Protein AF-0000000079962889 (afdb_homodimer)

Secondary structure (DSSP, 8-state):
-GGGG--GGGS---TTEEEEEEEPP--TTSPPEEEEEEEEGGGGTTT-EEEE-----TT---EEEEEEEEEEE--SS-GGG-EEEEPPPEEEEE-HHHHHHHHHH--SSS-EEEE-HHHHS---SSHHHHHHHHHHHHTHHHHHHHSSEEEEEEES--HHHHHHHHHHHHTTSHHHHHHHHH--HHHHHHHHHHHHHTTSS----TT-HHHHHHHHHHH-GGGGBSTHHHHHHH-SSEEEEETTEEEEHHHHHHHHHHHHHTHHHHHHHT-HHHHHTGGG-HHHHHHHHHTTTEEE-TT--EEEE---HHHHHHH-TT-B-SSTTHHHHTTGGG-GGGSSTTTHHHHHHHHHGGGS-HHHHHHHHHHHHHHHH---GGGGSEEEPP-B-TTSPBPPPPTTSEEGGGSTT-STTT-SS--SPPPTT--BTTB---S--TTTT-PPP----GGGS--S-SSS------------------------S---------------------------------------------------------------------------------------GGG---S-S-EEEEEEEEEEEEEEPPP-GGGEEPHHHHHHTT--TT-------HHHHHHTTTTB-TTSSBPPTTHHHHHHHHHH-TTTB-TT--EEGGGGGG---HHHHHHHHHHHHHHTT-EEEEEE-SSSSSSEEEEEE-TT--TTPEEEEETT-SSEEEEEE---TTS-TT--EEEEEEE-EETT-SSSHHHHHHHHTTPPPEEEEE-/-GGGG--GGGS---TTEEEEEEEPP--TTSPPEEEEEEEEGGGGTTTSEEEE-----TT---EEEEEEEEEEE--SS-GGG-EEEEPPPEEEEE-HHHHHHHHHH--SSS-EEEE-HHHHS---SSHHHHHHHHHHHHTHHHHHHHSSEEEEEEES--HHHHHHHHHHHHTTSHHHHHHHHH--HHHHHHHHHHHHHTTSS----TT-HHHHHHHHHHH-GGGGBSTHHHHHHH-SSEEEEETTEEEEHHHHHHHHHHHHHTHHHHHHHT-HHHHHTGGG-HHHHHHHHHTTTEEE-TT--EEEE---HHHHHHH-TT-B-SSTTHHHHTTGGG-GGGSSTTTHHHHHHHHHGGGS-HHHHHHHHHHHHHHHH---GGGGSEEEPP-B-TTSPBPPPPTTSEEGGGSTT-STTT-SS--SPPPTT--BTTB---S--TTTT-PPP----GGGS--S-SSS------------------------S---------------------------------------------------------------------------------------GGG---S-S-EEEEEEEEEEEEEE----GGGEEPHHHHHHTT--TT-------HHHHHHTTTTB-TTSSBPPTTHHHHHHHHHH-TTTB-TT--EEGGGGGG---HHHHHHHHHHHHHHTT-EEEEEE-SSSSSSEEEEEE-TT--TTPEEEEETT-SS-EEEEE---TTS-TT--EEEEEEE-EETT-SSSHHHHHHHHTTPPPEEEEE-

Solvent-accessible surface area (backbone atoms only — not comparable to full-atom values): 89380 Å² total; per-residue (Å²): 120,70,72,69,74,61,71,60,78,73,62,71,76,61,91,66,39,42,40,39,35,32,36,52,46,47,60,76,88,49,81,55,43,30,38,36,37,75,43,51,48,83,79,40,56,58,67,29,30,26,59,45,66,55,70,66,71,86,84,46,56,79,24,73,32,32,38,23,44,47,32,79,42,58,36,92,91,44,59,88,68,38,47,78,46,73,49,74,72,37,73,42,60,33,26,53,58,51,47,52,48,51,51,63,66,47,30,67,82,45,66,37,43,34,36,39,66,85,70,47,35,53,80,49,93,42,73,67,20,46,53,48,39,53,54,52,59,76,40,41,51,57,52,30,35,28,18,44,30,30,43,33,44,71,45,69,78,39,71,58,52,50,51,29,55,51,48,34,61,50,44,71,40,50,63,54,33,49,50,70,70,58,56,47,62,72,47,50,60,47,45,66,63,30,62,78,64,51,78,72,70,90,73,68,71,84,77,40,63,67,58,36,36,52,50,42,54,70,68,37,64,56,50,34,40,40,56,50,53,36,47,57,67,27,29,44,32,46,35,37,33,40,44,88,47,72,45,52,41,69,48,51,45,37,41,48,46,51,49,59,76,44,25,70,62,40,24,75,70,73,42,49,75,68,40,65,44,47,78,74,32,42,50,44,47,47,52,54,27,50,61,60,35,51,44,58,46,98,85,25,47,79,72,41,53,65,33,41,51,61,56,56,42,50,51,56,57,55,38,40,63,95,48,65,58,43,60,53,63,37,46,48,87,53,16,33,60,44,52,59,90,81,14,46,61,60,39,49,50,60,60,62,32,68,82,45,14,56,63,41,42,51,52,51,49,53,52,50,38,31,67,71,68,55,34,47,46,65,42,57,31,47,56,38,68,82,46,60,43,92,86,63,47,71,57,87,66,39,37,53,58,26,40,21,61,64,24,31,37,34,39,53,90,72,48,93,50,79,67,28,16,55,59,82,68,60,57,46,64,50,38,79,68,76,60,47,33,18,25,61,81,39,58,61,73,81,66,66,62,57,75,70,49,66,65,78,64,68,75,63,69,68,75,76,69,77,74,74,74,76,76,68,72,72,74,76,71,76,70,70,68,81,78,70,77,63,78,74,73,77,72,85,70,80,62,76,86,84,70,93,74,84,84,84,88,85,88,88,88,93,90,93,88,91,84,87,80,88,89,87,85,87,73,91,73,75,87,82,78,84,76,84,84,68,82,76,64,88,58,76,84,83,76,72,75,69,73,75,80,74,74,72,75,76,81,68,81,71,82,73,81,77,74,78,72,75,72,74,74,68,82,57,49,58,74,52,75,85,56,79,61,64,47,81,45,44,26,42,72,60,28,32,27,67,41,66,51,68,62,13,56,79,28,35,43,59,20,68,57,45,40,70,56,60,49,55,88,84,50,86,65,94,68,68,44,69,62,49,53,31,55,44,31,67,50,30,36,96,88,42,33,50,47,63,65,45,47,47,58,30,42,44,52,47,70,68,30,68,84,32,20,52,97,75,47,30,38,34,46,70,46,49,83,79,54,81,37,63,67,45,45,56,44,41,50,48,28,36,45,46,42,18,37,21,18,49,32,38,27,39,27,83,82,54,93,50,58,64,43,46,33,40,33,42,60,85,66,50,69,68,25,33,34,26,43,32,41,23,16,37,45,31,32,34,35,34,79,55,83,60,87,85,57,67,94,82,74,62,38,26,32,45,73,37,56,33,46,43,68,83,38,39,66,16,49,52,46,53,52,35,57,76,67,66,55,71,77,41,78,40,33,32,53,118,70,71,71,74,61,71,61,79,74,62,71,74,61,91,66,39,42,42,38,35,32,35,52,46,44,62,76,89,50,83,55,43,30,39,37,38,74,43,52,49,84,80,40,55,58,66,28,32,26,59,45,66,55,72,66,71,87,85,45,55,77,25,71,32,32,39,24,45,45,31,80,42,58,34,93,90,45,58,88,68,39,47,78,46,72,49,74,73,37,74,41,58,33,26,54,57,51,46,52,49,51,51,63,65,48,30,68,82,46,65,37,46,35,36,39,66,85,70,46,33,54,80,48,92,43,77,69,20,45,52,48,39,55,55,51,58,74,38,39,52,56,53,32,36,29,17,44,29,32,42,32,44,72,44,69,79,40,72,61,50,50,50,26,55,51,47,35,61,50,44,71,39,49,64,53,33,48,50,71,70,58,56,47,63,72,45,49,61,47,45,67,63,30,61,77,62,50,77,72,69,88,73,68,72,84,77,37,65,67,57,37,37,52,50,42,54,69,67,36,65,56,49,34,41,41,55,50,53,35,46,58,69,28,28,44,33,46,35,37,32,39,44,89,46,72,45,51,41,68,48,51,45,35,40,48,45,50,47,59,74,43,26,70,62,39,25,75,69,72,42,48,72,69,40,65,44,47,76,75,31,41,50,45,47,47,51,55,28,51,60,58,36,51,45,60,44,99,85,25,46,79,73,40,53,65,32,40,53,62,55,55,43,50,50,56,55,53,37,41,63,94,48,68,57,44,60,51,63,38,45,47,86,54,15,35,61,44,51,60,91,81,13,46,61,59,39,48,50,60,60,62,33,69,79,46,14,56,63,44,40,52,54,51,48,52,52,50,38,33,66,70,67,54,34,46,46,65,42,57,32,48,54,39,67,82,45,60,43,92,86,64,46,72,57,88,68,40,37,52,60,27,40,21,61,64,26,30,37,32,38,51,91,72,48,91,50,80,69,28,16,56,60,81,68,59,56,47,63,50,39,78,68,75,60,47,33,17,25,64,79,41,60,62,74,82,63,68,60,57,76,70,52,64,64,77,64,67,76,62,68,68,74,79,68,77,74,71,74,76,75,67,72,71,74,75,72,75,71,67,63,85,77,70,76,63,79,75,73,76,70,80,63,83,68,76,85,86,80,91,81,86,85,84,88,82,86,87,87,88,87,90,89,88,88,88,73,87,84,88,85,87,86,88,82,88,84,87,90,85,84,87,88,80,86,85,86,80,69,78,70,80,76,77,83,68,77,78,82,78,76,78,78,79,76,75,83,73,82,76,80,78,72,81,71,74,73,74,74,69,83,54,49,59,74,52,75,86,55,78,60,63,47,80,44,44,24,43,75,59,28,32,27,67,42,65,51,67,62,12,57,78,27,34,42,60,19,67,57,45,40,71,56,60,48,57,87,83,50,85,64,94,68,70,46,68,65,49,52,32,54,44,31,68,51,31,36,96,87,41,33,49,46,63,64,46,47,47,57,30,42,46,53,49,69,67,31,66,84,34,22,51,96,75,47,29,38,36,45,72,45,49,83,79,53,81,36,63,66,46,45,55,45,41,52,48,28,37,45,44,41,18,37,19,17,50,34,39,27,40,29,84,81,53,93,49,58,64,43,46,33,42,33,42,58,84,66,49,68,69,26,32,34,27,42,32,42,24,16,37,46,31,31,33,34,36,77,55,84,60,88,83,58,66,95,81,75,61,38,27,30,45,72,37,55,32,45,44,69,83,38,40,66,16,50,54,46,54,52,34,56,75,66,65,56,71,76,40,79,40,34,33,51

InterPro domains:
  IPR010730 Heterokaryon incompatibility [PF06985] (48-231)
  IPR052895 Heterokaryon Regulation/Transcriptional Modulator [PTHR24148] (5-771)

Sequence (1566 aa):
MRLNRFDYSRQPLSGNEIRLLSIRPDERNESIRCDLFVKDLATLKGKFEALSYCWGKEQDYEGIIKIRQTCWIPKKEEPEDGEYKTYPYTEFPVTPNLLTALIHLRSELTPVLIWVDAICINQKETTEGIKEKNQQLSMMSDIYNSAKNVCIWLGPNNEKTIEAMKFVNTIMNFQTLDEHLRDEDKLNIRKESNKSTAESNGYTDPDNEWINLVKTLKETEWFSRRWIIQEIASARNASVHCGDEVIHWDDLTDAILLLQENQESLKSTVDKNIFSEVVTLSATQLVTALTNVCHKSSNGDITERLLDLETLVCTFQQFQARYPQDIIHSVRALAKDLHGAGGNRNSALLAAMHDDSSRDLFIAFVNHCIEHSRSLDIICRHWAPSITDTAGEEIELPSWISKLANGPFGAPGESHQRQNGENFVAMSPNDKRKRYNASDGWDLPNRKSDYERKPRLSQLKIRDHKALGTSRWPSVESNDPRYASTVVESPLEVERRRSISRRPKETQSESSEQKESLPTIQSIIEAMNPESRKEHTESAPDGAFVPPFIKVSAQSAERGEESAADSYIQEDKEHDKLLPGQLEVNGCALGTVRECSDVMRDGIIPGNWLAELGWNRKSTNNHVPEIVWRLLVADRNPEGGNAPGWYRRACLHCLKDTRLVNSRGDLNTHRADKISESMTLKYLRRVESVIWRRRIVRIETGSLQSKYLYGLAPEGTREGDMVCILAACSVPTVLRKIEAEDQKPGAKVFQLIGEAYVHGRMDGEAVREFKSRETPLRSFMLQMRLNRFDYSRQPLSGNEIRLLSIRPDERNESIRCDLFVKDLATLKGKFEALSYCWGKEQDYEGIIKIRQTCWIPKKEEPEDGEYKTYPYTEFPVTPNLLTALIHLRSELTPVLIWVDAICINQKETTEGIKEKNQQLSMMSDIYNSAKNVCIWLGPNNEKTIEAMKFVNTIMNFQTLDEHLRDEDKLNIRKESNKSTAESNGYTDPDNEWINLVKTLKETEWFSRRWIIQEIASARNASVHCGDEVIHWDDLTDAILLLQENQESLKSTVDKNIFSEVVTLSATQLVTALTNVCHKSSNGDITERLLDLETLVCTFQQFQARYPQDIIHSVRALAKDLHGAGGNRNSALLAAMHDDSSRDLFIAFVNHCIEHSRSLDIICRHWAPSITDTAGEEIELPSWISKLANGPFGAPGESHQRQNGENFVAMSPNDKRKRYNASDGWDLPNRKSDYERKPRLSQLKIRDHKALGTSRWPSVESNDPRYASTVVESPLEVERRRSISRRPKETQSESSEQKESLPTIQSIIEAMNPESRKEHTESAPDGAFVPPFIKVSAQSAERGEESAADSYIQEDKEHDKLLPGQLEVNGCALGTVRECSDVMRDGIIPGNWLAELGWNRKSTNNHVPEIVWRLLVADRNPEGGNAPGWYRRACLHCLKDTRLVNSRGDLNTHRADKISESMTLKYLRRVESVIWRRRIVRIETGSLQSKYLYGLAPEGTREGDMVCILAACSVPTVLRKIEAEDQKPGAKVFQLIGEAYVHGRMDGEAVREFKSRETPLRSFMLQ

Organism: NCBI:txid1448308

Foldseek 3Di:
DQQPPDDCVLPDDDDQKWKKKKWDAAALPDATEIEIEIDHLVVCFLPAEEEQEDQPDVPAQPDKHWYKYWHWDADPVGRVPTDIDIDDIDIHTGHPQVRLVSSLPHHNPGIHIYDYCVPGAQCDPDPSRVVRNLVVLVCLLVNLLRYNEYEYEQGEDDPLVQLLLVVLVQCVPVVSVVCLLPPLVVLVVVCVVCVVVVVDDPDQPVPRSLLSNLVSLQPGQSLQALLVLSNVLSHLWYWYDYHNDIDTPVSNLVSLVVLLVCLVSCLVRGNVVSSVLSCVGSSSLSSLLSVQQFDADPRRHTPAGGAAQLQQLQSNQQHDDPAQLCSRSSCLVSHRLCDDDRNVVLSVVLSVCPVFAPQVSLVSVQVVCCVPVQFLQQLFGARGAWDAWPVRHTDDHFLSHHHSQQAQQGHHPDGSHGQHFHRQQGAYSNDRDHLFALQQPQTDPPPPCCVVVPPCPVPPCPPCPDPPDPPPPPPPPPPPPDPDPCPDPDDPPPPDDDDDDDDDDDDDYYDDDDDDDDDDDDDPDDDDDDDDDDDDDPDDDDDPPPPDPPPPDPDPPPPPPPPPPVPPVPPGSNPDDPDDSKDKFKWFFQFFFADKDAFCAQNKAQQVVLVVQPDDLPDPDLFRDPCNLCQLLLQAAPVSHGDDPCSRVLVSCQQNDCQQAPPRSIGRLNSLVVDDDPVNSSSSVSSCNHRHRWIWTWGAGDPDPDRIWIWIGHNPDDGGWTWIDIRSYQFIWTWAFDPDPPDPPPQTEIRTPHGMRIPPSRHHNVVVRCVVVVPDMDMYMGD/DQQPPDDCVLPDDDDQKWKKWKWDAAALPDATEIEIEIDHLVVCFLPAEEEQEDQPDVPAQPDKHWYKYWDWAADPVGRVPTDIDIDGIDIHTGHPQVRLVSSLPHHNPGIHIYDYCVPGAQCDPDPSRVVRNLVVLVCLLVNLLRYSEYEYEQGEDDPLVQLLLVVLVQCVPVVSVVCLLPPLVVLVVVCVVCVVVVVDDPDQPPPRSLLSNLVSLQPGQSLQALLVLSNVLSHLWYWYDYHNDIDTPVSNLVSLVVLLVCLVSCCVRGNVVSSVLSCVGSSSLSSLLSVQQFDADPRRHTPAGGAAQLQQLQSNQQHDDPAQLCSRSSCLVSHRLCDDDRNVVLSVVLSVCPVFAPQVSLVSVQVVCCVPVQFLQQLFGARGAWDAWPVRHTDDHFLSHHHSQQAQQGHHPDGSHGQHFHRQQGAYSNHRDHLFALQQPQTDPPPPCCVVVPPCPVPPCPPCPDPPDPPPPPPPPCPVDPPDDPPDPPPPPPPDDDDDDDDDDDDDDDDYDDDDDDDDDDDDDDDDDDDDDDDDDDDDPPDPCPPDPPPPDPPDDPDPPPPPPVPPVVPGSNPDDPDDSKDKFKWFFQFFFADKDAFCAQNKAQQVVLVVQPDDLPDPDLFRDPCNLCQLLLQAAPVSHGDDPCSRVLVSCQQNDCQQAPPRSIGRLNSLVVDDDPVNSSSSVSSCNHRHRWIWTWGAGDPDPDRIWIWIGHNPDDGGWTWIDIRSYQFIWTWAFDPDPPDPDPQTEIRTPHGMRIPPSRYHNVVVRCVVVVPDMDMYMGD

pLDDT: mean 75.73, std 27.45, range [14.05, 98.69]

Radius of gyration: 39.96 Å; Cα contacts (8 Å, |Δi|>4): 2552; chains: 2; bounding box: 109×144×118 Å

Structure (mmCIF, N/CA/C/O backbone):
data_AF-0000000079962889-model_v1
#
loop_
_entity.id
_entity.type
_entity.pdbx_description
1 polymer 'Heterokaryon incompatibility domain-containing protein'
#
loop_
_atom_site.group_PDB
_atom_site.id
_atom_site.type_symbol
_atom_site.label_atom_id
_atom_site.label_alt_id
_atom_site.label_comp_id
_atom_site.label_asym_id
_atom_site.label_entity_id
_atom_site.label_seq_id
_atom_site.pdbx_PDB_ins_code
_atom_site.Cartn_x
_atom_site.Cartn_y
_atom_site.Cartn_z
_atom_site.occupancy
_atom_site.B_iso_or_equiv
_atom_site.auth_seq_id
_atom_site.auth_comp_id
_atom_site.auth_asym_id
_atom_site.auth_atom_id
_atom_site.pdbx_PDB_model_num
ATOM 1 N N . MET A 1 1 ? 18.469 -44.469 -24.281 1 34.44 1 MET A N 1
ATOM 2 C CA . MET A 1 1 ? 18.297 -45.688 -25.109 1 34.44 1 MET A CA 1
ATOM 3 C C . MET A 1 1 ? 16.984 -46.375 -24.797 1 34.44 1 MET A C 1
ATOM 5 O O . MET A 1 1 ? 16.328 -46.906 -25.703 1 34.44 1 MET A O 1
ATOM 9 N N . ARG A 1 2 ? 16.75 -46.438 -23.422 1 43.16 2 ARG A N 1
ATOM 10 C CA . ARG A 1 2 ? 15.672 -47.375 -23.078 1 43.16 2 ARG A CA 1
ATOM 11 C C . ARG A 1 2 ? 14.305 -46.75 -23.344 1 43.16 2 ARG A C 1
ATOM 13 O O . ARG A 1 2 ? 13.281 -47.406 -23.25 1 43.16 2 ARG A O 1
ATOM 20 N N . LEU A 1 3 ? 14.141 -45.375 -23.359 1 48.12 3 LEU A N 1
ATOM 21 C CA . LEU A 1 3 ? 12.852 -44.781 -23.688 1 48.12 3 LEU A CA 1
ATOM 22 C C . LEU A 1 3 ? 12.414 -45.156 -25.094 1 48.12 3 LEU A C 1
ATOM 24 O O . LEU A 1 3 ? 11.258 -44.938 -25.469 1 48.12 3 LEU A O 1
ATOM 28 N N . ASN A 1 4 ? 13.359 -45.656 -25.938 1 53.94 4 ASN A N 1
ATOM 29 C CA . ASN A 1 4 ? 13.234 -45.812 -27.375 1 53.94 4 ASN A CA 1
ATOM 30 C C . ASN A 1 4 ? 12.242 -46.906 -27.75 1 53.94 4 ASN A C 1
ATOM 32 O O . ASN A 1 4 ? 11.75 -46.938 -28.875 1 53.94 4 ASN A O 1
ATOM 36 N N . ARG A 1 5 ? 11.875 -47.75 -26.719 1 65.5 5 ARG A N 1
ATOM 37 C CA . ARG A 1 5 ? 11.188 -48.906 -27.25 1 65.5 5 ARG A CA 1
ATOM 38 C C . ARG A 1 5 ? 9.672 -48.719 -27.188 1 65.5 5 ARG A C 1
ATOM 40 O O . ARG A 1 5 ? 8.922 -49.469 -27.828 1 65.5 5 ARG A O 1
ATOM 47 N N . PHE A 1 6 ? 9.164 -47.719 -26.5 1 85.75 6 PHE A N 1
ATOM 48 C CA . PHE A 1 6 ? 7.715 -47.562 -26.391 1 85.75 6 PHE A CA 1
ATOM 49 C C . PHE A 1 6 ? 7.148 -46.844 -27.609 1 85.75 6 PHE A C 1
ATOM 51 O O . PHE A 1 6 ? 7.66 -45.812 -28.016 1 85.75 6 PHE A O 1
ATOM 58 N N . ASP A 1 7 ? 6.109 -47.406 -28.25 1 88.06 7 ASP A N 1
ATOM 59 C CA . ASP A 1 7 ? 5.602 -46.906 -29.516 1 88.06 7 ASP A CA 1
ATOM 60 C C . ASP A 1 7 ? 4.348 -46.062 -29.312 1 88.06 7 ASP A C 1
ATOM 62 O O . ASP A 1 7 ? 3.234 -46.562 -29.266 1 88.06 7 ASP A O 1
ATOM 66 N N . TYR A 1 8 ? 4.496 -44.812 -29.375 1 92.19 8 TYR A N 1
ATOM 67 C CA . TYR A 1 8 ? 3.377 -43.875 -29.219 1 92.19 8 TYR A CA 1
ATOM 68 C C . TYR A 1 8 ? 2.555 -43.812 -30.5 1 92.19 8 TYR A C 1
ATOM 70 O O . TYR A 1 8 ? 1.442 -43.281 -30.5 1 92.19 8 TYR A O 1
ATOM 78 N N . SER A 1 9 ? 3.07 -44.312 -31.578 1 87.81 9 SER A N 1
ATOM 79 C CA . SER A 1 9 ? 2.387 -44.219 -32.875 1 87.81 9 SER A CA 1
ATOM 80 C C . SER A 1 9 ? 1.113 -45.062 -32.875 1 87.81 9 SER A C 1
ATOM 82 O O . SER A 1 9 ? 0.217 -44.812 -33.688 1 87.81 9 SER A O 1
ATOM 84 N N . ARG A 1 10 ? 1.064 -46.031 -31.953 1 86.38 10 ARG A N 1
ATOM 85 C CA . ARG A 1 10 ? -0.129 -46.844 -31.828 1 86.38 10 ARG A CA 1
ATOM 86 C C . ARG A 1 10 ? -1.321 -46.031 -31.344 1 86.38 10 ARG A C 1
ATOM 88 O O . ARG A 1 10 ? -2.473 -46.406 -31.594 1 86.38 10 ARG A O 1
ATOM 95 N N . GLN A 1 11 ? -1.006 -44.969 -30.656 1 91.31 11 GLN A N 1
ATOM 96 C CA . GLN A 1 11 ? -2.039 -44.125 -30.062 1 91.31 11 GLN A CA 1
ATOM 97 C C . GLN A 1 11 ? -1.805 -42.656 -30.375 1 91.31 11 GLN A C 1
ATOM 99 O O . GLN A 1 11 ? -1.571 -41.844 -29.469 1 91.31 11 GLN A O 1
ATOM 104 N N . PRO A 1 12 ? -1.995 -42.344 -31.609 1 89.81 12 PRO A N 1
ATOM 105 C CA . PRO A 1 12 ? -1.845 -40.938 -31.969 1 89.81 12 PRO A CA 1
ATOM 106 C C . PRO A 1 12 ? -2.938 -40.031 -31.359 1 89.81 12 PRO A C 1
ATOM 108 O O . PRO A 1 12 ? -4.07 -40.5 -31.172 1 89.81 12 PRO A O 1
ATOM 111 N N . LEU A 1 13 ? -2.588 -38.875 -30.969 1 92.88 13 LEU A N 1
ATOM 112 C CA . LEU A 1 13 ? -3.527 -37.906 -30.359 1 92.88 13 LEU A CA 1
ATOM 113 C C . LEU A 1 13 ? -4.027 -36.906 -31.406 1 92.88 13 LEU A C 1
ATOM 115 O O . LEU A 1 13 ? -3.27 -36.5 -32.281 1 92.88 13 LEU A O 1
ATOM 119 N N . SER A 1 14 ? -5.336 -36.656 -31.375 1 87.31 14 SER A N 1
ATOM 120 C CA . SER A 1 14 ? -5.934 -35.656 -32.219 1 87.31 14 SER A CA 1
ATOM 121 C C . SER A 1 14 ? -6.859 -34.719 -31.453 1 87.31 14 SER A C 1
ATOM 123 O O . SER A 1 14 ? -7.508 -35.156 -30.484 1 87.31 14 SER A O 1
ATOM 125 N N . GLY A 1 15 ? -6.812 -33.438 -31.781 1 88.44 15 GLY A N 1
ATOM 126 C CA . GLY A 1 15 ? -7.715 -32.5 -31.156 1 88.44 15 GLY A CA 1
ATOM 127 C C . GLY A 1 15 ? -7.453 -32.312 -29.672 1 88.44 15 GLY A C 1
ATOM 128 O O . GLY A 1 15 ? -6.328 -32.031 -29.266 1 88.44 15 GLY A O 1
ATOM 129 N N . ASN A 1 16 ? -8.57 -32.562 -28.906 1 92.38 16 ASN A N 1
ATOM 130 C CA . ASN A 1 16 ? -8.492 -32.375 -27.453 1 92.38 16 ASN A CA 1
ATOM 131 C C . ASN A 1 16 ? -8.328 -33.688 -26.719 1 92.38 16 ASN A C 1
ATOM 133 O O . ASN A 1 16 ? -8.734 -33.812 -25.562 1 92.38 16 ASN A O 1
ATOM 137 N N . GLU A 1 17 ? -7.691 -34.625 -27.453 1 94.88 17 GLU A N 1
ATOM 138 C CA . GLU A 1 17 ? -7.5 -35.938 -26.859 1 94.88 17 GLU A CA 1
ATOM 139 C C . GLU A 1 17 ? -6.254 -35.969 -25.984 1 94.88 17 GLU A C 1
ATOM 141 O O . GLU A 1 17 ? -5.289 -35.25 -26.234 1 94.88 17 GLU A O 1
ATOM 146 N N . ILE A 1 18 ? -6.355 -36.781 -24.922 1 96.56 18 ILE A N 1
ATOM 147 C CA . ILE A 1 18 ? -5.195 -37.031 -24.078 1 96.56 18 ILE A CA 1
ATOM 148 C C . ILE A 1 18 ? -5.066 -38.531 -23.812 1 96.56 18 ILE A C 1
ATOM 150 O O . ILE A 1 18 ? -6.027 -39.281 -24 1 96.56 18 ILE A O 1
ATOM 154 N N . ARG A 1 19 ? -3.869 -38.969 -23.547 1 96.81 19 ARG A N 1
ATOM 155 C CA . ARG A 1 19 ? -3.664 -40.312 -23.031 1 96.81 19 ARG A CA 1
ATOM 156 C C . ARG A 1 19 ? -3.842 -40.375 -21.516 1 96.81 19 ARG A C 1
ATOM 158 O O . ARG A 1 19 ? -3.504 -39.406 -20.828 1 96.81 19 ARG A O 1
ATOM 165 N N . LEU A 1 20 ? -4.414 -41.344 -21.047 1 96.69 20 LEU A N 1
ATOM 166 C CA . LEU A 1 20 ? -4.633 -41.531 -19.625 1 96.69 20 LEU A CA 1
ATOM 167 C C . LEU A 1 20 ? -4.109 -42.875 -19.156 1 96.69 20 LEU A C 1
ATOM 169 O O . LEU A 1 20 ? -4.281 -43.906 -19.844 1 96.69 20 LEU A O 1
ATOM 173 N N . LEU A 1 21 ? -3.521 -42.844 -18.016 1 96.94 21 LEU A N 1
ATOM 174 C CA . LEU A 1 21 ? -2.934 -44.031 -17.406 1 96.94 21 LEU A CA 1
ATOM 175 C C . LEU A 1 21 ? -3.857 -44.625 -16.359 1 96.94 21 LEU A C 1
ATOM 177 O O . LEU A 1 21 ? -4.359 -43.906 -15.492 1 96.94 21 LEU A O 1
ATOM 181 N N . SER A 1 22 ? -4.141 -45.844 -16.438 1 97 22 SER A N 1
ATOM 182 C CA . SER A 1 22 ? -4.859 -46.562 -15.391 1 97 22 SER A CA 1
ATOM 183 C C . SER A 1 22 ? -3.93 -47.5 -14.633 1 97 22 SER A C 1
ATOM 185 O O . SER A 1 22 ? -3.459 -48.5 -15.188 1 97 22 SER A O 1
ATOM 187 N N . ILE A 1 23 ? -3.66 -47.219 -13.414 1 97.19 23 ILE A N 1
ATOM 188 C CA . ILE A 1 23 ? -2.805 -48.062 -12.594 1 97.19 23 ILE A CA 1
ATOM 189 C C . ILE A 1 23 ? -3.615 -49.25 -12.047 1 97.19 23 ILE A C 1
ATOM 191 O O . ILE A 1 23 ? -4.566 -49.062 -11.289 1 97.19 23 ILE A O 1
ATOM 195 N N . ARG A 1 24 ? -3.199 -50.344 -12.352 1 96.06 24 ARG A N 1
ATOM 196 C CA . ARG A 1 24 ? -3.904 -51.531 -11.883 1 96.06 24 ARG A CA 1
ATOM 197 C C . ARG A 1 24 ? -3.674 -51.75 -10.391 1 96.06 24 ARG A C 1
ATOM 199 O O . ARG A 1 24 ? -2.572 -51.5 -9.883 1 96.06 24 ARG A O 1
ATOM 206 N N . PRO A 1 25 ? -4.723 -52.156 -9.727 1 95.88 25 PRO A N 1
ATOM 207 C CA . PRO A 1 25 ? -4.551 -52.406 -8.297 1 95.88 25 PRO A CA 1
ATOM 208 C C . PRO A 1 25 ? -3.625 -53.594 -8 1 95.88 25 PRO A C 1
ATOM 210 O O . PRO A 1 25 ? -3.639 -54.594 -8.734 1 95.88 25 PRO A O 1
ATOM 213 N N . ASP A 1 26 ? -2.82 -53.406 -7.066 1 93.81 26 ASP A N 1
ATOM 214 C CA . ASP A 1 26 ? -1.917 -54.469 -6.598 1 93.81 26 ASP A CA 1
ATOM 215 C C . ASP A 1 26 ? -1.296 -54.094 -5.254 1 93.81 26 ASP A C 1
ATOM 217 O O . ASP A 1 26 ? -1.497 -52.969 -4.758 1 93.81 26 ASP A O 1
ATOM 221 N N . GLU A 1 27 ? -0.578 -55 -4.672 1 91.69 27 GLU A N 1
ATOM 222 C CA . GLU A 1 27 ? 0.127 -54.75 -3.42 1 91.69 27 GLU A CA 1
ATOM 223 C C . GLU A 1 27 ? 1.323 -53.812 -3.643 1 91.69 27 GLU A C 1
ATOM 225 O O . GLU A 1 27 ? 1.811 -53.688 -4.77 1 91.69 27 GLU A O 1
ATOM 230 N N . ARG A 1 28 ? 1.839 -53.188 -2.662 1 88.19 28 ARG A N 1
ATOM 231 C CA . ARG A 1 28 ? 2.889 -52.188 -2.713 1 88.19 28 ARG A CA 1
ATOM 232 C C . ARG A 1 28 ? 4.188 -52.781 -3.258 1 88.19 28 ARG A C 1
ATOM 234 O O . ARG A 1 28 ? 4.953 -52.062 -3.932 1 88.19 28 ARG A O 1
ATOM 241 N N . ASN A 1 29 ? 4.395 -54 -2.967 1 89 29 ASN A N 1
ATOM 242 C CA . ASN A 1 29 ? 5.676 -54.594 -3.318 1 89 29 ASN A CA 1
ATOM 243 C C . ASN A 1 29 ? 5.641 -55.219 -4.711 1 89 29 ASN A C 1
ATOM 245 O O . ASN A 1 29 ? 6.668 -55.688 -5.215 1 89 29 ASN A O 1
ATOM 249 N N . GLU A 1 30 ? 4.559 -55.125 -5.367 1 91.62 30 GLU A N 1
ATOM 250 C CA . GLU A 1 30 ? 4.422 -55.688 -6.707 1 91.62 30 GLU A CA 1
ATOM 251 C C . GLU A 1 30 ? 4.793 -54.656 -7.777 1 91.62 30 GLU A C 1
ATOM 253 O O . GLU A 1 30 ? 4.738 -53.469 -7.531 1 91.62 30 GLU A O 1
ATOM 258 N N . SER A 1 31 ? 5.141 -55.188 -8.898 1 92.81 31 SER A N 1
ATOM 259 C CA . SER A 1 31 ? 5.477 -54.312 -10.016 1 92.81 31 SER A CA 1
ATOM 260 C C . SER A 1 31 ? 4.27 -53.5 -10.469 1 92.81 31 SER A C 1
ATOM 262 O O . SER A 1 31 ? 3.129 -53.938 -10.344 1 92.81 31 SER A O 1
ATOM 264 N N . ILE A 1 32 ? 4.57 -52.344 -10.969 1 95.69 32 ILE A N 1
ATOM 265 C CA . ILE A 1 32 ? 3.504 -51.469 -11.398 1 95.69 32 ILE A CA 1
ATOM 266 C C . ILE A 1 32 ? 3.059 -51.844 -12.812 1 95.69 32 ILE A C 1
ATOM 268 O O . ILE A 1 32 ? 3.863 -51.812 -13.75 1 95.69 32 ILE A O 1
ATOM 272 N N . ARG A 1 33 ? 1.833 -52.219 -12.961 1 95.81 33 ARG A N 1
ATOM 273 C CA . ARG A 1 33 ? 1.202 -52.5 -14.25 1 95.81 33 ARG A CA 1
ATOM 274 C C . ARG A 1 33 ? 0.117 -51.469 -14.555 1 95.81 33 ARG A C 1
ATOM 276 O O . ARG A 1 33 ? -0.699 -51.125 -13.695 1 95.81 33 ARG A O 1
ATOM 283 N N . CYS A 1 34 ? 0.175 -50.969 -15.789 1 96.81 34 CYS A N 1
ATOM 284 C CA . CYS A 1 34 ? -0.759 -49.906 -16.141 1 96.81 34 CYS A CA 1
ATOM 285 C C . CYS A 1 34 ? -1.374 -50.156 -17.516 1 96.81 34 CYS A C 1
ATOM 287 O O . CYS A 1 34 ? -0.796 -50.875 -18.344 1 96.81 34 CYS A O 1
ATOM 289 N N . ASP A 1 35 ? -2.525 -49.656 -17.688 1 95.69 35 ASP A N 1
ATOM 290 C CA . ASP A 1 35 ? -3.166 -49.562 -19 1 95.69 35 ASP A CA 1
ATOM 291 C C . ASP A 1 35 ? -3.172 -48.125 -19.5 1 95.69 35 ASP A C 1
ATOM 293 O O . ASP A 1 35 ? -3.383 -47.188 -18.734 1 95.69 35 ASP A O 1
ATOM 297 N N . LEU A 1 36 ? -2.816 -47.969 -20.734 1 96.19 36 LEU A N 1
ATOM 298 C CA . LEU A 1 36 ? -2.807 -46.656 -21.359 1 96.19 36 LEU A CA 1
ATOM 299 C C . LEU A 1 36 ? -3.881 -46.562 -22.438 1 96.19 36 LEU A C 1
ATOM 301 O O . LEU A 1 36 ? -3.973 -47.406 -23.312 1 96.19 36 LEU A O 1
ATOM 305 N N . PHE A 1 37 ? -4.75 -45.562 -22.438 1 93.88 37 PHE A N 1
ATOM 306 C CA . PHE A 1 37 ? -5.793 -45.406 -23.438 1 93.88 37 PHE A CA 1
ATOM 307 C C . PHE A 1 37 ? -5.984 -43.938 -23.797 1 93.88 37 PHE A C 1
ATOM 309 O O . PHE A 1 37 ? -5.512 -43.031 -23.078 1 93.88 37 PHE A O 1
ATOM 316 N N . VAL A 1 38 ? -6.609 -43.594 -24.906 1 94.94 38 VAL A N 1
ATOM 317 C CA . VAL A 1 38 ? -6.824 -42.25 -25.422 1 94.94 38 VAL A CA 1
ATOM 318 C C . VAL A 1 38 ? -8.297 -41.844 -25.266 1 94.94 38 VAL A C 1
ATOM 320 O O . VAL A 1 38 ? -9.188 -42.656 -25.531 1 94.94 38 VAL A O 1
ATOM 323 N N . LYS A 1 39 ? -8.531 -40.719 -24.703 1 93.62 39 LYS A N 1
ATOM 324 C CA . LYS A 1 39 ? -9.883 -40.188 -24.547 1 93.62 39 LYS A CA 1
ATOM 325 C C . LYS A 1 39 ? -9.914 -38.688 -24.797 1 93.62 39 LYS A C 1
ATOM 327 O O . LYS A 1 39 ? -8.883 -38 -24.672 1 93.62 39 LYS A O 1
ATOM 332 N N . ASP A 1 40 ? -11.102 -38.25 -25.094 1 94.62 40 ASP A N 1
ATOM 333 C CA . ASP A 1 40 ? -11.32 -36.812 -25.203 1 94.62 40 ASP A CA 1
ATOM 334 C C . ASP A 1 40 ? -11.391 -36.188 -23.812 1 94.62 40 ASP A C 1
ATOM 336 O O . ASP A 1 40 ? -12.07 -36.688 -22.922 1 94.62 40 ASP A O 1
ATOM 340 N N . LEU A 1 41 ? -10.703 -35.094 -23.625 1 95.69 41 LEU A N 1
ATOM 341 C CA . LEU A 1 41 ? -10.594 -34.406 -22.344 1 95.69 41 LEU A CA 1
ATOM 342 C C . LEU A 1 41 ? -11.969 -34.031 -21.812 1 95.69 41 LEU A C 1
ATOM 344 O O . LEU A 1 41 ? -12.219 -34.062 -20.609 1 95.69 41 LEU A O 1
ATOM 348 N N . ALA A 1 42 ? -12.883 -33.594 -22.625 1 92.69 42 ALA A N 1
ATOM 349 C CA . ALA A 1 42 ? -14.211 -33.156 -22.234 1 92.69 42 ALA A CA 1
ATOM 350 C C . ALA A 1 42 ? -14.984 -34.25 -21.531 1 92.69 42 ALA A C 1
ATOM 352 O O . ALA A 1 42 ? -15.789 -34 -20.625 1 92.69 42 ALA A O 1
ATOM 353 N N . THR A 1 43 ? -14.68 -35.469 -21.906 1 92.75 43 THR A N 1
ATOM 354 C CA . THR A 1 43 ? -15.406 -36.625 -21.344 1 92.75 43 THR A CA 1
ATOM 355 C C . THR A 1 43 ? -14.805 -37.031 -20.016 1 92.75 43 THR A C 1
ATOM 357 O O . THR A 1 43 ? -15.422 -37.781 -19.25 1 92.75 43 THR A O 1
ATOM 360 N N . LEU A 1 44 ? -13.719 -36.531 -19.75 1 93.81 44 LEU A N 1
ATOM 361 C CA . LEU A 1 44 ? -12.961 -37 -18.578 1 93.81 44 LEU A CA 1
ATOM 362 C C . LEU A 1 44 ? -13.07 -36 -17.438 1 93.81 44 LEU A C 1
ATOM 364 O O . LEU A 1 44 ? -12.461 -36.188 -16.375 1 93.81 44 LEU A O 1
ATOM 368 N N . LYS A 1 45 ? -13.82 -34.969 -17.531 1 93.19 45 LYS A N 1
ATOM 369 C CA . LYS A 1 45 ? -13.883 -33.938 -16.516 1 93.19 45 LYS A CA 1
ATOM 370 C C . LYS A 1 45 ? -14.289 -34.5 -15.156 1 93.19 45 LYS A C 1
ATOM 372 O O . LYS A 1 45 ? -15.328 -35.156 -15.047 1 93.19 45 LYS A O 1
ATOM 377 N N . GLY A 1 46 ? -13.406 -34.344 -14.219 1 93.44 46 GLY A N 1
ATOM 378 C CA . GLY A 1 46 ? -13.672 -34.781 -12.859 1 93.44 46 GLY A CA 1
ATOM 379 C C . GLY A 1 46 ? -13.539 -36.281 -12.664 1 93.44 46 GLY A C 1
ATOM 380 O O . GLY A 1 46 ? -14.008 -36.812 -11.664 1 93.44 46 GLY A O 1
ATOM 381 N N . LYS A 1 47 ? -12.781 -37 -13.578 1 95 47 LYS A N 1
ATOM 382 C CA . LYS A 1 47 ? -12.82 -38.469 -13.523 1 95 47 LYS A CA 1
ATOM 383 C C . LYS A 1 47 ? -11.422 -39.031 -13.32 1 95 47 LYS A C 1
ATOM 385 O O . LYS A 1 47 ? -11.258 -40.25 -13.133 1 95 47 LYS A O 1
ATOM 390 N N . PHE A 1 48 ? -10.508 -38.219 -13.359 1 97.31 48 PHE A N 1
ATOM 391 C CA . PHE A 1 48 ? -9.141 -38.719 -13.227 1 97.31 48 PHE A CA 1
ATOM 392 C C . PHE A 1 48 ? -8.328 -37.844 -12.297 1 97.31 48 PHE A C 1
ATOM 394 O O . PHE A 1 48 ? -8.797 -36.781 -11.883 1 97.31 48 PHE A O 1
ATOM 401 N N . GLU A 1 49 ? -7.141 -38.312 -11.906 1 97.69 49 GLU A N 1
ATOM 402 C CA . GLU A 1 49 ? -6.172 -37.5 -11.148 1 97.69 49 GLU A CA 1
ATOM 403 C C . GLU A 1 49 ? -5.008 -37.062 -12.031 1 97.69 49 GLU A C 1
ATOM 405 O O . GLU A 1 49 ? -4.789 -37.625 -13.109 1 97.69 49 GLU A O 1
ATOM 410 N N . ALA A 1 50 ? -4.434 -36 -11.742 1 98.31 50 ALA A N 1
ATOM 411 C CA . ALA A 1 50 ? -3.234 -35.531 -12.43 1 98.31 50 ALA A CA 1
ATOM 412 C C . ALA A 1 50 ? -2.053 -35.438 -11.469 1 98.31 50 ALA A C 1
ATOM 414 O O . ALA A 1 50 ? -2.213 -35 -10.32 1 98.31 50 ALA A O 1
ATOM 415 N N . LEU A 1 51 ? -0.927 -35.875 -11.914 1 98.12 51 LEU A N 1
ATOM 416 C CA . LEU A 1 51 ? 0.256 -35.906 -11.062 1 98.12 51 LEU A CA 1
ATOM 417 C C . LEU A 1 51 ? 1.11 -34.656 -11.281 1 98.12 51 LEU A C 1
ATOM 419 O O . LEU A 1 51 ? 1.381 -34.281 -12.422 1 98.12 51 LEU A O 1
ATOM 423 N N . SER A 1 52 ? 1.427 -33.938 -10.258 1 97.44 52 SER A N 1
ATOM 424 C CA . SER A 1 52 ? 2.42 -32.875 -10.234 1 97.44 52 SER A CA 1
ATOM 425 C C . SER A 1 52 ? 3.635 -33.281 -9.406 1 97.44 52 SER A C 1
ATOM 427 O O . SER A 1 52 ? 3.518 -33.5 -8.203 1 97.44 52 SER A O 1
ATOM 429 N N . TYR A 1 53 ? 4.785 -33.375 -10 1 95.06 53 TYR A N 1
ATOM 430 C CA . TYR A 1 53 ? 5.984 -33.906 -9.352 1 95.06 53 TYR A CA 1
ATOM 431 C C . TYR A 1 53 ? 7.242 -33.406 -10.039 1 95.06 53 TYR A C 1
ATOM 433 O O . TYR A 1 53 ? 7.16 -32.719 -11.07 1 95.06 53 TYR A O 1
ATOM 441 N N . CYS A 1 54 ? 8.359 -33.625 -9.422 1 91.44 54 CYS A N 1
ATOM 442 C CA . CYS A 1 54 ? 9.641 -33.312 -10.047 1 91.44 54 CYS A CA 1
ATOM 443 C C . CYS A 1 54 ? 10.211 -34.531 -10.758 1 91.44 54 CYS A C 1
ATOM 445 O O . CYS A 1 54 ? 10.312 -35.594 -10.18 1 91.44 54 CYS A O 1
ATOM 447 N N . TRP A 1 55 ? 10.547 -34.344 -11.969 1 83.75 55 TRP A N 1
ATOM 448 C CA . TRP A 1 55 ? 11.086 -35.438 -12.75 1 83.75 55 TRP A CA 1
ATOM 449 C C . TRP A 1 55 ? 12.406 -35.938 -12.172 1 83.75 55 TRP A C 1
ATOM 451 O O . TRP A 1 55 ? 12.719 -37.125 -12.25 1 83.75 55 TRP A O 1
ATOM 461 N N . GLY A 1 56 ? 13.07 -35.031 -11.375 1 73.94 56 GLY A N 1
ATOM 462 C CA . GLY A 1 56 ? 14.391 -35.375 -10.891 1 73.94 56 GLY A CA 1
ATOM 463 C C . GLY A 1 56 ? 15.469 -35.25 -11.953 1 73.94 56 GLY A C 1
ATOM 464 O O . GLY A 1 56 ? 15.266 -34.594 -12.977 1 73.94 56 GLY A O 1
ATOM 465 N N . LYS A 1 57 ? 16.672 -35.781 -11.688 1 64.06 57 LYS A N 1
ATOM 466 C CA . LYS A 1 57 ? 17.797 -35.688 -12.617 1 64.06 57 LYS A CA 1
ATOM 467 C C . LYS A 1 57 ? 17.578 -36.625 -13.812 1 64.06 57 LYS A C 1
ATOM 469 O O . LYS A 1 57 ? 17.172 -37.781 -13.648 1 64.06 57 LYS A O 1
ATOM 474 N N . GLU A 1 58 ? 17.438 -36.094 -15.117 1 58.16 58 GLU A N 1
ATOM 475 C CA . GLU A 1 58 ? 17.094 -36.656 -16.422 1 58.16 58 GLU A CA 1
ATOM 476 C C . GLU A 1 58 ? 17.766 -38 -16.625 1 58.16 58 GLU A C 1
ATOM 478 O O . GLU A 1 58 ? 17.219 -38.875 -17.281 1 58.16 58 GLU A O 1
ATOM 483 N N . GLN A 1 59 ? 18.906 -38.219 -16.062 1 56.78 59 GLN A N 1
ATOM 484 C CA . GLN A 1 59 ? 19.734 -39.344 -16.531 1 56.78 59 GLN A CA 1
ATOM 485 C C . GLN A 1 59 ? 19.406 -40.625 -15.773 1 56.78 59 GLN A C 1
ATOM 487 O O . GLN A 1 59 ? 19.812 -41.719 -16.188 1 56.78 59 GLN A O 1
ATOM 492 N N . ASP A 1 60 ? 18.391 -40.5 -14.961 1 66.25 60 ASP A N 1
ATOM 493 C CA . ASP A 1 60 ? 18.344 -41.688 -14.117 1 66.25 60 ASP A CA 1
ATOM 494 C C . ASP A 1 60 ? 17 -42.406 -14.281 1 66.25 60 ASP A C 1
ATOM 496 O O . ASP A 1 60 ? 16.094 -42.25 -13.469 1 66.25 60 ASP A O 1
ATOM 500 N N . TYR A 1 61 ? 16.812 -43.031 -15.516 1 77.06 61 TYR A N 1
ATOM 501 C CA . TYR A 1 61 ? 15.609 -43.812 -15.727 1 77.06 61 TYR A CA 1
ATOM 502 C C . TYR A 1 61 ? 15.82 -45.25 -15.281 1 77.06 61 TYR A C 1
ATOM 504 O O . TYR A 1 61 ? 15.82 -46.188 -16.109 1 77.06 61 TYR A O 1
ATOM 512 N N . GLU A 1 62 ? 15.906 -45.438 -13.992 1 77.5 62 GLU A N 1
ATOM 513 C CA . GLU A 1 62 ? 16.203 -46.75 -13.422 1 77.5 62 GLU A CA 1
ATOM 514 C C . GLU A 1 62 ? 14.914 -47.531 -13.109 1 77.5 62 GLU A C 1
ATOM 516 O O . GLU A 1 62 ? 14.914 -48.75 -13.039 1 77.5 62 GLU A O 1
ATOM 521 N N . GLY A 1 63 ? 13.875 -46.844 -13.016 1 85.12 63 GLY A N 1
ATOM 522 C CA . GLY A 1 63 ? 12.617 -47.531 -12.734 1 85.12 63 GLY A CA 1
ATOM 523 C C . GLY A 1 63 ? 11.945 -48.062 -13.977 1 85.12 63 GLY A C 1
ATOM 524 O O . GLY A 1 63 ? 12.07 -47.5 -15.062 1 85.12 63 GLY A O 1
ATOM 525 N N . ILE A 1 64 ? 11.266 -49.281 -13.805 1 89.5 64 ILE A N 1
ATOM 526 C CA . ILE A 1 64 ? 10.555 -49.875 -14.93 1 89.5 64 ILE A CA 1
ATOM 527 C C . ILE A 1 64 ? 9.102 -50.125 -14.547 1 89.5 64 ILE A C 1
ATOM 529 O O . ILE A 1 64 ? 8.836 -50.719 -13.484 1 89.5 64 ILE A O 1
ATOM 533 N N . ILE A 1 65 ? 8.242 -49.75 -15.406 1 93.94 65 ILE A N 1
ATOM 534 C CA . ILE A 1 65 ? 6.84 -50.094 -15.25 1 93.94 65 ILE A CA 1
ATOM 535 C C . ILE A 1 65 ? 6.348 -50.812 -16.516 1 93.94 65 ILE A C 1
ATOM 537 O O . ILE A 1 65 ? 7.008 -50.75 -17.547 1 93.94 65 ILE A O 1
ATOM 541 N N . LYS A 1 66 ? 5.238 -51.531 -16.328 1 95.44 66 LYS A N 1
ATOM 542 C CA . LYS A 1 66 ? 4.652 -52.219 -17.469 1 95.44 66 LYS A CA 1
ATOM 543 C C . LYS A 1 66 ? 3.373 -51.531 -17.938 1 95.44 66 LYS A C 1
ATOM 545 O O . LYS A 1 66 ? 2.48 -51.281 -17.125 1 95.44 66 LYS A O 1
ATOM 550 N N . ILE A 1 67 ? 3.324 -51.281 -19.234 1 96 67 ILE A N 1
ATOM 551 C CA . ILE A 1 67 ? 2.17 -50.562 -19.781 1 96 67 ILE A CA 1
ATOM 552 C C . ILE A 1 67 ? 1.534 -51.406 -20.906 1 96 67 ILE A C 1
ATOM 554 O O . ILE A 1 67 ? 2.232 -51.875 -21.781 1 96 67 ILE A O 1
ATOM 558 N N . ARG A 1 68 ? 0.263 -51.562 -20.812 1 94.56 68 ARG A N 1
ATOM 559 C CA . ARG A 1 68 ? -0.547 -52.156 -21.875 1 94.56 68 ARG A CA 1
ATOM 560 C C . ARG A 1 68 ? -1.367 -51.094 -22.594 1 94.56 68 ARG A C 1
ATOM 562 O O . ARG A 1 68 ? -2.07 -50.281 -21.953 1 94.56 68 ARG A O 1
ATOM 569 N N . GLN A 1 69 ? -1.256 -51.062 -23.922 1 93.5 69 GLN A N 1
ATOM 570 C CA . GLN A 1 69 ? -1.971 -50.062 -24.719 1 93.5 69 GLN A CA 1
ATOM 571 C C . GLN A 1 69 ? -3.262 -50.656 -25.297 1 93.5 69 GLN A C 1
ATOM 573 O O . GLN A 1 69 ? -3.273 -51.781 -25.797 1 93.5 69 GLN A O 1
ATOM 578 N N . THR A 1 70 ? -4.312 -49.938 -25.094 1 90.06 70 THR A N 1
ATOM 579 C CA . THR A 1 70 ? -5.586 -50.281 -25.719 1 90.06 70 THR A CA 1
ATOM 580 C C . THR A 1 70 ? -5.969 -49.219 -26.766 1 90.06 70 THR A C 1
ATOM 582 O O . THR A 1 70 ? -6.094 -48.031 -26.453 1 90.06 70 THR A O 1
ATOM 585 N N . CYS A 1 71 ? -6.176 -49.688 -27.969 1 86.81 71 CYS A N 1
ATOM 586 C CA . CYS A 1 71 ? -6.406 -48.75 -29.078 1 86.81 71 CYS A CA 1
ATOM 587 C C . CYS A 1 71 ? -7.707 -49.094 -29.812 1 86.81 71 CYS A C 1
ATOM 589 O O . CYS A 1 71 ? -8.086 -50.281 -29.891 1 86.81 71 CYS A O 1
ATOM 591 N N . TRP A 1 72 ? -8.32 -48.031 -30.219 1 80.62 72 TRP A N 1
ATOM 592 C CA . TRP A 1 72 ? -9.477 -48.188 -31.094 1 80.62 72 TRP A CA 1
ATOM 593 C C . TRP A 1 72 ? -9.039 -48.375 -32.531 1 80.62 72 TRP A C 1
ATOM 595 O O . TRP A 1 72 ? -8.312 -47.562 -33.094 1 80.62 72 TRP A O 1
ATOM 605 N N . ILE A 1 73 ? -9.445 -49.469 -33.156 1 79.75 73 ILE A N 1
ATOM 606 C CA . ILE A 1 73 ? -9.148 -49.75 -34.562 1 79.75 73 ILE A CA 1
ATOM 607 C C . ILE A 1 73 ? -10.422 -49.656 -35.406 1 79.75 73 ILE A C 1
ATOM 609 O O . ILE A 1 73 ? -11.281 -50.531 -35.344 1 79.75 73 ILE A O 1
ATOM 613 N N . PRO A 1 74 ? -10.484 -48.5 -36.094 1 78.31 74 PRO A N 1
ATOM 614 C CA . PRO A 1 74 ? -11.672 -48.375 -36.938 1 78.31 74 PRO A CA 1
ATOM 615 C C . PRO A 1 74 ? -11.773 -49.438 -38 1 78.31 74 PRO A C 1
ATOM 617 O O . PRO A 1 74 ? -10.75 -49.906 -38.531 1 78.31 74 PRO A O 1
ATOM 620 N N . LYS A 1 75 ? -12.961 -49.969 -38.219 1 75.5 75 LYS A N 1
ATOM 621 C CA . LYS A 1 75 ? -13.172 -50.875 -39.344 1 75.5 75 LYS A CA 1
ATOM 622 C C . LYS A 1 75 ? -13.156 -50.156 -40.688 1 75.5 75 LYS A C 1
ATOM 624 O O . LYS A 1 75 ? -13.594 -49 -40.75 1 75.5 75 LYS A O 1
ATOM 629 N N . LYS A 1 76 ? -12.469 -50.625 -41.719 1 70.31 76 LYS A N 1
ATOM 630 C CA . LYS A 1 76 ? -12.312 -50.031 -43.062 1 70.31 76 LYS A CA 1
ATOM 631 C C . LYS A 1 76 ? -13.656 -49.594 -43.625 1 70.31 76 LYS A C 1
ATOM 633 O O . LYS A 1 76 ? -13.766 -48.5 -44.188 1 70.31 76 LYS A O 1
ATOM 638 N N . GLU A 1 77 ? -14.695 -50.344 -43.5 1 67.88 77 GLU A N 1
ATOM 639 C CA . GLU A 1 77 ? -15.953 -50.062 -44.188 1 67.88 77 GLU A CA 1
ATOM 640 C C . GLU A 1 77 ? -16.859 -49.156 -43.312 1 67.88 77 GLU A C 1
ATOM 642 O O . GLU A 1 77 ? -17.578 -48.344 -43.844 1 67.88 77 GLU A O 1
ATOM 647 N N . GLU A 1 78 ? -16.875 -49.281 -41.969 1 70.69 78 GLU A N 1
ATOM 648 C CA . GLU A 1 78 ? -17.672 -48.469 -41.062 1 70.69 78 GLU A CA 1
ATOM 649 C C . GLU A 1 78 ? -16.859 -48.031 -39.844 1 70.69 78 GLU A C 1
ATOM 651 O O . GLU A 1 78 ? -16.859 -48.688 -38.812 1 70.69 78 GLU A O 1
ATOM 656 N N . PRO A 1 79 ? -16.234 -46.844 -39.938 1 66.25 79 PRO A N 1
ATOM 657 C CA . PRO A 1 79 ? -15.289 -46.375 -38.938 1 66.25 79 PRO A CA 1
ATOM 658 C C . PRO A 1 79 ? -15.906 -46.344 -37.531 1 66.25 79 PRO A C 1
ATOM 660 O O . PRO A 1 79 ? -15.195 -46.531 -36.531 1 66.25 79 PRO A O 1
ATOM 663 N N . GLU A 1 80 ? -17.234 -46.219 -37.438 1 68.81 80 GLU A N 1
ATOM 664 C CA . GLU A 1 80 ? -17.906 -46.156 -36.156 1 68.81 80 GLU A CA 1
ATOM 665 C C . GLU A 1 80 ? -17.969 -47.531 -35.5 1 68.81 80 GLU A C 1
ATOM 667 O O . GLU A 1 80 ? -18.125 -47.656 -34.281 1 68.81 80 GLU A O 1
ATOM 672 N N . ASP A 1 81 ? -17.859 -48.531 -36.344 1 69.38 81 ASP A N 1
ATOM 673 C CA . ASP A 1 81 ? -17.984 -49.906 -35.844 1 69.38 81 ASP A CA 1
ATOM 674 C C . ASP A 1 81 ? -16.625 -50.531 -35.562 1 69.38 81 ASP A C 1
ATOM 676 O O . ASP A 1 81 ? -16.438 -51.719 -35.75 1 69.38 81 ASP A O 1
ATOM 680 N N . GLY A 1 82 ? -15.734 -49.75 -35.062 1 74.69 82 GLY A N 1
ATOM 681 C CA . GLY A 1 82 ? -14.383 -50.219 -34.781 1 74.69 82 GLY A CA 1
ATOM 682 C C . GLY A 1 82 ? -14.289 -51.125 -33.562 1 74.69 82 GLY A C 1
ATOM 683 O O . GLY A 1 82 ? -15.297 -51.406 -32.938 1 74.69 82 GLY A O 1
ATOM 684 N N . GLU A 1 83 ? -13.141 -51.906 -33.469 1 81.25 83 GLU A N 1
ATOM 685 C CA . GLU A 1 83 ? -12.891 -52.781 -32.312 1 81.25 83 GLU A CA 1
ATOM 686 C C . GLU A 1 83 ? -11.656 -52.312 -31.547 1 81.25 83 GLU A C 1
ATOM 688 O O . GLU A 1 83 ? -10.742 -51.719 -32.125 1 81.25 83 GLU A O 1
ATOM 693 N N . TYR A 1 84 ? -11.789 -52.469 -30.172 1 85.62 84 TYR A N 1
ATOM 694 C CA . TYR A 1 84 ? -10.633 -52.188 -29.328 1 85.62 84 TYR A CA 1
ATOM 695 C C . TYR A 1 84 ? -9.617 -53.312 -29.375 1 85.62 84 TYR A C 1
ATOM 697 O O . TYR A 1 84 ? -9.984 -54.469 -29.25 1 85.62 84 TYR A O 1
ATOM 705 N N . LYS A 1 85 ? -8.445 -52.938 -29.75 1 87.94 85 LYS A N 1
ATOM 706 C CA . LYS A 1 85 ? -7.328 -53.875 -29.703 1 87.94 85 LYS A CA 1
ATOM 707 C C . LYS A 1 85 ? -6.398 -53.594 -28.531 1 87.94 85 LYS A C 1
ATOM 709 O O . LYS A 1 85 ? -5.992 -52.438 -28.328 1 87.94 85 LYS A O 1
ATOM 714 N N . THR A 1 86 ? -6.129 -54.625 -27.719 1 90.56 86 THR A N 1
ATOM 715 C CA . THR A 1 86 ? -5.211 -54.5 -26.594 1 90.56 86 THR A CA 1
ATOM 716 C C . THR A 1 86 ? -3.871 -55.156 -26.906 1 90.56 86 THR A C 1
ATOM 718 O O . THR A 1 86 ? -3.824 -56.312 -27.297 1 90.56 86 THR A O 1
ATOM 721 N N . TYR A 1 87 ? -2.795 -54.469 -26.703 1 91.12 87 TYR A N 1
ATOM 722 C CA . TYR A 1 87 ? -1.449 -54.969 -26.969 1 91.12 87 TYR A CA 1
ATOM 723 C C . TYR A 1 87 ? -0.824 -55.531 -25.703 1 91.12 87 TYR A C 1
ATOM 725 O O . TYR A 1 87 ? -1.285 -55.25 -24.594 1 91.12 87 TYR A O 1
ATOM 733 N N . PRO A 1 88 ? 0.173 -56.406 -25.891 1 91.75 88 PRO A N 1
ATOM 734 C CA . PRO A 1 88 ? 0.838 -56.969 -24.703 1 91.75 88 PRO A CA 1
ATOM 735 C C . PRO A 1 88 ? 1.568 -55.906 -23.875 1 91.75 88 PRO A C 1
ATOM 737 O O . PRO A 1 88 ? 1.84 -54.812 -24.391 1 91.75 88 PRO A O 1
ATOM 740 N N . TYR A 1 89 ? 1.826 -56.219 -22.641 1 93.38 89 TYR A N 1
ATOM 741 C CA . TYR A 1 89 ? 2.559 -55.344 -21.766 1 93.38 89 TYR A CA 1
ATOM 742 C C . TYR A 1 89 ? 3.943 -55.031 -22.312 1 93.38 89 TYR A C 1
ATOM 744 O O . TYR A 1 89 ? 4.629 -55.938 -22.812 1 93.38 89 TYR A O 1
ATOM 752 N N . THR A 1 90 ? 4.227 -53.812 -22.297 1 93.06 90 THR A N 1
ATOM 753 C CA . THR A 1 90 ? 5.559 -53.344 -22.672 1 93.06 90 THR A CA 1
ATOM 754 C C . THR A 1 90 ? 6.23 -52.625 -21.516 1 93.06 90 THR A C 1
ATOM 756 O O . THR A 1 90 ? 5.578 -51.875 -20.781 1 93.06 90 THR A O 1
ATOM 759 N N . GLU A 1 91 ? 7.492 -52.844 -21.375 1 92.69 91 GLU A N 1
ATOM 760 C CA . GLU A 1 91 ? 8.25 -52.156 -20.328 1 92.69 91 GLU A CA 1
ATOM 761 C C . GLU A 1 91 ? 8.461 -50.688 -20.672 1 92.69 91 GLU A C 1
ATOM 763 O O . GLU A 1 91 ? 8.75 -50.344 -21.812 1 92.69 91 GLU A O 1
ATOM 768 N N . PHE A 1 92 ? 8.25 -49.844 -19.719 1 94.06 92 PHE A N 1
ATOM 769 C CA . PHE A 1 92 ? 8.414 -48.406 -19.859 1 94.06 92 PHE A CA 1
ATOM 770 C C . PHE A 1 92 ? 9.336 -47.875 -18.766 1 94.06 92 PHE A C 1
ATOM 772 O O . PHE A 1 92 ? 8.992 -47.906 -17.578 1 94.06 92 PHE A O 1
ATOM 779 N N . PRO A 1 93 ? 10.477 -47.344 -19.141 1 92.12 93 PRO A N 1
ATOM 780 C CA . PRO A 1 93 ? 11.383 -46.75 -18.156 1 92.12 93 PRO A CA 1
ATOM 781 C C . PRO A 1 93 ? 10.867 -45.438 -17.578 1 92.12 93 PRO A C 1
ATOM 783 O O . PRO A 1 93 ? 10.375 -44.594 -18.312 1 92.12 93 PRO A O 1
ATOM 786 N N . VAL A 1 94 ? 10.945 -45.312 -16.234 1 92.81 94 VAL A N 1
ATOM 787 C CA . VAL A 1 94 ? 10.547 -44.094 -15.547 1 92.81 94 VAL A CA 1
ATOM 788 C C . VAL A 1 94 ? 11.633 -43.688 -14.555 1 92.81 94 VAL A C 1
ATOM 790 O O . VAL A 1 94 ? 12.531 -44.469 -14.242 1 92.81 94 VAL A O 1
ATOM 793 N N . THR A 1 95 ? 11.656 -42.469 -14.102 1 92.06 95 THR A N 1
ATOM 794 C CA . THR A 1 95 ? 12.578 -42 -13.07 1 92.06 95 THR A CA 1
ATOM 795 C C . THR A 1 95 ? 12.234 -42.625 -11.719 1 92.06 95 THR A C 1
ATOM 797 O O . THR A 1 95 ? 11.078 -42.969 -11.477 1 92.06 95 THR A O 1
ATOM 800 N N . PRO A 1 96 ? 13.227 -42.688 -10.836 1 90.69 96 PRO A N 1
ATOM 801 C CA . PRO A 1 96 ? 12.945 -43.25 -9.508 1 90.69 96 PRO A CA 1
ATOM 802 C C . PRO A 1 96 ? 11.875 -42.5 -8.75 1 90.69 96 PRO A C 1
ATOM 804 O O . PRO A 1 96 ? 11.055 -43.094 -8.047 1 90.69 96 PRO A O 1
ATOM 807 N N . ASN A 1 97 ? 11.93 -41.219 -8.883 1 92 97 ASN A N 1
ATOM 808 C CA . ASN A 1 97 ? 10.938 -40.406 -8.195 1 92 97 ASN A CA 1
ATOM 809 C C . ASN A 1 97 ? 9.523 -40.688 -8.688 1 92 97 ASN A C 1
ATOM 811 O O . ASN A 1 97 ? 8.586 -40.75 -7.895 1 92 97 ASN A O 1
ATOM 815 N N . LEU A 1 98 ? 9.352 -40.875 -10.008 1 94.56 98 LEU A N 1
ATOM 816 C CA . LEU A 1 98 ? 8.039 -41.188 -10.57 1 94.56 98 LEU A CA 1
ATOM 817 C C . LEU A 1 98 ? 7.586 -42.562 -10.133 1 94.56 98 LEU A C 1
ATOM 819 O O . LEU A 1 98 ? 6.414 -42.781 -9.812 1 94.56 98 LEU A O 1
ATOM 823 N N . LEU A 1 99 ? 8.531 -43.531 -10.188 1 94.06 99 LEU A N 1
ATOM 824 C CA . LEU A 1 99 ? 8.188 -44.875 -9.758 1 94.06 99 LEU A CA 1
ATOM 825 C C . LEU A 1 99 ? 7.672 -44.875 -8.328 1 94.06 99 LEU A C 1
ATOM 827 O O . LEU A 1 99 ? 6.645 -45.5 -8.031 1 94.06 99 LEU A O 1
ATOM 831 N N . THR A 1 100 ? 8.414 -44.125 -7.461 1 92.88 100 THR A N 1
ATOM 832 C CA . THR A 1 100 ? 8.016 -44.062 -6.062 1 92.88 100 THR A CA 1
ATOM 833 C C . THR A 1 100 ? 6.645 -43.406 -5.918 1 92.88 100 THR A C 1
ATOM 835 O O . THR A 1 100 ? 5.828 -43.844 -5.098 1 92.88 100 THR A O 1
ATOM 838 N N . ALA A 1 101 ? 6.375 -42.375 -6.66 1 94.94 101 ALA A N 1
ATOM 839 C CA . ALA A 1 101 ? 5.086 -41.688 -6.633 1 94.94 101 ALA A CA 1
ATOM 840 C C . ALA A 1 101 ? 3.955 -42.656 -7.023 1 94.94 101 ALA A C 1
ATOM 842 O O . ALA A 1 101 ? 2.926 -42.719 -6.348 1 94.94 101 ALA A O 1
ATOM 843 N N . LEU A 1 102 ? 4.16 -43.438 -8.117 1 95.94 102 LEU A N 1
ATOM 844 C CA . LEU A 1 102 ? 3.133 -44.344 -8.617 1 95.94 102 LEU A CA 1
ATOM 845 C C . LEU A 1 102 ? 2.854 -45.438 -7.613 1 95.94 102 LEU A C 1
ATOM 847 O O . LEU A 1 102 ? 1.707 -45.875 -7.453 1 95.94 102 LEU A O 1
ATOM 851 N N . ILE A 1 103 ? 3.896 -45.906 -6.934 1 94.44 103 ILE A N 1
ATOM 852 C CA . ILE A 1 103 ? 3.748 -46.969 -5.922 1 94.44 103 ILE A CA 1
ATOM 853 C C . ILE A 1 103 ? 2.877 -46.438 -4.777 1 94.44 103 ILE A C 1
ATOM 855 O O . ILE A 1 103 ? 1.99 -47.156 -4.297 1 94.44 103 ILE A O 1
ATOM 859 N N . HIS A 1 104 ? 3.1 -45.25 -4.402 1 92.88 104 HIS A N 1
ATOM 860 C CA . HIS A 1 104 ? 2.381 -44.688 -3.268 1 92.88 104 HIS A CA 1
ATOM 861 C C . HIS A 1 104 ? 0.958 -44.281 -3.654 1 92.88 104 HIS A C 1
ATOM 863 O O . HIS A 1 104 ? 0.057 -44.312 -2.812 1 92.88 104 HIS A O 1
ATOM 869 N N . LEU A 1 105 ? 0.705 -43.969 -4.91 1 94.62 105 LEU A N 1
ATOM 870 C CA . LEU A 1 105 ? -0.603 -43.5 -5.352 1 94.62 105 LEU A CA 1
ATOM 871 C C . LEU A 1 105 ? -1.495 -44.688 -5.75 1 94.62 105 LEU A C 1
ATOM 873 O O . LEU A 1 105 ? -2.715 -44.531 -5.844 1 94.62 105 LEU A O 1
ATOM 877 N N . ARG A 1 106 ? -0.923 -45.812 -5.969 1 95.25 106 ARG A N 1
ATOM 878 C CA . ARG A 1 106 ? -1.675 -47 -6.34 1 95.25 106 ARG A CA 1
ATOM 879 C C . ARG A 1 106 ? -2.607 -47.438 -5.215 1 95.25 106 ARG A C 1
ATOM 881 O O . ARG A 1 106 ? -2.307 -47.219 -4.039 1 95.25 106 ARG A O 1
ATOM 888 N N . SER A 1 107 ? -3.723 -47.844 -5.586 1 93.56 107 SER A N 1
ATOM 889 C CA . SER A 1 107 ? -4.648 -48.438 -4.641 1 93.56 107 SER A CA 1
ATOM 890 C C . SER A 1 107 ? -4.562 -49.969 -4.691 1 93.56 107 SER A C 1
ATOM 892 O O . SER A 1 107 ? -4.273 -50.531 -5.746 1 93.56 107 SER A O 1
ATOM 894 N N . GLU A 1 108 ? -4.848 -50.625 -3.639 1 92.38 108 GLU A N 1
ATOM 895 C CA . GLU A 1 108 ? -4.859 -52.094 -3.602 1 92.38 108 GLU A CA 1
ATOM 896 C C . GLU A 1 108 ? -6.191 -52.656 -4.094 1 92.38 108 GLU A C 1
ATOM 898 O O . GLU A 1 108 ? -6.277 -53.812 -4.48 1 92.38 108 GLU A O 1
ATOM 903 N N . LEU A 1 109 ? -7.129 -51.781 -4.129 1 92.75 109 LEU A N 1
ATOM 904 C CA . LEU A 1 109 ? -8.484 -52.281 -4.344 1 92.75 109 LEU A CA 1
ATOM 905 C C . LEU A 1 109 ? -9.016 -51.844 -5.707 1 92.75 109 LEU A C 1
ATOM 907 O O . LEU A 1 109 ? -9.695 -52.625 -6.387 1 92.75 109 LEU A O 1
ATOM 911 N N . THR A 1 110 ? -8.742 -50.594 -6.074 1 94.94 110 THR A N 1
ATOM 912 C CA . THR A 1 110 ? -9.352 -50.031 -7.285 1 94.94 110 THR A CA 1
ATOM 913 C C . THR A 1 110 ? -8.289 -49.438 -8.203 1 94.94 110 THR A C 1
ATOM 915 O O . THR A 1 110 ? -7.266 -48.938 -7.734 1 94.94 110 THR A O 1
ATOM 918 N N . PRO A 1 111 ? -8.539 -49.562 -9.516 1 95.88 111 PRO A N 1
ATOM 919 C CA . PRO A 1 111 ? -7.625 -48.906 -10.43 1 95.88 111 PRO A CA 1
ATOM 920 C C . PRO A 1 111 ? -7.629 -47.375 -10.25 1 95.88 111 PRO A C 1
ATOM 922 O O . PRO A 1 111 ? -8.672 -46.781 -9.969 1 95.88 111 PRO A O 1
ATOM 925 N N . VAL A 1 112 ? -6.496 -46.844 -10.352 1 96.69 112 VAL A N 1
ATOM 926 C CA . VAL A 1 112 ? -6.355 -45.406 -10.234 1 96.69 112 VAL A CA 1
ATOM 927 C C . VAL A 1 112 ? -6.105 -44.812 -11.609 1 96.69 112 VAL A C 1
ATOM 929 O O . VAL A 1 112 ? -5.137 -45.156 -12.289 1 96.69 112 VAL A O 1
ATOM 932 N N . LEU A 1 113 ? -7.023 -43.906 -12.109 1 97.5 113 LEU A N 1
ATOM 933 C CA . LEU A 1 113 ? -6.859 -43.188 -13.359 1 97.5 113 LEU A CA 1
ATOM 934 C C . LEU A 1 113 ? -6.055 -41.906 -13.133 1 97.5 113 LEU A C 1
ATOM 936 O O . LEU A 1 113 ? -6.496 -41 -12.414 1 97.5 113 LEU A O 1
ATOM 940 N N . ILE A 1 114 ? -4.867 -41.844 -13.758 1 97.88 114 ILE A N 1
ATOM 941 C CA . ILE A 1 114 ? -3.986 -40.719 -13.453 1 97.88 114 ILE A CA 1
ATOM 942 C C . ILE A 1 114 ? -3.309 -40.25 -14.734 1 97.88 114 ILE A C 1
ATOM 944 O O . ILE A 1 114 ? -2.973 -41.031 -15.609 1 97.88 114 ILE A O 1
ATOM 948 N N . TRP A 1 115 ? -3.277 -38.969 -14.93 1 98.12 115 TRP A N 1
ATOM 949 C CA . TRP A 1 115 ? -2.521 -38.344 -16.016 1 98.12 115 TRP A CA 1
ATOM 950 C C . TRP A 1 115 ? -1.117 -37.969 -15.547 1 98.12 115 TRP A C 1
ATOM 952 O O . TRP A 1 115 ? -0.952 -37.25 -14.555 1 98.12 115 TRP A O 1
ATOM 962 N N . VAL A 1 116 ? -0.086 -38.469 -16.172 1 97.06 116 VAL A N 1
ATOM 963 C CA . VAL A 1 116 ? 1.324 -38.219 -15.891 1 97.06 116 VAL A CA 1
ATOM 964 C C . VAL A 1 116 ? 2.016 -37.688 -17.156 1 97.06 116 VAL A C 1
ATOM 966 O O . VAL A 1 116 ? 2.137 -38.406 -18.141 1 97.06 116 VAL A O 1
ATOM 969 N N . ASP A 1 117 ? 2.5 -36.531 -17.094 1 94.06 117 ASP A N 1
ATOM 970 C CA . ASP A 1 117 ? 3.045 -35.875 -18.281 1 94.06 117 ASP A CA 1
ATOM 971 C C . ASP A 1 117 ? 4.172 -36.719 -18.891 1 94.06 117 ASP A C 1
ATOM 973 O O . ASP A 1 117 ? 4.277 -36.812 -20.109 1 94.06 117 ASP A O 1
ATOM 977 N N . ALA A 1 118 ? 5.023 -37.344 -18.078 1 92.38 118 ALA A N 1
ATOM 978 C CA . ALA A 1 118 ? 6.18 -38.094 -18.531 1 92.38 118 ALA A CA 1
ATOM 979 C C . ALA A 1 118 ? 5.75 -39.312 -19.344 1 92.38 118 ALA A C 1
ATOM 981 O O . ALA A 1 118 ? 6.508 -39.812 -20.172 1 92.38 118 ALA A O 1
ATOM 982 N N . ILE A 1 119 ? 4.543 -39.781 -19.156 1 94.69 119 ILE A N 1
ATOM 983 C CA . ILE A 1 119 ? 4.078 -41 -19.781 1 94.69 119 ILE A CA 1
ATOM 984 C C . ILE A 1 119 ? 2.998 -40.656 -20.812 1 94.69 119 ILE A C 1
ATOM 986 O O . ILE A 1 119 ? 3.033 -41.156 -21.938 1 94.69 119 ILE A O 1
ATOM 990 N N . CYS A 1 120 ? 2.076 -39.844 -20.422 1 96.75 120 CYS A N 1
ATOM 991 C CA . CYS A 1 120 ? 0.883 -39.562 -21.219 1 96.75 120 CYS A CA 1
ATOM 992 C C . CYS A 1 120 ? 1.208 -38.656 -22.406 1 96.75 120 CYS A C 1
ATOM 994 O O . CYS A 1 120 ? 0.411 -38.562 -23.328 1 96.75 120 CYS A O 1
ATOM 996 N N . ILE A 1 121 ? 2.312 -38.062 -22.344 1 94.88 121 ILE A N 1
ATOM 997 C CA . ILE A 1 121 ? 2.797 -37.25 -23.469 1 94.88 121 ILE A CA 1
ATOM 998 C C . ILE A 1 121 ? 4.031 -37.938 -24.078 1 94.88 121 ILE A C 1
ATOM 1000 O O . ILE A 1 121 ? 4.898 -38.406 -23.359 1 94.88 121 ILE A O 1
ATOM 1004 N N . ASN A 1 122 ? 4.121 -37.938 -25.422 1 93.56 122 ASN A N 1
ATOM 1005 C CA . ASN A 1 122 ? 5.328 -38.375 -26.094 1 93.56 122 ASN A CA 1
ATOM 1006 C C . ASN A 1 122 ? 6.492 -37.438 -25.875 1 93.56 122 ASN A C 1
ATOM 1008 O O . ASN A 1 122 ? 6.57 -36.375 -26.531 1 93.56 122 ASN A O 1
ATOM 1012 N N . GLN A 1 123 ? 7.43 -37.812 -24.984 1 88.69 123 GLN A N 1
ATOM 1013 C CA . GLN A 1 123 ? 8.523 -36.938 -24.594 1 88.69 123 GLN A CA 1
ATOM 1014 C C . GLN A 1 123 ? 9.727 -37.125 -25.516 1 88.69 123 GLN A C 1
ATOM 1016 O O . GLN A 1 123 ? 10.781 -36.531 -25.297 1 88.69 123 GLN A O 1
ATOM 1021 N N . LYS A 1 124 ? 9.57 -37.906 -26.609 1 87.25 124 LYS A N 1
ATOM 1022 C CA . LYS A 1 124 ? 10.672 -38.125 -27.531 1 87.25 124 LYS A CA 1
ATOM 1023 C C . LYS A 1 124 ? 11.008 -36.875 -28.328 1 87.25 124 LYS A C 1
ATOM 1025 O O . LYS A 1 124 ? 10.125 -36.062 -28.625 1 87.25 124 LYS A O 1
ATOM 1030 N N . GLU A 1 125 ? 12.242 -36.781 -28.672 1 83.38 125 GLU A N 1
ATOM 1031 C CA . GLU A 1 125 ? 12.711 -35.594 -29.422 1 83.38 125 GLU A CA 1
ATOM 1032 C C . GLU A 1 125 ? 12.57 -35.812 -30.922 1 83.38 125 GLU A C 1
ATOM 1034 O O . GLU A 1 125 ? 13.461 -35.438 -31.688 1 83.38 125 GLU A O 1
ATOM 1039 N N . THR A 1 126 ? 11.562 -36.562 -31.328 1 86.5 126 THR A N 1
ATOM 1040 C CA . THR A 1 126 ? 11.219 -36.688 -32.75 1 86.5 126 THR A CA 1
ATOM 1041 C C . THR A 1 126 ? 10.273 -35.594 -33.188 1 86.5 126 THR A C 1
ATOM 1043 O O . THR A 1 126 ? 9.719 -34.875 -32.344 1 86.5 126 THR A O 1
ATOM 1046 N N . THR A 1 127 ? 10.164 -35.375 -34.438 1 86.12 127 THR A N 1
ATOM 1047 C CA . THR A 1 127 ? 9.266 -34.375 -34.969 1 86.12 127 THR A CA 1
ATOM 1048 C C . THR A 1 127 ? 7.848 -34.562 -34.469 1 86.12 127 THR A C 1
ATOM 1050 O O . THR A 1 127 ? 7.176 -33.594 -34.094 1 86.12 127 THR A O 1
ATOM 1053 N N . GLU A 1 128 ? 7.469 -35.812 -34.469 1 87.88 128 GLU A N 1
ATOM 1054 C CA . GLU A 1 128 ? 6.137 -36.125 -33.969 1 87.88 128 GLU A CA 1
ATOM 1055 C C . GLU A 1 128 ? 6.043 -35.906 -32.469 1 87.88 128 GLU A C 1
ATOM 1057 O O . GLU A 1 128 ? 5.023 -35.406 -31.969 1 87.88 128 GLU A O 1
ATOM 1062 N N . GLY A 1 129 ? 7.039 -36.25 -31.75 1 88.62 129 GLY A N 1
ATOM 1063 C CA . GLY A 1 129 ? 7.07 -36.031 -30.312 1 88.62 129 GLY A CA 1
ATOM 1064 C C . GLY A 1 129 ? 7.035 -34.562 -29.938 1 88.62 129 GLY A C 1
ATOM 1065 O O . GLY A 1 129 ? 6.301 -34.156 -29.031 1 88.62 129 GLY A O 1
ATOM 1066 N N . ILE A 1 130 ? 7.734 -33.812 -30.641 1 85.44 130 ILE A N 1
ATOM 1067 C CA . ILE A 1 130 ? 7.809 -32.375 -30.391 1 85.44 130 ILE A CA 1
ATOM 1068 C C . ILE A 1 130 ? 6.457 -31.734 -30.672 1 85.44 130 ILE A C 1
ATOM 1070 O O . ILE A 1 130 ? 5.988 -30.906 -29.891 1 85.44 130 ILE A O 1
ATOM 1074 N N . LYS A 1 131 ? 5.918 -32.094 -31.734 1 85.5 131 LYS A N 1
ATOM 1075 C CA . LYS A 1 131 ? 4.605 -31.562 -32.094 1 85.5 131 LYS A CA 1
ATOM 1076 C C . LYS A 1 131 ? 3.562 -31.906 -31.031 1 85.5 131 LYS A C 1
ATOM 1078 O O . LYS A 1 131 ? 2.768 -31.062 -30.625 1 85.5 131 LYS A O 1
ATOM 1083 N N . GLU A 1 132 ? 3.555 -33.125 -30.625 1 91.19 132 GLU A N 1
ATOM 1084 C CA . GLU A 1 132 ? 2.625 -33.594 -29.594 1 91.19 132 GLU A CA 1
ATOM 1085 C C . GLU A 1 132 ? 2.865 -32.844 -28.281 1 91.19 132 GLU A C 1
ATOM 1087 O O . GLU A 1 132 ? 1.916 -32.438 -27.609 1 91.19 132 GLU A O 1
ATOM 1092 N N . LYS A 1 133 ? 4.074 -32.781 -27.938 1 87.81 133 LYS A N 1
ATOM 1093 C CA . LYS A 1 133 ? 4.438 -32.094 -26.703 1 87.81 133 LYS A CA 1
ATOM 1094 C C . LYS A 1 133 ? 3.928 -30.672 -26.703 1 87.81 133 LYS A C 1
ATOM 1096 O O . LYS A 1 133 ? 3.354 -30.203 -25.719 1 87.81 133 LYS A O 1
ATOM 1101 N N . ASN A 1 134 ? 4.133 -29.984 -27.734 1 81.88 134 ASN A N 1
ATOM 1102 C CA . ASN A 1 134 ? 3.684 -28.609 -27.844 1 81.88 134 ASN A CA 1
ATOM 1103 C C . ASN A 1 134 ? 2.164 -28.5 -27.734 1 81.88 134 ASN A C 1
ATOM 1105 O O . ASN A 1 134 ? 1.643 -27.594 -27.094 1 81.88 134 ASN A O 1
ATOM 1109 N N . GLN A 1 135 ? 1.554 -29.375 -28.391 1 86.62 135 GLN A N 1
ATOM 1110 C CA . GLN A 1 135 ? 0.096 -29.391 -28.359 1 86.62 135 GLN A CA 1
ATOM 1111 C C . GLN A 1 135 ? -0.417 -29.672 -26.938 1 86.62 135 GLN A C 1
ATOM 1113 O O . GLN A 1 135 ? -1.338 -29 -26.469 1 86.62 135 GLN A O 1
ATOM 1118 N N . GLN A 1 136 ? 0.114 -30.641 -26.297 1 90.69 136 GLN A N 1
ATOM 1119 C CA . GLN A 1 136 ? -0.317 -31.031 -24.953 1 90.69 136 GLN A CA 1
ATOM 1120 C C . GLN A 1 136 ? 0.019 -29.938 -23.938 1 90.69 136 GLN A C 1
ATOM 1122 O O . GLN A 1 136 ? -0.73 -29.734 -22.969 1 90.69 136 GLN A O 1
ATOM 1127 N N . LEU A 1 137 ? 1.092 -29.297 -24.172 1 85.38 137 LEU A N 1
ATOM 1128 C CA . LEU A 1 137 ? 1.472 -28.188 -23.297 1 85.38 137 LEU A CA 1
ATOM 1129 C C . LEU A 1 137 ? 0.472 -27.047 -23.391 1 85.38 137 LEU A C 1
ATOM 1131 O O . LEU A 1 137 ? 0.188 -26.375 -22.406 1 85.38 137 LEU A O 1
ATOM 1135 N N . SER A 1 138 ? -0.038 -26.844 -24.547 1 83.75 138 SER A N 1
ATOM 1136 C CA . SER A 1 138 ? -1.028 -25.781 -24.75 1 83.75 138 SER A CA 1
ATOM 1137 C C . SER A 1 138 ? -2.338 -26.109 -24.031 1 83.75 138 SER A C 1
ATOM 1139 O O . SER A 1 138 ? -3.141 -25.219 -23.75 1 83.75 138 SER A O 1
ATOM 1141 N N . MET A 1 139 ? -2.5 -27.406 -23.672 1 91.81 139 MET A N 1
ATOM 1142 C CA . MET A 1 139 ? -3.721 -27.875 -23.031 1 91.81 139 MET A CA 1
ATOM 1143 C C . MET A 1 139 ? -3.48 -28.125 -21.547 1 91.81 139 MET A C 1
ATOM 1145 O O . MET A 1 139 ? -4.375 -28.594 -20.828 1 91.81 139 MET A O 1
ATOM 1149 N N . MET A 1 140 ? -2.369 -27.844 -21.109 1 93.06 140 MET A N 1
ATOM 1150 C CA . MET A 1 140 ? -1.961 -28.25 -19.766 1 93.06 140 MET A CA 1
ATOM 1151 C C . MET A 1 140 ? -2.91 -27.688 -18.719 1 93.06 140 MET A C 1
ATOM 1153 O O . MET A 1 140 ? -3.328 -28.391 -17.797 1 93.06 140 MET A O 1
ATOM 1157 N N . SER A 1 141 ? -3.244 -26.406 -18.781 1 92.44 141 SER A N 1
ATOM 1158 C CA . SER A 1 141 ? -4.152 -25.781 -17.844 1 92.44 141 SER A CA 1
ATOM 1159 C C . SER A 1 141 ? -5.504 -26.484 -17.812 1 92.44 141 SER A C 1
ATOM 1161 O O . SER A 1 141 ? -6.066 -26.719 -16.75 1 92.44 141 SER A O 1
ATOM 1163 N N . ASP A 1 142 ? -5.973 -26.859 -18.969 1 94.06 142 ASP A N 1
ATOM 1164 C CA . ASP A 1 142 ? -7.258 -27.547 -19.078 1 94.06 142 ASP A CA 1
ATOM 1165 C C . ASP A 1 142 ? -7.184 -28.953 -18.484 1 94.06 142 ASP A C 1
ATOM 1167 O O . ASP A 1 142 ? -8.141 -29.422 -17.859 1 94.06 142 ASP A O 1
ATOM 1171 N N . ILE A 1 143 ? -6.094 -29.578 -18.797 1 96.62 143 ILE A N 1
ATOM 1172 C CA . ILE A 1 143 ? -5.902 -30.938 -18.297 1 96.62 143 ILE A CA 1
ATOM 1173 C C . ILE A 1 143 ? -5.922 -30.922 -16.766 1 96.62 143 ILE A C 1
ATOM 1175 O O . ILE A 1 143 ? -6.676 -31.688 -16.141 1 96.62 143 ILE A O 1
ATOM 1179 N N . TYR A 1 144 ? -5.195 -30.094 -16.156 1 97.12 144 TYR A N 1
ATOM 1180 C CA . TYR A 1 144 ? -5.133 -30.016 -14.703 1 97.12 144 TYR A CA 1
ATOM 1181 C C . TYR A 1 144 ? -6.453 -29.516 -14.133 1 97.12 144 TYR A C 1
ATOM 1183 O O . TYR A 1 144 ? -6.852 -29.922 -13.039 1 97.12 144 TYR A O 1
ATOM 1191 N N . ASN A 1 145 ? -7.117 -28.625 -14.82 1 96.19 145 ASN A N 1
ATOM 1192 C CA . ASN A 1 145 ? -8.406 -28.125 -14.336 1 96.19 145 ASN A CA 1
ATOM 1193 C C . ASN A 1 145 ? -9.492 -29.188 -14.461 1 96.19 145 ASN A C 1
ATOM 1195 O O . ASN A 1 145 ? -10.469 -29.172 -13.711 1 96.19 145 ASN A O 1
ATOM 1199 N N . SER A 1 146 ? -9.312 -30.109 -15.398 1 96.38 146 SER A N 1
ATOM 1200 C CA . SER A 1 146 ? -10.305 -31.156 -15.602 1 96.38 146 SER A CA 1
ATOM 1201 C C . SER A 1 146 ? -10.117 -32.312 -14.617 1 96.38 146 SER A C 1
ATOM 1203 O O . SER A 1 146 ? -11.031 -33.094 -14.398 1 96.38 146 SER A O 1
ATOM 1205 N N . ALA A 1 147 ? -8.961 -32.375 -14.055 1 97.62 147 ALA A N 1
ATOM 1206 C CA . ALA A 1 147 ? -8.672 -33.438 -13.102 1 97.62 147 ALA A CA 1
ATOM 1207 C C . ALA A 1 147 ? -9.523 -33.312 -11.844 1 97.62 147 ALA A C 1
ATOM 1209 O O . ALA A 1 147 ? -9.781 -32.188 -11.375 1 97.62 147 ALA A O 1
ATOM 1210 N N . LYS A 1 148 ? -9.938 -34.438 -11.352 1 96.38 148 LYS A N 1
ATOM 1211 C CA . LYS A 1 148 ? -10.656 -34.438 -10.086 1 96.38 148 LYS A CA 1
ATOM 1212 C C . LYS A 1 148 ? -9.781 -33.969 -8.938 1 96.38 148 LYS A C 1
ATOM 1214 O O . LYS A 1 148 ? -10.258 -33.281 -8.039 1 96.38 148 LYS A O 1
ATOM 1219 N N . ASN A 1 149 ? -8.625 -34.344 -8.992 1 96.75 149 ASN A N 1
ATOM 1220 C CA . ASN A 1 149 ? -7.637 -34 -7.977 1 96.75 149 ASN A CA 1
ATOM 1221 C C . ASN A 1 149 ? -6.227 -33.969 -8.555 1 96.75 149 ASN A C 1
ATOM 1223 O O . ASN A 1 149 ? -5.859 -34.812 -9.375 1 96.75 149 ASN A O 1
ATOM 1227 N N . VAL A 1 150 ? -5.52 -32.938 -8.266 1 98.06 150 VAL A N 1
ATOM 1228 C CA . VAL A 1 150 ? -4.102 -32.875 -8.602 1 98.06 150 VAL A CA 1
ATOM 1229 C C . VAL A 1 150 ? -3.277 -33.438 -7.434 1 98.06 150 VAL A C 1
ATOM 1231 O O . VAL A 1 150 ? -3.334 -32.906 -6.324 1 98.06 150 VAL A O 1
ATOM 1234 N N . CYS A 1 151 ? -2.543 -34.5 -7.668 1 98.12 151 CYS A N 1
ATOM 1235 C CA . CYS A 1 151 ? -1.691 -35.125 -6.664 1 98.12 151 CYS A CA 1
ATOM 1236 C C . CYS A 1 151 ? -0.285 -34.531 -6.699 1 98.12 151 CYS A C 1
ATOM 1238 O O . CYS A 1 151 ? 0.507 -34.875 -7.582 1 98.12 151 CYS A O 1
ATOM 1240 N N . ILE A 1 152 ? -0.006 -33.75 -5.73 1 97.56 152 ILE A N 1
ATOM 1241 C CA . ILE A 1 152 ? 1.329 -33.156 -5.605 1 97.56 152 ILE A CA 1
ATOM 1242 C C . ILE A 1 152 ? 2.246 -34.125 -4.871 1 97.56 152 ILE A C 1
ATOM 1244 O O . ILE A 1 152 ? 1.987 -34.5 -3.721 1 97.56 152 ILE A O 1
ATOM 1248 N N . TRP A 1 153 ? 3.279 -34.594 -5.551 1 96.19 153 TRP A N 1
ATOM 1249 C CA . TRP A 1 153 ? 4.227 -35.531 -4.957 1 96.19 153 TRP A CA 1
ATOM 1250 C C . TRP A 1 153 ? 5.512 -34.812 -4.547 1 96.19 153 TRP A C 1
ATOM 1252 O O . TRP A 1 153 ? 6.266 -34.344 -5.398 1 96.19 153 TRP A O 1
ATOM 1262 N N . LEU A 1 154 ? 5.828 -34.75 -3.221 1 92.69 154 LEU A N 1
ATOM 1263 C CA . LEU A 1 154 ? 6.988 -34.031 -2.715 1 92.69 154 LEU A CA 1
ATOM 1264 C C . LEU A 1 154 ? 8.18 -34.969 -2.551 1 92.69 154 LEU A C 1
ATOM 1266 O O . LEU A 1 154 ? 9.312 -34.5 -2.373 1 92.69 154 LEU A O 1
ATOM 1270 N N . GLY A 1 155 ? 7.953 -36.312 -2.561 1 88.62 155 GLY A N 1
ATOM 1271 C CA . GLY A 1 155 ? 9.039 -37.25 -2.408 1 88.62 155 GLY A CA 1
ATOM 1272 C C . GLY A 1 155 ? 8.758 -38.312 -1.346 1 88.62 155 GLY A C 1
ATOM 1273 O O . GLY A 1 155 ? 7.684 -38.312 -0.741 1 88.62 155 GLY A O 1
ATOM 1274 N N . PRO A 1 156 ? 9.734 -39.156 -1.238 1 84.88 156 PRO A N 1
ATOM 1275 C CA . PRO A 1 156 ? 9.547 -40.25 -0.288 1 84.88 156 PRO A CA 1
ATOM 1276 C C . PRO A 1 156 ? 9.648 -39.781 1.166 1 84.88 156 PRO A C 1
ATOM 1278 O O . PRO A 1 156 ? 9.891 -38.625 1.434 1 84.88 156 PRO A O 1
ATOM 1281 N N . ASN A 1 157 ? 9.578 -40.719 2.047 1 72.25 157 ASN A N 1
ATOM 1282 C CA . ASN A 1 157 ? 9.453 -40.5 3.486 1 72.25 157 ASN A CA 1
ATOM 1283 C C . ASN A 1 157 ? 10.742 -39.938 4.086 1 72.25 157 ASN A C 1
ATOM 1285 O O . ASN A 1 157 ? 11.773 -40.625 4.094 1 72.25 157 ASN A O 1
ATOM 1289 N N . ASN A 1 158 ? 10.664 -38.688 4.266 1 79.75 158 ASN A N 1
ATOM 1290 C CA . ASN A 1 158 ? 11.664 -38 5.074 1 79.75 158 ASN A CA 1
ATOM 1291 C C . ASN A 1 158 ? 11.094 -37.562 6.418 1 79.75 158 ASN A C 1
ATOM 1293 O O . ASN A 1 158 ? 10.055 -36.906 6.473 1 79.75 158 ASN A O 1
ATOM 1297 N N . GLU A 1 159 ? 11.672 -38.094 7.488 1 81.94 159 GLU A N 1
ATOM 1298 C CA . GLU A 1 159 ? 11.156 -37.875 8.836 1 81.94 159 GLU A CA 1
ATOM 1299 C C . GLU A 1 159 ? 10.852 -36.406 9.078 1 81.94 159 GLU A C 1
ATOM 1301 O O . GLU A 1 159 ? 9.812 -36.062 9.633 1 81.94 159 GLU A O 1
ATOM 1306 N N . LYS A 1 160 ? 11.727 -35.656 8.609 1 83.5 160 LYS A N 1
ATOM 1307 C CA . LYS A 1 160 ? 11.562 -34.219 8.836 1 83.5 160 LYS A CA 1
ATOM 1308 C C . LYS A 1 160 ? 10.344 -33.688 8.078 1 83.5 160 LYS A C 1
ATOM 1310 O O . LYS A 1 160 ? 9.586 -32.875 8.609 1 83.5 160 LYS A O 1
ATOM 1315 N N . THR A 1 161 ? 10.133 -34.125 6.934 1 86.56 161 THR A N 1
ATOM 1316 C CA . THR A 1 161 ? 9.016 -33.688 6.113 1 86.56 161 THR A CA 1
ATOM 1317 C C . THR A 1 161 ? 7.688 -34.188 6.672 1 86.56 161 THR A C 1
ATOM 1319 O O . THR A 1 161 ? 6.68 -33.5 6.645 1 86.56 161 THR A O 1
ATOM 1322 N N . ILE A 1 162 ? 7.789 -35.375 7.215 1 85.62 162 ILE A N 1
ATOM 1323 C CA . ILE A 1 162 ? 6.59 -35.969 7.793 1 85.62 162 ILE A CA 1
ATOM 1324 C C . ILE A 1 162 ? 6.164 -35.188 9.023 1 85.62 162 ILE A C 1
ATOM 1326 O O . ILE A 1 162 ? 4.98 -34.875 9.203 1 85.62 162 ILE A O 1
ATOM 1330 N N . GLU A 1 163 ? 7.098 -34.875 9.781 1 87.81 163 GLU A N 1
ATOM 1331 C CA . GLU A 1 163 ? 6.809 -34.062 10.977 1 87.81 163 GLU A CA 1
ATOM 1332 C C . GLU A 1 163 ? 6.262 -32.688 10.602 1 87.81 163 GLU A C 1
ATOM 1334 O O . GLU A 1 163 ? 5.371 -32.156 11.281 1 87.81 163 GLU A O 1
ATOM 1339 N N . ALA A 1 164 ? 6.836 -32.156 9.586 1 91.19 164 ALA A N 1
ATOM 1340 C CA . ALA A 1 164 ? 6.355 -30.859 9.109 1 91.19 164 ALA A CA 1
ATOM 1341 C C . ALA A 1 164 ? 4.902 -30.938 8.648 1 91.19 164 ALA A C 1
ATOM 1343 O O . ALA A 1 164 ? 4.098 -30.047 8.938 1 91.19 164 ALA A O 1
ATOM 1344 N N . MET A 1 165 ? 4.539 -32.031 8.008 1 90.12 165 MET A N 1
ATOM 1345 C CA . MET A 1 165 ? 3.178 -32.219 7.516 1 90.12 165 MET A CA 1
ATOM 1346 C C . MET A 1 165 ? 2.203 -32.406 8.68 1 90.12 165 MET A C 1
ATOM 1348 O O . MET A 1 165 ? 1.088 -31.891 8.641 1 90.12 165 MET A O 1
ATOM 1352 N N . LYS A 1 166 ? 2.672 -33.094 9.664 1 89.88 166 LYS A N 1
ATOM 1353 C CA . LYS A 1 166 ? 1.84 -33.281 10.852 1 89.88 166 LYS A CA 1
ATOM 1354 C C . LYS A 1 166 ? 1.629 -31.938 11.57 1 89.88 166 LYS A C 1
ATOM 1356 O O . LYS A 1 166 ? 0.54 -31.656 12.078 1 89.88 166 LYS A O 1
ATOM 1361 N N . PHE A 1 167 ? 2.654 -31.234 11.594 1 93.19 167 PHE A N 1
ATOM 1362 C CA . PHE A 1 167 ? 2.59 -29.906 12.211 1 93.19 167 PHE A CA 1
ATOM 1363 C C . PHE A 1 167 ? 1.591 -29.016 11.484 1 93.19 167 PHE A C 1
ATOM 1365 O O . PHE A 1 167 ? 0.867 -28.25 12.117 1 93.19 167 PHE A O 1
ATOM 1372 N N . VAL A 1 168 ? 1.508 -29.109 10.18 1 94.19 168 VAL A N 1
ATOM 1373 C CA . VAL A 1 168 ? 0.559 -28.359 9.367 1 94.19 168 VAL A CA 1
ATOM 1374 C C . VAL A 1 168 ? -0.865 -28.641 9.836 1 94.19 168 VAL A C 1
ATOM 1376 O O . VAL A 1 168 ? -1.659 -27.719 10.031 1 94.19 168 VAL A O 1
ATOM 1379 N N . ASN A 1 169 ? -1.094 -29.844 10.078 1 91.19 169 ASN A N 1
ATOM 1380 C CA . ASN A 1 169 ? -2.424 -30.219 10.539 1 91.19 169 ASN A CA 1
ATOM 1381 C C . ASN A 1 169 ? -2.715 -29.672 11.938 1 91.19 169 ASN A C 1
ATOM 1383 O O . ASN A 1 169 ? -3.838 -29.25 12.219 1 91.19 169 ASN A O 1
ATOM 1387 N N . THR A 1 170 ? -1.744 -29.641 12.672 1 92.19 170 THR A N 1
ATOM 1388 C CA . THR A 1 170 ? -1.883 -29.234 14.062 1 92.19 170 THR A CA 1
ATOM 1389 C C . THR A 1 170 ? -2.232 -27.75 14.156 1 92.19 170 THR A C 1
ATOM 1391 O O . THR A 1 170 ? -3.068 -27.344 14.969 1 92.19 170 THR A O 1
ATOM 1394 N N . ILE A 1 171 ? -1.68 -26.953 13.305 1 92.81 171 ILE A N 1
ATOM 1395 C CA . ILE A 1 171 ? -1.798 -25.516 13.477 1 92.81 171 ILE A CA 1
ATOM 1396 C C . ILE A 1 171 ? -3.045 -25.016 12.758 1 92.81 171 ILE A C 1
ATOM 1398 O O . ILE A 1 171 ? -3.332 -23.812 12.766 1 92.81 171 ILE A O 1
ATOM 1402 N N . MET A 1 172 ? -3.807 -25.938 12.117 1 91.44 172 MET A N 1
ATOM 1403 C CA . MET A 1 172 ? -5.09 -25.531 11.539 1 91.44 172 MET A CA 1
ATOM 1404 C C . MET A 1 172 ? -6.078 -25.156 12.641 1 91.44 172 MET A C 1
ATOM 1406 O O . MET A 1 172 ? -7.051 -24.438 12.383 1 91.44 172 MET A O 1
ATOM 1410 N N . ASN A 1 173 ? -5.773 -25.703 13.766 1 90.88 173 ASN A N 1
ATOM 1411 C CA . ASN A 1 173 ? -6.453 -25.219 14.961 1 90.88 173 ASN A CA 1
ATOM 1412 C C . ASN A 1 173 ? -5.762 -23.984 15.531 1 90.88 173 ASN A C 1
ATOM 1414 O O . ASN A 1 173 ? -4.641 -24.078 16.031 1 90.88 173 ASN A O 1
ATOM 1418 N N . PHE A 1 174 ? -6.43 -22.906 15.516 1 91.62 174 PHE A N 1
ATOM 1419 C CA . PHE A 1 174 ? -5.785 -21.641 15.812 1 91.62 174 PHE A CA 1
ATOM 1420 C C . PHE A 1 174 ? -5.461 -21.531 17.297 1 91.62 174 PHE A C 1
ATOM 1422 O O . PHE A 1 174 ? -4.605 -20.734 17.688 1 91.62 174 PHE A O 1
ATOM 1429 N N . GLN A 1 175 ? -6.195 -22.219 18.172 1 88.25 175 GLN A N 1
ATOM 1430 C CA . GLN A 1 175 ? -5.785 -22.266 19.578 1 88.25 175 GLN A CA 1
ATOM 1431 C C . GLN A 1 175 ? -4.418 -22.922 19.719 1 88.25 175 GLN A C 1
ATOM 1433 O O . GLN A 1 175 ? -3.562 -22.438 20.453 1 88.25 175 GLN A O 1
ATOM 1438 N N . THR A 1 176 ? -4.312 -24.062 19 1 90.88 176 THR A N 1
ATOM 1439 C CA . THR A 1 176 ? -3.035 -24.766 19.016 1 90.88 176 THR A CA 1
ATOM 1440 C C . THR A 1 176 ? -1.945 -23.922 18.359 1 90.88 176 THR A C 1
ATOM 1442 O O . THR A 1 176 ? -0.791 -23.938 18.797 1 90.88 176 THR A O 1
ATOM 1445 N N . LEU A 1 177 ? -2.295 -23.234 17.328 1 92.19 177 LEU A N 1
ATOM 1446 C CA . LEU A 1 177 ? -1.36 -22.312 16.672 1 92.19 177 LEU A CA 1
ATOM 1447 C C . LEU A 1 177 ? -0.799 -21.312 17.688 1 92.19 177 LEU A C 1
ATOM 1449 O O . LEU A 1 177 ? 0.417 -21.125 17.766 1 92.19 177 LEU A O 1
ATOM 1453 N N . ASP A 1 178 ? -1.676 -20.688 18.453 1 88.12 178 ASP A N 1
ATOM 1454 C CA . ASP A 1 178 ? -1.258 -19.672 19.406 1 88.12 178 ASP A CA 1
ATOM 1455 C C . ASP A 1 178 ? -0.33 -20.281 20.469 1 88.12 178 ASP A C 1
ATOM 1457 O O . ASP A 1 178 ? 0.606 -19.609 20.922 1 88.12 178 ASP A O 1
ATOM 1461 N N . GLU A 1 179 ? -0.634 -21.422 20.859 1 86.69 179 GLU A N 1
ATOM 1462 C CA . GLU A 1 179 ? 0.212 -22.125 21.828 1 86.69 179 GLU A CA 1
ATOM 1463 C C . GLU A 1 179 ? 1.626 -22.312 21.297 1 86.69 179 GLU A C 1
ATOM 1465 O O . GLU A 1 179 ? 2.604 -22.141 22.016 1 86.69 179 GLU A O 1
ATOM 1470 N N . HIS A 1 180 ? 1.695 -22.641 20.016 1 87.56 180 HIS A N 1
ATOM 1471 C CA . HIS A 1 180 ? 2.994 -22.875 19.406 1 87.56 180 HIS A CA 1
ATOM 1472 C C . HIS A 1 180 ? 3.725 -21.578 19.109 1 87.56 180 HIS A C 1
ATOM 1474 O O . HIS A 1 180 ? 4.945 -21.562 18.938 1 87.56 180 HIS A O 1
ATOM 1480 N N . LEU A 1 181 ? 2.986 -20.5 19.062 1 85.19 181 LEU A N 1
ATOM 1481 C CA . LEU A 1 181 ? 3.609 -19.203 18.875 1 85.19 181 LEU A CA 1
ATOM 1482 C C . LEU A 1 181 ? 4.137 -18.641 20.188 1 85.19 181 LEU A C 1
ATOM 1484 O O . LEU A 1 181 ? 5.137 -17.922 20.219 1 85.19 181 LEU A O 1
ATOM 1488 N N . ARG A 1 182 ? 3.309 -18.703 21.422 1 73.69 182 ARG A N 1
ATOM 1489 C CA . ARG A 1 182 ? 3.662 -18.172 22.734 1 73.69 182 ARG A CA 1
ATOM 1490 C C . ARG A 1 182 ? 4.789 -18.984 23.359 1 73.69 182 ARG A C 1
ATOM 1492 O O . ARG A 1 182 ? 5.523 -18.469 24.203 1 73.69 182 ARG A O 1
ATOM 1499 N N . ASP A 1 183 ? 4.707 -20.141 23.328 1 56.94 183 ASP A N 1
ATOM 1500 C CA . ASP A 1 183 ? 5.551 -21.047 24.109 1 56.94 183 ASP A CA 1
ATOM 1501 C C . ASP A 1 183 ? 6.996 -20.547 24.141 1 56.94 183 ASP A C 1
ATOM 1503 O O . ASP A 1 183 ? 7.832 -21 23.359 1 56.94 183 ASP A O 1
ATOM 1507 N N . GLU A 1 184 ? 7.148 -19.391 24.625 1 48.38 184 GLU A N 1
ATOM 1508 C CA . GLU A 1 184 ? 8.367 -18.844 25.219 1 48.38 184 GLU A CA 1
ATOM 1509 C C . GLU A 1 184 ? 9.008 -19.844 26.172 1 48.38 184 GLU A C 1
ATOM 1511 O O . GLU A 1 184 ? 10.234 -19.922 26.281 1 48.38 184 GLU A O 1
ATOM 1516 N N . ASP A 1 185 ? 8.297 -20.359 27.156 1 40.84 185 ASP A N 1
ATOM 1517 C CA . ASP A 1 185 ? 8.805 -21.188 28.234 1 40.84 185 ASP A CA 1
ATOM 1518 C C . ASP A 1 185 ? 9.547 -22.406 27.672 1 40.84 185 ASP A C 1
ATOM 1520 O O . ASP A 1 185 ? 10.555 -22.828 28.25 1 40.84 185 ASP A O 1
ATOM 1524 N N . LYS A 1 186 ? 9.07 -23.141 26.781 1 42.84 186 LYS A N 1
ATOM 1525 C CA . LYS A 1 186 ? 9.898 -24.219 26.25 1 42.84 186 LYS A CA 1
ATOM 1526 C C . LYS A 1 186 ? 11.141 -23.672 25.547 1 42.84 186 LYS A C 1
ATOM 1528 O O . LYS A 1 186 ? 12.156 -24.359 25.438 1 42.84 186 LYS A O 1
ATOM 1533 N N . LEU A 1 187 ? 11.008 -22.453 25.078 1 41.91 187 LEU A N 1
ATOM 1534 C CA . LEU A 1 187 ? 12.148 -21.781 24.469 1 41.91 187 LEU A CA 1
ATOM 1535 C C . LEU A 1 187 ? 13.109 -21.266 25.531 1 41.91 187 LEU A C 1
ATOM 1537 O O . LEU A 1 187 ? 14.328 -21.312 25.359 1 41.91 187 LEU A O 1
ATOM 1541 N N . ASN A 1 188 ? 12.617 -20.594 26.625 1 40.25 188 ASN A N 1
ATOM 1542 C CA . ASN A 1 188 ? 13.453 -20.172 27.734 1 40.25 188 ASN A CA 1
ATOM 1543 C C . ASN A 1 188 ? 14.102 -21.359 28.453 1 40.25 188 ASN A C 1
ATOM 1545 O O . ASN A 1 188 ? 15.195 -21.234 28.984 1 40.25 188 ASN A O 1
ATOM 1549 N N . ILE A 1 189 ? 13.445 -22.391 28.875 1 36.38 189 ILE A N 1
ATOM 1550 C CA . ILE A 1 189 ? 14.117 -23.531 29.484 1 36.38 189 ILE A CA 1
ATOM 1551 C C . ILE A 1 189 ? 15.273 -24 28.594 1 36.38 189 ILE A C 1
ATOM 1553 O O . ILE A 1 189 ? 16.312 -24.438 29.094 1 36.38 189 ILE A O 1
ATOM 1557 N N . ARG A 1 190 ? 15.18 -23.953 27.281 1 36.16 190 ARG A N 1
ATOM 1558 C CA . ARG A 1 190 ? 16.266 -24.391 26.406 1 36.16 190 ARG A CA 1
ATOM 1559 C C . ARG A 1 190 ? 17.328 -23.312 26.25 1 36.16 190 ARG A C 1
ATOM 1561 O O . ARG A 1 190 ? 18.469 -23.594 25.906 1 36.16 190 ARG A O 1
ATOM 1568 N N . LYS A 1 191 ? 17.047 -22.062 26.328 1 40.84 191 LYS A N 1
ATOM 1569 C CA . LYS A 1 191 ? 18.109 -21.047 26.406 1 40.84 191 LYS A CA 1
ATOM 1570 C C . LYS A 1 191 ? 18.969 -21.25 27.656 1 40.84 191 LYS A C 1
ATOM 1572 O O . LYS A 1 191 ? 20.172 -21.031 27.625 1 40.84 191 LYS A O 1
ATOM 1577 N N . GLU A 1 192 ? 18.391 -21.438 28.859 1 37.78 192 GLU A N 1
ATOM 1578 C CA . GLU A 1 192 ? 19.219 -21.703 30.031 1 37.78 192 GLU A CA 1
ATOM 1579 C C . GLU A 1 192 ? 20.078 -22.953 29.844 1 37.78 192 GLU A C 1
ATOM 1581 O O . GLU A 1 192 ? 21.219 -23.016 30.297 1 37.78 192 GLU A O 1
ATOM 1586 N N . SER A 1 193 ? 19.531 -24.016 29.312 1 35.75 193 SER A N 1
ATOM 1587 C CA . SER A 1 193 ? 20.406 -25.156 29.094 1 35.75 193 SER A CA 1
ATOM 1588 C C . SER A 1 193 ? 21.422 -24.891 28 1 35.75 193 SER A C 1
ATOM 1590 O O . SER A 1 193 ? 22.5 -25.5 27.969 1 35.75 193 SER A O 1
ATOM 1592 N N . ASN A 1 194 ? 21.125 -24.125 26.922 1 32.03 194 ASN A N 1
ATOM 1593 C CA . ASN A 1 194 ? 22.078 -23.906 25.828 1 32.03 194 ASN A CA 1
ATOM 1594 C C . ASN A 1 194 ? 22.969 -22.703 26.094 1 32.03 194 ASN A C 1
ATOM 1596 O O . ASN A 1 194 ? 23.781 -22.328 25.266 1 32.03 194 ASN A O 1
ATOM 1600 N N . LYS A 1 195 ? 22.734 -21.672 26.969 1 38.22 195 LYS A N 1
ATOM 1601 C CA . LYS A 1 195 ? 23.828 -20.766 27.266 1 38.22 195 LYS A CA 1
ATOM 1602 C C . LYS A 1 195 ? 25.125 -21.531 27.562 1 38.22 195 LYS A C 1
ATOM 1604 O O . LYS A 1 195 ? 26.219 -20.984 27.453 1 38.22 195 LYS A O 1
ATOM 1609 N N . SER A 1 196 ? 25.047 -22.547 28.312 1 33.16 196 SER A N 1
ATOM 1610 C CA . SER A 1 196 ? 26.344 -23.203 28.547 1 33.16 196 SER A CA 1
ATOM 1611 C C . SER A 1 196 ? 26.969 -23.688 27.234 1 33.16 196 SER A C 1
ATOM 1613 O O . SER A 1 196 ? 28.188 -23.656 27.094 1 33.16 196 SER A O 1
ATOM 1615 N N . THR A 1 197 ? 26.188 -24.484 26.328 1 32.03 197 THR A N 1
ATOM 1616 C CA . THR A 1 197 ? 26.781 -25.016 25.109 1 32.03 197 THR A CA 1
ATOM 1617 C C . THR A 1 197 ? 26.578 -24.062 23.938 1 32.03 197 THR A C 1
ATOM 1619 O O . THR A 1 197 ? 27.016 -24.344 22.812 1 32.03 197 THR A O 1
ATOM 1622 N N . ALA A 1 198 ? 25.797 -23.125 24 1 35.03 198 ALA A N 1
ATOM 1623 C CA . ALA A 1 198 ? 25.375 -22.312 22.859 1 35.03 198 ALA A CA 1
ATOM 1624 C C . ALA A 1 198 ? 26.5 -21.375 22.406 1 35.03 198 ALA A C 1
ATOM 1626 O O . ALA A 1 198 ? 26.312 -20.562 21.5 1 35.03 198 ALA A O 1
ATOM 1627 N N . GLU A 1 199 ? 27.422 -20.828 23.188 1 34.34 199 GLU A N 1
ATOM 1628 C CA . GLU A 1 199 ? 28.516 -20 22.672 1 34.34 199 GLU A CA 1
ATOM 1629 C C . GLU A 1 199 ? 28.984 -20.5 21.312 1 34.34 199 GLU A C 1
ATOM 1631 O O . GLU A 1 199 ? 29.484 -19.734 20.484 1 34.34 199 GLU A O 1
ATOM 1636 N N . SER A 1 200 ? 29.344 -21.891 21.234 1 32.41 200 SER A N 1
ATOM 1637 C CA . SER A 1 200 ? 30.109 -22.297 20.062 1 32.41 200 SER A CA 1
ATOM 1638 C C . SER A 1 200 ? 29.234 -22.266 18.812 1 32.41 200 SER A C 1
ATOM 1640 O O . SER A 1 200 ? 29.547 -21.594 17.828 1 32.41 200 SER A O 1
ATOM 1642 N N . ASN A 1 201 ? 28.812 -23.609 18.234 1 31.53 201 ASN A N 1
ATOM 1643 C CA . ASN A 1 201 ? 28.406 -24.031 16.906 1 31.53 201 ASN A CA 1
ATOM 1644 C C . ASN A 1 201 ? 26.922 -23.734 16.656 1 31.53 201 ASN A C 1
ATOM 1646 O O . ASN A 1 201 ? 26.078 -24 17.5 1 31.53 201 ASN A O 1
ATOM 1650 N N . GLY A 1 202 ? 26.375 -22.562 15.977 1 35.47 202 GLY A N 1
ATOM 1651 C CA . GLY A 1 202 ? 25.125 -22.234 15.32 1 35.47 202 GLY A CA 1
ATOM 1652 C C . GLY A 1 202 ? 24.031 -23.25 15.594 1 35.47 202 GLY A C 1
ATOM 1653 O O . GLY A 1 202 ? 23.422 -23.781 14.656 1 35.47 202 GLY A O 1
ATOM 1654 N N . TYR A 1 203 ? 23.906 -23.891 16.641 1 33.5 203 TYR A N 1
ATOM 1655 C CA . TYR A 1 203 ? 23 -25.016 16.891 1 33.5 203 TYR A CA 1
ATOM 1656 C C . TYR A 1 203 ? 21.547 -24.562 16.906 1 33.5 203 TYR A C 1
ATOM 1658 O O . TYR A 1 203 ? 21.125 -23.844 17.812 1 33.5 203 TYR A O 1
ATOM 1666 N N . THR A 1 204 ? 20.781 -24.266 15.828 1 44.75 204 THR A N 1
ATOM 1667 C CA . THR A 1 204 ? 19.344 -24.25 15.617 1 44.75 204 THR A CA 1
ATOM 1668 C C . THR A 1 204 ? 18.688 -25.469 16.266 1 44.75 204 THR A C 1
ATOM 1670 O O . THR A 1 204 ? 19.172 -26.578 16.125 1 44.75 204 THR A O 1
ATOM 1673 N N . ASP A 1 205 ? 18.094 -25.438 17.406 1 48.44 205 ASP A N 1
ATOM 1674 C CA . ASP A 1 205 ? 17.312 -26.516 18 1 48.44 205 ASP A CA 1
ATOM 1675 C C . ASP A 1 205 ? 16.625 -27.344 16.922 1 48.44 205 ASP A C 1
ATOM 1677 O O . ASP A 1 205 ? 15.734 -26.859 16.219 1 48.44 205 ASP A O 1
ATOM 1681 N N . PRO A 1 206 ? 17.203 -28.5 16.531 1 50.91 206 PRO A N 1
ATOM 1682 C CA . PRO A 1 206 ? 16.719 -29.359 15.453 1 50.91 206 PRO A CA 1
ATOM 1683 C C . PRO A 1 206 ? 15.258 -29.75 15.625 1 50.91 206 PRO A C 1
ATOM 1685 O O . PRO A 1 206 ? 14.609 -30.172 14.656 1 50.91 206 PRO A O 1
ATOM 1688 N N . ASP A 1 207 ? 14.625 -29.438 16.812 1 61.56 207 ASP A N 1
ATOM 1689 C CA . ASP A 1 207 ? 13.32 -30.062 17.016 1 61.56 207 ASP A CA 1
ATOM 1690 C C . ASP A 1 207 ? 12.203 -29.016 16.953 1 61.56 207 ASP A C 1
ATOM 1692 O O . ASP A 1 207 ? 11.062 -29.297 17.328 1 61.56 207 ASP A O 1
ATOM 1696 N N . ASN A 1 208 ? 12.523 -27.875 16.578 1 81.88 208 ASN A N 1
ATOM 1697 C CA . ASN A 1 208 ? 11.445 -26.891 16.484 1 81.88 208 ASN A CA 1
ATOM 1698 C C . ASN A 1 208 ? 10.609 -27.109 15.219 1 81.88 208 ASN A C 1
ATOM 1700 O O . ASN A 1 208 ? 11.148 -27.141 14.117 1 81.88 208 ASN A O 1
ATOM 1704 N N . GLU A 1 209 ? 9.336 -27.25 15.438 1 88.31 209 GLU A N 1
ATOM 1705 C CA . GLU A 1 209 ? 8.406 -27.594 14.367 1 88.31 209 GLU A CA 1
ATOM 1706 C C . GLU A 1 209 ? 8.367 -26.516 13.297 1 88.31 209 GLU A C 1
ATOM 1708 O O . GLU A 1 209 ? 8.258 -26.812 12.109 1 88.31 209 GLU A O 1
ATOM 1713 N N . TRP A 1 210 ? 8.547 -25.266 13.75 1 89.69 210 TRP A N 1
ATOM 1714 C CA . TRP A 1 210 ? 8.539 -24.172 12.789 1 89.69 210 TRP A CA 1
ATOM 1715 C C . TRP A 1 210 ? 9.789 -24.219 11.914 1 89.69 210 TRP A C 1
ATOM 1717 O O . TRP A 1 210 ? 9.711 -24 10.695 1 89.69 210 TRP A O 1
ATOM 1727 N N . ILE A 1 211 ? 10.867 -24.484 12.531 1 89.19 211 ILE A N 1
ATOM 1728 C CA . ILE A 1 211 ? 12.125 -24.578 11.812 1 89.19 211 ILE A CA 1
ATOM 1729 C C . ILE A 1 211 ? 12.078 -25.734 10.812 1 89.19 211 ILE A C 1
ATOM 1731 O O . ILE A 1 211 ? 12.508 -25.594 9.672 1 89.19 211 ILE A O 1
ATOM 1735 N N . ASN A 1 212 ? 11.516 -26.812 11.258 1 89.38 212 ASN A N 1
ATOM 1736 C CA . ASN A 1 212 ? 11.383 -27.984 10.383 1 89.38 212 ASN A CA 1
ATOM 1737 C C . ASN A 1 212 ? 10.508 -27.672 9.172 1 89.38 212 ASN A C 1
ATOM 1739 O O . ASN A 1 212 ? 10.797 -28.109 8.055 1 89.38 212 ASN A O 1
ATOM 1743 N N . LEU A 1 213 ? 9.469 -26.969 9.383 1 92.12 213 LEU A N 1
ATOM 1744 C CA . LEU A 1 213 ? 8.586 -26.578 8.289 1 92.12 213 LEU A CA 1
ATOM 1745 C C . LEU A 1 213 ? 9.312 -25.703 7.281 1 92.12 213 LEU A C 1
ATOM 1747 O O . LEU A 1 213 ? 9.258 -25.953 6.074 1 92.12 213 LEU A O 1
ATOM 1751 N N . VAL A 1 214 ? 10.055 -24.719 7.762 1 92 214 VAL A N 1
ATOM 1752 C CA . VAL A 1 214 ? 10.773 -23.812 6.891 1 92 214 VAL A CA 1
ATOM 1753 C C . VAL A 1 214 ? 11.836 -24.562 6.098 1 92 214 VAL A C 1
ATOM 1755 O O . VAL A 1 214 ? 11.992 -24.359 4.891 1 92 214 VAL A O 1
ATOM 1758 N N . LYS A 1 215 ? 12.523 -25.438 6.742 1 89.31 215 LYS A N 1
ATOM 1759 C CA . LYS A 1 215 ? 13.555 -26.234 6.078 1 89.31 215 LYS A CA 1
ATOM 1760 C C . LYS A 1 215 ? 12.945 -27.125 5 1 89.31 215 LYS A C 1
ATOM 1762 O O . LYS A 1 215 ? 13.516 -27.266 3.916 1 89.31 215 LYS A O 1
ATOM 1767 N N . THR A 1 216 ? 11.859 -27.688 5.297 1 89.88 216 THR A N 1
ATOM 1768 C CA . THR A 1 216 ? 11.164 -28.531 4.332 1 89.88 216 THR A CA 1
ATOM 1769 C C . THR A 1 216 ? 10.773 -27.734 3.09 1 89.88 216 THR A C 1
ATOM 1771 O O . THR A 1 216 ? 10.984 -28.203 1.964 1 89.88 216 THR A O 1
ATOM 1774 N N . LEU A 1 217 ? 10.234 -26.578 3.309 1 90.88 217 LEU A N 1
ATOM 1775 C CA . LEU A 1 217 ? 9.805 -25.734 2.201 1 90.88 217 LEU A CA 1
ATOM 1776 C C . LEU A 1 217 ? 10.992 -25.281 1.361 1 90.88 217 LEU A C 1
ATOM 1778 O O . LEU A 1 217 ? 10.883 -25.125 0.143 1 90.88 217 LEU A O 1
ATOM 1782 N N . LYS A 1 218 ? 12.094 -25.078 2.008 1 87.62 218 LYS A N 1
ATOM 1783 C CA . LYS A 1 218 ? 13.297 -24.594 1.343 1 87.62 218 LYS A CA 1
ATOM 1784 C C . LYS A 1 218 ? 13.977 -25.703 0.552 1 87.62 218 LYS A C 1
ATOM 1786 O O . LYS A 1 218 ? 14.477 -25.469 -0.55 1 87.62 218 LYS A O 1
ATOM 1791 N N . GLU A 1 219 ? 13.93 -26.891 1.042 1 87.44 219 GLU A N 1
ATOM 1792 C CA . GLU A 1 219 ? 14.75 -27.969 0.506 1 87.44 219 GLU A CA 1
ATOM 1793 C C . GLU A 1 219 ? 13.961 -28.812 -0.489 1 87.44 219 GLU A C 1
ATOM 1795 O O . GLU A 1 219 ? 14.547 -29.562 -1.278 1 87.44 219 GLU A O 1
ATOM 1800 N N . THR A 1 220 ? 12.672 -28.734 -0.46 1 88.94 220 THR A N 1
ATOM 1801 C CA . THR A 1 220 ? 11.867 -29.531 -1.385 1 88.94 220 THR A CA 1
ATOM 1802 C C . THR A 1 220 ? 11.914 -28.938 -2.789 1 88.94 220 THR A C 1
ATOM 1804 O O . THR A 1 220 ? 11.492 -27.797 -2.996 1 88.94 220 THR A O 1
ATOM 1807 N N . GLU A 1 221 ? 12.258 -29.703 -3.758 1 89 221 GLU A N 1
ATOM 1808 C CA . GLU A 1 221 ? 12.516 -29.234 -5.121 1 89 221 GLU A CA 1
ATOM 1809 C C . GLU A 1 221 ? 11.227 -28.828 -5.816 1 89 221 GLU A C 1
ATOM 1811 O O . GLU A 1 221 ? 11.234 -27.953 -6.68 1 89 221 GLU A O 1
ATOM 1816 N N . TRP A 1 222 ? 10.18 -29.453 -5.453 1 93 222 TRP A N 1
ATOM 1817 C CA . TRP A 1 222 ? 8.906 -29.172 -6.102 1 93 222 TRP A CA 1
ATOM 1818 C C . TRP A 1 222 ? 8.578 -27.672 -6.043 1 93 222 TRP A C 1
ATOM 1820 O O . TRP A 1 222 ? 8.125 -27.094 -7.031 1 93 222 TRP A O 1
ATOM 1830 N N . PHE A 1 223 ? 8.883 -27.016 -4.992 1 91.81 223 PHE A N 1
ATOM 1831 C CA . PHE A 1 223 ? 8.516 -25.609 -4.781 1 91.81 223 PHE A CA 1
ATOM 1832 C C . PHE A 1 223 ? 9.352 -24.688 -5.664 1 91.81 223 PHE A C 1
ATOM 1834 O O . PHE A 1 223 ? 9.031 -23.516 -5.824 1 91.81 223 PHE A O 1
ATOM 1841 N N . SER A 1 224 ? 10.344 -25.188 -6.309 1 88.75 224 SER A N 1
ATOM 1842 C CA . SER A 1 224 ? 11.234 -24.328 -7.094 1 88.75 224 SER A CA 1
ATOM 1843 C C . SER A 1 224 ? 10.898 -24.406 -8.578 1 88.75 224 SER A C 1
ATOM 1845 O O . SER A 1 224 ? 11.398 -23.609 -9.375 1 88.75 224 SER A O 1
ATOM 1847 N N . ARG A 1 225 ? 10.016 -25.328 -8.93 1 90.81 225 ARG A N 1
ATOM 1848 C CA . ARG A 1 225 ? 9.688 -25.531 -10.336 1 90.81 225 ARG A CA 1
ATOM 1849 C C . ARG A 1 225 ? 8.672 -24.5 -10.82 1 90.81 225 ARG A C 1
ATOM 1851 O O . ARG A 1 225 ? 7.66 -24.266 -10.156 1 90.81 225 ARG A O 1
ATOM 1858 N N . ARG A 1 226 ? 8.875 -24 -11.922 1 91.44 226 ARG A N 1
ATOM 1859 C CA . ARG A 1 226 ? 8.031 -22.906 -12.414 1 91.44 226 ARG A CA 1
ATOM 1860 C C . ARG A 1 226 ? 6.688 -23.438 -12.906 1 91.44 226 ARG A C 1
ATOM 1862 O O . ARG A 1 226 ? 5.66 -22.781 -12.719 1 91.44 226 ARG A O 1
ATOM 1869 N N . TRP A 1 227 ? 6.625 -24.609 -13.562 1 92.44 227 TRP A N 1
ATOM 1870 C CA . TRP A 1 227 ? 5.406 -25.125 -14.18 1 92.44 227 TRP A CA 1
ATOM 1871 C C . TRP A 1 227 ? 4.355 -25.438 -13.117 1 92.44 227 TRP A C 1
ATOM 1873 O O . TRP A 1 227 ? 3.164 -25.547 -13.43 1 92.44 227 TRP A O 1
ATOM 1883 N N . ILE A 1 228 ? 4.781 -25.609 -11.898 1 94.75 228 ILE A N 1
ATOM 1884 C CA . ILE A 1 228 ? 3.824 -25.953 -10.859 1 94.75 228 ILE A CA 1
ATOM 1885 C C . ILE A 1 228 ? 2.836 -24.797 -10.664 1 94.75 228 ILE A C 1
ATOM 1887 O O . ILE A 1 228 ? 1.747 -25 -10.117 1 94.75 228 ILE A O 1
ATOM 1891 N N . ILE A 1 229 ? 3.211 -23.625 -11.094 1 93.5 229 ILE A N 1
ATOM 1892 C CA . ILE A 1 229 ? 2.344 -22.469 -10.945 1 93.5 229 ILE A CA 1
ATOM 1893 C C . ILE A 1 229 ? 1.037 -22.688 -11.703 1 93.5 229 ILE A C 1
ATOM 1895 O O . ILE A 1 229 ? -0.049 -22.547 -11.133 1 93.5 229 ILE A O 1
ATOM 1899 N N . GLN A 1 230 ? 1.188 -23.094 -12.867 1 93.69 230 GLN A N 1
ATOM 1900 C CA . GLN A 1 230 ? 0.01 -23.344 -13.695 1 93.69 230 GLN A CA 1
ATOM 1901 C C . GLN A 1 230 ? -0.738 -24.594 -13.219 1 93.69 230 GLN A C 1
ATOM 1903 O O . GLN A 1 230 ? -1.971 -24.625 -13.234 1 93.69 230 GLN A O 1
ATOM 1908 N N . GLU A 1 231 ? 0.021 -25.609 -12.797 1 95.62 231 GLU A N 1
ATOM 1909 C CA . GLU A 1 231 ? -0.569 -26.875 -12.367 1 95.62 231 GLU A CA 1
ATOM 1910 C C . GLU A 1 231 ? -1.485 -26.672 -11.164 1 95.62 231 GLU A C 1
ATOM 1912 O O . GLU A 1 231 ? -2.635 -27.125 -11.172 1 95.62 231 GLU A O 1
ATOM 1917 N N . ILE A 1 232 ? -0.992 -25.906 -10.266 1 95.38 232 ILE A N 1
ATOM 1918 C CA . ILE A 1 232 ? -1.742 -25.766 -9.023 1 95.38 232 ILE A CA 1
ATOM 1919 C C . ILE A 1 232 ? -2.799 -24.672 -9.18 1 95.38 232 ILE A C 1
ATOM 1921 O O . ILE A 1 232 ? -3.887 -24.766 -8.609 1 95.38 232 ILE A O 1
ATOM 1925 N N . ALA A 1 233 ? -2.482 -23.625 -9.875 1 93.88 233 ALA A N 1
ATOM 1926 C CA . ALA A 1 233 ? -3.463 -22.578 -10.102 1 93.88 233 ALA A CA 1
ATOM 1927 C C . ALA A 1 233 ? -4.695 -23.109 -10.828 1 93.88 233 ALA A C 1
ATOM 1929 O O . ALA A 1 233 ? -5.812 -22.641 -10.594 1 93.88 233 ALA A O 1
ATOM 1930 N N . SER A 1 234 ? -4.508 -24.109 -11.68 1 94.88 234 SER A N 1
ATOM 1931 C CA . SER A 1 234 ? -5.594 -24.656 -12.492 1 94.88 234 SER A CA 1
ATOM 1932 C C . SER A 1 234 ? -6.344 -25.75 -11.742 1 94.88 234 SER A C 1
ATOM 1934 O O . SER A 1 234 ? -7.473 -26.094 -12.094 1 94.88 234 SER A O 1
ATOM 1936 N N . ALA A 1 235 ? -5.801 -26.25 -10.719 1 95.69 235 ALA A N 1
ATOM 1937 C CA . ALA A 1 235 ? -6.352 -27.422 -10.039 1 95.69 235 ALA A CA 1
ATOM 1938 C C . ALA A 1 235 ? -7.68 -27.094 -9.359 1 95.69 235 ALA A C 1
ATOM 1940 O O . ALA A 1 235 ? -7.824 -26.016 -8.758 1 95.69 235 ALA A O 1
ATOM 1941 N N . ARG A 1 236 ? -8.578 -28 -9.461 1 92.5 236 ARG A N 1
ATOM 1942 C CA . ARG A 1 236 ? -9.82 -27.922 -8.695 1 92.5 236 ARG A CA 1
ATOM 1943 C C . ARG A 1 236 ? -9.586 -28.266 -7.23 1 92.5 236 ARG A C 1
ATOM 1945 O O . ARG A 1 236 ? -10.086 -27.562 -6.34 1 92.5 236 ARG A O 1
ATOM 1952 N N . ASN A 1 237 ? -9.031 -29.297 -7.082 1 92.69 237 ASN A N 1
ATOM 1953 C CA . ASN A 1 237 ? -8.578 -29.828 -5.797 1 92.69 237 ASN A CA 1
ATOM 1954 C C . ASN A 1 237 ? -7.152 -30.344 -5.879 1 92.69 237 ASN A C 1
ATOM 1956 O O . ASN A 1 237 ? -6.691 -30.75 -6.953 1 92.69 237 ASN A O 1
ATOM 1960 N N . ALA A 1 238 ? -6.535 -30.297 -4.777 1 96.56 238 ALA A N 1
ATOM 1961 C CA . ALA A 1 238 ? -5.168 -30.797 -4.785 1 96.56 238 ALA A CA 1
ATOM 1962 C C . ALA A 1 238 ? -4.801 -31.406 -3.438 1 96.56 238 ALA A C 1
ATOM 1964 O O . ALA A 1 238 ? -5.281 -30.969 -2.395 1 96.56 238 ALA A O 1
ATOM 1965 N N . SER A 1 239 ? -4.066 -32.438 -3.484 1 97.19 239 SER A N 1
ATOM 1966 C CA . SER A 1 239 ? -3.529 -33.094 -2.299 1 97.19 239 SER A CA 1
ATOM 1967 C C . SER A 1 239 ? -2.008 -33.188 -2.35 1 97.19 239 SER A C 1
ATOM 1969 O O . SER A 1 239 ? -1.424 -33.312 -3.426 1 97.19 239 SER A O 1
ATOM 1971 N N . VAL A 1 240 ? -1.466 -33.062 -1.208 1 96.31 240 VAL A N 1
ATOM 1972 C CA . VAL A 1 240 ? -0.012 -33.094 -1.089 1 96.31 240 VAL A CA 1
ATOM 1973 C C . VAL A 1 240 ? 0.411 -34.438 -0.497 1 96.31 240 VAL A C 1
ATOM 1975 O O . VAL A 1 240 ? -0.028 -34.812 0.595 1 96.31 240 VAL A O 1
ATOM 1978 N N . HIS A 1 241 ? 1.257 -35.094 -1.249 1 94.69 241 HIS A N 1
ATOM 1979 C CA . HIS A 1 241 ? 1.707 -36.438 -0.855 1 94.69 241 HIS A CA 1
ATOM 1980 C C . HIS A 1 241 ? 3.191 -36.438 -0.509 1 94.69 241 HIS A C 1
ATOM 1982 O O . HIS A 1 241 ? 4.016 -35.938 -1.289 1 94.69 241 HIS A O 1
ATOM 1988 N N . CYS A 1 242 ? 3.529 -36.906 0.629 1 91.5 242 CYS A N 1
ATOM 1989 C CA . CYS A 1 242 ? 4.891 -37.188 1.07 1 91.5 242 CYS A CA 1
ATOM 1990 C C . CYS A 1 242 ? 4.992 -38.562 1.709 1 91.5 242 CYS A C 1
ATOM 1992 O O . CYS A 1 242 ? 4.645 -38.75 2.877 1 91.5 242 CYS A O 1
ATOM 1994 N N . GLY A 1 243 ? 5.566 -39.438 0.997 1 88.5 243 GLY A N 1
ATOM 1995 C CA . GLY A 1 243 ? 5.465 -40.812 1.465 1 88.5 243 GLY A CA 1
ATOM 1996 C C . GLY A 1 243 ? 4.035 -41.281 1.638 1 88.5 243 GLY A C 1
ATOM 1997 O O . GLY A 1 243 ? 3.225 -41.156 0.714 1 88.5 243 GLY A O 1
ATOM 1998 N N . ASP A 1 244 ? 3.742 -41.594 2.842 1 87.06 244 ASP A N 1
ATOM 1999 C CA . ASP A 1 244 ? 2.396 -42.094 3.107 1 87.06 244 ASP A CA 1
ATOM 2000 C C . ASP A 1 244 ? 1.52 -41 3.725 1 87.06 244 ASP A C 1
ATOM 2002 O O . ASP A 1 244 ? 0.313 -41.219 3.893 1 87.06 244 ASP A O 1
ATOM 2006 N N . GLU A 1 245 ? 2.141 -39.938 3.936 1 89.5 245 GLU A N 1
ATOM 2007 C CA . GLU A 1 245 ? 1.383 -38.844 4.516 1 89.5 245 GLU A CA 1
ATOM 2008 C C . GLU A 1 245 ? 0.704 -38 3.432 1 89.5 245 GLU A C 1
ATOM 2010 O O . GLU A 1 245 ? 1.294 -37.75 2.383 1 89.5 245 GLU A O 1
ATOM 2015 N N . VAL A 1 246 ? -0.535 -37.719 3.652 1 93.19 246 VAL A N 1
ATOM 2016 C CA . VAL A 1 246 ? -1.305 -36.938 2.699 1 93.19 246 VAL A CA 1
ATOM 2017 C C . VAL A 1 246 ? -2.002 -35.781 3.424 1 93.19 246 VAL A C 1
ATOM 2019 O O . VAL A 1 246 ? -2.6 -35.969 4.484 1 93.19 246 VAL A O 1
ATOM 2022 N N . ILE A 1 247 ? -1.829 -34.594 2.949 1 93.94 247 ILE A N 1
ATOM 2023 C CA . ILE A 1 247 ? -2.578 -33.469 3.467 1 93.94 247 ILE A CA 1
ATOM 2024 C C . ILE A 1 247 ? -3.242 -32.719 2.312 1 93.94 247 ILE A C 1
ATOM 2026 O O . ILE A 1 247 ? -2.828 -32.844 1.158 1 93.94 247 ILE A O 1
ATOM 2030 N N . HIS A 1 248 ? -4.285 -32.031 2.621 1 94.06 248 HIS A N 1
ATOM 2031 C CA . HIS A 1 248 ? -4.926 -31.203 1.608 1 94.06 248 HIS A CA 1
ATOM 2032 C C . HIS A 1 248 ? -4.082 -29.984 1.284 1 94.06 248 HIS A C 1
ATOM 2034 O O . HIS A 1 248 ? -3.457 -29.391 2.174 1 94.06 248 HIS A O 1
ATOM 2040 N N . TRP A 1 249 ? -4.066 -29.594 0.076 1 94.94 249 TRP A N 1
ATOM 2041 C CA . TRP A 1 249 ? -3.285 -28.453 -0.373 1 94.94 249 TRP A CA 1
ATOM 2042 C C . TRP A 1 249 ? -3.676 -27.188 0.397 1 94.94 249 TRP A C 1
ATOM 2044 O O . TRP A 1 249 ? -2.812 -26.406 0.78 1 94.94 249 TRP A O 1
ATOM 2054 N N . ASP A 1 250 ? -4.922 -26.953 0.677 1 91.62 250 ASP A N 1
ATOM 2055 C CA . ASP A 1 250 ? -5.402 -25.766 1.373 1 91.62 250 ASP A CA 1
ATOM 2056 C C . ASP A 1 250 ? -4.789 -25.656 2.768 1 91.62 250 ASP A C 1
ATOM 2058 O O . ASP A 1 250 ? -4.52 -24.562 3.252 1 91.62 250 ASP A O 1
ATOM 2062 N N . ASP A 1 251 ? -4.602 -26.828 3.361 1 94.12 251 ASP A N 1
ATOM 2063 C CA . ASP A 1 251 ? -4.008 -26.828 4.695 1 94.12 251 ASP A CA 1
ATOM 2064 C C . ASP A 1 251 ? -2.551 -26.375 4.648 1 94.12 251 ASP A C 1
ATOM 2066 O O . ASP A 1 251 ? -2.109 -25.594 5.504 1 94.12 251 ASP A O 1
ATOM 2070 N N . LEU A 1 252 ? -1.871 -26.906 3.703 1 94.81 252 LEU A N 1
ATOM 2071 C CA . LEU A 1 252 ? -0.48 -26.5 3.557 1 94.81 252 LEU A CA 1
ATOM 2072 C C . LEU A 1 252 ? -0.39 -25.016 3.225 1 94.81 252 LEU A C 1
ATOM 2074 O O . LEU A 1 252 ? 0.454 -24.297 3.773 1 94.81 252 LEU A O 1
ATOM 2078 N N . THR A 1 253 ? -1.233 -24.562 2.334 1 94.56 253 THR A N 1
ATOM 2079 C CA . THR A 1 253 ? -1.271 -23.156 1.94 1 94.56 253 THR A CA 1
ATOM 2080 C C . THR A 1 253 ? -1.523 -22.266 3.15 1 94.56 253 THR A C 1
ATOM 2082 O O . THR A 1 253 ? -0.817 -21.281 3.357 1 94.56 253 THR A O 1
ATOM 2085 N N . ASP A 1 254 ? -2.471 -22.625 3.936 1 94.19 254 ASP A N 1
ATOM 2086 C CA . ASP A 1 254 ? -2.799 -21.844 5.121 1 94.19 254 ASP A CA 1
ATOM 2087 C C . ASP A 1 254 ? -1.636 -21.828 6.109 1 94.19 254 ASP A C 1
ATOM 2089 O O . ASP A 1 254 ? -1.342 -20.781 6.711 1 94.19 254 ASP A O 1
ATOM 2093 N N . ALA A 1 255 ? -1.051 -22.938 6.242 1 95.31 255 ALA A N 1
ATOM 2094 C CA . ALA A 1 255 ? 0.08 -23.016 7.164 1 95.31 255 ALA A CA 1
ATOM 2095 C C . ALA A 1 255 ? 1.203 -22.078 6.746 1 95.31 255 ALA A C 1
ATOM 2097 O O . ALA A 1 255 ? 1.804 -21.406 7.59 1 95.31 255 ALA A O 1
ATOM 2098 N N . ILE A 1 256 ? 1.472 -22.094 5.5 1 94.56 256 ILE A N 1
ATOM 2099 C CA . ILE A 1 256 ? 2.537 -21.25 4.973 1 94.56 256 ILE A CA 1
ATOM 2100 C C . ILE A 1 256 ? 2.172 -19.781 5.16 1 94.56 256 ILE A C 1
ATOM 2102 O O . ILE A 1 256 ? 3.016 -18.969 5.555 1 94.56 256 ILE A O 1
ATOM 2106 N N . LEU A 1 257 ? 0.952 -19.453 4.91 1 93.56 257 LEU A N 1
ATOM 2107 C CA . LEU A 1 257 ? 0.494 -18.078 5.07 1 93.56 257 LEU A CA 1
ATOM 2108 C C . LEU A 1 257 ? 0.525 -17.656 6.535 1 93.56 257 LEU A C 1
ATOM 2110 O O . LEU A 1 257 ? 0.859 -16.516 6.852 1 93.56 257 LEU A O 1
ATOM 2114 N N . LEU A 1 258 ? 0.15 -18.547 7.398 1 93.88 258 LEU A N 1
ATOM 2115 C CA . LEU A 1 258 ? 0.209 -18.281 8.828 1 93.88 258 LEU A CA 1
ATOM 2116 C C . LEU A 1 258 ? 1.65 -18.094 9.289 1 93.88 258 LEU A C 1
ATOM 2118 O O . LEU A 1 258 ? 1.929 -17.234 10.133 1 93.88 258 LEU A O 1
ATOM 2122 N N . LEU A 1 259 ? 2.523 -18.953 8.75 1 93.12 259 LEU A N 1
ATOM 2123 C CA . LEU A 1 259 ? 3.949 -18.781 9.016 1 93.12 259 LEU A CA 1
ATOM 2124 C C . LEU A 1 259 ? 4.422 -17.406 8.594 1 93.12 259 LEU A C 1
ATOM 2126 O O . LEU A 1 259 ? 5.121 -16.719 9.352 1 93.12 259 LEU A O 1
ATOM 2130 N N . GLN A 1 260 ? 4 -16.953 7.441 1 90.19 260 GLN A N 1
ATOM 2131 C CA . GLN A 1 260 ? 4.387 -15.656 6.914 1 90.19 260 GLN A CA 1
ATOM 2132 C C . GLN A 1 260 ? 3.84 -14.531 7.785 1 90.19 260 GLN A C 1
ATOM 2134 O O . GLN A 1 260 ? 4.551 -13.562 8.078 1 90.19 260 GLN A O 1
ATOM 2139 N N . GLU A 1 261 ? 2.588 -14.641 8.141 1 88.25 261 GLU A N 1
ATOM 2140 C CA . GLU A 1 261 ? 1.924 -13.617 8.945 1 88.25 261 GLU A CA 1
ATOM 2141 C C . GLU A 1 261 ? 2.607 -13.453 10.297 1 88.25 261 GLU A C 1
ATOM 2143 O O . GLU A 1 261 ? 2.629 -12.359 10.859 1 88.25 261 GLU A O 1
ATOM 2148 N N . ASN A 1 262 ? 3.141 -14.5 10.867 1 87.75 262 ASN A N 1
ATOM 2149 C CA . ASN A 1 262 ? 3.717 -14.484 12.203 1 87.75 262 ASN A CA 1
ATOM 2150 C C . ASN A 1 262 ? 5.242 -14.523 12.156 1 87.75 262 ASN A C 1
ATOM 2152 O O . ASN A 1 262 ? 5.887 -14.844 13.156 1 87.75 262 ASN A O 1
ATOM 2156 N N . GLN A 1 263 ? 5.797 -14.297 11.078 1 86.62 263 GLN A N 1
ATOM 2157 C CA . GLN A 1 263 ? 7.238 -14.422 10.883 1 86.62 263 GLN A CA 1
ATOM 2158 C C . GLN A 1 263 ? 8 -13.484 11.82 1 86.62 263 GLN A C 1
ATOM 2160 O O . GLN A 1 263 ? 9.047 -13.852 12.352 1 86.62 263 GLN A O 1
ATOM 2165 N N . GLU A 1 264 ? 7.512 -12.227 12 1 75.06 264 GLU A N 1
ATOM 2166 C CA . GLU A 1 264 ? 8.211 -11.25 12.836 1 75.06 264 GLU A CA 1
ATOM 2167 C C . GLU A 1 264 ? 8.281 -11.727 14.281 1 75.06 264 GLU A C 1
ATOM 2169 O O . GLU A 1 264 ? 9.312 -11.562 14.938 1 75.06 264 GLU A O 1
ATOM 2174 N N . SER A 1 265 ? 7.195 -12.234 14.781 1 75.75 265 SER A N 1
ATOM 2175 C CA . SER A 1 265 ? 7.168 -12.773 16.141 1 75.75 265 SER A CA 1
ATOM 2176 C C . SER A 1 265 ? 8.125 -13.953 16.281 1 75.75 265 SER A C 1
ATOM 2178 O O . SER A 1 265 ? 8.828 -14.07 17.281 1 75.75 265 SER A O 1
ATOM 2180 N N . LEU A 1 266 ? 8.203 -14.805 15.258 1 82 266 LEU A N 1
ATOM 2181 C CA . LEU A 1 266 ? 9.047 -15.992 15.289 1 82 266 LEU A CA 1
ATOM 2182 C C . LEU A 1 266 ? 10.523 -15.617 15.172 1 82 266 LEU A C 1
ATOM 2184 O O . LEU A 1 266 ? 11.383 -16.312 15.727 1 82 266 LEU A O 1
ATOM 2188 N N . LYS A 1 267 ? 10.805 -14.523 14.445 1 76.12 267 LYS A N 1
ATOM 2189 C CA . LYS A 1 267 ? 12.172 -14.023 14.367 1 76.12 267 LYS A CA 1
ATOM 2190 C C . LYS A 1 267 ? 12.711 -13.672 15.758 1 76.12 267 LYS A C 1
ATOM 2192 O O . LYS A 1 267 ? 13.859 -14 16.078 1 76.12 267 LYS A O 1
ATOM 2197 N N . SER A 1 268 ? 11.844 -13.055 16.5 1 66.25 268 SER A N 1
ATOM 2198 C CA . SER A 1 268 ? 12.242 -12.562 17.812 1 66.25 268 SER A CA 1
ATOM 2199 C C . SER A 1 268 ? 12.273 -13.688 18.844 1 66.25 268 SER A C 1
ATOM 2201 O O . SER A 1 268 ? 13.133 -13.703 19.734 1 66.25 268 SER A O 1
ATOM 2203 N N . THR A 1 269 ? 11.461 -14.688 18.688 1 68.06 269 THR A N 1
ATOM 2204 C CA . THR A 1 269 ? 11.266 -15.672 19.75 1 68.06 269 THR A CA 1
ATOM 2205 C C . THR A 1 269 ? 12.039 -16.953 19.453 1 68.06 269 THR A C 1
ATOM 2207 O O . THR A 1 269 ? 12.43 -17.672 20.375 1 68.06 269 THR A O 1
ATOM 2210 N N . VAL A 1 270 ? 12.266 -17.266 18.156 1 74.25 270 VAL A N 1
ATOM 2211 C CA . VAL A 1 270 ? 12.812 -18.562 17.812 1 74.25 270 VAL A CA 1
ATOM 2212 C C . VAL A 1 270 ? 14.195 -18.406 17.188 1 74.25 270 VAL A C 1
ATOM 2214 O O . VAL A 1 270 ? 15.211 -18.672 17.844 1 74.25 270 VAL A O 1
ATOM 2217 N N . ASP A 1 271 ? 14.203 -17.906 15.922 1 74.06 271 ASP A N 1
ATOM 2218 C CA . ASP A 1 271 ? 15.469 -17.766 15.203 1 74.06 271 ASP A CA 1
ATOM 2219 C C . ASP A 1 271 ? 15.375 -16.656 14.156 1 74.06 271 ASP A C 1
ATOM 2221 O O . ASP A 1 271 ? 14.641 -16.781 13.172 1 74.06 271 ASP A O 1
ATOM 2225 N N . LYS A 1 272 ? 16.172 -15.75 14.289 1 71.06 272 LYS A N 1
ATOM 2226 C CA . LYS A 1 272 ? 16.125 -14.578 13.422 1 71.06 272 LYS A CA 1
ATOM 2227 C C . LYS A 1 272 ? 16.562 -14.93 11.992 1 71.06 272 LYS A C 1
ATOM 2229 O O . LYS A 1 272 ? 15.914 -14.516 11.031 1 71.06 272 LYS A O 1
ATOM 2234 N N . ASN A 1 273 ? 17.547 -15.695 11.766 1 72.81 273 ASN A N 1
ATOM 2235 C CA . ASN A 1 273 ? 18.109 -15.969 10.445 1 72.81 273 ASN A CA 1
ATOM 2236 C C . ASN A 1 273 ? 17.188 -16.844 9.602 1 72.81 273 ASN A C 1
ATOM 2238 O O . ASN A 1 273 ? 16.938 -16.531 8.438 1 72.81 273 ASN A O 1
ATOM 2242 N N . ILE A 1 274 ? 16.641 -17.812 10.195 1 79.19 274 ILE A N 1
ATOM 2243 C CA . ILE A 1 274 ? 15.797 -18.75 9.469 1 79.19 274 ILE A CA 1
ATOM 2244 C C . ILE A 1 274 ? 14.5 -18.078 9.047 1 79.19 274 ILE A C 1
ATOM 2246 O O . ILE A 1 274 ? 14.062 -18.203 7.895 1 79.19 274 ILE A O 1
ATOM 2250 N N . PHE A 1 275 ? 14.008 -17.281 9.914 1 83 275 PHE A N 1
ATOM 2251 C CA . PHE A 1 275 ? 12.672 -16.766 9.648 1 83 275 PHE A CA 1
ATOM 2252 C C . PHE A 1 275 ? 12.742 -15.477 8.836 1 83 275 PHE A C 1
ATOM 2254 O O . PHE A 1 275 ? 11.734 -15.023 8.281 1 83 275 PHE A O 1
ATOM 2261 N N . SER A 1 276 ? 13.82 -14.898 8.68 1 76.06 276 SER A N 1
ATOM 2262 C CA . SER A 1 276 ? 14 -13.781 7.762 1 76.06 276 SER A CA 1
ATOM 2263 C C . SER A 1 276 ? 13.883 -14.234 6.312 1 76.06 276 SER A C 1
ATOM 2265 O O . SER A 1 276 ? 13.594 -13.43 5.422 1 76.06 276 SER A O 1
ATOM 2267 N N . GLU A 1 277 ? 14.047 -15.508 6.086 1 79.75 277 GLU A N 1
ATOM 2268 C CA . GLU A 1 277 ? 14.031 -16.047 4.73 1 79.75 277 GLU A CA 1
ATOM 2269 C C . GLU A 1 277 ? 12.617 -16.438 4.305 1 79.75 277 GLU A C 1
ATOM 2271 O O . GLU A 1 277 ? 12.367 -16.688 3.123 1 79.75 277 GLU A O 1
ATOM 2276 N N . VAL A 1 278 ? 11.75 -16.391 5.195 1 86.38 278 VAL A N 1
ATOM 2277 C CA . VAL A 1 278 ? 10.414 -16.922 4.945 1 86.38 278 VAL A CA 1
ATOM 2278 C C . VAL A 1 278 ? 9.758 -16.141 3.801 1 86.38 278 VAL A C 1
ATOM 2280 O O . VAL A 1 278 ? 9.148 -16.734 2.908 1 86.38 278 VAL A O 1
ATOM 2283 N N . VAL A 1 279 ? 10 -14.852 3.754 1 77.88 279 VAL A N 1
ATOM 2284 C CA . VAL A 1 279 ? 9.32 -14.008 2.779 1 77.88 279 VAL A CA 1
ATOM 2285 C C . VAL A 1 279 ? 9.898 -14.258 1.387 1 77.88 279 VAL A C 1
ATOM 2287 O O . VAL A 1 279 ? 9.188 -14.125 0.385 1 77.88 279 VAL A O 1
ATOM 2290 N N . THR A 1 280 ? 11.086 -14.758 1.268 1 78.19 280 THR A N 1
ATOM 2291 C CA . THR A 1 280 ? 11.75 -14.906 -0.023 1 78.19 280 THR A CA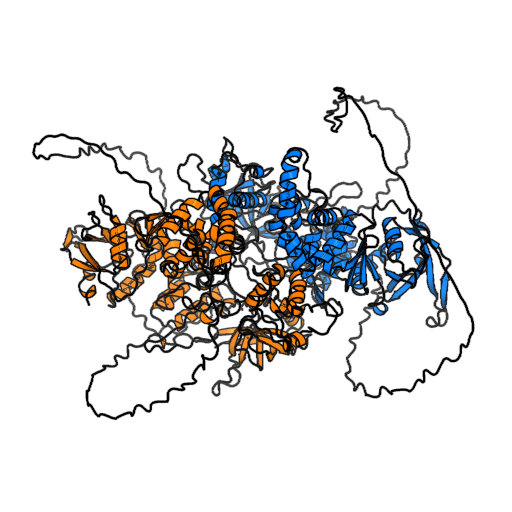 1
ATOM 2292 C C . THR A 1 280 ? 11.648 -16.344 -0.516 1 78.19 280 THR A C 1
ATOM 2294 O O . THR A 1 280 ? 12.102 -16.672 -1.618 1 78.19 280 THR A O 1
ATOM 2297 N N . LEU A 1 281 ? 10.992 -17.188 0.291 1 86.25 281 LEU A N 1
ATOM 2298 C CA . LEU A 1 281 ? 10.82 -18.562 -0.142 1 86.25 281 LEU A CA 1
ATOM 2299 C C . LEU A 1 281 ? 9.875 -18.641 -1.331 1 86.25 281 LEU A C 1
ATOM 2301 O O . LEU A 1 281 ? 8.867 -17.938 -1.375 1 86.25 281 LEU A O 1
ATOM 2305 N N . SER A 1 282 ? 10.234 -19.516 -2.312 1 87.44 282 SER A N 1
ATOM 2306 C CA . SER A 1 282 ? 9.359 -19.734 -3.457 1 87.44 282 SER A CA 1
ATOM 2307 C C . SER A 1 282 ? 7.988 -20.234 -3.016 1 87.44 282 SER A C 1
ATOM 2309 O O . SER A 1 282 ? 6.969 -19.844 -3.592 1 87.44 282 SER A O 1
ATOM 2311 N N . ALA A 1 283 ? 8.016 -21.031 -1.974 1 91.5 283 ALA A N 1
ATOM 2312 C CA . ALA A 1 283 ? 6.754 -21.562 -1.466 1 91.5 283 ALA A CA 1
ATOM 2313 C C . ALA A 1 283 ? 5.836 -20.453 -0.986 1 91.5 283 ALA A C 1
ATOM 2315 O O . ALA A 1 283 ? 4.637 -20.453 -1.279 1 91.5 283 ALA A O 1
ATOM 2316 N N . THR A 1 284 ? 6.398 -19.531 -0.257 1 90.44 284 THR A N 1
ATOM 2317 C CA . THR A 1 284 ? 5.629 -18.406 0.261 1 90.44 284 THR A CA 1
ATOM 2318 C C . THR A 1 284 ? 5.129 -17.516 -0.878 1 90.44 284 THR A C 1
ATOM 2320 O O . THR A 1 284 ? 3.971 -17.094 -0.878 1 90.44 284 THR A O 1
ATOM 2323 N N . GLN A 1 285 ? 5.918 -17.297 -1.843 1 87.19 285 GLN A N 1
ATOM 2324 C CA . GLN A 1 285 ? 5.543 -16.484 -2.996 1 87.19 285 GLN A CA 1
ATOM 2325 C C . GLN A 1 285 ? 4.422 -17.141 -3.795 1 87.19 285 GLN A C 1
ATOM 2327 O O . GLN A 1 285 ? 3.492 -16.469 -4.246 1 87.19 285 GLN A O 1
ATOM 2332 N N . LEU A 1 286 ? 4.582 -18.406 -3.891 1 90.69 286 LEU A N 1
ATOM 2333 C CA . LEU A 1 286 ? 3.596 -19.172 -4.645 1 90.69 286 LEU A CA 1
ATOM 2334 C C . LEU A 1 286 ? 2.213 -19.047 -4.016 1 90.69 286 LEU A C 1
ATOM 2336 O O . LEU A 1 286 ? 1.259 -18.641 -4.684 1 90.69 286 LEU A O 1
ATOM 2340 N N . VAL A 1 287 ? 2.16 -19.344 -2.758 1 92.25 287 VAL A N 1
ATOM 2341 C CA . VAL A 1 287 ? 0.861 -19.422 -2.098 1 92.25 287 VAL A CA 1
ATOM 2342 C C . VAL A 1 287 ? 0.25 -18.031 -1.969 1 92.25 287 VAL A C 1
ATOM 2344 O O . VAL A 1 287 ? -0.968 -17.875 -2.08 1 92.25 287 VAL A O 1
ATOM 2347 N N . THR A 1 288 ? 1.052 -17.047 -1.731 1 89.06 288 THR A N 1
ATOM 2348 C CA . THR A 1 288 ? 0.575 -15.672 -1.62 1 89.06 288 THR A CA 1
ATOM 2349 C C . THR A 1 288 ? -0.002 -15.188 -2.947 1 89.06 288 THR A C 1
ATOM 2351 O O . THR A 1 288 ? -1.034 -14.516 -2.975 1 89.06 288 THR A O 1
ATOM 2354 N N . ALA A 1 289 ? 0.612 -15.562 -3.979 1 87.31 289 ALA A N 1
ATOM 2355 C CA . ALA A 1 289 ? 0.18 -15.125 -5.305 1 87.31 289 ALA A CA 1
ATOM 2356 C C . ALA A 1 289 ? -1.045 -15.906 -5.77 1 87.31 289 ALA A C 1
ATOM 2358 O O . ALA A 1 289 ? -1.938 -15.352 -6.41 1 87.31 289 ALA A O 1
ATOM 2359 N N . LEU A 1 290 ? -1.087 -17.188 -5.469 1 88.25 290 LEU A N 1
ATOM 2360 C CA . LEU A 1 290 ? -2.131 -18.078 -5.969 1 88.25 290 LEU A CA 1
ATOM 2361 C C . LEU A 1 290 ? -3.508 -17.609 -5.523 1 88.25 290 LEU A C 1
ATOM 2363 O O . LEU A 1 290 ? -4.504 -17.828 -6.215 1 88.25 290 LEU A O 1
ATOM 2367 N N . THR A 1 291 ? -3.547 -16.922 -4.43 1 83.12 291 THR A N 1
ATOM 2368 C CA . THR A 1 291 ? -4.816 -16.438 -3.891 1 83.12 291 THR A CA 1
ATOM 2369 C C . THR A 1 291 ? -5.477 -15.461 -4.852 1 83.12 291 THR A C 1
ATOM 2371 O O . THR A 1 291 ? -6.703 -15.359 -4.898 1 83.12 291 THR A O 1
ATOM 2374 N N . ASN A 1 292 ? -4.676 -14.898 -5.676 1 83.62 292 ASN A N 1
ATOM 2375 C CA . ASN A 1 292 ? -5.215 -13.82 -6.5 1 83.62 292 ASN A CA 1
ATOM 2376 C C . ASN A 1 292 ? -4.941 -14.062 -7.984 1 83.62 292 ASN A C 1
ATOM 2378 O O . ASN A 1 292 ? -4.844 -13.109 -8.758 1 83.62 292 ASN A O 1
ATOM 2382 N N . VAL A 1 293 ? -4.742 -15.289 -8.367 1 87.06 293 VAL A N 1
ATOM 2383 C CA . VAL A 1 293 ? -4.461 -15.586 -9.766 1 87.06 293 VAL A CA 1
ATOM 2384 C C . VAL A 1 293 ? -5.77 -15.805 -10.523 1 87.06 293 VAL A C 1
ATOM 2386 O O . VAL A 1 293 ? -5.949 -15.289 -11.625 1 87.06 293 VAL A O 1
ATOM 2389 N N . CYS A 1 294 ? -6.645 -16.578 -9.852 1 87 294 CYS A N 1
ATOM 2390 C CA . CYS A 1 294 ? -7.906 -16.875 -10.523 1 87 294 CYS A CA 1
ATOM 2391 C C . CYS A 1 294 ? -9.047 -16.969 -9.516 1 87 294 CYS A C 1
ATOM 2393 O O . CYS A 1 294 ? -8.828 -17.25 -8.336 1 87 294 CYS A O 1
ATOM 2395 N N . HIS A 1 295 ? -10.203 -16.609 -10.008 1 81.62 295 HIS A N 1
ATOM 2396 C CA . HIS A 1 295 ? -11.43 -16.969 -9.305 1 81.62 295 HIS A CA 1
ATOM 2397 C C . HIS A 1 295 ? -11.992 -18.297 -9.82 1 81.62 295 HIS A C 1
ATOM 2399 O O . HIS A 1 295 ? -11.969 -18.562 -11.023 1 81.62 295 HIS A O 1
ATOM 2405 N N . LYS A 1 296 ? -12.406 -19.078 -8.883 1 82.12 296 LYS A N 1
ATOM 2406 C CA . LYS A 1 296 ? -12.977 -20.375 -9.25 1 82.12 296 LYS A CA 1
ATOM 2407 C C . LYS A 1 296 ? -14.406 -20.516 -8.742 1 82.12 296 LYS A C 1
ATOM 2409 O O . LYS A 1 296 ? -14.766 -19.938 -7.719 1 82.12 296 LYS A O 1
ATOM 2414 N N . SER A 1 297 ? -15.148 -21.234 -9.508 1 80.12 297 SER A N 1
ATOM 2415 C CA . SER A 1 297 ? -16.516 -21.562 -9.094 1 80.12 297 SER A CA 1
ATOM 2416 C C . SER A 1 297 ? -16.516 -22.594 -7.977 1 80.12 297 SER A C 1
ATOM 2418 O O . SER A 1 297 ? -15.461 -23.109 -7.594 1 80.12 297 SER A O 1
ATOM 2420 N N . SER A 1 298 ? -17.688 -22.844 -7.453 1 74.88 298 SER A N 1
ATOM 2421 C CA . SER A 1 298 ? -17.844 -23.828 -6.387 1 74.88 298 SER A CA 1
ATOM 2422 C C . SER A 1 298 ? -17.422 -25.219 -6.855 1 74.88 298 SER A C 1
ATOM 2424 O O . SER A 1 298 ? -16.969 -26.031 -6.059 1 74.88 298 SER A O 1
ATOM 2426 N N . ASN A 1 299 ? -17.5 -25.359 -8.234 1 79.69 299 ASN A N 1
ATOM 2427 C CA . ASN A 1 299 ? -17.125 -26.656 -8.789 1 79.69 299 ASN A CA 1
ATOM 2428 C C . ASN A 1 299 ? -15.656 -26.688 -9.18 1 79.69 299 ASN A C 1
ATOM 2430 O O . ASN A 1 299 ? -15.164 -27.703 -9.688 1 79.69 299 ASN A O 1
ATOM 2434 N N . GLY A 1 300 ? -15.008 -25.609 -9.023 1 83.44 300 GLY A N 1
ATOM 2435 C CA . GLY A 1 300 ? -13.57 -25.578 -9.258 1 83.44 300 GLY A CA 1
ATOM 2436 C C . GLY A 1 300 ? -13.203 -25.094 -10.641 1 83.44 300 GLY A C 1
ATOM 2437 O O . GLY A 1 300 ? -12.023 -25.078 -11.008 1 83.44 300 GLY A O 1
ATOM 2438 N N . ASP A 1 301 ? -14.18 -24.688 -11.43 1 87.06 301 ASP A N 1
ATOM 2439 C CA . ASP A 1 301 ? -13.898 -24.156 -12.758 1 87.06 301 ASP A CA 1
ATOM 2440 C C . ASP A 1 301 ? -13.32 -22.75 -12.664 1 87.06 301 ASP A C 1
ATOM 2442 O O . ASP A 1 301 ? -13.742 -21.953 -11.828 1 87.06 301 ASP A O 1
ATOM 2446 N N . ILE A 1 302 ? -12.391 -22.516 -13.516 1 86.62 302 ILE A N 1
ATOM 2447 C CA . ILE A 1 302 ? -11.836 -21.156 -13.562 1 86.62 302 ILE A CA 1
ATOM 2448 C C . ILE A 1 302 ? -12.859 -20.203 -14.18 1 86.62 302 ILE A C 1
ATOM 2450 O O . ILE A 1 302 ? -13.242 -20.359 -15.336 1 86.62 302 ILE A O 1
ATOM 2454 N N . THR A 1 303 ? -13.305 -19.297 -13.406 1 80.19 303 THR A N 1
ATOM 2455 C CA . THR A 1 303 ? -14.328 -18.359 -13.867 1 80.19 303 THR A CA 1
ATOM 2456 C C . THR A 1 303 ? -13.695 -17.078 -14.406 1 80.19 303 THR A C 1
ATOM 2458 O O . THR A 1 303 ? -14.203 -16.484 -15.352 1 80.19 303 THR A O 1
ATOM 2461 N N . GLU A 1 304 ? -12.602 -16.734 -13.766 1 83 304 GLU A N 1
ATOM 2462 C CA . GLU A 1 304 ? -11.953 -15.5 -14.172 1 83 304 GLU A CA 1
ATOM 2463 C C . GLU A 1 304 ? -10.461 -15.523 -13.859 1 83 304 GLU A C 1
ATOM 2465 O O . GLU A 1 304 ? -10.055 -15.984 -12.789 1 83 304 GLU A O 1
ATOM 2470 N N . ARG A 1 305 ? -9.727 -15.109 -14.828 1 88.06 305 ARG A N 1
ATOM 2471 C CA . ARG A 1 305 ? -8.305 -14.867 -14.625 1 88.06 305 ARG A CA 1
ATOM 2472 C C . ARG A 1 305 ? -8.047 -13.43 -14.195 1 88.06 305 ARG A C 1
ATOM 2474 O O . ARG A 1 305 ? -8.57 -12.492 -14.805 1 88.06 305 ARG A O 1
ATOM 2481 N N . LEU A 1 306 ? -7.195 -13.266 -13.18 1 84 306 LEU A N 1
ATOM 2482 C CA . LEU A 1 306 ? -7.156 -11.961 -12.539 1 84 306 LEU A CA 1
ATOM 2483 C C . LEU A 1 306 ? -5.867 -11.219 -12.875 1 84 306 LEU A C 1
ATOM 2485 O O . LEU A 1 306 ? -5.805 -9.992 -12.797 1 84 306 LEU A O 1
ATOM 2489 N N . LEU A 1 307 ? -4.832 -11.891 -13.289 1 89.62 307 LEU A N 1
ATOM 2490 C CA . LEU A 1 307 ? -3.531 -11.266 -13.492 1 89.62 307 LEU A CA 1
ATOM 2491 C C . LEU A 1 307 ? -3.158 -11.25 -14.969 1 89.62 307 LEU A C 1
ATOM 2493 O O . LEU A 1 307 ? -3.49 -12.188 -15.703 1 89.62 307 LEU A O 1
ATOM 2497 N N . ASP A 1 308 ? -2.506 -10.211 -15.367 1 90.88 308 ASP A N 1
ATOM 2498 C CA . ASP A 1 308 ? -1.996 -10.164 -16.734 1 90.88 308 ASP A CA 1
ATOM 2499 C C . ASP A 1 308 ? -0.648 -10.867 -16.844 1 90.88 308 ASP A C 1
ATOM 2501 O O . ASP A 1 308 ? -0.073 -11.281 -15.836 1 90.88 308 ASP A O 1
ATOM 2505 N N . LEU A 1 309 ? -0.208 -11.078 -18.031 1 93.31 309 LEU A N 1
ATOM 2506 C CA . LEU A 1 309 ? 1.012 -11.836 -18.297 1 93.31 309 LEU A CA 1
ATOM 2507 C C . LEU A 1 309 ? 2.221 -11.148 -17.656 1 93.31 309 LEU A C 1
ATOM 2509 O O . LEU A 1 309 ? 3.088 -11.812 -17.094 1 93.31 309 LEU A O 1
ATOM 2513 N N . GLU A 1 310 ? 2.289 -9.82 -17.766 1 94.44 310 GLU A N 1
ATOM 2514 C CA . GLU A 1 310 ? 3.391 -9.062 -17.172 1 94.44 310 GLU A CA 1
ATOM 2515 C C . GLU A 1 310 ? 3.516 -9.336 -15.68 1 94.44 310 GLU A C 1
ATOM 2517 O O . GLU A 1 310 ? 4.609 -9.625 -15.18 1 94.44 310 GLU A O 1
ATOM 2522 N N . THR A 1 311 ? 2.42 -9.273 -15.008 1 92.44 311 THR A N 1
ATOM 2523 C CA . THR A 1 311 ? 2.4 -9.492 -13.57 1 92.44 311 THR A CA 1
ATOM 2524 C C . THR A 1 311 ? 2.801 -10.93 -13.227 1 92.44 311 THR A C 1
ATOM 2526 O O . THR A 1 311 ? 3.564 -11.156 -12.289 1 92.44 311 THR A O 1
ATOM 2529 N N . LEU A 1 312 ? 2.32 -11.859 -13.953 1 92.5 312 LEU A N 1
ATOM 2530 C CA . LEU A 1 312 ? 2.609 -13.266 -13.695 1 92.5 312 LEU A CA 1
ATOM 2531 C C . LEU A 1 312 ? 4.098 -13.555 -13.867 1 92.5 312 LEU A C 1
ATOM 2533 O O . LEU A 1 312 ? 4.715 -14.188 -13.008 1 92.5 312 LEU A O 1
ATOM 2537 N N . VAL A 1 313 ? 4.652 -13.055 -14.898 1 93.56 313 VAL A N 1
ATOM 2538 C CA . VAL A 1 313 ? 6.059 -13.305 -15.203 1 93.56 313 VAL A CA 1
ATOM 2539 C C . VAL A 1 313 ? 6.941 -12.625 -14.164 1 93.56 313 VAL A C 1
ATOM 2541 O O . VAL A 1 313 ? 7.914 -13.211 -13.68 1 93.56 313 VAL A O 1
ATOM 2544 N N . CYS A 1 314 ? 6.57 -11.461 -13.727 1 92.44 314 CYS A N 1
ATOM 2545 C CA . CYS A 1 314 ? 7.434 -10.641 -12.883 1 92.44 314 CYS A CA 1
ATOM 2546 C C . CYS A 1 314 ? 7.227 -10.977 -11.414 1 92.44 314 CYS A C 1
ATOM 2548 O O . CYS A 1 314 ? 8.047 -10.617 -10.57 1 92.44 314 CYS A O 1
ATOM 2550 N N . THR A 1 315 ? 6.238 -11.641 -11.062 1 87.75 315 THR A N 1
ATOM 2551 C CA . THR A 1 315 ? 5.957 -11.992 -9.672 1 87.75 315 THR A CA 1
ATOM 2552 C C . THR A 1 315 ? 6.715 -13.25 -9.266 1 87.75 315 THR A C 1
ATOM 2554 O O . THR A 1 315 ? 7.23 -13.336 -8.148 1 87.75 315 THR A O 1
ATOM 2557 N N . PHE A 1 316 ? 6.852 -14.227 -10.148 1 87.06 316 PHE A N 1
ATOM 2558 C CA . PHE A 1 316 ? 7.422 -15.531 -9.82 1 87.06 316 PHE A CA 1
ATOM 2559 C C . PHE A 1 316 ? 8.883 -15.602 -10.242 1 87.06 316 PHE A C 1
ATOM 2561 O O . PHE A 1 316 ? 9.289 -16.531 -10.938 1 87.06 316 PHE A O 1
ATOM 2568 N N . GLN A 1 317 ? 9.672 -14.758 -9.695 1 83.25 317 GLN A N 1
ATOM 2569 C CA . GLN A 1 317 ? 11.055 -14.609 -10.141 1 83.25 317 GLN A CA 1
ATOM 2570 C C . GLN A 1 317 ? 11.938 -15.727 -9.586 1 83.25 317 GLN A C 1
ATOM 2572 O O . GLN A 1 317 ? 12.945 -16.078 -10.195 1 83.25 317 GLN A O 1
ATOM 2577 N N . GLN A 1 318 ? 11.539 -16.375 -8.5 1 82.31 318 GLN A N 1
ATOM 2578 C CA . GLN A 1 318 ? 12.422 -17.328 -7.82 1 82.31 318 GLN A CA 1
ATOM 2579 C C . GLN A 1 318 ? 12.18 -18.75 -8.312 1 82.31 318 GLN A C 1
ATOM 2581 O O . GLN A 1 318 ? 12.812 -19.688 -7.824 1 82.31 318 GLN A O 1
ATOM 2586 N N . PHE A 1 319 ? 11.43 -18.922 -9.289 1 88.94 319 PHE A N 1
ATOM 2587 C CA . PHE A 1 319 ? 11.133 -20.25 -9.805 1 88.94 319 PHE A CA 1
ATOM 2588 C C . PHE A 1 319 ? 12.07 -20.609 -10.953 1 88.94 319 PHE A C 1
ATOM 2590 O O . PHE A 1 319 ? 12.438 -19.75 -11.75 1 88.94 319 PHE A O 1
ATOM 2597 N N . GLN A 1 320 ? 12.359 -21.812 -11.016 1 86.62 320 GLN A N 1
ATOM 2598 C CA . GLN A 1 320 ? 13.328 -22.297 -11.984 1 86.62 320 GLN A CA 1
ATOM 2599 C C . GLN A 1 320 ? 12.633 -23.031 -13.141 1 86.62 320 GLN A C 1
ATOM 2601 O O . GLN A 1 320 ? 11.562 -23.609 -12.953 1 86.62 320 GLN A O 1
ATOM 2606 N N . ALA A 1 321 ? 13.219 -22.812 -14.289 1 85 321 ALA A N 1
ATOM 2607 C CA . ALA A 1 321 ? 12.766 -23.516 -15.484 1 85 321 ALA A CA 1
ATOM 2608 C C . ALA A 1 321 ? 13.953 -24.094 -16.266 1 85 321 ALA A C 1
ATOM 2610 O O . ALA A 1 321 ? 15.039 -23.516 -16.25 1 85 321 ALA A O 1
ATOM 2611 N N . ARG A 1 322 ? 13.727 -25.188 -16.891 1 81.25 322 ARG A N 1
ATOM 2612 C CA . ARG A 1 322 ? 14.773 -25.828 -17.688 1 81.25 322 ARG A CA 1
ATOM 2613 C C . ARG A 1 322 ? 15.117 -24.969 -18.906 1 81.25 322 ARG A C 1
ATOM 2615 O O . ARG A 1 322 ? 16.297 -24.797 -19.234 1 81.25 322 ARG A O 1
ATOM 2622 N N . TYR A 1 323 ? 14.109 -24.531 -19.594 1 85 323 TYR A N 1
ATOM 2623 C CA . TYR A 1 323 ? 14.297 -23.672 -20.75 1 85 323 TYR A CA 1
ATOM 2624 C C . TYR A 1 323 ? 13.914 -22.234 -20.438 1 85 323 TYR A C 1
ATOM 2626 O O . TYR A 1 323 ? 12.922 -21.984 -19.766 1 85 323 TYR A O 1
ATOM 2634 N N . PRO A 1 324 ? 14.672 -21.312 -20.922 1 89.19 324 PRO A N 1
ATOM 2635 C CA . PRO A 1 324 ? 14.398 -19.906 -20.625 1 89.19 324 PRO A CA 1
ATOM 2636 C C . PRO A 1 324 ? 13.008 -19.453 -21.094 1 89.19 324 PRO A C 1
ATOM 2638 O O . PRO A 1 324 ? 12.383 -18.609 -20.453 1 89.19 324 PRO A O 1
ATOM 2641 N N . GLN A 1 325 ? 12.539 -20.047 -22.172 1 89.31 325 GLN A N 1
ATOM 2642 C CA . GLN A 1 325 ? 11.258 -19.656 -22.734 1 89.31 325 GLN A CA 1
ATOM 2643 C C . GLN A 1 325 ? 10.109 -19.984 -21.781 1 89.31 325 GLN A C 1
ATOM 2645 O O . GLN A 1 325 ? 9.039 -19.391 -21.844 1 89.31 325 GLN A O 1
ATOM 2650 N N . ASP A 1 326 ? 10.352 -20.891 -20.875 1 89.94 326 ASP A N 1
ATOM 2651 C CA . ASP A 1 326 ? 9.312 -21.359 -19.969 1 89.94 326 ASP A CA 1
ATOM 2652 C C . ASP A 1 326 ? 8.938 -20.281 -18.953 1 89.94 326 ASP A C 1
ATOM 2654 O O . ASP A 1 326 ? 7.91 -20.375 -18.281 1 89.94 326 ASP A O 1
ATOM 2658 N N . ILE A 1 327 ? 9.75 -19.266 -18.891 1 92.31 327 ILE A N 1
ATOM 2659 C CA . ILE A 1 327 ? 9.406 -18.172 -18 1 92.31 327 ILE A CA 1
ATOM 2660 C C . ILE A 1 327 ? 8.094 -17.531 -18.438 1 92.31 327 ILE A C 1
ATOM 2662 O O . ILE A 1 327 ? 7.324 -17.031 -17.625 1 92.31 327 ILE A O 1
ATOM 2666 N N . ILE A 1 328 ? 7.82 -17.594 -19.719 1 92.06 328 ILE A N 1
ATOM 2667 C CA . ILE A 1 328 ? 6.621 -17 -20.297 1 92.06 328 ILE A CA 1
ATOM 2668 C C . ILE A 1 328 ? 5.57 -18.094 -20.531 1 92.06 328 ILE A C 1
ATOM 2670 O O . ILE A 1 328 ? 4.426 -17.953 -20.094 1 92.06 328 ILE A O 1
ATOM 2674 N N . HIS A 1 329 ? 5.973 -19.234 -21.047 1 88.81 329 HIS A N 1
ATOM 2675 C CA . HIS A 1 329 ? 5.035 -20.266 -21.484 1 88.81 329 HIS A CA 1
ATOM 2676 C C . HIS A 1 329 ? 4.383 -20.953 -20.281 1 88.81 329 HIS A C 1
ATOM 2678 O O . HIS A 1 329 ? 3.238 -21.406 -20.375 1 88.81 329 HIS A O 1
ATOM 2684 N N . SER A 1 330 ? 5.047 -20.984 -19.203 1 91.06 330 SER A N 1
ATOM 2685 C CA . SER A 1 330 ? 4.527 -21.688 -18.031 1 91.06 330 SER A CA 1
ATOM 2686 C C . SER A 1 330 ? 3.33 -20.938 -17.438 1 91.06 330 SER A C 1
ATOM 2688 O O . SER A 1 330 ? 2.555 -21.516 -16.672 1 91.06 330 SER A O 1
ATOM 2690 N N . VAL A 1 331 ? 3.191 -19.641 -17.75 1 92.31 331 VAL A N 1
ATOM 2691 C CA . VAL A 1 331 ? 2.127 -18.891 -17.094 1 92.31 331 VAL A CA 1
ATOM 2692 C C . VAL A 1 331 ? 1.212 -18.266 -18.141 1 92.31 331 VAL A C 1
ATOM 2694 O O . VAL A 1 331 ? 0.257 -17.562 -17.812 1 92.31 331 VAL A O 1
ATOM 2697 N N . ARG A 1 332 ? 1.419 -18.547 -19.344 1 90.44 332 ARG A N 1
ATOM 2698 C CA . ARG A 1 332 ? 0.669 -17.953 -20.438 1 90.44 332 ARG A CA 1
ATOM 2699 C C . ARG A 1 332 ? -0.814 -18.281 -20.344 1 90.44 332 ARG A C 1
ATOM 2701 O O . ARG A 1 332 ? -1.67 -17.422 -20.578 1 90.44 332 ARG A O 1
ATOM 2708 N N . ALA A 1 333 ? -1.123 -19.484 -19.969 1 89.25 333 ALA A N 1
ATOM 2709 C CA . ALA A 1 333 ? -2.506 -19.969 -19.922 1 89.25 333 ALA A CA 1
ATOM 2710 C C . ALA A 1 333 ? -3.287 -19.266 -18.812 1 89.25 333 ALA A C 1
ATOM 2712 O O . ALA A 1 333 ? -4.52 -19.25 -18.828 1 89.25 333 ALA A O 1
ATOM 2713 N N . LEU A 1 334 ? -2.584 -18.672 -17.875 1 90.69 334 LEU A N 1
ATOM 2714 C CA . LEU A 1 334 ? -3.211 -18.062 -16.719 1 90.69 334 LEU A CA 1
ATOM 2715 C C . LEU A 1 334 ? -3.439 -16.562 -16.953 1 90.69 334 LEU A C 1
ATOM 2717 O O . LEU A 1 334 ? -4.125 -15.906 -16.172 1 90.69 334 LEU A O 1
ATOM 2721 N N . ALA A 1 335 ? -2.943 -16.047 -17.984 1 91.5 335 ALA A N 1
ATOM 2722 C CA . ALA A 1 335 ? -2.949 -14.609 -18.219 1 91.5 335 ALA A CA 1
ATOM 2723 C C . ALA A 1 335 ? -4.305 -14.148 -18.75 1 91.5 335 ALA A C 1
ATOM 2725 O O . ALA A 1 335 ? -4.832 -14.711 -19.703 1 91.5 335 ALA A O 1
ATOM 2726 N N . LYS A 1 336 ? -4.836 -13.117 -18.188 1 87.25 336 LYS A N 1
ATOM 2727 C CA . LYS A 1 336 ? -6.148 -12.609 -18.578 1 87.25 336 LYS A CA 1
ATOM 2728 C C . LYS A 1 336 ? -6.078 -11.883 -19.922 1 87.25 336 LYS A C 1
ATOM 2730 O O . LYS A 1 336 ? -7.051 -11.875 -20.672 1 87.25 336 LYS A O 1
ATOM 2735 N N . ASP A 1 337 ? -4.988 -11.266 -20.219 1 86.62 337 ASP A N 1
ATOM 2736 C CA . ASP A 1 337 ? -4.863 -10.422 -21.406 1 86.62 337 ASP A CA 1
ATOM 2737 C C . ASP A 1 337 ? -4.668 -11.258 -22.656 1 86.62 337 ASP A C 1
ATOM 2739 O O . ASP A 1 337 ? -4.641 -10.727 -23.766 1 86.62 337 ASP A O 1
ATOM 2743 N N . LEU A 1 338 ? -4.527 -12.5 -22.422 1 83.5 338 LEU A N 1
ATOM 2744 C CA . LEU A 1 338 ? -4.332 -13.352 -23.578 1 83.5 338 LEU A CA 1
ATOM 2745 C C . LEU A 1 338 ? -5.609 -14.125 -23.906 1 83.5 338 LEU A C 1
ATOM 2747 O O . LEU A 1 338 ? -5.664 -14.844 -24.906 1 83.5 338 LEU A O 1
ATOM 2751 N N . HIS A 1 339 ? -6.5 -13.898 -22.891 1 75 339 HIS A N 1
ATOM 2752 C CA . HIS A 1 339 ? -7.777 -14.57 -23.109 1 75 339 HIS A CA 1
ATOM 2753 C C . HIS A 1 339 ? -8.867 -13.57 -23.469 1 75 339 HIS A C 1
ATOM 2755 O O . HIS A 1 339 ? -8.875 -12.438 -22.984 1 75 339 HIS A O 1
ATOM 2761 N N . GLY A 1 340 ? -9.586 -13.633 -24.562 1 59.88 340 GLY A N 1
ATOM 2762 C CA . GLY A 1 340 ? -10.68 -12.75 -24.953 1 59.88 340 GLY A CA 1
ATOM 2763 C C . GLY A 1 340 ? -10.523 -12.195 -26.359 1 59.88 340 GLY A C 1
ATOM 2764 O O . GLY A 1 340 ? -9.656 -12.633 -27.109 1 59.88 340 GLY A O 1
ATOM 2765 N N . ALA A 1 341 ? -11.391 -11.234 -26.719 1 50.81 341 ALA A N 1
ATOM 2766 C CA . ALA A 1 341 ? -11.523 -10.766 -28.094 1 50.81 341 ALA A CA 1
ATOM 2767 C C . ALA A 1 341 ? -10.234 -10.125 -28.578 1 50.81 341 ALA A C 1
ATOM 2769 O O . ALA A 1 341 ? -9.828 -10.336 -29.734 1 50.81 341 ALA A O 1
ATOM 2770 N N . GLY A 1 342 ? -9.562 -9.289 -27.812 1 49.03 342 GLY A N 1
ATOM 2771 C CA . GLY A 1 342 ? -8.391 -8.547 -28.266 1 49.03 342 GLY A CA 1
ATOM 2772 C C . GLY A 1 342 ? -7.09 -9.281 -28.016 1 49.03 342 GLY A C 1
ATOM 2773 O O . GLY A 1 342 ? -6.055 -8.922 -28.578 1 49.03 342 GLY A O 1
ATOM 2774 N N . GLY A 1 343 ? -7.066 -10.203 -27.219 1 54.16 343 GLY A N 1
ATOM 2775 C CA . GLY A 1 343 ? -5.867 -10.883 -26.75 1 54.16 343 GLY A CA 1
ATOM 2776 C C . GLY A 1 343 ? -5.406 -11.984 -27.688 1 54.16 343 GLY A C 1
ATOM 2777 O O . GLY A 1 343 ? -4.293 -12.5 -27.547 1 54.16 343 GLY A O 1
ATOM 2778 N N . ASN A 1 344 ? -6.184 -12.242 -28.641 1 58.91 344 ASN A N 1
ATOM 2779 C CA . ASN A 1 344 ? -6.004 -13.445 -29.453 1 58.91 344 ASN A CA 1
ATOM 2780 C C . ASN A 1 344 ? -4.793 -13.32 -30.375 1 58.91 344 ASN A C 1
ATOM 2782 O O . ASN A 1 344 ? -4.035 -14.273 -30.547 1 58.91 344 ASN A O 1
ATOM 2786 N N . ARG A 1 345 ? -4.555 -12.062 -30.781 1 58.5 345 ARG A N 1
ATOM 2787 C CA . ARG A 1 345 ? -3.457 -11.938 -31.734 1 58.5 345 ARG A CA 1
ATOM 2788 C C . ARG A 1 345 ? -2.107 -12.078 -31.031 1 58.5 345 ARG A C 1
ATOM 2790 O O . ARG A 1 345 ? -1.234 -12.812 -31.5 1 58.5 345 ARG A O 1
ATOM 2797 N N . ASN A 1 346 ? -1.991 -11.438 -29.953 1 67.94 346 ASN A N 1
ATOM 2798 C CA . ASN A 1 346 ? -0.724 -11.484 -29.219 1 67.94 346 ASN A CA 1
ATOM 2799 C C . ASN A 1 346 ? -0.478 -12.852 -28.609 1 67.94 346 ASN A C 1
ATOM 2801 O O . ASN A 1 346 ? 0.661 -13.32 -28.547 1 67.94 346 ASN A O 1
ATOM 2805 N N . SER A 1 347 ? -1.593 -13.375 -28.266 1 69.19 347 SER A N 1
ATOM 2806 C CA . SER A 1 347 ? -1.469 -14.719 -27.703 1 69.19 347 SER A CA 1
ATOM 2807 C C . SER A 1 347 ? -0.947 -15.711 -28.734 1 69.19 347 SER A C 1
ATOM 2809 O O . SER A 1 347 ? -0.052 -16.5 -28.438 1 69.19 347 SER A O 1
ATOM 2811 N N . ALA A 1 348 ? -1.444 -15.508 -29.875 1 64 348 ALA A N 1
ATOM 2812 C CA . ALA A 1 348 ? -1.021 -16.375 -30.969 1 64 348 ALA A CA 1
ATOM 2813 C C . ALA A 1 348 ? 0.439 -16.141 -31.328 1 64 348 ALA A C 1
ATOM 2815 O O . ALA A 1 348 ? 1.185 -17.078 -31.609 1 64 348 ALA A O 1
ATOM 2816 N N . LEU A 1 349 ? 0.787 -14.945 -31.234 1 67.19 349 LEU A N 1
ATOM 2817 C CA . LEU A 1 349 ? 2.166 -14.594 -31.547 1 67.19 349 LEU A CA 1
ATOM 2818 C C . LEU A 1 349 ? 3.127 -15.18 -30.531 1 67.19 349 LEU A C 1
ATOM 2820 O O . LEU A 1 349 ? 4.145 -15.773 -30.891 1 67.19 349 LEU A O 1
ATOM 2824 N N . LEU A 1 350 ? 2.809 -15.07 -29.359 1 76.62 350 LEU A N 1
ATOM 2825 C CA . LEU A 1 350 ? 3.672 -15.586 -28.297 1 76.62 350 LEU A CA 1
ATOM 2826 C C . LEU A 1 350 ? 3.738 -17.109 -28.344 1 76.62 350 LEU A C 1
ATOM 2828 O O . LEU A 1 350 ? 4.793 -17.688 -28.094 1 76.62 350 LEU A O 1
ATOM 2832 N N . ALA A 1 351 ? 2.617 -17.641 -28.703 1 67.69 351 ALA A N 1
ATOM 2833 C CA . ALA A 1 351 ? 2.566 -19.094 -28.797 1 67.69 351 ALA A CA 1
ATOM 2834 C C . ALA A 1 351 ? 3.395 -19.594 -29.984 1 67.69 351 ALA A C 1
ATOM 2836 O O . ALA A 1 351 ? 4.059 -20.641 -29.891 1 67.69 351 ALA A O 1
ATOM 2837 N N . ALA A 1 352 ? 3.381 -18.844 -31.031 1 61.56 352 ALA A N 1
ATOM 2838 C CA . ALA A 1 352 ? 4.07 -19.219 -32.25 1 61.56 352 ALA A CA 1
ATOM 2839 C C . ALA A 1 352 ? 5.582 -19.078 -32.094 1 61.56 352 ALA A C 1
ATOM 2841 O O . ALA A 1 352 ? 6.352 -19.719 -32.812 1 61.56 352 ALA A O 1
ATOM 2842 N N . MET A 1 353 ? 5.883 -18.359 -31.156 1 67 353 MET A N 1
ATOM 2843 C CA . MET A 1 353 ? 7.309 -18.078 -31.016 1 67 353 MET A CA 1
ATOM 2844 C C . MET A 1 353 ? 7.988 -19.156 -30.172 1 67 353 MET A C 1
ATOM 2846 O O . MET A 1 353 ? 9.148 -19 -29.781 1 67 353 MET A O 1
ATOM 2850 N N . HIS A 1 354 ? 7.328 -20.188 -30 1 60.12 354 HIS A N 1
ATOM 2851 C CA . HIS A 1 354 ? 7.918 -21.297 -29.266 1 60.12 354 HIS A CA 1
ATOM 2852 C C . HIS A 1 354 ? 9.125 -21.859 -30.016 1 60.12 354 HIS A C 1
ATOM 2854 O O . HIS A 1 354 ? 10.094 -22.297 -29.391 1 60.12 354 HIS A O 1
ATOM 2860 N N . ASP A 1 355 ? 8.984 -21.75 -31.281 1 63.28 355 ASP A N 1
ATOM 2861 C CA . ASP A 1 355 ? 10.031 -22.344 -32.094 1 63.28 355 ASP A CA 1
ATOM 2862 C C . ASP A 1 355 ? 11.078 -21.297 -32.5 1 63.28 355 ASP A C 1
ATOM 2864 O O . ASP A 1 355 ? 12.07 -21.625 -33.156 1 63.28 355 ASP A O 1
ATOM 2868 N N . ASP A 1 356 ? 10.852 -20.156 -31.953 1 74.44 356 ASP A N 1
ATOM 2869 C CA . ASP A 1 356 ? 11.789 -19.078 -32.25 1 74.44 356 ASP A CA 1
ATOM 2870 C C . ASP A 1 356 ? 12.828 -18.938 -31.141 1 74.44 356 ASP A C 1
ATOM 2872 O O . ASP A 1 356 ? 12.805 -19.688 -30.156 1 74.44 356 ASP A O 1
ATOM 2876 N N . SER A 1 357 ? 13.758 -17.984 -31.406 1 84.56 357 SER A N 1
ATOM 2877 C CA . SER A 1 357 ? 14.805 -17.734 -30.422 1 84.56 357 SER A CA 1
ATOM 2878 C C . SER A 1 357 ? 14.227 -17.156 -29.125 1 84.56 357 SER A C 1
ATOM 2880 O O . SER A 1 357 ? 13.219 -16.453 -29.172 1 84.56 357 SER A O 1
ATOM 2882 N N . SER A 1 358 ? 14.797 -17.547 -28.031 1 90.06 358 SER A N 1
ATOM 2883 C CA . SER A 1 358 ? 14.398 -17 -26.75 1 90.06 358 SER A CA 1
ATOM 2884 C C . SER A 1 358 ? 14.477 -15.477 -26.75 1 90.06 358 SER A C 1
ATOM 2886 O O . SER A 1 358 ? 13.617 -14.805 -26.172 1 90.06 358 SER A O 1
ATOM 2888 N N . ARG A 1 359 ? 15.477 -14.961 -27.406 1 90.94 359 ARG A N 1
ATOM 2889 C CA . ARG A 1 359 ? 15.648 -13.523 -27.516 1 90.94 359 ARG A CA 1
ATOM 2890 C C . ARG A 1 359 ? 14.43 -12.867 -28.141 1 90.94 359 ARG A C 1
ATOM 2892 O O . ARG A 1 359 ? 13.906 -11.875 -27.625 1 90.94 359 ARG A O 1
ATOM 2899 N N . ASP A 1 360 ? 14 -13.414 -29.234 1 90.69 360 ASP A N 1
ATOM 2900 C CA . ASP A 1 360 ? 12.859 -12.852 -29.953 1 90.69 360 ASP A CA 1
ATOM 2901 C C . ASP A 1 360 ? 11.57 -13 -29.141 1 90.69 360 ASP A C 1
ATOM 2903 O O . ASP A 1 360 ? 10.703 -12.125 -29.188 1 90.69 360 ASP A O 1
ATOM 2907 N N . LEU A 1 361 ? 11.453 -14.094 -28.453 1 91.69 361 LEU A N 1
ATOM 2908 C CA . LEU A 1 361 ? 10.297 -14.273 -27.578 1 91.69 361 LEU A CA 1
ATOM 2909 C C . LEU A 1 361 ? 10.273 -13.203 -26.5 1 91.69 361 LEU A C 1
ATOM 2911 O O . LEU A 1 361 ? 9.219 -12.648 -26.188 1 91.69 361 LEU A O 1
ATOM 2915 N N . PHE A 1 362 ? 11.422 -12.891 -25.953 1 94.62 362 PHE A N 1
ATOM 2916 C CA . PHE A 1 362 ? 11.523 -11.898 -24.891 1 94.62 362 PHE A CA 1
ATOM 2917 C C . PHE A 1 362 ? 11.172 -10.508 -25.422 1 94.62 362 PHE A C 1
ATOM 2919 O O . PHE A 1 362 ? 10.5 -9.734 -24.75 1 94.62 362 PHE A O 1
ATOM 2926 N N . ILE A 1 363 ? 11.586 -10.219 -26.609 1 93.69 363 ILE A N 1
ATOM 2927 C CA . ILE A 1 363 ? 11.273 -8.938 -27.234 1 93.69 363 ILE A CA 1
ATOM 2928 C C . ILE A 1 363 ? 9.766 -8.836 -27.469 1 93.69 363 ILE A C 1
ATOM 2930 O O . ILE A 1 363 ? 9.156 -7.809 -27.156 1 93.69 363 ILE A O 1
ATOM 2934 N N . ALA A 1 364 ? 9.195 -9.898 -27.922 1 91.44 364 ALA A N 1
ATOM 2935 C CA . ALA A 1 364 ? 7.754 -9.93 -28.156 1 91.44 364 ALA A CA 1
ATOM 2936 C C . ALA A 1 364 ? 6.977 -9.758 -26.859 1 91.44 364 ALA A C 1
ATOM 2938 O O . ALA A 1 364 ? 5.945 -9.086 -26.828 1 91.44 364 ALA A O 1
ATOM 2939 N N . PHE A 1 365 ? 7.492 -10.383 -25.875 1 93.44 365 PHE A N 1
ATOM 2940 C CA . PHE A 1 365 ? 6.863 -10.289 -24.578 1 93.44 365 PHE A CA 1
ATOM 2941 C C . PHE A 1 365 ? 6.852 -8.844 -24.078 1 93.44 365 PHE A C 1
ATOM 2943 O O . PHE A 1 365 ? 5.816 -8.336 -23.641 1 93.44 365 PHE A O 1
ATOM 2950 N N . VAL A 1 366 ? 7.953 -8.188 -24.125 1 95.94 366 VAL A N 1
ATOM 2951 C CA . VAL A 1 366 ? 8.062 -6.809 -23.656 1 95.94 366 VAL A CA 1
ATOM 2952 C C . VAL A 1 366 ? 7.133 -5.906 -24.469 1 95.94 366 VAL A C 1
ATOM 2954 O O . VAL A 1 366 ? 6.438 -5.059 -23.906 1 95.94 366 VAL A O 1
ATOM 2957 N N . ASN A 1 367 ? 7.105 -6.113 -25.734 1 92.75 367 ASN A N 1
ATOM 2958 C CA . ASN A 1 367 ? 6.223 -5.32 -26.578 1 92.75 367 ASN A CA 1
ATOM 2959 C C . ASN A 1 367 ? 4.758 -5.539 -26.219 1 92.75 367 ASN A C 1
ATOM 2961 O O . ASN A 1 367 ? 3.975 -4.586 -26.188 1 92.75 367 ASN A O 1
ATOM 2965 N N . HIS A 1 368 ? 4.449 -6.773 -25.953 1 92.06 368 HIS A N 1
ATOM 2966 C CA . HIS A 1 368 ? 3.092 -7.086 -25.531 1 92.06 368 HIS A CA 1
ATOM 2967 C C . HIS A 1 368 ? 2.748 -6.367 -24.234 1 92.06 368 HIS A C 1
ATOM 2969 O O . HIS A 1 368 ? 1.658 -5.809 -24.094 1 92.06 368 HIS A O 1
ATOM 2975 N N . CYS A 1 369 ? 3.668 -6.387 -23.328 1 94.12 369 CYS A N 1
ATOM 2976 C CA . CYS A 1 369 ? 3.453 -5.758 -22.016 1 94.12 369 CYS A CA 1
ATOM 2977 C C . CYS A 1 369 ? 3.225 -4.258 -22.172 1 94.12 369 CYS A C 1
ATOM 2979 O O . CYS A 1 369 ? 2.309 -3.703 -21.562 1 94.12 369 CYS A O 1
ATOM 2981 N N . ILE A 1 370 ? 4.027 -3.645 -22.969 1 94 370 ILE A N 1
ATOM 2982 C CA . ILE A 1 370 ? 3.936 -2.201 -23.172 1 94 370 ILE A CA 1
ATOM 2983 C C . ILE A 1 370 ? 2.59 -1.854 -23.812 1 94 370 ILE A C 1
ATOM 2985 O O . ILE A 1 370 ? 1.936 -0.891 -23.406 1 94 370 ILE A O 1
ATOM 2989 N N . GLU A 1 371 ? 2.213 -2.623 -24.688 1 88.56 371 GLU A N 1
ATOM 2990 C CA . GLU A 1 371 ? 0.964 -2.371 -25.406 1 88.56 371 GLU A CA 1
ATOM 2991 C C . GLU A 1 371 ? -0.242 -2.559 -24.484 1 88.56 371 GLU A C 1
ATOM 2993 O O . GLU A 1 371 ? -1.189 -1.771 -24.531 1 88.56 371 GLU A O 1
ATOM 2998 N N . HIS A 1 372 ? -0.157 -3.525 -23.703 1 86.88 372 HIS A N 1
ATOM 2999 C CA . HIS A 1 372 ? -1.304 -3.877 -22.875 1 86.88 372 HIS A CA 1
ATOM 3000 C C . HIS A 1 372 ? -1.396 -2.971 -21.656 1 86.88 372 HIS A C 1
ATOM 3002 O O . HIS A 1 372 ? -2.471 -2.459 -21.328 1 86.88 372 HIS A O 1
ATOM 3008 N N . SER A 1 373 ? -0.312 -2.795 -20.969 1 87.56 373 SER A N 1
ATOM 3009 C CA . SER A 1 373 ? -0.33 -2.059 -19.703 1 87.56 373 SER A CA 1
ATOM 3010 C C . SER A 1 373 ? -0.194 -0.558 -19.938 1 87.56 373 SER A C 1
ATOM 3012 O O . SER A 1 373 ? -0.439 0.242 -19.031 1 87.56 373 SER A O 1
ATOM 3014 N N . ARG A 1 374 ? 0.31 -0.186 -21.109 1 89.12 374 ARG A N 1
ATOM 3015 C CA . ARG A 1 374 ? 0.597 1.212 -21.406 1 89.12 374 ARG A CA 1
ATOM 3016 C C . ARG A 1 374 ? 1.594 1.797 -20.422 1 89.12 374 ARG A C 1
ATOM 3018 O O . ARG A 1 374 ? 1.461 2.951 -20 1 89.12 374 ARG A O 1
ATOM 3025 N N . SER A 1 375 ? 2.404 0.956 -19.922 1 93.12 375 SER A N 1
ATOM 3026 C CA . SER A 1 375 ? 3.471 1.323 -19 1 93.12 375 SER A CA 1
ATOM 3027 C C . SER A 1 375 ? 4.828 0.831 -19.484 1 93.12 375 SER A C 1
ATOM 3029 O O . SER A 1 375 ? 4.922 -0.239 -20.094 1 93.12 375 SER A O 1
ATOM 3031 N N . LEU A 1 376 ? 5.836 1.584 -19.266 1 96.5 376 LEU A N 1
ATOM 3032 C CA . LEU A 1 376 ? 7.188 1.217 -19.672 1 96.5 376 LEU A CA 1
ATOM 3033 C C . LEU A 1 376 ? 7.949 0.584 -18.516 1 96.5 376 LEU A C 1
ATOM 3035 O O . LEU A 1 376 ? 9.133 0.258 -18.641 1 96.5 376 LEU A O 1
ATOM 3039 N N . ASP A 1 377 ? 7.32 0.314 -17.406 1 96.75 377 ASP A N 1
ATOM 3040 C CA . ASP A 1 377 ? 8 -0.197 -16.219 1 96.75 377 ASP A CA 1
ATOM 3041 C C . ASP A 1 377 ? 8.672 -1.54 -16.516 1 96.75 377 ASP A C 1
ATOM 3043 O O . ASP A 1 377 ? 9.68 -1.881 -15.898 1 96.75 377 ASP A O 1
ATOM 3047 N N . ILE A 1 378 ? 8.18 -2.275 -17.516 1 97.06 378 ILE A N 1
ATOM 3048 C CA . ILE A 1 378 ? 8.664 -3.615 -17.812 1 97.06 378 ILE A CA 1
ATOM 3049 C C . ILE A 1 378 ? 10.141 -3.543 -18.219 1 97.06 378 ILE A C 1
ATOM 3051 O O . ILE A 1 378 ? 10.891 -4.496 -18.016 1 97.06 378 ILE A O 1
ATOM 3055 N N . ILE A 1 379 ? 10.586 -2.438 -18.75 1 97.62 379 ILE A N 1
ATOM 3056 C CA . ILE A 1 379 ? 11.961 -2.352 -19.234 1 97.62 379 ILE A CA 1
ATOM 3057 C C . ILE A 1 379 ? 12.922 -2.238 -18.047 1 97.62 379 ILE A C 1
ATOM 3059 O O . ILE A 1 379 ? 14.133 -2.414 -18.203 1 97.62 379 ILE A O 1
ATOM 3063 N N . CYS A 1 380 ? 12.359 -1.901 -16.859 1 97.62 380 CYS A N 1
ATOM 3064 C CA . CYS A 1 380 ? 13.172 -1.753 -15.664 1 97.62 380 CYS A CA 1
ATOM 3065 C C . CYS A 1 380 ? 12.969 -2.93 -14.719 1 97.62 380 CYS A C 1
ATOM 3067 O O . CYS A 1 380 ? 13.586 -2.988 -13.648 1 97.62 380 CYS A O 1
ATOM 3069 N N . ARG A 1 381 ? 12.109 -3.881 -15.039 1 96.38 381 ARG A N 1
ATOM 3070 C CA . ARG A 1 381 ? 11.859 -5.043 -14.188 1 96.38 381 ARG A CA 1
ATOM 3071 C C . ARG A 1 381 ? 12.836 -6.172 -14.516 1 96.38 381 ARG A C 1
ATOM 3073 O O . ARG A 1 381 ? 13.109 -6.441 -15.688 1 96.38 381 ARG A O 1
ATOM 3080 N N . HIS A 1 382 ? 13.32 -6.805 -13.477 1 95.5 382 HIS A N 1
ATOM 3081 C CA . HIS A 1 382 ? 14.289 -7.883 -13.656 1 95.5 382 HIS A CA 1
ATOM 3082 C C . HIS A 1 382 ? 13.586 -9.234 -13.781 1 95.5 382 HIS A C 1
ATOM 3084 O O . HIS A 1 382 ? 13.32 -9.891 -12.773 1 95.5 382 HIS A O 1
ATOM 3090 N N . TRP A 1 383 ? 13.359 -9.695 -14.992 1 94.19 383 TRP A N 1
ATOM 3091 C CA . TRP A 1 383 ? 12.539 -10.891 -15.117 1 94.19 383 TRP A CA 1
ATOM 3092 C C . TRP A 1 383 ? 13.203 -11.914 -16.047 1 94.19 383 TRP A C 1
ATOM 3094 O O . TRP A 1 383 ? 12.852 -13.094 -16.031 1 94.19 383 TRP A O 1
ATOM 3104 N N . ALA A 1 384 ? 14.18 -11.531 -16.844 1 95.25 384 ALA A N 1
ATOM 3105 C CA . ALA A 1 384 ? 14.648 -12.367 -17.938 1 95.25 384 ALA A CA 1
ATOM 3106 C C . ALA A 1 384 ? 15.797 -13.266 -17.5 1 95.25 384 ALA A C 1
ATOM 3108 O O . ALA A 1 384 ? 16.812 -12.789 -16.969 1 95.25 384 ALA A O 1
ATOM 3109 N N . PRO A 1 385 ? 15.648 -14.539 -17.703 1 92.88 385 PRO A N 1
ATOM 3110 C CA . PRO A 1 385 ? 16.797 -15.422 -17.453 1 92.88 385 PRO A CA 1
ATOM 3111 C C . PRO A 1 385 ? 17.891 -15.273 -18.516 1 92.88 385 PRO A C 1
ATOM 3113 O O . PRO A 1 385 ? 17.625 -14.75 -19.609 1 92.88 385 PRO A O 1
ATOM 3116 N N . SER A 1 386 ? 19.078 -15.719 -18.156 1 90 386 SER A N 1
ATOM 3117 C CA . SER A 1 386 ? 20.156 -15.734 -19.141 1 90 386 SER A CA 1
ATOM 3118 C C . SER A 1 386 ? 19.906 -16.797 -20.203 1 90 386 SER A C 1
ATOM 3120 O O . SER A 1 386 ? 19.344 -17.859 -19.922 1 90 386 SER A O 1
ATOM 3122 N N . ILE A 1 387 ? 20.234 -16.406 -21.422 1 91.25 387 ILE A N 1
ATOM 3123 C CA . ILE A 1 387 ? 20.109 -17.328 -22.547 1 91.25 387 ILE A CA 1
ATOM 3124 C C . ILE A 1 387 ? 21.484 -17.797 -23 1 91.25 387 ILE A C 1
ATOM 3126 O O . ILE A 1 387 ? 22.406 -16.984 -23.156 1 91.25 387 ILE A O 1
ATOM 3130 N N . THR A 1 388 ? 21.609 -19.047 -23.062 1 87.31 388 THR A N 1
ATOM 3131 C CA . THR A 1 388 ? 22.875 -19.625 -23.547 1 87.31 388 THR A CA 1
ATOM 3132 C C . THR A 1 388 ? 22.625 -20.422 -24.828 1 87.31 388 THR A C 1
ATOM 3134 O O . THR A 1 388 ? 21.562 -21.031 -25 1 87.31 388 THR A O 1
ATOM 3137 N N . ASP A 1 389 ? 23.594 -20.328 -25.75 1 83.31 389 ASP A N 1
ATOM 3138 C CA . ASP A 1 389 ? 23.5 -21.156 -26.938 1 83.31 389 ASP A CA 1
ATOM 3139 C C . ASP A 1 389 ? 23.984 -22.578 -26.656 1 83.31 389 ASP A C 1
ATOM 3141 O O . ASP A 1 389 ? 24.219 -22.938 -25.516 1 83.31 389 ASP A O 1
ATOM 3145 N N . THR A 1 390 ? 23.953 -23.406 -27.672 1 78.06 390 THR A N 1
ATOM 3146 C CA . THR A 1 390 ? 24.297 -24.828 -27.531 1 78.06 390 THR A CA 1
ATOM 3147 C C . THR A 1 390 ? 25.75 -24.984 -27.094 1 78.06 390 THR A C 1
ATOM 3149 O O . THR A 1 390 ? 26.125 -26 -26.516 1 78.06 390 THR A O 1
ATOM 3152 N N . ALA A 1 391 ? 26.594 -23.844 -27.344 1 77.62 391 ALA A N 1
ATOM 3153 C CA . ALA A 1 391 ? 28.016 -23.875 -26.969 1 77.62 391 ALA A CA 1
ATOM 3154 C C . ALA A 1 391 ? 28.219 -23.328 -25.562 1 77.62 391 ALA A C 1
ATOM 3156 O O . ALA A 1 391 ? 29.328 -23.344 -25.031 1 77.62 391 ALA A O 1
ATOM 3157 N N . GLY A 1 392 ? 27.141 -22.969 -25 1 81.5 392 GLY A N 1
ATOM 3158 C CA . GLY A 1 392 ? 27.234 -22.453 -23.641 1 81.5 392 GLY A CA 1
ATOM 3159 C C . GLY A 1 392 ? 27.531 -20.953 -23.609 1 81.5 392 GLY A C 1
ATOM 3160 O O . GLY A 1 392 ? 27.797 -20.406 -22.531 1 81.5 392 GLY A O 1
ATOM 3161 N N . GLU A 1 393 ? 27.562 -20.375 -24.703 1 85.38 393 GLU A N 1
ATOM 3162 C CA . GLU A 1 393 ? 27.812 -18.938 -24.766 1 85.38 393 GLU A CA 1
ATOM 3163 C C . GLU A 1 393 ? 26.531 -18.141 -24.547 1 85.38 393 GLU A C 1
ATOM 3165 O O . GLU A 1 393 ? 25.484 -18.484 -25.078 1 85.38 393 GLU A O 1
ATOM 3170 N N . GLU A 1 394 ? 26.688 -17.109 -23.766 1 89.12 394 GLU A N 1
ATOM 3171 C CA . GLU A 1 394 ? 25.516 -16.297 -23.422 1 89.12 394 GLU A CA 1
ATOM 3172 C C . GLU A 1 394 ? 25.109 -15.406 -24.594 1 89.12 394 GLU A C 1
ATOM 3174 O O . GLU A 1 394 ? 25.969 -14.844 -25.281 1 89.12 394 GLU A O 1
ATOM 3179 N N . ILE A 1 395 ? 23.891 -15.367 -24.891 1 89.12 395 ILE A N 1
ATOM 3180 C CA . ILE A 1 395 ? 23.328 -14.516 -25.938 1 89.12 395 ILE A CA 1
ATOM 3181 C C . ILE A 1 395 ? 23.031 -13.133 -25.359 1 89.12 395 ILE A C 1
ATOM 3183 O O . ILE A 1 395 ? 22.438 -13.008 -24.297 1 89.12 395 ILE A O 1
ATOM 3187 N N . GLU A 1 396 ? 23.484 -12.164 -26.094 1 89.12 396 GLU A N 1
ATOM 3188 C CA . GLU A 1 396 ? 23.266 -10.789 -25.641 1 89.12 396 GLU A CA 1
ATOM 3189 C C . GLU A 1 396 ? 21.828 -10.344 -25.891 1 89.12 396 GLU A C 1
ATOM 3191 O O . GLU A 1 396 ? 21.312 -10.5 -27 1 89.12 396 GLU A O 1
ATOM 3196 N N . LEU A 1 397 ? 21.234 -9.867 -24.891 1 93.62 397 LEU A N 1
ATOM 3197 C CA . LEU A 1 397 ? 19.875 -9.344 -24.969 1 93.62 397 LEU A CA 1
ATOM 3198 C C . LEU A 1 397 ? 19.891 -7.82 -25.109 1 93.62 397 LEU A C 1
ATOM 3200 O O . LEU A 1 397 ? 20.875 -7.172 -24.734 1 93.62 397 LEU A O 1
ATOM 3204 N N . PRO A 1 398 ? 18.828 -7.273 -25.734 1 94.69 398 PRO A N 1
ATOM 3205 C CA . PRO A 1 398 ? 18.719 -5.812 -25.688 1 94.69 398 PRO A CA 1
ATOM 3206 C C . PRO A 1 398 ? 18.797 -5.262 -24.266 1 94.69 398 PRO A C 1
ATOM 3208 O O . PRO A 1 398 ? 18.359 -5.914 -23.312 1 94.69 398 PRO A O 1
ATOM 3211 N N . SER A 1 399 ? 19.297 -4.031 -24.078 1 96.56 399 SER A N 1
ATOM 3212 C CA . SER A 1 399 ? 19.547 -3.453 -22.766 1 96.56 399 SER A CA 1
ATOM 3213 C C . SER A 1 399 ? 18.25 -3.227 -22.016 1 96.56 399 SER A C 1
ATOM 3215 O O . SER A 1 399 ? 18.25 -3.109 -20.781 1 96.56 399 SER A O 1
ATOM 3217 N N . TRP A 1 400 ? 17.141 -3.135 -22.766 1 97.31 400 TRP A N 1
ATOM 3218 C CA . TRP A 1 400 ? 15.844 -2.855 -22.156 1 97.31 400 TRP A CA 1
ATOM 3219 C C . TRP A 1 400 ? 15.148 -4.148 -21.734 1 97.31 400 TRP A C 1
ATOM 3221 O O . TRP A 1 400 ? 13.984 -4.137 -21.328 1 97.31 400 TRP A O 1
ATOM 3231 N N . ILE A 1 401 ? 15.797 -5.289 -21.812 1 96.81 401 ILE A N 1
ATOM 3232 C CA . ILE A 1 401 ? 15.414 -6.555 -21.203 1 96.81 401 ILE A CA 1
ATOM 3233 C C . ILE A 1 401 ? 16.328 -6.863 -20.031 1 96.81 401 ILE A C 1
ATOM 3235 O O . ILE A 1 401 ? 17.484 -7.25 -20.219 1 96.81 401 ILE A O 1
ATOM 3239 N N . SER A 1 402 ? 15.805 -6.68 -18.875 1 94.19 402 SER A N 1
ATOM 3240 C CA . SER A 1 402 ? 16.641 -6.762 -17.688 1 94.19 402 SER A CA 1
ATOM 3241 C C . SER A 1 402 ? 16.688 -8.188 -17.141 1 94.19 402 SER A C 1
ATOM 3243 O O . SER A 1 402 ? 15.664 -8.859 -17.062 1 94.19 402 SER A O 1
ATOM 3245 N N . LYS A 1 403 ? 17.812 -8.578 -16.734 1 93.25 403 LYS A N 1
ATOM 3246 C CA . LYS A 1 403 ? 18.078 -9.953 -16.328 1 93.25 403 LYS A CA 1
ATOM 3247 C C . LYS A 1 403 ? 17.641 -10.195 -14.883 1 93.25 403 LYS A C 1
ATOM 3249 O O . LYS A 1 403 ? 17.703 -9.281 -14.055 1 93.25 403 LYS A O 1
ATOM 3254 N N . LEU A 1 404 ? 17.391 -11.422 -14.586 1 91.88 404 LEU A N 1
ATOM 3255 C CA . LEU A 1 404 ? 17 -11.875 -13.25 1 91.88 404 LEU A CA 1
ATOM 3256 C C . LEU A 1 404 ? 18.141 -11.688 -12.266 1 91.88 404 LEU A C 1
ATOM 3258 O O . LEU A 1 404 ? 17.922 -11.469 -11.07 1 91.88 404 LEU A O 1
ATOM 3262 N N . ALA A 1 405 ? 19.328 -11.766 -12.773 1 89.75 405 ALA A N 1
ATOM 3263 C CA . ALA A 1 405 ? 20.516 -11.656 -11.93 1 89.75 405 ALA A CA 1
ATOM 3264 C C . ALA A 1 405 ? 20.578 -10.289 -11.258 1 89.75 405 ALA A C 1
ATOM 3266 O O . ALA A 1 405 ? 21.234 -10.133 -10.219 1 89.75 405 ALA A O 1
ATOM 3267 N N . ASN A 1 406 ? 19.875 -9.328 -11.82 1 92.19 406 ASN A N 1
ATOM 3268 C CA . ASN A 1 406 ? 19.875 -7.977 -11.281 1 92.19 406 ASN A CA 1
ATOM 3269 C C . ASN A 1 406 ? 18.875 -7.828 -10.148 1 92.19 406 ASN A C 1
ATOM 3271 O O . ASN A 1 406 ? 18.812 -6.789 -9.492 1 92.19 406 ASN A O 1
ATOM 3275 N N . GLY A 1 407 ? 18.109 -8.891 -9.906 1 90.25 407 GLY A N 1
ATOM 3276 C CA . GLY A 1 407 ? 17.141 -8.852 -8.82 1 90.25 407 GLY A CA 1
ATOM 3277 C C . GLY A 1 407 ? 17.781 -8.812 -7.449 1 90.25 407 GLY A C 1
ATOM 3278 O O . GLY A 1 407 ? 18.969 -9.094 -7.305 1 90.25 407 GLY A O 1
ATOM 3279 N N . PRO A 1 408 ? 17.062 -8.453 -6.449 1 89.44 408 PRO A N 1
ATOM 3280 C CA . PRO A 1 408 ? 17.609 -8.289 -5.102 1 89.44 408 PRO A CA 1
ATOM 3281 C C . PRO A 1 408 ? 18.344 -9.531 -4.605 1 89.44 408 PRO A C 1
ATOM 3283 O O . PRO A 1 408 ? 19.359 -9.422 -3.924 1 89.44 408 PRO A O 1
ATOM 3286 N N . PHE A 1 409 ? 17.875 -10.711 -4.973 1 85.19 409 PHE A N 1
ATOM 3287 C CA . PHE A 1 409 ? 18.469 -11.938 -4.434 1 85.19 409 PHE A CA 1
ATOM 3288 C C . PHE A 1 409 ? 19.109 -12.758 -5.543 1 85.19 409 PHE A C 1
ATOM 3290 O O . PHE A 1 409 ? 19.453 -13.93 -5.336 1 85.19 409 PHE A O 1
ATOM 3297 N N . GLY A 1 410 ? 19.219 -12.18 -6.699 1 85.31 410 GLY A N 1
ATOM 3298 C CA . GLY A 1 410 ? 19.922 -12.828 -7.797 1 85.31 410 GLY A CA 1
ATOM 3299 C C . GLY A 1 410 ? 19.062 -13.844 -8.531 1 85.31 410 GLY A C 1
ATOM 3300 O O . GLY A 1 410 ? 17.828 -13.82 -8.422 1 85.31 410 GLY A O 1
ATOM 3301 N N . ALA A 1 411 ? 19.703 -14.648 -9.336 1 83.25 411 ALA A N 1
ATOM 3302 C CA . ALA A 1 411 ? 19 -15.648 -10.141 1 83.25 411 ALA A CA 1
ATOM 3303 C C . ALA A 1 411 ? 18.5 -16.797 -9.273 1 83.25 411 ALA A C 1
ATOM 3305 O O . ALA A 1 411 ? 19.094 -17.109 -8.242 1 83.25 411 ALA A O 1
ATOM 3306 N N . PRO A 1 412 ? 17.438 -17.344 -9.719 1 80.44 412 PRO A N 1
ATOM 3307 C CA . PRO A 1 412 ? 16.875 -18.453 -8.938 1 80.44 412 PRO A CA 1
ATOM 3308 C C . PRO A 1 412 ? 17.875 -19.594 -8.734 1 80.44 412 PRO A C 1
ATOM 3310 O O . PRO A 1 412 ? 18.594 -19.969 -9.664 1 80.44 412 PRO A O 1
ATOM 3313 N N . GLY A 1 413 ? 17.938 -20.156 -7.539 1 71.94 413 GLY A N 1
ATOM 3314 C CA . GLY A 1 413 ? 18.766 -21.297 -7.234 1 71.94 413 GLY A CA 1
ATOM 3315 C C . GLY A 1 413 ? 20.156 -20.922 -6.742 1 71.94 413 GLY A C 1
ATOM 3316 O O . GLY A 1 413 ? 20.906 -21.781 -6.266 1 71.94 413 GLY A O 1
ATOM 3317 N N . GLU A 1 414 ? 20.609 -19.719 -6.941 1 70.38 414 GLU A N 1
ATOM 3318 C CA . GLU A 1 414 ? 21.969 -19.344 -6.559 1 70.38 414 GLU A CA 1
ATOM 3319 C C . GLU A 1 414 ? 22.047 -19 -5.07 1 70.38 414 GLU A C 1
ATOM 3321 O O . GLU A 1 414 ? 22.797 -19.625 -4.332 1 70.38 414 GLU A O 1
ATOM 3326 N N . SER A 1 415 ? 21.578 -17.797 -4.68 1 66.06 415 SER A N 1
ATOM 3327 C CA . SER A 1 415 ? 21.719 -17.359 -3.293 1 66.06 415 SER A CA 1
ATOM 3328 C C . SER A 1 415 ? 20.391 -16.859 -2.738 1 66.06 415 SER A C 1
ATOM 3330 O O . SER A 1 415 ? 19.531 -16.406 -3.496 1 66.06 415 SER A O 1
ATOM 3332 N N . HIS A 1 416 ? 20.266 -17.234 -1.453 1 66.88 416 HIS A N 1
ATOM 3333 C CA . HIS A 1 416 ? 19.125 -16.656 -0.753 1 66.88 416 HIS A CA 1
ATOM 3334 C C . HIS A 1 416 ? 19.5 -15.375 -0.035 1 66.88 416 HIS A C 1
ATOM 3336 O O . HIS A 1 416 ? 18.625 -14.711 0.547 1 66.88 416 HIS A O 1
ATOM 3342 N N . GLN A 1 417 ? 20.734 -15.031 -0.233 1 76.62 417 GLN A N 1
ATOM 3343 C CA . GLN A 1 417 ? 21.156 -13.781 0.382 1 76.62 417 GLN A CA 1
ATOM 3344 C C . GLN A 1 417 ? 21.031 -12.617 -0.598 1 76.62 417 GLN A C 1
ATOM 3346 O O . GLN A 1 417 ? 21.078 -12.812 -1.813 1 76.62 417 GLN A O 1
ATOM 3351 N N . ARG A 1 418 ? 20.984 -11.508 -0.059 1 85.06 418 ARG A N 1
ATOM 3352 C CA . ARG A 1 418 ? 20.828 -10.328 -0.9 1 85.06 418 ARG A CA 1
ATOM 3353 C C . ARG A 1 418 ? 22.062 -10.094 -1.769 1 85.06 418 ARG A C 1
ATOM 3355 O O . ARG A 1 418 ? 23.188 -10.164 -1.282 1 85.06 418 ARG A O 1
ATOM 3362 N N . GLN A 1 419 ? 21.781 -9.789 -3.027 1 88.75 419 GLN A N 1
ATOM 3363 C CA . GLN A 1 419 ? 22.875 -9.547 -3.965 1 88.75 419 GLN A CA 1
ATOM 3364 C C . GLN A 1 419 ? 22.797 -8.141 -4.551 1 88.75 419 GLN A C 1
ATOM 3366 O O . GLN A 1 419 ? 23.812 -7.578 -4.969 1 88.75 419 GLN A O 1
ATOM 3371 N N . ASN A 1 420 ? 21.609 -7.598 -4.625 1 93.38 420 ASN A N 1
ATOM 3372 C CA . ASN A 1 420 ? 21.375 -6.273 -5.188 1 93.38 420 ASN A CA 1
ATOM 3373 C C . ASN A 1 420 ? 20.312 -5.516 -4.414 1 93.38 420 ASN A C 1
ATOM 3375 O O . ASN A 1 420 ? 19.656 -6.082 -3.531 1 93.38 420 ASN A O 1
ATOM 3379 N N . GLY A 1 421 ? 20.203 -4.23 -4.703 1 94 421 GLY A N 1
ATOM 3380 C CA . GLY A 1 421 ? 19.125 -3.445 -4.129 1 94 421 GLY A CA 1
ATOM 3381 C C . GLY A 1 421 ? 17.75 -3.809 -4.688 1 94 421 GLY A C 1
ATOM 3382 O O . GLY A 1 421 ? 17.656 -4.48 -5.719 1 94 421 GLY A O 1
ATOM 3383 N N . GLU A 1 422 ? 16.781 -3.359 -4 1 94.12 422 GLU A N 1
ATOM 3384 C CA . GLU A 1 422 ? 15.414 -3.65 -4.438 1 94.12 422 GLU A CA 1
ATOM 3385 C C . GLU A 1 422 ? 15.102 -2.975 -5.77 1 94.12 422 GLU A C 1
ATOM 3387 O O . GLU A 1 422 ? 15.711 -1.958 -6.113 1 94.12 422 GLU A O 1
ATOM 3392 N N . ASN A 1 423 ? 14.266 -3.615 -6.539 1 95.12 423 ASN A N 1
ATOM 3393 C CA . ASN A 1 423 ? 13.773 -3.039 -7.785 1 95.12 423 ASN A CA 1
ATOM 3394 C C . ASN A 1 423 ? 12.711 -1.973 -7.535 1 95.12 423 ASN A C 1
ATOM 3396 O O . ASN A 1 423 ? 11.688 -2.246 -6.898 1 95.12 423 ASN A O 1
ATOM 3400 N N . PHE A 1 424 ? 12.891 -0.76 -8 1 96.5 424 PHE A N 1
ATOM 3401 C CA . PHE A 1 424 ? 12 0.358 -7.707 1 96.5 424 PHE A CA 1
ATOM 3402 C C . PHE A 1 424 ? 10.656 0.182 -8.398 1 96.5 424 PHE A C 1
ATOM 3404 O O . PHE A 1 424 ? 9.688 0.873 -8.078 1 96.5 424 PHE A O 1
ATOM 3411 N N . VAL A 1 425 ? 10.578 -0.741 -9.383 1 95.81 425 VAL A N 1
ATOM 3412 C CA . VAL A 1 425 ? 9.32 -0.99 -10.086 1 95.81 425 VAL A CA 1
ATOM 3413 C C . VAL A 1 425 ? 8.844 -2.414 -9.805 1 95.81 425 VAL A C 1
ATOM 3415 O O . VAL A 1 425 ? 8.125 -3.006 -10.609 1 95.81 425 VAL A O 1
ATOM 3418 N N . ALA A 1 426 ? 9.258 -2.955 -8.727 1 88.38 426 ALA A N 1
ATOM 3419 C CA . ALA A 1 426 ? 8.914 -4.336 -8.383 1 88.38 426 ALA A CA 1
ATOM 3420 C C . ALA A 1 426 ? 7.418 -4.492 -8.148 1 88.38 426 ALA A C 1
ATOM 3422 O O . ALA A 1 426 ? 6.742 -3.541 -7.742 1 88.38 426 ALA A O 1
ATOM 3423 N N . MET A 1 427 ? 6.98 -5.672 -8.516 1 83.69 427 MET A N 1
ATOM 3424 C CA . MET A 1 427 ? 5.609 -6.066 -8.211 1 83.69 427 MET A CA 1
ATOM 3425 C C . MET A 1 427 ? 5.574 -7.09 -7.078 1 83.69 427 MET A C 1
ATOM 3427 O O . MET A 1 427 ? 6.465 -7.934 -6.973 1 83.69 427 MET A O 1
ATOM 3431 N N . SER A 1 428 ? 4.688 -6.844 -6.113 1 78.5 428 SER A N 1
ATOM 3432 C CA . SER A 1 428 ? 4.496 -7.82 -5.047 1 78.5 428 SER A CA 1
ATOM 3433 C C . SER A 1 428 ? 3.277 -8.695 -5.312 1 78.5 428 SER A C 1
ATOM 3435 O O . SER A 1 428 ? 2.342 -8.281 -5.996 1 78.5 428 SER A O 1
ATOM 3437 N N . PRO A 1 429 ? 3.365 -9.953 -4.844 1 76 429 PRO A N 1
ATOM 3438 C CA . PRO A 1 429 ? 2.229 -10.852 -5.047 1 76 429 PRO A CA 1
ATOM 3439 C C . PRO A 1 429 ? 0.928 -10.305 -4.461 1 76 429 PRO A C 1
ATOM 3441 O O . PRO A 1 429 ? -0.154 -10.594 -4.98 1 76 429 PRO A O 1
ATOM 3444 N N . ASN A 1 430 ? 1.086 -9.5 -3.441 1 77.56 430 ASN A N 1
ATOM 3445 C CA . ASN A 1 430 ? -0.125 -9.094 -2.736 1 77.56 430 ASN A CA 1
ATOM 3446 C C . ASN A 1 430 ? -0.45 -7.625 -2.977 1 77.56 430 ASN A C 1
ATOM 3448 O O . ASN A 1 430 ? -1.46 -7.117 -2.484 1 77.56 430 ASN A O 1
ATOM 3452 N N . ASP A 1 431 ? 0.385 -6.945 -3.727 1 83.38 431 ASP A N 1
ATOM 3453 C CA . ASP A 1 431 ? 0.173 -5.516 -3.934 1 83.38 431 ASP A CA 1
ATOM 3454 C C . ASP A 1 431 ? 0.741 -5.062 -5.277 1 83.38 431 ASP A C 1
ATOM 3456 O O . ASP A 1 431 ? 1.953 -4.887 -5.418 1 83.38 431 ASP A O 1
ATOM 3460 N N . LYS A 1 432 ? -0.057 -4.801 -6.211 1 81.31 432 LYS A N 1
ATOM 3461 C CA . LYS A 1 432 ? 0.367 -4.43 -7.559 1 81.31 432 LYS A CA 1
ATOM 3462 C C . LYS A 1 432 ? 0.422 -2.914 -7.719 1 81.31 432 LYS A C 1
ATOM 3464 O O . LYS A 1 432 ? 0.729 -2.412 -8.805 1 81.31 432 LYS A O 1
ATOM 3469 N N . ARG A 1 433 ? 0.279 -2.164 -6.719 1 87.62 433 ARG A N 1
ATOM 3470 C CA . ARG A 1 433 ? 0.262 -0.708 -6.801 1 87.62 433 ARG A CA 1
ATOM 3471 C C . ARG A 1 433 ? 1.67 -0.154 -7 1 87.62 433 ARG A C 1
ATOM 3473 O O . ARG A 1 433 ? 2.625 -0.639 -6.387 1 87.62 433 ARG A O 1
ATOM 3480 N N . LYS A 1 434 ? 1.771 0.851 -7.832 1 91.12 434 LYS A N 1
ATOM 3481 C CA . LYS A 1 434 ? 3.064 1.461 -8.125 1 91.12 434 LYS A CA 1
ATOM 3482 C C . LYS A 1 434 ? 3.564 2.285 -6.941 1 91.12 434 LYS A C 1
ATOM 3484 O O . LYS A 1 434 ? 2.779 2.971 -6.281 1 91.12 434 LYS A O 1
ATOM 3489 N N . ARG A 1 435 ? 4.887 2.246 -6.75 1 92.62 435 ARG A N 1
ATOM 3490 C CA . ARG A 1 435 ? 5.492 2.979 -5.641 1 92.62 435 ARG A CA 1
ATOM 3491 C C . ARG A 1 435 ? 5.75 4.434 -6.02 1 92.62 435 ARG A C 1
ATOM 3493 O O . ARG A 1 435 ? 5.734 5.316 -5.16 1 92.62 435 ARG A O 1
ATOM 3500 N N . TYR A 1 436 ? 6.031 4.652 -7.277 1 95.38 436 TYR A N 1
ATOM 3501 C CA . TYR A 1 436 ? 6.398 5.973 -7.777 1 95.38 436 TYR A CA 1
ATOM 3502 C C . TYR A 1 436 ? 5.574 6.344 -9 1 95.38 436 TYR A C 1
ATOM 3504 O O . TYR A 1 436 ? 4.836 5.512 -9.539 1 95.38 436 TYR A O 1
ATOM 3512 N N . ASN A 1 437 ? 5.562 7.586 -9.359 1 93.25 437 ASN A N 1
ATOM 3513 C CA . ASN A 1 437 ? 4.871 8.109 -10.531 1 93.25 437 ASN A CA 1
ATOM 3514 C C . ASN A 1 437 ? 5.625 9.289 -11.148 1 93.25 437 ASN A C 1
ATOM 3516 O O . ASN A 1 437 ? 5.062 10.367 -11.312 1 93.25 437 ASN A O 1
ATOM 3520 N N . ALA A 1 438 ? 6.867 8.977 -11.531 1 95.88 438 ALA A N 1
ATOM 3521 C CA . ALA A 1 438 ? 7.75 10.031 -12.023 1 95.88 438 ALA A CA 1
ATOM 3522 C C . ALA A 1 438 ? 7.195 10.664 -13.297 1 95.88 438 ALA A C 1
ATOM 3524 O O . ALA A 1 438 ? 7.344 11.867 -13.508 1 95.88 438 ALA A O 1
ATOM 3525 N N . SER A 1 439 ? 6.516 9.945 -14.164 1 93.38 439 SER A N 1
ATOM 3526 C CA . SER A 1 439 ? 6.078 10.445 -15.461 1 93.38 439 SER A CA 1
ATOM 3527 C C . SER A 1 439 ? 4.738 11.164 -15.352 1 93.38 439 SER A C 1
ATOM 3529 O O . SER A 1 439 ? 4.328 11.875 -16.266 1 93.38 439 SER A O 1
ATOM 3531 N N . ASP A 1 440 ? 4.059 11.133 -14.203 1 83.88 440 ASP A N 1
ATOM 3532 C CA . ASP A 1 440 ? 2.846 11.859 -13.828 1 83.88 440 ASP A CA 1
ATOM 3533 C C . ASP A 1 440 ? 1.96 12.109 -15.047 1 83.88 440 ASP A C 1
ATOM 3535 O O . ASP A 1 440 ? 1.668 13.266 -15.375 1 83.88 440 ASP A O 1
ATOM 3539 N N . GLY A 1 441 ? 1.374 11.195 -15.82 1 72.62 441 GLY A N 1
ATOM 3540 C CA . GLY A 1 441 ? 0.385 11.438 -16.859 1 72.62 441 GLY A CA 1
ATOM 3541 C C . GLY A 1 441 ? 0.961 11.359 -18.266 1 72.62 441 GLY A C 1
ATOM 3542 O O . GLY A 1 441 ? 0.22 11.391 -19.25 1 72.62 441 GLY A O 1
ATOM 3543 N N . TRP A 1 442 ? 2.273 11.492 -18.438 1 82.5 442 TRP A N 1
ATOM 3544 C CA . TRP A 1 442 ? 2.852 11.281 -19.75 1 82.5 442 TRP A CA 1
ATOM 3545 C C . TRP A 1 442 ? 2.547 9.875 -20.266 1 82.5 442 TRP A C 1
ATOM 3547 O O . TRP A 1 442 ? 2.957 8.883 -19.656 1 82.5 442 TRP A O 1
ATOM 3557 N N . ASP A 1 443 ? 1.62 9.883 -21.188 1 78.81 443 ASP A N 1
ATOM 3558 C CA . ASP A 1 443 ? 1.19 8.586 -21.703 1 78.81 443 ASP A CA 1
ATOM 3559 C C . ASP A 1 443 ? 1.929 8.234 -23 1 78.81 443 ASP A C 1
ATOM 3561 O O . ASP A 1 443 ? 2.562 9.102 -23.609 1 78.81 443 ASP A O 1
ATOM 3565 N N . LEU A 1 444 ? 1.914 7 -23.281 1 75.69 444 LEU A N 1
ATOM 3566 C CA . LEU A 1 444 ? 2.459 6.531 -24.562 1 75.69 444 LEU A CA 1
ATOM 3567 C C . LEU A 1 444 ? 1.638 7.055 -25.734 1 75.69 444 LEU A C 1
ATOM 3569 O O . LEU A 1 444 ? 0.422 7.227 -25.609 1 75.69 444 LEU A O 1
ATOM 3573 N N . PRO A 1 445 ? 2.373 7.672 -26.672 1 66.62 445 PRO A N 1
ATOM 3574 C CA . PRO A 1 445 ? 1.594 8.047 -27.859 1 66.62 445 PRO A CA 1
ATOM 3575 C C . PRO A 1 445 ? 0.729 6.902 -28.375 1 66.62 445 PRO A C 1
ATOM 3577 O O . PRO A 1 445 ? 1.08 5.734 -28.219 1 66.62 445 PRO A O 1
ATOM 3580 N N . ASN A 1 446 ? -0.543 7.219 -28.5 1 55.31 446 ASN A N 1
ATOM 3581 C CA . ASN A 1 446 ? -1.392 6.203 -29.109 1 55.31 446 ASN A CA 1
ATOM 3582 C C . ASN A 1 446 ? -0.75 5.621 -30.375 1 55.31 446 ASN A C 1
ATOM 3584 O O . ASN A 1 446 ? -0.483 6.348 -31.328 1 55.31 446 ASN A O 1
ATOM 3588 N N . ARG A 1 447 ? 0.238 4.957 -30.297 1 46.22 447 ARG A N 1
ATOM 3589 C CA . ARG A 1 447 ? 0.787 4.324 -31.484 1 46.22 447 ARG A CA 1
ATOM 3590 C C . ARG A 1 447 ? -0.312 3.652 -32.312 1 46.22 447 ARG A C 1
ATOM 3592 O O . ARG A 1 447 ? -1.086 2.854 -31.781 1 46.22 447 ARG A O 1
ATOM 3599 N N . LYS A 1 448 ? -0.846 4.273 -33.312 1 37.5 448 LYS A N 1
ATOM 3600 C CA . LYS A 1 448 ? -1.475 3.416 -34.312 1 37.5 448 LYS A CA 1
ATOM 3601 C C . LYS A 1 448 ? -0.652 2.152 -34.531 1 37.5 448 LYS A C 1
ATOM 3603 O O . LYS A 1 448 ? 0.579 2.203 -34.562 1 37.5 448 LYS A O 1
ATOM 3608 N N . SER A 1 449 ? -1.129 1.046 -34.094 1 33.5 449 SER A N 1
ATOM 3609 C CA . SER A 1 449 ? -0.46 -0.222 -34.375 1 33.5 449 SER A CA 1
ATOM 3610 C C . SER A 1 449 ? 0.37 -0.142 -35.656 1 33.5 449 SER A C 1
ATOM 3612 O O . SER A 1 449 ? -0.177 0.022 -36.75 1 33.5 449 SER A O 1
ATOM 3614 N N . ASP A 1 450 ? 1.354 0.558 -35.656 1 31.34 450 ASP A N 1
ATOM 3615 C CA . ASP A 1 450 ? 2.127 0.353 -36.875 1 31.34 450 ASP A CA 1
ATOM 3616 C C . ASP A 1 450 ? 2.174 -1.125 -37.25 1 31.34 450 ASP A C 1
ATOM 3618 O O . ASP A 1 450 ? 2.844 -1.504 -38.219 1 31.34 450 ASP A O 1
ATOM 3622 N N . TYR A 1 451 ? 1.931 -1.969 -36.344 1 29.41 451 TYR A N 1
ATOM 3623 C CA . TYR A 1 451 ? 1.71 -3.32 -36.844 1 29.41 451 TYR A CA 1
ATOM 3624 C C . TYR A 1 451 ? 0.55 -3.355 -37.844 1 29.41 451 TYR A C 1
ATOM 3626 O O . TYR A 1 451 ? 0.19 -4.418 -38.344 1 29.41 451 TYR A O 1
ATOM 3634 N N . GLU A 1 452 ? -0.185 -2.348 -37.938 1 31.09 452 GLU A N 1
ATOM 3635 C CA . GLU A 1 452 ? -0.941 -2.26 -39.188 1 31.09 452 GLU A CA 1
ATOM 3636 C C . GLU A 1 452 ? -0.021 -1.98 -40.375 1 31.09 452 GLU A C 1
ATOM 3638 O O . GLU A 1 452 ? -0.479 -1.896 -41.531 1 31.09 452 GLU A O 1
ATOM 3643 N N . ARG A 1 453 ? 1.07 -1.396 -40.281 1 28.12 453 ARG A N 1
ATOM 3644 C CA . ARG A 1 453 ? 1.981 -1.627 -41.375 1 28.12 453 ARG A CA 1
ATOM 3645 C C . ARG A 1 453 ? 2.51 -3.057 -41.375 1 28.12 453 ARG A C 1
ATOM 3647 O O . ARG A 1 453 ? 3.055 -3.514 -40.375 1 28.12 453 ARG A O 1
ATOM 3654 N N . LYS A 1 454 ? 2.023 -3.873 -42.25 1 27.91 454 LYS A N 1
ATOM 3655 C CA . LYS A 1 454 ? 2.348 -5.258 -42.562 1 27.91 454 LYS A CA 1
ATOM 3656 C C . LYS A 1 454 ? 3.836 -5.535 -42.375 1 27.91 454 LYS A C 1
ATOM 3658 O O . LYS A 1 454 ? 4.672 -5.012 -43.125 1 27.91 454 LYS A O 1
ATOM 3663 N N . PRO A 1 455 ? 4.547 -5.398 -41.438 1 27.5 455 PRO A N 1
ATOM 3664 C CA . PRO A 1 455 ? 5.77 -6.035 -41.938 1 27.5 455 PRO A CA 1
ATOM 3665 C C . PRO A 1 455 ? 5.488 -7.109 -42.969 1 27.5 455 PRO A C 1
ATOM 3667 O O . PRO A 1 455 ? 4.418 -7.719 -42.969 1 27.5 455 PRO A O 1
ATOM 3670 N N . ARG A 1 456 ? 6.098 -7.09 -44.094 1 25.34 456 ARG A N 1
ATOM 3671 C CA . ARG A 1 456 ? 6.203 -8.203 -45.031 1 25.34 456 ARG A CA 1
ATOM 3672 C C . ARG A 1 456 ? 6.387 -9.523 -44.312 1 25.34 456 ARG A C 1
ATOM 3674 O O . ARG A 1 456 ? 7.516 -9.961 -44.062 1 25.34 456 ARG A O 1
ATOM 3681 N N . LEU A 1 457 ? 6.023 -9.68 -43.219 1 27.97 457 LEU A N 1
ATOM 3682 C CA . LEU A 1 457 ? 5.77 -11.062 -42.812 1 27.97 457 LEU A CA 1
ATOM 3683 C C . LEU A 1 457 ? 5.035 -11.812 -43.938 1 27.97 457 LEU A C 1
ATOM 3685 O O . LEU A 1 457 ? 4.504 -12.898 -43.688 1 27.97 457 LEU A O 1
ATOM 3689 N N . SER A 1 458 ? 4.656 -11.273 -45.031 1 27.48 458 SER A N 1
ATOM 3690 C CA . SER A 1 458 ? 4.277 -12.086 -46.188 1 27.48 458 SER A CA 1
ATOM 3691 C C . SER A 1 458 ? 5.242 -13.25 -46.406 1 27.48 458 SER A C 1
ATOM 3693 O O . SER A 1 458 ? 4.824 -14.359 -46.719 1 27.48 458 SER A O 1
ATOM 3695 N N . GLN A 1 459 ? 6.586 -13.008 -46.688 1 27.2 459 GLN A N 1
ATOM 3696 C CA . GLN A 1 459 ? 7.422 -14.023 -47.312 1 27.2 459 GLN A CA 1
ATOM 3697 C C . GLN A 1 459 ? 7.895 -15.055 -46.312 1 27.2 459 GLN A C 1
ATOM 3699 O O . GLN A 1 459 ? 8.75 -15.891 -46.594 1 27.2 459 GLN A O 1
ATOM 3704 N N . LEU A 1 460 ? 7.828 -14.844 -44.969 1 26.44 460 LEU A N 1
ATOM 3705 C CA . LEU A 1 460 ? 8.031 -16.141 -44.344 1 26.44 460 LEU A CA 1
ATOM 3706 C C . LEU A 1 460 ? 6.934 -17.125 -44.75 1 26.44 460 LEU A C 1
ATOM 3708 O O . LEU A 1 460 ? 5.746 -16.844 -44.562 1 26.44 460 LEU A O 1
ATOM 3712 N N . LYS A 1 461 ? 6.977 -17.828 -45.812 1 25.94 461 LYS A N 1
ATOM 3713 C CA . LYS A 1 461 ? 6.234 -19.016 -46.25 1 25.94 461 LYS A CA 1
ATOM 3714 C C . LYS A 1 461 ? 5.773 -19.844 -45.062 1 25.94 461 LYS A C 1
ATOM 3716 O O . LYS A 1 461 ? 6.57 -20.547 -44.438 1 25.94 461 LYS A O 1
ATOM 3721 N N . ILE A 1 462 ? 5.07 -19.359 -44.219 1 26.69 462 ILE A N 1
ATOM 3722 C CA . ILE A 1 462 ? 4.352 -20.375 -43.438 1 26.69 462 ILE A CA 1
ATOM 3723 C C . ILE A 1 462 ? 3.846 -21.469 -44.375 1 26.69 462 ILE A C 1
ATOM 3725 O O . ILE A 1 462 ? 3.08 -21.203 -45.312 1 26.69 462 ILE A O 1
ATOM 3729 N N . ARG A 1 463 ? 4.535 -22.453 -44.75 1 24.81 463 ARG A N 1
ATOM 3730 C CA . ARG A 1 463 ? 3.902 -23.609 -45.406 1 24.81 463 ARG A CA 1
ATOM 3731 C C . ARG A 1 463 ? 2.453 -23.75 -44.938 1 24.81 463 ARG A C 1
ATOM 3733 O O . ARG A 1 463 ? 2.131 -23.531 -43.781 1 24.81 463 ARG A O 1
ATOM 3740 N N . ASP A 1 464 ? 1.457 -23.688 -45.812 1 25.44 464 ASP A N 1
ATOM 3741 C CA . ASP A 1 464 ? 0.021 -23.938 -45.875 1 25.44 464 ASP A CA 1
ATOM 3742 C C . ASP A 1 464 ? -0.361 -25.125 -45 1 25.44 464 ASP A C 1
ATOM 3744 O O . ASP A 1 464 ? -0.357 -26.266 -45.438 1 25.44 464 ASP A O 1
ATOM 3748 N N . HIS A 1 465 ? 0.249 -25.469 -43.969 1 23.91 465 HIS A N 1
ATOM 3749 C CA . HIS A 1 465 ? -0.5 -26.594 -43.406 1 23.91 465 HIS A CA 1
ATOM 3750 C C . HIS A 1 465 ? -1.984 -26.266 -43.281 1 23.91 465 HIS A C 1
ATOM 3752 O O . HIS A 1 465 ? -2.354 -25.125 -43.031 1 23.91 465 HIS A O 1
ATOM 3758 N N . LYS A 1 466 ? -2.908 -26.938 -44 1 23.3 466 LYS A N 1
ATOM 3759 C CA . LYS A 1 466 ? -4.367 -26.969 -44 1 23.3 466 LYS A CA 1
ATOM 3760 C C . LYS A 1 466 ? -4.922 -26.562 -42.625 1 23.3 466 LYS A C 1
ATOM 3762 O O . LYS A 1 466 ? -4.434 -27.016 -41.594 1 23.3 466 LYS A O 1
ATOM 3767 N N . ALA A 1 467 ? -5.469 -25.391 -42.625 1 24.12 467 ALA A N 1
ATOM 3768 C CA . ALA A 1 467 ? -6.332 -24.781 -41.625 1 24.12 467 ALA A CA 1
ATOM 3769 C C . ALA A 1 467 ? -7.211 -25.828 -40.938 1 24.12 467 ALA A C 1
ATOM 3771 O O . ALA A 1 467 ? -8.07 -26.438 -41.594 1 24.12 467 ALA A O 1
ATOM 3772 N N . LEU A 1 468 ? -6.734 -26.688 -40.188 1 22.23 468 LEU A N 1
ATOM 3773 C CA . LEU A 1 468 ? -7.762 -27.531 -39.594 1 22.23 468 LEU A CA 1
ATOM 3774 C C . LEU A 1 468 ? -8.984 -26.703 -39.188 1 22.23 468 LEU A C 1
ATOM 3776 O O . LEU A 1 468 ? -8.859 -25.531 -38.812 1 22.23 468 LEU A O 1
ATOM 3780 N N . GLY A 1 469 ? -10.203 -26.969 -39.688 1 20.8 469 GLY A N 1
ATOM 3781 C CA . GLY A 1 469 ? -11.562 -26.469 -39.562 1 20.8 469 GLY A CA 1
ATOM 3782 C C . GLY A 1 469 ? -11.844 -25.875 -38.188 1 20.8 469 GLY A C 1
ATOM 3783 O O . GLY A 1 469 ? -11.305 -26.328 -37.188 1 20.8 469 GLY A O 1
ATOM 3784 N N . THR A 1 470 ? -12.016 -24.672 -38.219 1 23.02 470 THR A N 1
ATOM 3785 C CA . THR A 1 470 ? -12.562 -23.891 -37.094 1 23.02 470 THR A CA 1
ATOM 3786 C C . THR A 1 470 ? -13.781 -24.578 -36.5 1 23.02 470 THR A C 1
ATOM 3788 O O . THR A 1 470 ? -14.852 -24.609 -37.125 1 23.02 470 THR A O 1
ATOM 3791 N N . SER A 1 471 ? -13.742 -25.828 -36.094 1 21.31 471 SER A N 1
ATOM 3792 C CA . SER A 1 471 ? -14.992 -26.344 -35.531 1 21.31 471 SER A CA 1
ATOM 3793 C C . SER A 1 471 ? -15.672 -25.297 -34.625 1 21.31 471 SER A C 1
ATOM 3795 O O . SER A 1 471 ? -15.031 -24.734 -33.75 1 21.31 471 SER A O 1
ATOM 3797 N N . ARG A 1 472 ? -16.484 -24.516 -35.281 1 22.42 472 ARG A N 1
ATOM 3798 C CA . ARG A 1 472 ? -17.516 -23.672 -34.688 1 22.42 472 ARG A CA 1
ATOM 3799 C C . ARG A 1 472 ? -18.109 -24.328 -33.438 1 22.42 472 ARG A C 1
ATOM 3801 O O . ARG A 1 472 ? -18.656 -25.438 -33.5 1 22.42 472 ARG A O 1
ATOM 3808 N N . TRP A 1 473 ? -17.578 -24.156 -32.438 1 20.03 473 TRP A N 1
ATOM 3809 C CA . TRP A 1 473 ? -18.312 -24.734 -31.312 1 20.03 473 TRP A CA 1
ATOM 3810 C C . TRP A 1 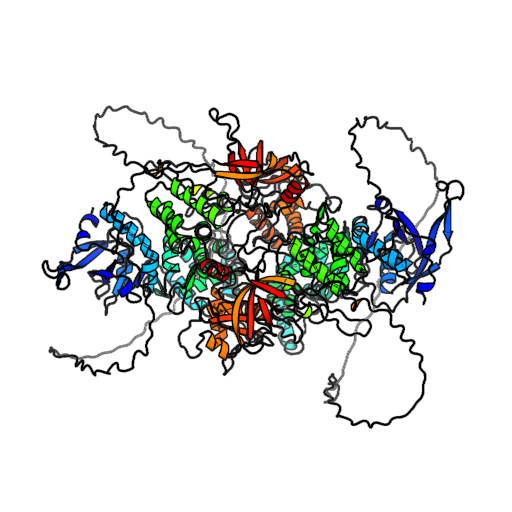473 ? -19.75 -24.25 -31.297 1 20.03 473 TRP A C 1
ATOM 3812 O O . TRP A 1 473 ? -20.016 -23.047 -31.438 1 20.03 473 TRP A O 1
ATOM 3822 N N . PRO A 1 474 ? -20.641 -24.891 -31.969 1 21.25 474 PRO A N 1
ATOM 3823 C CA . PRO A 1 474 ? -22.062 -24.516 -31.969 1 21.25 474 PRO A CA 1
ATOM 3824 C C . PRO A 1 474 ? -22.5 -23.844 -30.672 1 21.25 474 PRO A C 1
ATOM 3826 O O . PRO A 1 474 ? -21.984 -24.188 -29.594 1 21.25 474 PRO A O 1
ATOM 3829 N N . SER A 1 475 ? -22.797 -22.641 -30.828 1 21.39 475 SER A N 1
ATOM 3830 C CA . SER A 1 475 ? -23.531 -21.906 -29.812 1 21.39 475 SER A CA 1
ATOM 3831 C C . SER A 1 475 ? -24.734 -22.688 -29.328 1 21.39 475 SER A C 1
ATOM 3833 O O . SER A 1 475 ? -25.609 -23.047 -30.109 1 21.39 475 SER A O 1
ATOM 3835 N N . VAL A 1 476 ? -24.641 -23.672 -28.547 1 20.47 476 VAL A N 1
ATOM 3836 C CA . VAL A 1 476 ? -25.828 -24.359 -28.062 1 20.47 476 VAL A CA 1
ATOM 3837 C C . VAL A 1 476 ? -26.906 -23.328 -27.688 1 20.47 476 VAL A C 1
ATOM 3839 O O . VAL A 1 476 ? -26.656 -22.453 -26.844 1 20.47 476 VAL A O 1
ATOM 3842 N N . GLU A 1 477 ? -27.594 -22.812 -28.719 1 20.61 477 GLU A N 1
ATOM 3843 C CA . GLU A 1 477 ? -28.906 -22.219 -28.516 1 20.61 477 GLU A CA 1
ATOM 3844 C C . GLU A 1 477 ? -29.672 -22.906 -27.391 1 20.61 477 GLU A C 1
ATOM 3846 O O . GLU A 1 477 ? -29.906 -24.109 -27.438 1 20.61 477 GLU A O 1
ATOM 3851 N N . SER A 1 478 ? -29.5 -22.406 -26.297 1 20.56 478 SER A N 1
ATOM 3852 C CA . SER A 1 478 ? -30.281 -22.891 -25.156 1 20.56 478 SER A CA 1
ATOM 3853 C C . SER A 1 478 ? -31.781 -22.781 -25.422 1 20.56 478 SER A C 1
ATOM 3855 O O . SER A 1 478 ? -32.312 -21.672 -25.469 1 20.56 478 SER A O 1
ATOM 3857 N N . ASN A 1 479 ? -32.219 -23.266 -26.656 1 18.64 479 ASN A N 1
ATOM 3858 C CA . ASN A 1 479 ? -33.656 -23.453 -26.672 1 18.64 479 ASN A CA 1
ATOM 3859 C C . ASN A 1 479 ? -34.188 -23.984 -25.344 1 18.64 479 ASN A C 1
ATOM 3861 O O . ASN A 1 479 ? -33.719 -25 -24.859 1 18.64 479 ASN A O 1
ATOM 3865 N N . ASP A 1 480 ? -34.75 -23.109 -24.703 1 19.53 480 ASP A N 1
ATOM 3866 C CA . ASP A 1 480 ? -35.5 -23.219 -23.438 1 19.53 480 ASP A CA 1
ATOM 3867 C C . ASP A 1 480 ? -36.594 -24.25 -23.547 1 19.53 480 ASP A C 1
ATOM 3869 O O . ASP A 1 480 ? -37.562 -24.234 -22.766 1 19.53 480 ASP A O 1
ATOM 3873 N N . PRO A 1 481 ? -36.656 -24.984 -24.672 1 20.52 481 PRO A N 1
ATOM 3874 C CA . PRO A 1 481 ? -38.031 -25.5 -24.516 1 20.52 481 PRO A CA 1
ATOM 3875 C C . PRO A 1 481 ? -38.281 -26.031 -23.109 1 20.52 481 PRO A C 1
ATOM 3877 O O . PRO A 1 481 ? -37.344 -26.266 -22.344 1 20.52 481 PRO A O 1
ATOM 3880 N N . ARG A 1 482 ? -39.719 -26.375 -22.906 1 18.64 482 ARG A N 1
ATOM 3881 C CA . ARG A 1 482 ? -40.469 -27 -21.844 1 18.64 482 ARG A CA 1
ATOM 3882 C C . ARG A 1 482 ? -39.844 -28.312 -21.406 1 18.64 482 ARG A C 1
ATOM 3884 O O . ARG A 1 482 ? -39.719 -29.25 -22.188 1 18.64 482 ARG A O 1
ATOM 3891 N N . TYR A 1 483 ? -38.719 -28.375 -20.891 1 19.36 483 TYR A N 1
ATOM 3892 C CA . TYR A 1 483 ? -38.375 -29.578 -20.141 1 19.36 483 TYR A CA 1
ATOM 3893 C C . TYR A 1 483 ? -39.594 -30.156 -19.453 1 19.36 483 TYR A C 1
ATOM 3895 O O . TYR A 1 483 ? -40.125 -29.578 -18.516 1 19.36 483 TYR A O 1
ATOM 3903 N N . ALA A 1 484 ? -40.375 -30.641 -20.234 1 17.64 484 ALA A N 1
ATOM 3904 C CA . ALA A 1 484 ? -41.5 -31.516 -19.859 1 17.64 484 ALA A CA 1
ATOM 3905 C C . ALA A 1 484 ? -41.094 -32.469 -18.719 1 17.64 484 ALA A C 1
ATOM 3907 O O . ALA A 1 484 ? -39.938 -32.875 -18.641 1 17.64 484 ALA A O 1
ATOM 3908 N N . SER A 1 485 ? -42 -32.688 -17.766 1 17.55 485 SER A N 1
ATOM 3909 C CA . SER A 1 485 ? -42.062 -33.25 -16.438 1 17.55 485 SER A CA 1
ATOM 3910 C C . SER A 1 485 ? -41.75 -34.75 -16.469 1 17.55 485 SER A C 1
ATOM 3912 O O . SER A 1 485 ? -41.469 -35.344 -15.43 1 17.55 485 SER A O 1
ATOM 3914 N N . THR A 1 486 ? -41.875 -35.375 -17.625 1 16.39 486 THR A N 1
ATOM 3915 C CA . THR A 1 486 ? -42.406 -36.688 -17.312 1 16.39 486 THR A CA 1
ATOM 3916 C C . THR A 1 486 ? -41.344 -37.594 -16.688 1 16.39 486 THR A C 1
ATOM 3918 O O . THR A 1 486 ? -41.531 -38.812 -16.547 1 16.39 486 THR A O 1
ATOM 3921 N N . VAL A 1 487 ? -40.406 -37.156 -16.219 1 16.7 487 VAL A N 1
ATOM 3922 C CA . VAL A 1 487 ? -39.562 -38.281 -15.859 1 16.7 487 VAL A CA 1
ATOM 3923 C C . VAL A 1 487 ? -40.406 -39.375 -15.188 1 16.7 487 VAL A C 1
ATOM 3925 O O . VAL A 1 487 ? -41 -39.156 -14.133 1 16.7 487 VAL A O 1
ATOM 3928 N N . VAL A 1 488 ? -40.938 -40.219 -15.898 1 16.53 488 VAL A N 1
ATOM 3929 C CA . VAL A 1 488 ? -41.562 -41.469 -15.469 1 16.53 488 VAL A CA 1
ATOM 3930 C C . VAL A 1 488 ? -40.688 -42.188 -14.484 1 16.53 488 VAL A C 1
ATOM 3932 O O . VAL A 1 488 ? -39.469 -42.25 -14.672 1 16.53 488 VAL A O 1
ATOM 3935 N N . GLU A 1 489 ? -41.156 -42.469 -13.344 1 17.69 489 GLU A N 1
ATOM 3936 C CA . GLU A 1 489 ? -40.844 -43.219 -12.125 1 17.69 489 GLU A CA 1
ATOM 3937 C C . GLU A 1 489 ? -40.5 -44.656 -12.445 1 17.69 489 GLU A C 1
ATOM 3939 O O . GLU A 1 489 ? -40.281 -45.469 -11.539 1 17.69 489 GLU A O 1
ATOM 3944 N N . SER A 1 490 ? -40.156 -45.031 -13.57 1 16.17 490 SER A N 1
ATOM 3945 C CA . SER A 1 490 ? -40.344 -46.469 -13.719 1 16.17 490 SER A CA 1
ATOM 3946 C C . SER A 1 490 ? -39.812 -47.219 -12.508 1 16.17 490 SER A C 1
ATOM 3948 O O . SER A 1 490 ? -38.906 -46.719 -11.805 1 16.17 490 SER A O 1
ATOM 3950 N N . PRO A 1 491 ? -40.281 -48.531 -12.219 1 16.83 491 PRO A N 1
ATOM 3951 C CA . PRO A 1 491 ? -40.531 -49.594 -11.258 1 16.83 491 PRO A CA 1
ATOM 3952 C C . PRO A 1 491 ? -39.281 -50.406 -10.914 1 16.83 491 PRO A C 1
ATOM 3954 O O . PRO A 1 491 ? -39.344 -51.344 -10.141 1 16.83 491 PRO A O 1
ATOM 3957 N N . LEU A 1 492 ? -38.25 -50.094 -11.555 1 15.55 492 LEU A N 1
ATOM 3958 C CA . LEU A 1 492 ? -37.469 -51.344 -11.617 1 15.55 492 LEU A CA 1
ATOM 3959 C C . LEU A 1 492 ? -37.344 -52 -10.242 1 15.55 492 LEU A C 1
ATOM 3961 O O . LEU A 1 492 ? -36.969 -51.312 -9.281 1 15.55 492 LEU A O 1
ATOM 3965 N N . GLU A 1 493 ? -37.938 -53.031 -9.984 1 15.79 493 GLU A N 1
ATOM 3966 C CA . GLU A 1 493 ? -38.031 -54.125 -9.008 1 15.79 493 GLU A CA 1
ATOM 3967 C C . GLU A 1 493 ? -36.656 -54.75 -8.758 1 15.79 493 GLU A C 1
ATOM 3969 O O . GLU A 1 493 ? -36.062 -55.344 -9.664 1 15.79 493 GLU A O 1
ATOM 3974 N N . VAL A 1 494 ? -35.812 -54 -8.398 1 15.33 494 VAL A N 1
ATOM 3975 C CA . VAL A 1 494 ? -34.625 -54.781 -7.969 1 15.33 494 VAL A CA 1
ATOM 3976 C C . VAL A 1 494 ? -35.094 -55.969 -7.121 1 15.33 494 VAL A C 1
ATOM 3978 O O . VAL A 1 494 ? -35.531 -55.781 -5.984 1 15.33 494 VAL A O 1
ATOM 3981 N N . GLU A 1 495 ? -35.719 -56.938 -7.59 1 15.29 495 GLU A N 1
ATOM 3982 C CA . GLU A 1 495 ? -35.969 -58.156 -6.844 1 15.29 495 GLU A CA 1
ATOM 3983 C C . GLU A 1 495 ? -34.656 -58.844 -6.457 1 15.29 495 GLU A C 1
ATOM 3985 O O . GLU A 1 495 ? -34.656 -59.812 -5.703 1 15.29 495 GLU A O 1
ATOM 3990 N N . ARG A 1 496 ? -33.625 -58.594 -6.996 1 14.92 496 ARG A N 1
ATOM 3991 C CA . ARG A 1 496 ? -33.094 -59.969 -7.113 1 14.92 496 ARG A CA 1
ATOM 3992 C C . ARG A 1 496 ? -33.125 -60.688 -5.77 1 14.92 496 ARG A C 1
ATOM 3994 O O . ARG A 1 496 ? -33.625 -61.781 -5.672 1 14.92 496 ARG A O 1
ATOM 4001 N N . ARG A 1 497 ? -31.938 -60.844 -5.242 1 15.48 497 ARG A N 1
ATOM 4002 C CA . ARG A 1 497 ? -31.203 -62.094 -4.992 1 15.48 497 ARG A CA 1
ATOM 4003 C C . ARG A 1 497 ? -31.531 -62.656 -3.617 1 15.48 497 ARG A C 1
ATOM 4005 O O . ARG A 1 497 ? -31.672 -61.906 -2.646 1 15.48 497 ARG A O 1
ATOM 4012 N N . ARG A 1 498 ? -31.672 -63.938 -3.535 1 15.01 498 ARG A N 1
ATOM 4013 C CA . ARG A 1 498 ? -32.094 -65.125 -2.863 1 15.01 498 ARG A CA 1
ATOM 4014 C C . ARG A 1 498 ? -31.328 -65.375 -1.567 1 15.01 498 ARG A C 1
ATOM 4016 O O . ARG A 1 498 ? -30.5 -64.562 -1.193 1 15.01 498 ARG A O 1
ATOM 4023 N N . SER A 1 499 ? -30.578 -66.625 -1.476 1 14.77 499 SER A N 1
ATOM 4024 C CA . SER A 1 499 ? -30.672 -67.812 -0.7 1 14.77 499 SER A CA 1
ATOM 4025 C C . SER A 1 499 ? -29.594 -67.875 0.375 1 14.77 499 SER A C 1
ATOM 4027 O O . SER A 1 499 ? -29.719 -68.625 1.356 1 14.77 499 SER A O 1
ATOM 4029 N N . ILE A 1 500 ? -28.344 -67.5 0.338 1 15.26 500 ILE A N 1
ATOM 4030 C CA . ILE A 1 500 ? -27.578 -68.688 0.817 1 15.26 500 ILE A CA 1
ATOM 4031 C C . ILE A 1 500 ? -27.859 -68.875 2.297 1 15.26 500 ILE A C 1
ATOM 4033 O O . ILE A 1 500 ? -27.875 -67.938 3.09 1 15.26 500 ILE A O 1
ATOM 4037 N N . SER A 1 501 ? -27.969 -70.188 2.697 1 14.9 501 SER A N 1
ATOM 4038 C CA . SER A 1 501 ? -28.266 -71.125 3.789 1 14.9 501 SER A CA 1
ATOM 4039 C C . SER A 1 501 ? -27.172 -71.062 4.855 1 14.9 501 SER A C 1
ATOM 4041 O O . SER A 1 501 ? -27.469 -71.188 6.051 1 14.9 501 SER A O 1
ATOM 4043 N N . ARG A 1 502 ? -25.812 -71.312 4.652 1 15.2 502 ARG A N 1
ATOM 4044 C CA . ARG A 1 502 ? -25.391 -72.562 5.371 1 15.2 502 ARG A CA 1
ATOM 4045 C C . ARG A 1 502 ? -25.312 -72.25 6.871 1 15.2 502 ARG A C 1
ATOM 4047 O O . ARG A 1 502 ? -25.266 -71.125 7.301 1 15.2 502 ARG A O 1
ATOM 4054 N N . ARG A 1 503 ? -24.359 -73.125 7.539 1 14.91 503 ARG A N 1
ATOM 4055 C CA . ARG A 1 503 ? -24.422 -74.188 8.586 1 14.91 503 ARG A CA 1
ATOM 4056 C C . ARG A 1 503 ? -23.969 -73.562 9.93 1 14.91 503 ARG A C 1
ATOM 4058 O O . ARG A 1 503 ? -23.531 -72.438 10 1 14.91 503 ARG A O 1
ATOM 4065 N N . PRO A 1 504 ? -22.719 -74.188 10.406 1 15.03 504 PRO A N 1
ATOM 4066 C CA . PRO A 1 504 ? -22.766 -75.125 11.57 1 15.03 504 PRO A CA 1
ATOM 4067 C C . PRO A 1 504 ? -22.469 -74.375 12.883 1 15.03 504 PRO A C 1
ATOM 4069 O O . PRO A 1 504 ? -22.047 -73.25 12.875 1 15.03 504 PRO A O 1
ATOM 4072 N N . LYS A 1 505 ? -21.172 -74.812 13.508 1 14.99 505 LYS A N 1
ATOM 4073 C CA . LYS A 1 505 ? -21.031 -75.625 14.734 1 14.99 505 LYS A CA 1
ATOM 4074 C C . LYS A 1 505 ? -20.719 -74.688 15.922 1 14.99 505 LYS A C 1
ATOM 4076 O O . LYS A 1 505 ? -20.297 -73.562 15.75 1 14.99 505 LYS A O 1
ATOM 4081 N N . GLU A 1 506 ? -19.812 -75.312 16.844 1 14.83 506 GLU A N 1
ATOM 4082 C CA . GLU A 1 506 ? -19.906 -75.688 18.266 1 14.83 506 GLU A CA 1
ATOM 4083 C C . GLU A 1 506 ? -19.172 -74.688 19.141 1 14.83 506 GLU A C 1
ATOM 4085 O O . GLU A 1 506 ? -19.75 -74.125 20.094 1 14.83 506 GLU A O 1
ATOM 4090 N N . THR A 1 507 ? -17.859 -75.062 19.656 1 14.79 507 THR A N 1
ATOM 4091 C CA . THR A 1 507 ? -17.672 -75.5 21.016 1 14.79 507 THR A CA 1
ATOM 4092 C C . THR A 1 507 ? -17.109 -74.438 21.906 1 14.79 507 THR A C 1
ATOM 4094 O O . THR A 1 507 ? -16.609 -73.438 21.406 1 14.79 507 THR A O 1
ATOM 4097 N N . GLN A 1 508 ? -15.922 -74.812 22.797 1 14.52 508 GLN A N 1
ATOM 4098 C CA . GLN A 1 508 ? -15.82 -75 24.25 1 14.52 508 GLN A CA 1
ATOM 4099 C C . GLN A 1 508 ? -15.039 -73.812 24.891 1 14.52 508 GLN A C 1
ATOM 4101 O O . GLN A 1 508 ? -15.531 -73.188 25.828 1 14.52 508 GLN A O 1
ATOM 4106 N N . SER A 1 509 ? -13.633 -74.125 25.484 1 14.65 509 SER A N 1
ATOM 4107 C CA . SER A 1 509 ? -13.305 -74.312 26.891 1 14.65 509 SER A CA 1
ATOM 4108 C C . SER A 1 509 ? -12.57 -73.125 27.453 1 14.65 509 SER A C 1
ATOM 4110 O O . SER A 1 509 ? -12.32 -72.125 26.734 1 14.65 509 SER A O 1
ATOM 4112 N N . GLU A 1 510 ? -11.172 -73.312 28.078 1 14.66 510 GLU A N 1
ATOM 4113 C CA . GLU A 1 510 ? -10.719 -73.375 29.469 1 14.66 510 GLU A CA 1
ATOM 4114 C C . GLU A 1 510 ? -9.938 -72.125 29.875 1 14.66 510 GLU A C 1
ATOM 4116 O O . GLU A 1 510 ? -9.562 -71.312 29.031 1 14.66 510 GLU A O 1
ATOM 4121 N N . SER A 1 511 ? -8.625 -72.312 30.672 1 15.11 511 SER A N 1
ATOM 4122 C CA . SER A 1 511 ? -8.266 -72.188 32.094 1 15.11 511 SER A CA 1
ATOM 4123 C C . SER A 1 511 ? -7.309 -71 32.281 1 15.11 511 SER A C 1
ATOM 4125 O O . SER A 1 511 ? -7.57 -70.062 33.062 1 15.11 511 SER A O 1
ATOM 4127 N N . SER A 1 512 ? -5.82 -71.188 32.375 1 14.58 512 SER A N 1
ATOM 4128 C CA . SER A 1 512 ? -5 -71.188 33.594 1 14.58 512 SER A CA 1
ATOM 4129 C C . SER A 1 512 ? -4.219 -69.938 33.781 1 14.58 512 SER A C 1
ATOM 4131 O O . SER A 1 512 ? -4.082 -69.125 32.844 1 14.58 512 SER A O 1
ATOM 4133 N N . GLU A 1 513 ? -2.883 -70 34.594 1 15.07 513 GLU A N 1
ATOM 4134 C CA . GLU A 1 513 ? -2.311 -69.562 35.875 1 15.07 513 GLU A CA 1
ATOM 4135 C C . GLU A 1 513 ? -1.296 -68.438 35.688 1 15.07 513 GLU A C 1
ATOM 4137 O O . GLU A 1 513 ? -1.379 -67.438 36.375 1 15.07 513 GLU A O 1
ATOM 4142 N N . GLN A 1 514 ? 0.126 -68.688 35.406 1 14.05 514 GLN A N 1
ATOM 4143 C CA . GLN A 1 514 ? 1.238 -68.688 36.344 1 14.05 514 GLN A CA 1
ATOM 4144 C C . GLN A 1 514 ? 2.02 -67.375 36.281 1 14.05 514 GLN A C 1
ATOM 4146 O O . GLN A 1 514 ? 2.162 -66.75 35.219 1 14.05 514 GLN A O 1
ATOM 4151 N N . LYS A 1 515 ? 2.711 -66.812 37.5 1 15.63 515 LYS A N 1
ATOM 4152 C CA . LYS A 1 515 ? 3.111 -65.625 38.281 1 15.63 515 LYS A CA 1
ATOM 4153 C C . LYS A 1 515 ? 4.5 -65.188 37.875 1 15.63 515 LYS A C 1
ATOM 4155 O O . LYS A 1 515 ? 4.906 -64.062 38.25 1 15.63 515 LYS A O 1
ATOM 4160 N N . GLU A 1 516 ? 5.504 -65.812 37.188 1 14.34 516 GLU A N 1
ATOM 4161 C CA . GLU A 1 516 ? 6.797 -66 37.844 1 14.34 516 GLU A CA 1
ATOM 4162 C C . GLU A 1 516 ? 7.562 -64.688 37.906 1 14.34 516 GLU A C 1
ATOM 4164 O O . GLU A 1 516 ? 7.285 -63.75 37.156 1 14.34 516 GLU A O 1
ATOM 4169 N N . SER A 1 517 ? 9.062 -64.688 38.312 1 15.04 517 SER A N 1
ATOM 4170 C CA . SER A 1 517 ? 10.047 -64.375 39.344 1 15.04 517 SER A CA 1
ATOM 4171 C C . SER A 1 517 ? 11.047 -63.344 38.875 1 15.04 517 SER A C 1
ATOM 4173 O O . SER A 1 517 ? 11.766 -62.75 39.656 1 15.04 517 SER A O 1
ATOM 4175 N N . LEU A 1 518 ? 11.312 -62.844 37.656 1 14.49 518 LEU A N 1
ATOM 4176 C CA . LEU A 1 518 ? 12.758 -62.938 37.438 1 14.49 518 LEU A CA 1
ATOM 4177 C C . LEU A 1 518 ? 13.477 -61.812 38.188 1 14.49 518 LEU A C 1
ATOM 4179 O O . LEU A 1 518 ? 12.945 -60.719 38.344 1 14.49 518 LEU A O 1
ATOM 4183 N N . PRO A 1 519 ? 14.82 -61.938 38.438 1 15.59 519 PRO A N 1
ATOM 4184 C CA . PRO A 1 519 ? 15.859 -61.688 39.438 1 15.59 519 PRO A CA 1
ATOM 4185 C C . PRO A 1 519 ? 16.469 -60.281 39.312 1 15.59 519 PRO A C 1
ATOM 4187 O O . PRO A 1 519 ? 16.328 -59.625 38.281 1 15.59 519 PRO A O 1
ATOM 4190 N N . THR A 1 520 ? 17.359 -59.844 40.281 1 15.73 520 THR A N 1
ATOM 4191 C CA . THR A 1 520 ? 17.797 -58.812 41.25 1 15.73 520 THR A CA 1
ATOM 4192 C C . THR A 1 520 ? 18.828 -57.875 40.594 1 15.73 520 THR A C 1
ATOM 4194 O O . THR A 1 520 ? 18.656 -56.656 40.625 1 15.73 520 THR A O 1
ATOM 4197 N N . ILE A 1 521 ? 20.188 -58.062 40.812 1 14.84 521 ILE A N 1
ATOM 4198 C CA . ILE A 1 521 ? 21.047 -57.406 41.781 1 14.84 521 ILE A CA 1
ATOM 4199 C C . ILE A 1 521 ? 21.812 -56.281 41.094 1 14.84 521 ILE A C 1
ATOM 4201 O O . ILE A 1 521 ? 21.797 -55.125 41.531 1 14.84 521 ILE A O 1
ATOM 4205 N N . GLN A 1 522 ? 23.016 -56.5 40.344 1 14.87 522 GLN A N 1
ATOM 4206 C CA . GLN A 1 522 ? 24.375 -56.375 40.844 1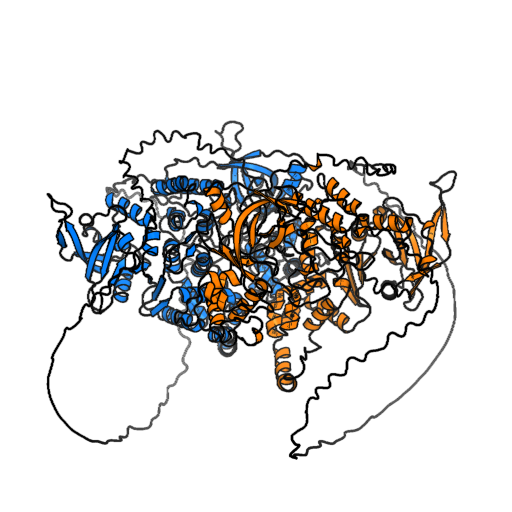 14.87 522 GLN A CA 1
ATOM 4207 C C . GLN A 1 522 ? 25.031 -55.062 40.438 1 14.87 522 GLN A C 1
ATOM 4209 O O . GLN A 1 522 ? 24.547 -54.406 39.5 1 14.87 522 GLN A O 1
ATOM 4214 N N . SER A 1 523 ? 26.469 -54.969 40.406 1 15.72 523 SER A N 1
ATOM 4215 C CA . SER A 1 523 ? 27.672 -54.406 41 1 15.72 523 SER A CA 1
ATOM 4216 C C . SER A 1 523 ? 28.344 -53.406 40.062 1 15.72 523 SER A C 1
ATOM 4218 O O . SER A 1 523 ? 29.484 -52.969 40.281 1 15.72 523 SER A O 1
ATOM 4220 N N . ILE A 1 524 ? 27.672 -52.594 39.25 1 14.17 524 ILE A N 1
ATOM 4221 C CA . ILE A 1 524 ? 28.516 -52.281 38.094 1 14.17 524 ILE A CA 1
ATOM 4222 C C . ILE A 1 524 ? 29.625 -51.312 38.531 1 14.17 524 ILE A C 1
ATOM 4224 O O . ILE A 1 524 ? 29.375 -50.219 38.969 1 14.17 524 ILE A O 1
ATOM 4228 N N . ILE A 1 525 ? 30.672 -51.875 38.781 1 15.08 525 ILE A N 1
ATOM 4229 C CA . ILE A 1 525 ? 31.953 -51.469 39.375 1 15.08 525 ILE A CA 1
ATOM 4230 C C . ILE A 1 525 ? 32.438 -50.188 38.688 1 15.08 525 ILE A C 1
ATOM 4232 O O . ILE A 1 525 ? 32.562 -49.125 39.312 1 15.08 525 ILE A O 1
ATOM 4236 N N . GLU A 1 526 ? 33.656 -50.219 38.094 1 15.42 526 GLU A N 1
ATOM 4237 C CA . GLU A 1 526 ? 35 -49.75 38.469 1 15.42 526 GLU A CA 1
ATOM 4238 C C . GLU A 1 526 ? 35.406 -48.531 37.594 1 15.42 526 GLU A C 1
ATOM 4240 O O . GLU A 1 526 ? 36.156 -47.688 38.031 1 15.42 526 GLU A O 1
ATOM 4245 N N . ALA A 1 527 ? 35.031 -48.469 36.344 1 14.55 527 ALA A N 1
ATOM 4246 C CA . ALA A 1 527 ? 36.188 -48.344 35.469 1 14.55 527 ALA A CA 1
ATOM 4247 C C . ALA A 1 527 ? 36.75 -46.906 35.531 1 14.55 527 ALA A C 1
ATOM 4249 O O . ALA A 1 527 ? 36 -45.938 35.656 1 14.55 527 ALA A O 1
ATOM 4250 N N . MET A 1 528 ? 37.969 -46.875 35.469 1 15.64 528 MET A N 1
ATOM 4251 C CA . MET A 1 528 ? 39.156 -46.094 35.844 1 15.64 528 MET A CA 1
ATOM 4252 C C . MET A 1 528 ? 39.188 -44.781 35.062 1 15.64 528 MET A C 1
ATOM 4254 O O . MET A 1 528 ? 38.344 -44.531 34.188 1 15.64 528 MET A O 1
ATOM 4258 N N . ASN A 1 529 ? 40.25 -44.562 34.25 1 15.56 529 ASN A N 1
ATOM 4259 C CA . ASN A 1 529 ? 41.438 -43.719 34.188 1 15.56 529 ASN A CA 1
ATOM 4260 C C . ASN A 1 529 ? 41.281 -42.594 33.188 1 15.56 529 ASN A C 1
ATOM 4262 O O . ASN A 1 529 ? 40.688 -42.781 32.125 1 15.56 529 ASN A O 1
ATOM 4266 N N . PRO A 1 530 ? 41.625 -41.375 33.5 1 16.02 530 PRO A N 1
ATOM 4267 C CA . PRO A 1 530 ? 41.469 -40 32.938 1 16.02 530 PRO A CA 1
ATOM 4268 C C . PRO A 1 530 ? 42.281 -39.812 31.672 1 16.02 530 PRO A C 1
ATOM 4270 O O . PRO A 1 530 ? 42.406 -38.656 31.203 1 16.02 530 PRO A O 1
ATOM 4273 N N . GLU A 1 531 ? 42.938 -40.906 31.219 1 15.61 531 GLU A N 1
ATOM 4274 C CA . GLU A 1 531 ? 44.125 -40.438 30.516 1 15.61 531 GLU A CA 1
ATOM 4275 C C . GLU A 1 531 ? 43.844 -39.312 29.547 1 15.61 531 GLU A C 1
ATOM 4277 O O . GLU A 1 531 ? 42.688 -39.094 29.188 1 15.61 531 GLU A O 1
ATOM 4282 N N . SER A 1 532 ? 44.781 -39.062 28.625 1 16.66 532 SER A N 1
ATOM 4283 C CA . SER A 1 532 ? 45.719 -38.156 27.969 1 16.66 532 SER A CA 1
ATOM 4284 C C . SER A 1 532 ? 45.125 -37.531 26.734 1 16.66 532 SER A C 1
ATOM 4286 O O . SER A 1 532 ? 44.094 -38 26.219 1 16.66 532 SER A O 1
ATOM 4288 N N . ARG A 1 533 ? 45.875 -36.719 26.031 1 16.42 533 ARG A N 1
ATOM 4289 C CA . ARG A 1 533 ? 46.219 -35.5 25.328 1 16.42 533 ARG A CA 1
ATOM 4290 C C . ARG A 1 533 ? 45.875 -35.625 23.844 1 16.42 533 ARG A C 1
ATOM 4292 O O . ARG A 1 533 ? 46.219 -34.719 23.062 1 16.42 533 ARG A O 1
ATOM 4299 N N . LYS A 1 534 ? 45.375 -36.812 23.516 1 14.7 534 LYS A N 1
ATOM 4300 C CA . LYS A 1 534 ? 45.875 -37.094 22.172 1 14.7 534 LYS A CA 1
ATOM 4301 C C . LYS A 1 534 ? 45.344 -36.094 21.156 1 14.7 534 LYS A C 1
ATOM 4303 O O . LYS A 1 534 ? 46.094 -35.5 20.406 1 14.7 534 LYS A O 1
ATOM 4308 N N . GLU A 1 535 ? 44.281 -36.594 20.547 1 15.55 535 GLU A N 1
ATOM 4309 C CA . GLU A 1 535 ? 44.469 -36.906 19.125 1 15.55 535 GLU A CA 1
ATOM 4310 C C . GLU A 1 535 ? 44.219 -35.656 18.266 1 15.55 535 GLU A C 1
ATOM 4312 O O . GLU A 1 535 ? 45.062 -35.25 17.453 1 15.55 535 GLU A O 1
ATOM 4317 N N . HIS A 1 536 ? 43.188 -35.75 17.547 1 15.17 536 HIS A N 1
ATOM 4318 C CA . HIS A 1 536 ? 43.156 -35.938 16.094 1 15.17 536 HIS A CA 1
ATOM 4319 C C . HIS A 1 536 ? 42.75 -34.625 15.391 1 15.17 536 HIS A C 1
ATOM 4321 O O . HIS A 1 536 ? 43.469 -34.188 14.484 1 15.17 536 HIS A O 1
ATOM 4327 N N . THR A 1 537 ? 41.469 -34.438 15.227 1 15.5 537 THR A N 1
ATOM 4328 C CA . THR A 1 537 ? 41.031 -34.594 13.844 1 15.5 537 THR A CA 1
ATOM 4329 C C . THR A 1 537 ? 40.781 -33.219 13.219 1 15.5 537 THR A C 1
ATOM 4331 O O . THR A 1 537 ? 40.281 -33.094 12.109 1 15.5 537 THR A O 1
ATOM 4334 N N . GLU A 1 538 ? 41.25 -32.25 14.008 1 15.47 538 GLU A N 1
ATOM 4335 C CA . GLU A 1 538 ? 40.594 -31.078 13.43 1 15.47 538 GLU A CA 1
ATOM 4336 C C . GLU A 1 538 ? 40.688 -31.078 11.906 1 15.47 538 GLU A C 1
ATOM 4338 O O . GLU A 1 538 ? 41.781 -30.953 11.352 1 15.47 538 GLU A O 1
ATOM 4343 N N . SER A 1 539 ? 40.031 -31.781 11.281 1 15.03 539 SER A N 1
ATOM 4344 C CA . SER A 1 539 ? 40.062 -32 9.836 1 15.03 539 SER A CA 1
ATOM 4345 C C . SER A 1 539 ? 39.812 -30.703 9.078 1 15.03 539 SER A C 1
ATOM 4347 O O . SER A 1 539 ? 40.312 -30.516 7.969 1 15.03 539 SER A O 1
ATOM 4349 N N . ALA A 1 540 ? 38.906 -29.953 9.516 1 15.79 540 ALA A N 1
ATOM 4350 C CA . ALA A 1 540 ? 38.125 -29.828 8.281 1 15.79 540 ALA A CA 1
ATOM 4351 C C . ALA A 1 540 ? 38.938 -29.109 7.207 1 15.79 540 ALA A C 1
ATOM 4353 O O . ALA A 1 540 ? 39.938 -28.453 7.508 1 15.79 540 ALA A O 1
ATOM 4354 N N . PRO A 1 541 ? 38.281 -28.297 6.438 1 16.36 541 PRO A N 1
ATOM 4355 C CA . PRO A 1 541 ? 38.312 -28.562 4.996 1 16.36 541 PRO A CA 1
ATOM 4356 C C . PRO A 1 541 ? 39.531 -28 4.309 1 16.36 541 PRO A C 1
ATOM 4358 O O . PRO A 1 541 ? 40.219 -28.719 3.566 1 16.36 541 PRO A O 1
ATOM 4361 N N . ASP A 1 542 ? 39.625 -26.719 4.242 1 16.81 542 ASP A N 1
ATOM 4362 C CA . ASP A 1 542 ? 39.625 -26 2.977 1 16.81 542 ASP A CA 1
ATOM 4363 C C . ASP A 1 542 ? 41.062 -25.656 2.564 1 16.81 542 ASP A C 1
ATOM 4365 O O . ASP A 1 542 ? 41.938 -25.469 3.418 1 16.81 542 ASP A O 1
ATOM 4369 N N . GLY A 1 543 ? 41.312 -25.859 1.224 1 16.61 543 GLY A N 1
ATOM 4370 C CA . GLY A 1 543 ? 42.219 -25.75 0.089 1 16.61 543 GLY A CA 1
ATOM 4371 C C . GLY A 1 543 ? 42.75 -24.344 -0.102 1 16.61 543 GLY A C 1
ATOM 4372 O O . GLY A 1 543 ? 42 -23.422 -0.438 1 16.61 543 GLY A O 1
ATOM 4373 N N . ALA A 1 544 ? 43.344 -23.703 0.59 1 17.59 544 ALA A N 1
ATOM 4374 C CA . ALA A 1 544 ? 43.906 -22.484 0.001 1 17.59 544 ALA A CA 1
ATOM 4375 C C . ALA A 1 544 ? 44.875 -22.812 -1.122 1 17.59 544 ALA A C 1
ATOM 4377 O O . ALA A 1 544 ? 45.594 -21.938 -1.614 1 17.59 544 ALA A O 1
ATOM 4378 N N . PHE A 1 545 ? 44.938 -24.062 -1.648 1 15.98 545 PHE A N 1
ATOM 4379 C CA . PHE A 1 545 ? 46.125 -24.188 -2.498 1 15.98 545 PHE A CA 1
ATOM 4380 C C . PHE A 1 545 ? 46.094 -23.156 -3.607 1 15.98 545 PHE A C 1
ATOM 4382 O O . PHE A 1 545 ? 45.094 -23 -4.309 1 15.98 545 PHE A O 1
ATOM 4389 N N . VAL A 1 546 ? 46.844 -22.094 -3.516 1 17.73 546 VAL A N 1
ATOM 4390 C CA . VAL A 1 546 ? 47.281 -21.344 -4.68 1 17.73 546 VAL A CA 1
ATOM 4391 C C . VAL A 1 546 ? 48.062 -22.266 -5.625 1 17.73 546 VAL A C 1
ATOM 4393 O O . VAL A 1 546 ? 49.062 -22.859 -5.25 1 17.73 546 VAL A O 1
ATOM 4396 N N . PRO A 1 547 ? 47.562 -23.312 -6.262 1 17.06 547 PRO A N 1
ATOM 4397 C CA . PRO A 1 547 ? 48.625 -23.984 -6.996 1 17.06 547 PRO A CA 1
ATOM 4398 C C . PRO A 1 547 ? 49.5 -23.016 -7.809 1 17.06 547 PRO A C 1
ATOM 4400 O O . PRO A 1 547 ? 49.031 -21.922 -8.172 1 17.06 547 PRO A O 1
ATOM 4403 N N . PRO A 1 548 ? 50.719 -23.172 -7.645 1 17.53 548 PRO A N 1
ATOM 4404 C CA . PRO A 1 548 ? 51.688 -22.484 -8.484 1 17.53 548 PRO A CA 1
ATOM 4405 C C . PRO A 1 548 ? 51.312 -22.5 -9.961 1 17.53 548 PRO A C 1
ATOM 4407 O O . PRO A 1 548 ? 50.5 -23.312 -10.383 1 17.53 548 PRO A O 1
ATOM 4410 N N . PHE A 1 549 ? 51.781 -21.406 -10.789 1 18.67 549 PHE A N 1
ATOM 4411 C CA . PHE A 1 549 ? 51.906 -21.109 -12.219 1 18.67 549 PHE A CA 1
ATOM 4412 C C . PHE A 1 549 ? 52.562 -22.281 -12.953 1 18.67 549 PHE A C 1
ATOM 4414 O O . PHE A 1 549 ? 52.875 -22.172 -14.141 1 18.67 549 PHE A O 1
ATOM 4421 N N . ILE A 1 550 ? 52.344 -23.594 -12.484 1 15.98 550 ILE A N 1
ATOM 4422 C CA . ILE A 1 550 ? 53.312 -24.344 -13.25 1 15.98 550 ILE A CA 1
ATOM 4423 C C . ILE A 1 550 ? 53.125 -24.094 -14.742 1 15.98 550 ILE A C 1
ATOM 4425 O O . ILE A 1 550 ? 52 -24.141 -15.234 1 15.98 550 ILE A O 1
ATOM 4429 N N . LYS A 1 551 ? 54.312 -23.625 -15.312 1 18.69 551 LYS A N 1
ATOM 4430 C CA . LYS A 1 551 ? 54.812 -23.594 -16.688 1 18.69 551 LYS A CA 1
ATOM 4431 C C . LYS A 1 551 ? 54.625 -24.953 -17.359 1 18.69 551 LYS A C 1
ATOM 4433 O O . LYS A 1 551 ? 55.406 -25.875 -17.156 1 18.69 551 LYS A O 1
ATOM 4438 N N . VAL A 1 552 ? 53.562 -25.766 -17.062 1 17.69 552 VAL A N 1
ATOM 4439 C CA . VAL A 1 552 ? 53.75 -26.969 -17.859 1 17.69 552 VAL A CA 1
ATOM 4440 C C . VAL A 1 552 ? 54.062 -26.578 -19.312 1 17.69 552 VAL A C 1
ATOM 4442 O O . VAL A 1 552 ? 53.438 -25.703 -19.875 1 17.69 552 VAL A O 1
ATOM 4445 N N . SER A 1 553 ? 55.312 -26.922 -19.656 1 16.95 553 SER A N 1
ATOM 4446 C CA . SER A 1 553 ? 55.844 -26.969 -21.016 1 16.95 553 SER A CA 1
ATOM 4447 C C . SER A 1 553 ? 54.812 -27.453 -22.016 1 16.95 553 SER A C 1
ATOM 4449 O O . SER A 1 553 ? 53.844 -28.141 -21.656 1 16.95 553 SER A O 1
ATOM 4451 N N . ALA A 1 554 ? 54.969 -26.797 -23.25 1 18.64 554 ALA A N 1
ATOM 4452 C CA . ALA A 1 554 ? 54.562 -26.797 -24.656 1 18.64 554 ALA A CA 1
ATOM 4453 C C . ALA A 1 554 ? 54.562 -28.203 -25.234 1 18.64 554 ALA A C 1
ATOM 4455 O O . ALA A 1 554 ? 54.344 -28.391 -26.422 1 18.64 554 ALA A O 1
ATOM 4456 N N . GLN A 1 555 ? 54.938 -29.297 -24.375 1 17.03 555 GLN A N 1
ATOM 4457 C CA . GLN A 1 555 ? 55.219 -30.234 -25.469 1 17.03 555 GLN A CA 1
ATOM 4458 C C . GLN A 1 555 ? 53.969 -30.562 -26.266 1 17.03 555 GLN A C 1
ATOM 4460 O O . GLN A 1 555 ? 52.906 -30.734 -25.688 1 17.03 555 GLN A O 1
ATOM 4465 N N . SER A 1 556 ? 54.094 -30.406 -27.672 1 19.02 556 SER A N 1
ATOM 4466 C CA . SER A 1 556 ? 53.5 -30.562 -28.984 1 19.02 556 SER A CA 1
ATOM 4467 C C . SER A 1 556 ? 52.938 -31.969 -29.188 1 19.02 556 SER A C 1
ATOM 4469 O O . SER A 1 556 ? 52.562 -32.344 -30.312 1 19.02 556 SER A O 1
ATOM 4471 N N . ALA A 1 557 ? 53.031 -32.844 -28.109 1 19.16 557 ALA A N 1
ATOM 4472 C CA . ALA A 1 557 ? 53 -34.125 -28.844 1 19.16 557 ALA A CA 1
ATOM 4473 C C . ALA A 1 557 ? 51.781 -34.188 -29.766 1 19.16 557 ALA A C 1
ATOM 4475 O O . ALA A 1 557 ? 50.719 -33.719 -29.422 1 19.16 557 ALA A O 1
ATOM 4476 N N . GLU A 1 558 ? 51.969 -34.625 -31.094 1 20.27 558 GLU A N 1
ATOM 4477 C CA . GLU A 1 558 ? 51.344 -34.875 -32.375 1 20.27 558 GLU A CA 1
ATOM 4478 C C . GLU A 1 558 ? 50.188 -35.875 -32.281 1 20.27 558 GLU A C 1
ATOM 4480 O O . GLU A 1 558 ? 49.656 -36.344 -33.281 1 20.27 558 GLU A O 1
ATOM 4485 N N . ARG A 1 559 ? 49.812 -36.406 -31.047 1 20.69 559 ARG A N 1
ATOM 4486 C CA . ARG A 1 559 ? 49.031 -37.594 -31.344 1 20.69 559 ARG A CA 1
ATOM 4487 C C . ARG A 1 559 ? 47.844 -37.281 -32.219 1 20.69 559 ARG A C 1
ATOM 4489 O O . ARG A 1 559 ? 47.156 -36.281 -32 1 20.69 559 ARG A O 1
ATOM 4496 N N . GLY A 1 560 ? 47.688 -37.844 -33.438 1 21.56 560 GLY A N 1
ATOM 4497 C CA . GLY A 1 560 ? 46.844 -37.875 -34.625 1 21.56 560 GLY A CA 1
ATOM 4498 C C . GLY A 1 560 ? 45.406 -38.25 -34.312 1 21.56 560 GLY A C 1
ATOM 4499 O O . GLY A 1 560 ? 44.656 -38.562 -35.25 1 21.56 560 GLY A O 1
ATOM 4500 N N . GLU A 1 561 ? 45 -38.594 -33.031 1 21.67 561 GLU A N 1
ATOM 4501 C CA . GLU A 1 561 ? 43.75 -39.312 -33 1 21.67 561 GLU A CA 1
ATOM 4502 C C . GLU A 1 561 ? 42.625 -38.5 -33.656 1 21.67 561 GLU A C 1
ATOM 4504 O O . GLU A 1 561 ? 42.406 -37.344 -33.312 1 21.67 561 GLU A O 1
ATOM 4509 N N . GLU A 1 562 ? 42.062 -38.844 -34.812 1 22.86 562 GLU A N 1
ATOM 4510 C CA . GLU A 1 562 ? 40.969 -38.469 -35.75 1 22.86 562 GLU A CA 1
ATOM 4511 C C . GLU A 1 562 ? 39.625 -38.469 -35.031 1 22.86 562 GLU A C 1
ATOM 4513 O O . GLU A 1 562 ? 38.969 -39.5 -34.938 1 22.86 562 GLU A O 1
ATOM 4518 N N . SER A 1 563 ? 39.5 -38.188 -33.781 1 24.14 563 SER A N 1
ATOM 4519 C CA . SER A 1 563 ? 38.188 -38.344 -33.188 1 24.14 563 SER A CA 1
ATOM 4520 C C . SER A 1 563 ? 37.125 -37.562 -34 1 24.14 563 SER A C 1
ATOM 4522 O O . SER A 1 563 ? 37.312 -36.344 -34.219 1 24.14 563 SER A O 1
ATOM 4524 N N . ALA A 1 564 ? 36.312 -38.125 -34.906 1 24.06 564 ALA A N 1
ATOM 4525 C CA . ALA A 1 564 ? 35.25 -37.625 -35.75 1 24.06 564 ALA A CA 1
ATOM 4526 C C . ALA A 1 564 ? 34.188 -36.875 -34.969 1 24.06 564 ALA A C 1
ATOM 4528 O O . ALA A 1 564 ? 33.344 -37.5 -34.312 1 24.06 564 ALA A O 1
ATOM 4529 N N . ALA A 1 565 ? 34.531 -36.094 -34.125 1 26.8 565 ALA A N 1
ATOM 4530 C CA . ALA A 1 565 ? 33.562 -35.156 -33.531 1 26.8 565 ALA A CA 1
ATOM 4531 C C . ALA A 1 565 ? 32.656 -34.562 -34.625 1 26.8 565 ALA A C 1
ATOM 4533 O O . ALA A 1 565 ? 33.094 -33.75 -35.438 1 26.8 565 ALA A O 1
ATOM 4534 N N . ASP A 1 566 ? 31.922 -35.406 -35.312 1 25.06 566 ASP A N 1
ATOM 4535 C CA . ASP A 1 566 ? 30.875 -34.938 -36.219 1 25.06 566 ASP A CA 1
ATOM 4536 C C . ASP A 1 566 ? 30.125 -33.75 -35.594 1 25.06 566 ASP A C 1
ATOM 4538 O O . ASP A 1 566 ? 29.531 -33.875 -34.531 1 25.06 566 ASP A O 1
ATOM 4542 N N . SER A 1 567 ? 30.594 -32.625 -35.656 1 27.41 567 SER A N 1
ATOM 4543 C CA . SER A 1 567 ? 30.125 -31.266 -35.344 1 27.41 567 SER A CA 1
ATOM 4544 C C . SER A 1 567 ? 28.688 -31.047 -35.844 1 27.41 567 SER A C 1
ATOM 4546 O O . SER A 1 567 ? 28.469 -30.812 -37.031 1 27.41 567 SER A O 1
ATOM 4548 N N . TYR A 1 568 ? 27.766 -32 -35.656 1 26.95 568 TYR A N 1
ATOM 4549 C CA . TYR A 1 568 ? 26.406 -31.594 -36.031 1 26.95 568 TYR A CA 1
ATOM 4550 C C . TYR A 1 568 ? 26.094 -30.203 -35.469 1 26.95 568 TYR A C 1
ATOM 4552 O O . TYR A 1 568 ? 26.188 -29.969 -34.281 1 26.95 568 TYR A O 1
ATOM 4560 N N . ILE A 1 569 ? 26.531 -29.203 -36.125 1 33.19 569 ILE A N 1
ATOM 4561 C CA . ILE A 1 569 ? 26.109 -27.812 -35.938 1 33.19 569 ILE A CA 1
ATOM 4562 C C . ILE A 1 569 ? 24.594 -27.75 -35.812 1 33.19 569 ILE A C 1
ATOM 4564 O O . ILE A 1 569 ? 23.875 -27.922 -36.812 1 33.19 569 ILE A O 1
ATOM 4568 N N . GLN A 1 570 ? 23.922 -28.469 -35 1 34.62 570 GLN A N 1
ATOM 4569 C CA . GLN A 1 570 ? 22.5 -28.234 -34.75 1 34.62 570 GLN A CA 1
ATOM 4570 C C . GLN A 1 570 ? 22.188 -26.734 -34.75 1 34.62 570 GLN A C 1
ATOM 4572 O O . GLN A 1 570 ? 22.891 -25.953 -34.125 1 34.62 570 GLN A O 1
ATOM 4577 N N . GLU A 1 571 ? 21.766 -26.094 -35.781 1 44.44 571 GLU A N 1
ATOM 4578 C CA . GLU A 1 571 ? 21.328 -24.719 -36.031 1 44.44 571 GLU A CA 1
ATOM 4579 C C . GLU A 1 571 ? 20.734 -24.094 -34.75 1 44.44 571 GLU A C 1
ATOM 4581 O O . GLU A 1 571 ? 19.719 -24.578 -34.25 1 44.44 571 GLU A O 1
ATOM 4586 N N . ASP A 1 572 ? 21.484 -23.578 -33.844 1 61.47 572 ASP A N 1
ATOM 4587 C CA . ASP A 1 572 ? 21.188 -22.938 -32.562 1 61.47 572 ASP A CA 1
ATOM 4588 C C . ASP A 1 572 ? 20.203 -21.781 -32.75 1 61.47 572 ASP A C 1
ATOM 4590 O O . ASP A 1 572 ? 20.547 -20.766 -33.375 1 61.47 572 ASP A O 1
ATOM 4594 N N . LYS A 1 573 ? 18.969 -22.016 -32.781 1 71.5 573 LYS A N 1
ATOM 4595 C CA . LYS A 1 573 ? 17.859 -21.094 -32.969 1 71.5 573 LYS A CA 1
ATOM 4596 C C . LYS A 1 573 ? 18.047 -19.828 -32.156 1 71.5 573 LYS A C 1
ATOM 4598 O O . LYS A 1 573 ? 17.469 -18.781 -32.469 1 71.5 573 LYS A O 1
ATOM 4603 N N . GLU A 1 574 ? 19.016 -19.859 -31.328 1 78.38 574 GLU A N 1
ATOM 4604 C CA . GLU A 1 574 ? 19.156 -18.719 -30.422 1 78.38 574 GLU A CA 1
ATOM 4605 C C . GLU A 1 574 ? 19.859 -17.547 -31.094 1 78.38 574 GLU A C 1
ATOM 4607 O O . GLU A 1 574 ? 19.766 -16.406 -30.641 1 78.38 574 GLU A O 1
ATOM 4612 N N . HIS A 1 575 ? 20.484 -17.797 -32.156 1 77 575 HIS A N 1
ATOM 4613 C CA . HIS A 1 575 ? 21.203 -16.719 -32.844 1 77 575 HIS A CA 1
ATOM 4614 C C . HIS A 1 575 ? 20.344 -16.062 -33.906 1 77 575 HIS A C 1
ATOM 4616 O O . HIS A 1 575 ? 20.734 -15.055 -34.5 1 77 575 HIS A O 1
ATOM 4622 N N . ASP A 1 576 ? 19.188 -16.672 -34.125 1 78.19 576 ASP A N 1
ATOM 4623 C CA . ASP A 1 576 ? 18.266 -16.078 -35.062 1 78.19 576 ASP A CA 1
ATOM 4624 C C . ASP A 1 576 ? 17.656 -14.781 -34.531 1 78.19 576 ASP A C 1
ATOM 4626 O O . ASP A 1 576 ? 17.078 -14.781 -33.438 1 78.19 576 ASP A O 1
ATOM 4630 N N . LYS A 1 577 ? 17.938 -13.656 -35.219 1 81.56 577 LYS A N 1
ATOM 4631 C CA . LYS A 1 577 ? 17.391 -12.359 -34.844 1 81.56 577 LYS A CA 1
ATOM 4632 C C . LYS A 1 577 ? 16.328 -11.891 -35.812 1 81.56 577 LYS A C 1
ATOM 4634 O O . LYS A 1 577 ? 16.641 -11.18 -36.781 1 81.56 577 LYS A O 1
ATOM 4639 N N . LEU A 1 578 ? 15.141 -12.266 -35.5 1 81.06 578 LEU A N 1
ATOM 4640 C CA . LEU A 1 578 ? 14.031 -11.898 -36.406 1 81.06 578 LEU A CA 1
ATOM 4641 C C . LEU A 1 578 ? 13.469 -10.531 -36.031 1 81.06 578 LEU A C 1
ATOM 4643 O O . LEU A 1 578 ? 13 -9.789 -36.875 1 81.06 578 LEU A O 1
ATOM 4647 N N . LEU A 1 579 ? 13.477 -10.188 -34.719 1 86.19 579 LEU A N 1
ATOM 4648 C CA . LEU A 1 579 ? 12.93 -8.922 -34.25 1 86.19 579 LEU A CA 1
ATOM 4649 C C . LEU A 1 579 ? 14.047 -7.934 -33.938 1 86.19 579 LEU A C 1
ATOM 4651 O O . LEU A 1 579 ? 15.102 -8.32 -33.438 1 86.19 579 LEU A O 1
ATOM 4655 N N . PRO A 1 580 ? 13.664 -6.711 -34.281 1 86.38 580 PRO A N 1
ATOM 4656 C CA . PRO A 1 580 ? 14.688 -5.711 -33.969 1 86.38 580 PRO A CA 1
ATOM 4657 C C . PRO A 1 580 ? 14.891 -5.527 -32.438 1 86.38 580 PRO A C 1
ATOM 4659 O O . PRO A 1 580 ? 13.922 -5.578 -31.688 1 86.38 580 PRO A O 1
ATOM 4662 N N . GLY A 1 581 ? 16.078 -5.488 -32.031 1 89.31 581 GLY A N 1
ATOM 4663 C CA . GLY A 1 581 ? 16.406 -5.258 -30.641 1 89.31 581 GLY A CA 1
ATOM 4664 C C . GLY A 1 581 ? 16.406 -3.789 -30.266 1 89.31 581 GLY A C 1
ATOM 4665 O O . GLY A 1 581 ? 17.156 -3.363 -29.391 1 89.31 581 GLY A O 1
ATOM 4666 N N . GLN A 1 582 ? 15.523 -2.963 -30.969 1 92.19 582 GLN A N 1
ATOM 4667 C CA . GLN A 1 582 ? 15.438 -1.529 -30.703 1 92.19 582 GLN A CA 1
ATOM 4668 C C . GLN A 1 582 ? 14.039 -1.134 -30.25 1 92.19 582 GLN A C 1
ATOM 4670 O O . GLN A 1 582 ? 13.047 -1.723 -30.688 1 92.19 582 GLN A O 1
ATOM 4675 N N . LEU A 1 583 ? 13.969 -0.244 -29.281 1 94.19 583 LEU A N 1
ATOM 4676 C CA . LEU A 1 583 ? 12.719 0.265 -28.719 1 94.19 583 LEU A CA 1
ATOM 4677 C C . LEU A 1 583 ? 12.727 1.789 -28.672 1 94.19 583 LEU A C 1
ATOM 4679 O O . LEU A 1 583 ? 13.602 2.395 -28.047 1 94.19 583 LEU A O 1
ATOM 4683 N N . GLU A 1 584 ? 11.82 2.432 -29.359 1 93.31 584 GLU A N 1
ATOM 4684 C CA . GLU A 1 584 ? 11.703 3.887 -29.344 1 93.31 584 GLU A CA 1
ATOM 4685 C C . GLU A 1 584 ? 10.836 4.355 -28.188 1 93.31 584 GLU A C 1
ATOM 4687 O O . GLU A 1 584 ? 9.703 3.891 -28.016 1 93.31 584 GLU A O 1
ATOM 4692 N N . VAL A 1 585 ? 11.375 5.238 -27.406 1 94.38 585 VAL A N 1
ATOM 4693 C CA . VAL A 1 585 ? 10.633 5.766 -26.266 1 94.38 585 VAL A CA 1
ATOM 4694 C C . VAL A 1 585 ? 10.742 7.289 -26.234 1 94.38 585 VAL A C 1
ATOM 4696 O O . VAL A 1 585 ? 11.688 7.859 -26.766 1 94.38 585 VAL A O 1
ATOM 4699 N N . ASN A 1 586 ? 9.734 7.926 -25.625 1 94.31 586 ASN A N 1
ATOM 4700 C CA . ASN A 1 586 ? 9.727 9.375 -25.469 1 94.31 586 ASN A CA 1
ATOM 4701 C C . ASN A 1 586 ? 9.977 9.789 -24.016 1 94.31 586 ASN A C 1
ATOM 4703 O O . ASN A 1 586 ? 9.641 9.055 -23.094 1 94.31 586 ASN A O 1
ATOM 4707 N N . GLY A 1 587 ? 10.68 10.898 -23.875 1 94.81 587 GLY A N 1
ATOM 4708 C CA . GLY A 1 587 ? 10.914 11.406 -22.531 1 94.81 587 GLY A CA 1
ATOM 4709 C C . GLY A 1 587 ? 11.719 12.695 -22.516 1 94.81 587 GLY A C 1
ATOM 4710 O O . GLY A 1 587 ? 11.859 13.359 -23.547 1 94.81 587 GLY A O 1
ATOM 4711 N N . CYS A 1 588 ? 12.078 13.133 -21.328 1 94.38 588 CYS A N 1
ATOM 4712 C CA . CYS A 1 588 ? 12.906 14.312 -21.125 1 94.38 588 CYS A CA 1
ATOM 4713 C C . CYS A 1 588 ? 14.086 14.008 -20.203 1 94.38 588 CYS A C 1
ATOM 4715 O O . CYS A 1 588 ? 13.961 13.219 -19.266 1 94.38 588 CYS A O 1
ATOM 4717 N N . ALA A 1 589 ? 15.164 14.648 -20.547 1 94.31 589 ALA A N 1
ATOM 4718 C CA . ALA A 1 589 ? 16.359 14.469 -19.734 1 94.31 589 ALA A CA 1
ATOM 4719 C C . ALA A 1 589 ? 16.328 15.367 -18.5 1 94.31 589 ALA A C 1
ATOM 4721 O O . ALA A 1 589 ? 16.062 16.578 -18.609 1 94.31 589 ALA A O 1
ATOM 4722 N N . LEU A 1 590 ? 16.5 14.789 -17.359 1 94.88 590 LEU A N 1
ATOM 4723 C CA . LEU A 1 590 ? 16.656 15.562 -16.125 1 94.88 590 LEU A CA 1
ATOM 4724 C C . LEU A 1 590 ? 18.016 16.25 -16.078 1 94.88 590 LEU A C 1
ATOM 4726 O O . LEU A 1 590 ? 18.125 17.391 -15.633 1 94.88 590 LEU A O 1
ATOM 4730 N N . GLY A 1 591 ? 19 15.445 -16.484 1 95.69 591 GLY A N 1
ATOM 4731 C CA . GLY A 1 591 ? 20.375 15.93 -16.5 1 95.69 591 GLY A CA 1
ATOM 4732 C C . GLY A 1 591 ? 21.375 14.836 -16.797 1 95.69 591 GLY A C 1
ATOM 4733 O O . GLY A 1 591 ? 21.031 13.789 -17.344 1 95.69 591 GLY A O 1
ATOM 4734 N N . THR A 1 592 ? 22.656 15.219 -16.562 1 96.94 592 THR A N 1
ATOM 4735 C CA . THR A 1 592 ? 23.766 14.305 -16.797 1 96.94 592 THR A CA 1
ATOM 4736 C C . THR A 1 592 ? 24.531 14.023 -15.508 1 96.94 592 THR A C 1
ATOM 4738 O O . THR A 1 592 ? 24.75 14.93 -14.703 1 96.94 592 THR A O 1
ATOM 4741 N N . VAL A 1 593 ? 24.891 12.758 -15.383 1 98.06 593 VAL A N 1
ATOM 4742 C CA . VAL A 1 593 ? 25.641 12.375 -14.195 1 98.06 593 VAL A CA 1
ATOM 4743 C C . VAL A 1 593 ? 27.016 13.039 -14.234 1 98.06 593 VAL A C 1
ATOM 4745 O O . VAL A 1 593 ? 27.812 12.812 -15.156 1 98.06 593 VAL A O 1
ATOM 4748 N N . ARG A 1 594 ? 27.297 13.797 -13.242 1 97.44 594 ARG A N 1
ATOM 4749 C CA . ARG A 1 594 ? 28.562 14.508 -13.156 1 97.44 594 ARG A CA 1
ATOM 4750 C C . ARG A 1 594 ? 29.578 13.711 -12.344 1 97.44 594 ARG A C 1
ATOM 4752 O O . ARG A 1 594 ? 30.781 13.727 -12.648 1 97.44 594 ARG A O 1
ATOM 4759 N N . GLU A 1 595 ? 29.062 13.141 -11.273 1 97.44 595 GLU A N 1
ATOM 4760 C CA . GLU A 1 595 ? 29.891 12.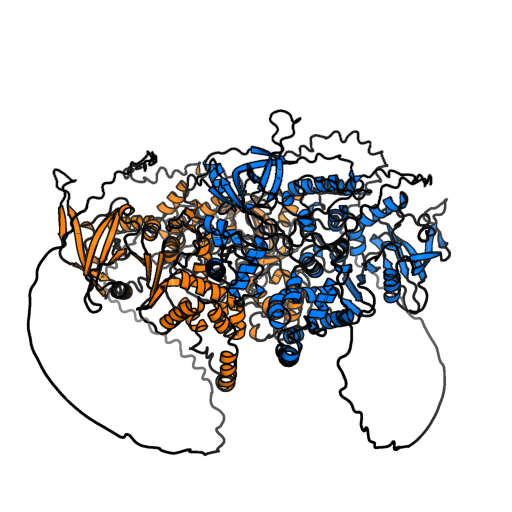336 -10.383 1 97.44 595 GLU A CA 1
ATOM 4761 C C . GLU A 1 595 ? 29.094 11.188 -9.766 1 97.44 595 GLU A C 1
ATOM 4763 O O . GLU A 1 595 ? 27.891 11.305 -9.57 1 97.44 595 GLU A O 1
ATOM 4768 N N . CYS A 1 596 ? 29.812 10.102 -9.547 1 96.81 596 CYS A N 1
ATOM 4769 C CA . CYS A 1 596 ? 29.219 8.953 -8.883 1 96.81 596 CYS A CA 1
ATOM 4770 C C . CYS A 1 596 ? 30.078 8.492 -7.711 1 96.81 596 CYS A C 1
ATOM 4772 O O . CYS A 1 596 ? 31.297 8.602 -7.75 1 96.81 596 CYS A O 1
ATOM 4774 N N . SER A 1 597 ? 29.438 8.016 -6.734 1 97.44 597 SER A N 1
ATOM 4775 C CA . SER A 1 597 ? 30.156 7.363 -5.645 1 97.44 597 SER A CA 1
ATOM 4776 C C . SER A 1 597 ? 30.672 5.992 -6.066 1 97.44 597 SER A C 1
ATOM 4778 O O . SER A 1 597 ? 30.375 5.516 -7.16 1 97.44 597 SER A O 1
ATOM 4780 N N . ASP A 1 598 ? 31.453 5.406 -5.18 1 95.5 598 ASP A N 1
ATOM 4781 C CA . ASP A 1 598 ? 31.75 3.986 -5.328 1 95.5 598 ASP A CA 1
ATOM 4782 C C . ASP A 1 598 ? 30.484 3.143 -5.195 1 95.5 598 ASP A C 1
ATOM 4784 O O . ASP A 1 598 ? 29.484 3.59 -4.613 1 95.5 598 ASP A O 1
ATOM 4788 N N . VAL A 1 599 ? 30.594 2.025 -5.863 1 96.88 599 VAL A N 1
ATOM 4789 C CA . VAL A 1 599 ? 29.5 1.089 -5.676 1 96.88 599 VAL A CA 1
ATOM 4790 C C . VAL A 1 599 ? 29.359 0.747 -4.195 1 96.88 599 VAL A C 1
ATOM 4792 O O . VAL A 1 599 ? 30.344 0.468 -3.518 1 96.88 599 VAL A O 1
ATOM 4795 N N . MET A 1 600 ? 28.188 0.874 -3.678 1 96.5 600 MET A N 1
ATOM 4796 C CA . MET A 1 600 ? 27.969 0.572 -2.268 1 96.5 600 MET A CA 1
ATOM 4797 C C . MET A 1 600 ? 27.844 -0.931 -2.047 1 96.5 600 MET A C 1
ATOM 4799 O O . MET A 1 600 ? 26.75 -1.427 -1.731 1 96.5 600 MET A O 1
ATOM 4803 N N . ARG A 1 601 ? 28.969 -1.586 -2.131 1 92.81 601 ARG A N 1
ATOM 4804 C CA . ARG A 1 601 ? 29.062 -3.033 -1.96 1 92.81 601 ARG A CA 1
ATOM 4805 C C . ARG A 1 601 ? 28.828 -3.432 -0.51 1 92.81 601 ARG A C 1
ATOM 4807 O O . ARG A 1 601 ? 29.25 -2.736 0.413 1 92.81 601 ARG A O 1
ATOM 4814 N N . ASP A 1 602 ? 28.109 -4.457 -0.309 1 87.12 602 ASP A N 1
ATOM 4815 C CA . ASP A 1 602 ? 27.812 -4.996 1.014 1 87.12 602 ASP A CA 1
ATOM 4816 C C . ASP A 1 602 ? 27.156 -3.947 1.9 1 87.12 602 ASP A C 1
ATOM 4818 O O . ASP A 1 602 ? 27.359 -3.93 3.115 1 87.12 602 ASP A O 1
ATOM 4822 N N . GLY A 1 603 ? 26.594 -2.947 1.287 1 90.12 603 GLY A N 1
ATOM 4823 C CA . GLY A 1 603 ? 25.812 -1.963 2.016 1 90.12 603 GLY A CA 1
ATOM 4824 C C . GLY A 1 603 ? 26.656 -0.886 2.666 1 90.12 603 GLY A C 1
ATOM 4825 O O . GLY A 1 603 ? 26.25 -0.288 3.664 1 90.12 603 GLY A O 1
ATOM 4826 N N . ILE A 1 604 ? 27.844 -0.639 2.217 1 94.88 604 ILE A N 1
ATOM 4827 C CA . ILE A 1 604 ? 28.703 0.396 2.781 1 94.88 604 ILE A CA 1
ATOM 4828 C C . ILE A 1 604 ? 28.453 1.72 2.061 1 94.88 604 ILE A C 1
ATOM 4830 O O . ILE A 1 604 ? 28.641 1.813 0.844 1 94.88 604 ILE A O 1
ATOM 4834 N N . ILE A 1 605 ? 28.078 2.705 2.797 1 97.25 605 ILE A N 1
ATOM 4835 C CA . ILE A 1 605 ? 27.812 4.039 2.266 1 97.25 605 ILE A CA 1
ATOM 4836 C C . ILE A 1 605 ? 29.047 4.926 2.488 1 97.25 605 ILE A C 1
ATOM 4838 O O . ILE A 1 605 ? 29.484 5.109 3.625 1 97.25 605 ILE A O 1
ATOM 4842 N N . PRO A 1 606 ? 29.562 5.484 1.415 1 96.69 606 PRO A N 1
ATOM 4843 C CA . PRO A 1 606 ? 30.781 6.293 1.562 1 96.69 606 PRO A CA 1
ATOM 4844 C C . PRO A 1 606 ? 30.531 7.578 2.348 1 96.69 606 PRO A C 1
ATOM 4846 O O . PRO A 1 606 ? 29.609 8.336 2.037 1 96.69 606 PRO A O 1
ATOM 4849 N N . GLY A 1 607 ? 31.422 7.852 3.289 1 95.62 607 GLY A N 1
ATOM 4850 C CA . GLY A 1 607 ? 31.281 9.008 4.168 1 95.62 607 GLY A CA 1
ATOM 4851 C C . GLY A 1 607 ? 31.422 10.328 3.439 1 95.62 607 GLY A C 1
ATOM 4852 O O . GLY A 1 607 ? 30.766 11.305 3.801 1 95.62 607 GLY A O 1
ATOM 4853 N N . ASN A 1 608 ? 32.25 10.367 2.461 1 95.44 608 ASN A N 1
ATOM 4854 C CA . ASN A 1 608 ? 32.438 11.609 1.706 1 95.44 608 ASN A CA 1
ATOM 4855 C C . ASN A 1 608 ? 31.156 12.016 0.985 1 95.44 608 ASN A C 1
ATOM 4857 O O . ASN A 1 608 ? 30.906 13.211 0.797 1 95.44 608 ASN A O 1
ATOM 4861 N N . TRP A 1 609 ? 30.391 11.07 0.593 1 96.88 609 TRP A N 1
ATOM 4862 C CA . TRP A 1 609 ? 29.141 11.398 -0.085 1 96.88 609 TRP A CA 1
AT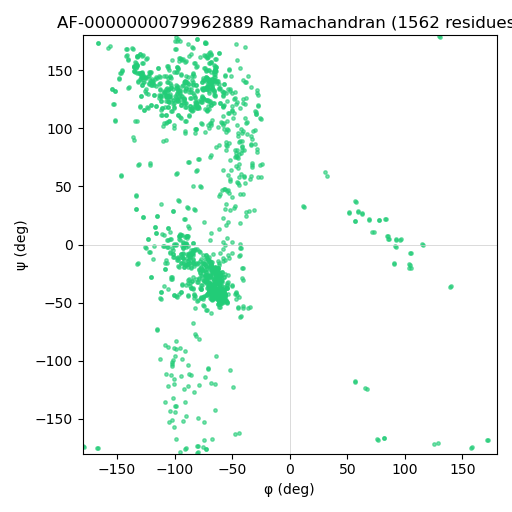OM 4863 C C . TRP A 1 609 ? 28.062 11.781 0.92 1 96.88 609 TRP A C 1
ATOM 4865 O O . TRP A 1 609 ? 27.172 12.578 0.611 1 96.88 609 TRP A O 1
ATOM 4875 N N . LEU A 1 610 ? 28.094 11.195 2.115 1 96.19 610 LEU A N 1
ATOM 4876 C CA . LEU A 1 610 ? 27.219 11.68 3.176 1 96.19 610 LEU A CA 1
ATOM 4877 C C . LEU A 1 610 ? 27.5 13.141 3.492 1 96.19 610 LEU A C 1
ATOM 4879 O O . LEU A 1 610 ? 26.578 13.93 3.713 1 96.19 610 LEU A O 1
ATOM 4883 N N . ALA A 1 611 ? 28.797 13.438 3.473 1 94.75 611 ALA A N 1
ATOM 4884 C CA . ALA A 1 611 ? 29.203 14.828 3.684 1 94.75 611 ALA A CA 1
ATOM 4885 C C . ALA A 1 611 ? 28.703 15.719 2.545 1 94.75 611 ALA A C 1
ATOM 4887 O O . ALA A 1 611 ? 28.266 16.844 2.777 1 94.75 611 ALA A O 1
ATOM 4888 N N . GLU A 1 612 ? 28.781 15.172 1.355 1 94.44 612 GLU A N 1
ATOM 4889 C CA . GLU A 1 612 ? 28.312 15.906 0.181 1 94.44 612 GLU A CA 1
ATOM 4890 C C . GLU A 1 612 ? 26.828 16.188 0.262 1 94.44 612 GLU A C 1
ATOM 4892 O O . GLU A 1 612 ? 26.359 17.219 -0.227 1 94.44 612 GLU A O 1
ATOM 4897 N N . LEU A 1 613 ? 26.125 15.328 0.861 1 93.94 613 LEU A N 1
ATOM 4898 C CA . LEU A 1 613 ? 24.672 15.477 1.002 1 93.94 613 LEU A CA 1
ATOM 4899 C C . LEU A 1 613 ? 24.344 16.391 2.176 1 93.94 613 LEU A C 1
ATOM 4901 O O . LEU A 1 613 ? 23.156 16.625 2.465 1 93.94 613 LEU A O 1
ATOM 4905 N N . GLY A 1 614 ? 25.312 16.844 2.928 1 90.88 614 GLY A N 1
ATOM 4906 C CA . GLY A 1 614 ? 25.078 17.859 3.945 1 90.88 614 GLY A CA 1
ATOM 4907 C C . GLY A 1 614 ? 25.312 17.359 5.355 1 90.88 614 GLY A C 1
ATOM 4908 O O . GLY A 1 614 ? 25.203 18.109 6.32 1 90.88 614 GLY A O 1
ATOM 4909 N N . TRP A 1 615 ? 25.703 16.078 5.527 1 93.19 615 TRP A N 1
ATOM 4910 C CA . TRP A 1 615 ? 25.953 15.547 6.867 1 93.19 615 TRP A CA 1
ATOM 4911 C C . TRP A 1 615 ? 27.328 15.953 7.367 1 93.19 615 TRP A C 1
ATOM 4913 O O . TRP A 1 615 ? 28.344 15.703 6.695 1 93.19 615 TRP A O 1
ATOM 4923 N N . ASN A 1 616 ? 27.25 16.641 8.5 1 89.75 616 ASN A N 1
ATOM 4924 C CA . ASN A 1 616 ? 28.484 17.016 9.172 1 89.75 616 ASN A CA 1
ATOM 4925 C C . ASN A 1 616 ? 28.672 16.266 10.484 1 89.75 616 ASN A C 1
ATOM 4927 O O . ASN A 1 616 ? 28.016 16.578 11.477 1 89.75 616 ASN A O 1
ATOM 4931 N N . ARG A 1 617 ? 29.609 15.438 10.5 1 85.25 617 ARG A N 1
ATOM 4932 C CA . ARG A 1 617 ? 29.844 14.57 11.648 1 85.25 617 ARG A CA 1
ATOM 4933 C C . ARG A 1 617 ? 30.344 15.359 12.844 1 85.25 617 ARG A C 1
ATOM 4935 O O . ARG A 1 617 ? 30.141 14.953 13.992 1 85.25 617 ARG A O 1
ATOM 4942 N N . LYS A 1 618 ? 30.953 16.406 12.609 1 82.38 618 LYS A N 1
ATOM 4943 C CA . LYS A 1 618 ? 31.562 17.203 13.672 1 82.38 618 LYS A CA 1
ATOM 4944 C C . LYS A 1 618 ? 30.578 18.203 14.258 1 82.38 618 LYS A C 1
ATOM 4946 O O . LYS A 1 618 ? 30.828 18.781 15.312 1 82.38 618 LYS A O 1
ATOM 4951 N N . SER A 1 619 ? 29.5 18.219 13.523 1 81.44 619 SER A N 1
ATOM 4952 C CA . SER A 1 619 ? 28.516 19.188 14 1 81.44 619 SER A CA 1
ATOM 4953 C C . SER A 1 619 ? 27.891 18.719 15.312 1 81.44 619 SER A C 1
ATOM 4955 O O . SER A 1 619 ? 27.703 17.531 15.539 1 81.44 619 SER A O 1
ATOM 4957 N N . THR A 1 620 ? 27.656 19.641 16.188 1 79.25 620 THR A N 1
ATOM 4958 C CA . THR A 1 620 ? 27.016 19.359 17.469 1 79.25 620 THR A CA 1
ATOM 4959 C C . THR A 1 620 ? 25.484 19.391 17.312 1 79.25 620 THR A C 1
ATOM 4961 O O . THR A 1 620 ? 24.766 18.953 18.203 1 79.25 620 THR A O 1
ATOM 4964 N N . ASN A 1 621 ? 25.172 19.828 16.109 1 75.94 621 ASN A N 1
ATOM 4965 C CA . ASN A 1 621 ? 23.734 19.859 15.875 1 75.94 621 ASN A CA 1
ATOM 4966 C C . ASN A 1 621 ? 23.188 18.469 15.539 1 75.94 621 ASN A C 1
ATOM 4968 O O . ASN A 1 621 ? 23.734 17.781 14.688 1 75.94 621 ASN A O 1
ATOM 4972 N N . ASN A 1 622 ? 22.297 17.938 16.328 1 81.25 622 ASN A N 1
ATOM 4973 C CA . ASN A 1 622 ? 21.672 16.641 16.125 1 81.25 622 ASN A CA 1
ATOM 4974 C C . ASN A 1 622 ? 20.594 16.703 15.039 1 81.25 622 ASN A C 1
ATOM 4976 O O . ASN A 1 622 ? 19.438 16.344 15.281 1 81.25 622 ASN A O 1
ATOM 4980 N N . HIS A 1 623 ? 21 17.297 13.906 1 83.69 623 HIS A N 1
ATOM 4981 C CA . HIS A 1 623 ? 20.047 17.422 12.805 1 83.69 623 HIS A CA 1
ATOM 4982 C C . HIS A 1 623 ? 20.562 16.719 11.555 1 83.69 623 HIS A C 1
ATOM 4984 O O . HIS A 1 623 ? 21.641 17.031 11.055 1 83.69 623 HIS A O 1
ATOM 4990 N N . VAL A 1 624 ? 19.812 15.789 11.125 1 90.12 624 VAL A N 1
ATOM 4991 C CA . VAL A 1 624 ? 20.141 15.109 9.875 1 90.12 624 VAL A CA 1
ATOM 4992 C C . VAL A 1 624 ? 19.438 15.812 8.711 1 90.12 624 VAL A C 1
ATOM 4994 O O . VAL A 1 624 ? 18.219 16 8.742 1 90.12 624 VAL A O 1
ATOM 4997 N N . PRO A 1 625 ? 20.234 16.188 7.715 1 89.81 625 PRO A N 1
ATOM 4998 C CA . PRO A 1 625 ? 19.562 16.766 6.543 1 89.81 625 PRO A CA 1
ATOM 4999 C C . PRO A 1 625 ? 18.5 15.844 5.945 1 89.81 625 PRO A C 1
ATOM 5001 O O . PRO A 1 625 ? 18.703 14.625 5.906 1 89.81 625 PRO A O 1
ATOM 5004 N N . GLU A 1 626 ? 17.422 16.406 5.422 1 88.44 626 GLU A N 1
ATOM 5005 C CA . GLU A 1 626 ? 16.297 15.641 4.898 1 88.44 626 GLU A CA 1
ATOM 5006 C C . GLU A 1 626 ? 16.719 14.734 3.754 1 88.44 626 GLU A C 1
ATOM 5008 O O . GLU A 1 626 ? 16.266 13.586 3.662 1 88.44 626 GLU A O 1
ATOM 5013 N N . ILE A 1 627 ? 17.562 15.227 2.904 1 92.06 627 ILE A N 1
ATOM 5014 C CA . ILE A 1 627 ? 17.953 14.469 1.717 1 92.06 627 ILE A CA 1
ATOM 5015 C C . ILE A 1 627 ? 18.703 13.203 2.129 1 92.06 627 ILE A C 1
ATOM 5017 O O . ILE A 1 627 ? 18.609 12.172 1.455 1 92.06 627 ILE A O 1
ATOM 5021 N N . VAL A 1 628 ? 19.375 13.188 3.271 1 94.88 628 VAL A N 1
ATOM 5022 C CA . VAL A 1 628 ? 20.234 12.07 3.664 1 94.88 628 VAL A CA 1
ATOM 5023 C C . VAL A 1 628 ? 19.375 10.875 4.043 1 94.88 628 VAL A C 1
ATOM 5025 O O . VAL A 1 628 ? 19.484 9.805 3.443 1 94.88 628 VAL A O 1
ATOM 5028 N N . TRP A 1 629 ? 18.484 11.07 4.988 1 95 629 TRP A N 1
ATOM 5029 C CA . TRP A 1 629 ? 17.734 9.914 5.473 1 95 629 TRP A CA 1
ATOM 5030 C C . TRP A 1 629 ? 16.688 9.477 4.449 1 95 629 TRP A C 1
ATOM 5032 O O . TRP A 1 629 ? 16.328 8.297 4.383 1 95 629 TRP A O 1
ATOM 5042 N N . ARG A 1 630 ? 16.188 10.359 3.584 1 94.38 630 ARG A N 1
ATOM 5043 C CA . ARG A 1 630 ? 15.188 10.023 2.574 1 94.38 630 ARG A CA 1
ATOM 5044 C C . ARG A 1 630 ? 15.828 9.297 1.396 1 94.38 630 ARG A C 1
ATOM 5046 O O . ARG A 1 630 ? 15.281 8.305 0.902 1 94.38 630 ARG A O 1
ATOM 5053 N N . LEU A 1 631 ? 16.938 9.812 0.929 1 97.31 631 LEU A N 1
ATOM 5054 C CA . LEU A 1 631 ? 17.641 9.211 -0.204 1 97.31 631 LEU A CA 1
ATOM 5055 C C . LEU A 1 631 ? 18.062 7.785 0.115 1 97.31 631 LEU A C 1
ATOM 5057 O O . LEU A 1 631 ? 17.938 6.891 -0.726 1 97.31 631 LEU A O 1
ATOM 5061 N N . LEU A 1 632 ? 18.516 7.547 1.333 1 97.81 632 LEU A N 1
ATOM 5062 C CA . LEU A 1 632 ? 19.047 6.246 1.716 1 97.81 632 LEU A CA 1
ATOM 5063 C C . LEU A 1 632 ? 17.953 5.18 1.7 1 97.81 632 LEU A C 1
ATOM 5065 O O . LEU A 1 632 ? 18.25 3.984 1.634 1 97.81 632 LEU A O 1
ATOM 5069 N N . VAL A 1 633 ? 16.703 5.59 1.765 1 97.62 633 VAL A N 1
ATOM 5070 C CA . VAL A 1 633 ? 15.602 4.629 1.729 1 97.62 633 VAL A CA 1
ATOM 5071 C C . VAL A 1 633 ? 14.742 4.875 0.491 1 97.62 633 VAL A C 1
ATOM 5073 O O . VAL A 1 633 ? 13.602 4.414 0.42 1 97.62 633 VAL A O 1
ATOM 5076 N N . ALA A 1 634 ? 15.234 5.629 -0.458 1 97.88 634 ALA A N 1
ATOM 5077 C CA . ALA A 1 634 ? 14.523 5.996 -1.682 1 97.88 634 ALA A CA 1
ATOM 5078 C C . ALA A 1 634 ? 13.148 6.574 -1.368 1 97.88 634 ALA A C 1
ATOM 5080 O O . ALA A 1 634 ? 12.188 6.328 -2.096 1 97.88 634 ALA A O 1
ATOM 5081 N N . ASP A 1 635 ? 12.992 7.172 -0.22 1 94.5 635 ASP A N 1
ATOM 5082 C CA . ASP A 1 635 ? 11.852 7.945 0.27 1 94.5 635 ASP A CA 1
ATOM 5083 C C . ASP A 1 635 ? 10.602 7.078 0.371 1 94.5 635 ASP A C 1
ATOM 5085 O O . ASP A 1 635 ? 9.484 7.559 0.141 1 94.5 635 ASP A O 1
ATOM 5089 N N . ARG A 1 636 ? 10.719 5.805 0.55 1 95 636 ARG A N 1
ATOM 5090 C CA . ARG A 1 636 ? 9.586 4.895 0.708 1 95 636 ARG A CA 1
ATOM 5091 C C . ARG A 1 636 ? 9.82 3.922 1.856 1 95 636 ARG A C 1
ATOM 5093 O O . ARG A 1 636 ? 10.969 3.602 2.178 1 95 636 ARG A O 1
ATOM 5100 N N . ASN A 1 637 ? 8.766 3.514 2.49 1 91.75 637 ASN A N 1
ATOM 5101 C CA . ASN A 1 637 ? 8.844 2.412 3.443 1 91.75 637 ASN A CA 1
ATOM 5102 C C . ASN A 1 637 ? 8.844 1.06 2.738 1 91.75 637 ASN A C 1
ATOM 5104 O O . ASN A 1 637 ? 8.75 0.994 1.512 1 91.75 637 ASN A O 1
ATOM 5108 N N . PRO A 1 638 ? 8.969 -0.039 3.428 1 88.62 638 PRO A N 1
ATOM 5109 C CA . PRO A 1 638 ? 9.078 -1.351 2.785 1 88.62 638 PRO A CA 1
ATOM 5110 C C . PRO A 1 638 ? 7.816 -1.735 2.016 1 88.62 638 PRO A C 1
ATOM 5112 O O . PRO A 1 638 ? 7.891 -2.479 1.032 1 88.62 638 PRO A O 1
ATOM 5115 N N . GLU A 1 639 ? 6.668 -1.233 2.371 1 85.75 639 GLU A N 1
ATOM 5116 C CA . GLU A 1 639 ? 5.398 -1.589 1.743 1 85.75 639 GLU A CA 1
ATOM 5117 C C . GLU A 1 639 ? 5.121 -0.712 0.525 1 85.75 639 GLU A C 1
ATOM 5119 O O . GLU A 1 639 ? 4.172 -0.959 -0.221 1 85.75 639 GLU A O 1
ATOM 5124 N N . GLY A 1 640 ? 5.949 0.285 0.348 1 87.88 640 GLY A N 1
ATOM 5125 C CA . GLY A 1 640 ? 5.82 1.096 -0.853 1 87.88 640 GLY A CA 1
ATOM 5126 C C . GLY A 1 640 ? 5.195 2.453 -0.592 1 87.88 640 GLY A C 1
ATOM 5127 O O . GLY A 1 640 ? 5.168 3.311 -1.477 1 87.88 640 GLY A O 1
ATOM 5128 N N . GLY A 1 641 ? 4.707 2.674 0.641 1 86.81 641 GLY A N 1
ATOM 5129 C CA . GLY A 1 641 ? 4.18 3.977 1.012 1 86.81 641 GLY A CA 1
ATOM 5130 C C . GLY A 1 641 ? 5.266 4.977 1.375 1 86.81 641 GLY A C 1
ATOM 5131 O O . GLY A 1 641 ? 6.453 4.707 1.187 1 86.81 641 GLY A O 1
ATOM 5132 N N . ASN A 1 642 ? 4.91 6.098 1.834 1 89.5 642 ASN A N 1
ATOM 5133 C CA . ASN A 1 642 ? 5.859 7.145 2.186 1 89.5 642 ASN A CA 1
ATOM 5134 C C . ASN A 1 642 ? 6.754 6.727 3.35 1 89.5 642 ASN A C 1
ATOM 5136 O O . ASN A 1 642 ? 6.336 5.945 4.207 1 89.5 642 ASN A O 1
ATOM 5140 N N . ALA A 1 643 ? 7.953 7.234 3.342 1 92.12 643 ALA A N 1
ATOM 5141 C CA . ALA A 1 643 ? 8.867 6.969 4.449 1 92.12 643 ALA A CA 1
ATOM 5142 C C . ALA A 1 643 ? 8.359 7.594 5.746 1 92.12 643 ALA A C 1
ATOM 5144 O O . ALA A 1 643 ? 7.957 8.758 5.762 1 92.12 643 ALA A O 1
ATOM 5145 N N . PRO A 1 644 ? 8.344 6.844 6.793 1 90.94 644 PRO A N 1
ATOM 5146 C CA . PRO A 1 644 ? 7.91 7.414 8.07 1 90.94 644 PRO A CA 1
ATOM 5147 C C . PRO A 1 644 ? 8.891 8.445 8.625 1 90.94 644 PRO A C 1
ATOM 5149 O O . PRO A 1 644 ? 10.094 8.352 8.383 1 90.94 644 PRO A O 1
ATOM 5152 N N . GLY A 1 645 ? 8.453 9.297 9.43 1 89.19 645 GLY A N 1
ATOM 5153 C CA . GLY A 1 645 ? 9.25 10.406 9.93 1 89.19 645 GLY A CA 1
ATOM 5154 C C . GLY A 1 645 ? 10.312 9.977 10.922 1 89.19 645 GLY A C 1
ATOM 5155 O O . GLY A 1 645 ? 11.367 10.617 11.031 1 89.19 645 GLY A O 1
ATOM 5156 N N . TRP A 1 646 ? 10.094 8.914 11.672 1 92.06 646 TRP A N 1
ATOM 5157 C CA . TRP A 1 646 ? 11.047 8.492 12.695 1 92.06 646 TRP A CA 1
ATOM 5158 C C . TRP A 1 646 ? 12.336 7.977 12.055 1 92.06 646 TRP A C 1
ATOM 5160 O O . TRP A 1 646 ? 13.352 7.828 12.734 1 92.06 646 TRP A O 1
ATOM 5170 N N . TYR A 1 647 ? 12.289 7.684 10.711 1 94.56 647 TYR A N 1
ATOM 5171 C CA . TYR A 1 647 ? 13.508 7.312 10.016 1 94.56 647 TYR A CA 1
ATOM 5172 C C . TYR A 1 647 ? 14.594 8.367 10.219 1 94.56 647 TYR A C 1
ATOM 5174 O O . TYR A 1 647 ? 15.781 8.039 10.266 1 94.56 647 TYR A O 1
ATOM 5182 N N . ARG A 1 648 ? 14.203 9.625 10.352 1 93.06 648 ARG A N 1
ATOM 5183 C CA . ARG A 1 648 ? 15.148 10.711 10.547 1 93.06 648 ARG A CA 1
ATOM 5184 C C . ARG A 1 648 ? 15.969 10.508 11.812 1 93.06 648 ARG A C 1
ATOM 5186 O O . ARG A 1 648 ? 17.203 10.594 11.789 1 93.06 648 ARG A O 1
ATOM 5193 N N . ARG A 1 649 ? 15.289 10.211 12.898 1 93.5 649 ARG A N 1
ATOM 5194 C CA . ARG A 1 649 ? 15.953 9.977 14.172 1 93.5 649 ARG A CA 1
ATOM 5195 C C . ARG A 1 649 ? 16.781 8.695 14.133 1 93.5 649 ARG A C 1
ATOM 5197 O O . ARG A 1 649 ? 17.891 8.656 14.672 1 93.5 649 ARG A O 1
ATOM 5204 N N . ALA A 1 650 ? 16.234 7.699 13.547 1 95.31 650 ALA A N 1
ATOM 5205 C CA . ALA A 1 650 ? 16.984 6.453 13.414 1 95.31 650 ALA A CA 1
ATOM 5206 C C . ALA A 1 650 ? 18.266 6.664 12.602 1 95.31 650 ALA A C 1
ATOM 5208 O O . ALA A 1 650 ? 19.312 6.105 12.93 1 95.31 650 ALA A O 1
ATOM 5209 N N . CYS A 1 651 ? 18.156 7.422 11.57 1 96.31 651 CYS A N 1
ATOM 5210 C CA . CYS A 1 651 ? 19.312 7.746 10.75 1 96.31 651 CYS A CA 1
ATOM 5211 C C . CYS A 1 651 ? 20.375 8.469 11.578 1 96.31 651 CYS A C 1
ATOM 5213 O O . CYS A 1 651 ? 21.562 8.188 11.453 1 96.31 651 CYS A O 1
ATOM 5215 N N . LEU A 1 652 ? 19.938 9.398 12.414 1 94.44 652 LEU A N 1
ATOM 5216 C CA . LEU A 1 652 ? 20.859 10.117 13.289 1 94.44 652 LEU A CA 1
ATOM 5217 C C . LEU A 1 652 ? 21.609 9.156 14.203 1 94.44 652 LEU A C 1
ATOM 5219 O O . LEU A 1 652 ? 22.828 9.258 14.359 1 94.44 652 LEU A O 1
ATOM 5223 N N . HIS A 1 653 ? 20.859 8.211 14.758 1 93.31 653 HIS A N 1
ATOM 5224 C CA . HIS A 1 653 ? 21.469 7.211 15.625 1 93.31 653 HIS A CA 1
ATOM 5225 C C . HIS A 1 653 ? 22.5 6.379 14.875 1 93.31 653 HIS A C 1
ATOM 5227 O O . HIS A 1 653 ? 23.562 6.043 15.422 1 93.31 653 HIS A O 1
ATOM 5233 N N . CYS A 1 654 ? 22.203 6.082 13.641 1 94.38 654 CYS A N 1
ATOM 5234 C CA . CYS A 1 654 ? 23.125 5.301 12.828 1 94.38 654 CYS A CA 1
ATOM 5235 C C . CYS A 1 654 ? 24.406 6.09 12.547 1 94.38 654 CYS A C 1
ATOM 5237 O O . CYS A 1 654 ? 25.5 5.562 12.695 1 94.38 654 CYS A O 1
ATOM 5239 N N . LEU A 1 655 ? 24.234 7.328 12.203 1 94.44 655 LEU A N 1
ATOM 5240 C CA . LEU A 1 655 ? 25.344 8.156 11.758 1 94.44 655 LEU A CA 1
ATOM 5241 C C . LEU A 1 655 ? 26.25 8.531 12.93 1 94.44 655 LEU A C 1
ATOM 5243 O O . LEU A 1 655 ? 27.438 8.797 12.734 1 94.44 655 LEU A O 1
ATOM 5247 N N . LYS A 1 656 ? 25.719 8.508 14.117 1 92 656 LYS A N 1
ATOM 5248 C CA . LYS A 1 656 ? 26.5 8.906 15.289 1 92 656 LYS A CA 1
ATOM 5249 C C . LYS A 1 656 ? 27.062 7.688 16 1 92 656 LYS A C 1
ATOM 5251 O O . LYS A 1 656 ? 27.891 7.828 16.906 1 92 656 LYS A O 1
ATOM 5256 N N . ASP A 1 657 ? 26.625 6.559 15.664 1 91.5 657 ASP A N 1
ATOM 5257 C CA . ASP A 1 657 ? 27.062 5.332 16.328 1 91.5 657 ASP A CA 1
ATOM 5258 C C . ASP A 1 657 ? 28.422 4.887 15.797 1 91.5 657 ASP A C 1
ATOM 5260 O O . ASP A 1 657 ? 28.547 4.43 14.656 1 91.5 657 ASP A O 1
ATOM 5264 N N . THR A 1 658 ? 29.391 4.82 16.562 1 90.19 658 THR A N 1
ATOM 5265 C CA . THR A 1 658 ? 30.75 4.488 16.156 1 90.19 658 THR A CA 1
ATOM 5266 C C . THR A 1 658 ? 30.859 3.004 15.82 1 90.19 658 THR A C 1
ATOM 5268 O O . THR A 1 658 ? 31.844 2.582 15.195 1 90.19 658 THR A O 1
ATOM 5271 N N . ARG A 1 659 ? 29.969 2.277 16.25 1 90.75 659 ARG A N 1
ATOM 5272 C CA . ARG A 1 659 ? 29.953 0.862 15.891 1 90.75 659 ARG A CA 1
ATOM 5273 C C . ARG A 1 659 ? 29.625 0.673 14.414 1 90.75 659 ARG A C 1
ATOM 5275 O O . ARG A 1 659 ? 30 -0.333 13.812 1 90.75 659 ARG A O 1
ATOM 5282 N N . LEU A 1 660 ? 28.859 1.613 13.797 1 93.44 660 LEU A N 1
ATOM 5283 C CA . LEU A 1 660 ? 28.375 1.525 12.422 1 93.44 660 LEU A CA 1
ATOM 5284 C C . LEU A 1 660 ? 29.219 2.406 11.5 1 93.44 660 LEU A C 1
ATOM 5286 O O . LEU A 1 660 ? 29.312 2.139 10.297 1 93.44 660 LEU A O 1
ATOM 5290 N N . VAL A 1 661 ? 29.75 3.502 12.078 1 93.31 661 VAL A N 1
ATOM 5291 C CA . VAL A 1 661 ? 30.469 4.477 11.273 1 93.31 661 VAL A CA 1
ATOM 5292 C C . VAL A 1 661 ? 31.969 4.41 11.602 1 93.31 661 VAL A C 1
ATOM 5294 O O . VAL A 1 661 ? 32.344 4.469 12.766 1 93.31 661 VAL A O 1
ATOM 5297 N N . ASN A 1 662 ? 32.75 4.344 10.578 1 90.94 662 ASN A N 1
ATOM 5298 C CA . ASN A 1 662 ? 34.188 4.277 10.805 1 90.94 662 ASN A CA 1
ATOM 5299 C C . ASN A 1 662 ? 34.812 5.672 10.859 1 90.94 662 ASN A C 1
ATOM 5301 O O . ASN A 1 662 ? 34.094 6.676 10.844 1 90.94 662 ASN A O 1
ATOM 5305 N N . SER A 1 663 ? 36.094 5.75 10.961 1 90.06 663 SER A N 1
ATOM 5306 C CA . SER A 1 663 ? 36.812 7.004 11.164 1 90.06 663 SER A CA 1
ATOM 5307 C C . SER A 1 663 ? 36.719 7.898 9.93 1 90.06 663 SER A C 1
ATOM 5309 O O . SER A 1 663 ? 36.875 9.117 10.031 1 90.06 663 SER A O 1
ATOM 5311 N N . ARG A 1 664 ? 36.469 7.32 8.742 1 89.88 664 ARG A N 1
ATOM 5312 C CA . ARG A 1 664 ? 36.344 8.086 7.5 1 89.88 664 ARG A CA 1
ATOM 5313 C C . ARG A 1 664 ? 34.906 8.523 7.246 1 89.88 664 ARG A C 1
ATOM 5315 O O . ARG A 1 664 ? 34.625 9.234 6.277 1 89.88 664 ARG A O 1
ATOM 5322 N N . GLY A 1 665 ? 34.031 8.117 8.125 1 91.69 665 GLY A N 1
ATOM 5323 C CA . GLY A 1 665 ? 32.625 8.531 8.016 1 91.69 665 GLY A CA 1
ATOM 5324 C C . GLY A 1 665 ? 31.781 7.555 7.23 1 91.69 665 GLY A C 1
ATOM 5325 O O . GLY A 1 665 ? 30.609 7.816 6.973 1 91.69 665 GLY A O 1
ATOM 5326 N N . ASP A 1 666 ? 32.375 6.402 6.816 1 94.62 666 ASP A N 1
ATOM 5327 C CA . ASP A 1 666 ? 31.594 5.398 6.078 1 94.62 666 ASP A CA 1
ATOM 5328 C C . ASP A 1 666 ? 30.578 4.707 6.988 1 94.62 666 ASP A C 1
ATOM 5330 O O . ASP A 1 666 ? 30.906 4.305 8.102 1 94.62 666 ASP A O 1
ATOM 5334 N N . LEU A 1 667 ? 29.391 4.633 6.523 1 95.5 667 LEU A N 1
ATOM 5335 C CA . LEU A 1 667 ? 28.344 3.916 7.246 1 95.5 667 LEU A CA 1
ATOM 5336 C C . LEU A 1 667 ? 28.234 2.479 6.75 1 95.5 667 LEU A C 1
ATOM 5338 O O . LEU A 1 667 ? 27.969 2.246 5.566 1 95.5 667 LEU A O 1
ATOM 5342 N N . ASN A 1 668 ? 28.422 1.538 7.59 1 93.12 668 ASN A N 1
ATOM 5343 C CA . ASN A 1 668 ? 28.375 0.118 7.258 1 93.12 668 ASN A CA 1
ATOM 5344 C C . ASN A 1 668 ? 27.094 -0.532 7.75 1 93.12 668 ASN A C 1
ATOM 5346 O O . ASN A 1 668 ? 27 -0.937 8.914 1 93.12 668 ASN A O 1
ATOM 5350 N N . THR A 1 669 ? 26.203 -0.815 6.84 1 88.88 669 THR A N 1
ATOM 5351 C CA . THR A 1 669 ? 24.906 -1.378 7.219 1 88.88 669 THR A CA 1
ATOM 5352 C C . THR A 1 669 ? 25.047 -2.855 7.57 1 88.88 669 THR A C 1
ATOM 5354 O O . THR A 1 669 ? 24.203 -3.414 8.273 1 88.88 669 THR A O 1
ATOM 5357 N N . HIS A 1 670 ? 26.078 -3.498 7.098 1 80.62 670 HIS A N 1
ATOM 5358 C CA . HIS A 1 670 ? 26.266 -4.926 7.32 1 80.62 670 HIS A CA 1
ATOM 5359 C C . HIS A 1 670 ? 26.641 -5.215 8.773 1 80.62 670 HIS A C 1
ATOM 5361 O O . HIS A 1 670 ? 26.547 -6.359 9.219 1 80.62 670 HIS A O 1
ATOM 5367 N N . ARG A 1 671 ? 26.953 -4.191 9.555 1 81 671 ARG A N 1
ATOM 5368 C CA . ARG A 1 671 ? 27.281 -4.344 10.969 1 81 671 ARG A CA 1
ATOM 5369 C C . ARG A 1 671 ? 26.047 -4.227 11.844 1 81 671 ARG A C 1
ATOM 5371 O O . ARG A 1 671 ? 26.141 -3.879 13.023 1 81 671 ARG A O 1
ATOM 5378 N N . ALA A 1 672 ? 24.906 -4.457 11.258 1 79.31 672 ALA A N 1
ATOM 5379 C CA . ALA A 1 672 ? 23.641 -4.371 11.969 1 79.31 672 ALA A CA 1
ATOM 5380 C C . ALA A 1 672 ? 23.609 -5.332 13.156 1 79.31 672 ALA A C 1
ATOM 5382 O O . ALA A 1 672 ? 22.891 -5.098 14.133 1 79.31 672 ALA A O 1
ATOM 5383 N N . ASP A 1 673 ? 24.391 -6.367 13.125 1 75.06 673 ASP A N 1
ATOM 5384 C CA . ASP A 1 673 ? 24.422 -7.363 14.188 1 75.06 673 ASP A CA 1
ATOM 5385 C C . ASP A 1 673 ? 25.016 -6.773 15.469 1 75.06 673 ASP A C 1
ATOM 5387 O O . ASP A 1 673 ? 24.797 -7.301 16.562 1 75.06 673 ASP A O 1
ATOM 5391 N N . LYS A 1 674 ? 25.703 -5.641 15.328 1 78.69 674 LYS A N 1
ATOM 5392 C CA . LYS A 1 674 ? 26.344 -5.012 16.484 1 78.69 674 LYS A CA 1
ATOM 5393 C C . LYS A 1 674 ? 25.375 -4.094 17.219 1 78.69 674 LYS A C 1
ATOM 5395 O O . LYS A 1 674 ? 25.703 -3.6 18.312 1 78.69 674 LYS A O 1
ATOM 5400 N N . ILE A 1 675 ? 24.281 -3.889 16.547 1 84.25 675 ILE A N 1
ATOM 5401 C CA . ILE A 1 675 ? 23.312 -2.969 17.125 1 84.25 675 ILE A CA 1
ATOM 5402 C C . ILE A 1 675 ? 22.156 -3.76 17.734 1 84.25 675 ILE A C 1
ATOM 5404 O O . ILE A 1 675 ? 21.703 -4.762 17.156 1 84.25 675 ILE A O 1
ATOM 5408 N N . SER A 1 676 ? 21.688 -3.381 18.922 1 80.81 676 SER A N 1
ATOM 5409 C CA . SER A 1 676 ? 20.609 -4.078 19.594 1 80.81 676 SER A CA 1
ATOM 5410 C C . SER A 1 676 ? 19.312 -3.268 19.547 1 80.81 676 SER A C 1
ATOM 5412 O O . SER A 1 676 ? 18.234 -3.799 19.812 1 80.81 676 SER A O 1
ATOM 5414 N N . GLU A 1 677 ? 19.453 -1.968 19.219 1 87.94 677 GLU A N 1
ATOM 5415 C CA . GLU A 1 677 ? 18.25 -1.122 19.219 1 87.94 677 GLU A CA 1
ATOM 5416 C C . GLU A 1 677 ? 17.328 -1.498 18.078 1 87.94 677 GLU A C 1
ATOM 5418 O O . GLU A 1 677 ? 17.703 -1.415 16.906 1 87.94 677 GLU A O 1
ATOM 5423 N N . SER A 1 678 ? 16.109 -1.822 18.359 1 85.81 678 SER A N 1
ATOM 5424 C CA . SER A 1 678 ? 15.156 -2.377 17.406 1 85.81 678 SER A CA 1
ATOM 5425 C C . SER A 1 678 ? 14.828 -1.375 16.297 1 85.81 678 SER A C 1
ATOM 5427 O O . SER A 1 678 ? 14.805 -1.729 15.117 1 85.81 678 SER A O 1
ATOM 5429 N N . MET A 1 679 ? 14.625 -0.097 16.75 1 91.06 679 MET A N 1
ATOM 5430 C CA . MET A 1 679 ? 14.219 0.91 15.766 1 91.06 679 MET A CA 1
ATOM 5431 C C . MET A 1 679 ? 15.367 1.234 14.812 1 91.06 679 MET A C 1
ATOM 5433 O O . MET A 1 679 ? 15.148 1.401 13.609 1 91.06 679 MET A O 1
ATOM 5437 N N . THR A 1 680 ? 16.562 1.324 15.359 1 92.44 680 THR A N 1
ATOM 5438 C CA . THR A 1 680 ? 17.75 1.562 14.531 1 92.44 680 THR A CA 1
ATOM 5439 C C . THR A 1 680 ? 17.953 0.414 13.547 1 92.44 680 THR A C 1
ATOM 5441 O O . THR A 1 680 ? 18.266 0.642 12.383 1 92.44 680 THR A O 1
ATOM 5444 N N . LEU A 1 681 ? 17.719 -0.753 13.992 1 89.31 681 LEU A N 1
ATOM 5445 C CA . LEU A 1 681 ? 17.875 -1.933 13.148 1 89.31 681 LEU A CA 1
ATOM 5446 C C . LEU A 1 681 ? 16.844 -1.938 12.023 1 89.31 681 LEU A C 1
ATOM 5448 O O . LEU A 1 681 ? 17.172 -2.279 10.883 1 89.31 681 LEU A O 1
ATOM 5452 N N . LYS A 1 682 ? 15.633 -1.639 12.344 1 89.25 682 LYS A N 1
ATOM 5453 C CA . LYS A 1 682 ? 14.57 -1.58 11.344 1 89.25 682 LYS A CA 1
ATOM 5454 C C . LYS A 1 682 ? 14.922 -0.606 10.227 1 89.25 682 LYS A C 1
ATOM 5456 O O . LYS A 1 682 ? 14.742 -0.917 9.047 1 89.25 682 LYS A O 1
ATOM 5461 N N . TYR A 1 683 ? 15.438 0.538 10.586 1 94.06 683 TYR A N 1
ATOM 5462 C CA . TYR A 1 683 ? 15.836 1.536 9.602 1 94.06 683 TYR A CA 1
ATOM 5463 C C . TYR A 1 683 ? 17.031 1.051 8.789 1 94.06 683 TYR A C 1
ATOM 5465 O O . TYR A 1 683 ? 17.047 1.197 7.562 1 94.06 683 TYR A O 1
ATOM 5473 N N . LEU A 1 684 ? 17.969 0.54 9.461 1 93.56 684 LEU A N 1
ATOM 5474 C CA . LEU A 1 684 ? 19.188 0.074 8.789 1 93.56 684 LEU A CA 1
ATOM 5475 C C . LEU A 1 684 ? 18.859 -1.025 7.781 1 93.56 684 LEU A C 1
ATOM 5477 O O . LEU A 1 684 ? 19.453 -1.086 6.707 1 93.56 684 LEU A O 1
ATOM 5481 N N . ARG A 1 685 ? 17.953 -1.857 8.109 1 89.31 685 ARG A N 1
ATOM 5482 C CA . ARG A 1 685 ? 17.547 -2.912 7.191 1 89.31 685 ARG A CA 1
ATOM 5483 C C . ARG A 1 685 ? 16.859 -2.328 5.961 1 89.31 685 ARG A C 1
ATOM 5485 O O . ARG A 1 685 ? 17.031 -2.832 4.848 1 89.31 685 ARG A O 1
ATOM 5492 N N . ARG A 1 686 ? 16.047 -1.3 6.176 1 94.38 686 ARG A N 1
ATOM 5493 C CA . ARG A 1 686 ? 15.414 -0.603 5.055 1 94.38 686 ARG A CA 1
ATOM 5494 C C . ARG A 1 686 ? 16.469 0.025 4.145 1 94.38 686 ARG A C 1
ATOM 5496 O O . ARG A 1 686 ? 16.375 -0.076 2.92 1 94.38 686 ARG A O 1
ATOM 5503 N N . VAL A 1 687 ? 17.469 0.63 4.773 1 96.88 687 VAL A N 1
ATOM 5504 C CA . VAL A 1 687 ? 18.547 1.245 4.023 1 96.88 687 VAL A CA 1
ATOM 5505 C C . VAL A 1 687 ? 19.281 0.182 3.205 1 96.88 687 VAL A C 1
ATOM 5507 O O . VAL A 1 687 ? 19.516 0.361 2.006 1 96.88 687 VAL A O 1
ATOM 5510 N N . GLU A 1 688 ? 19.562 -0.88 3.818 1 93.06 688 GLU A N 1
ATOM 5511 C CA . GLU A 1 688 ? 20.281 -1.974 3.174 1 93.06 688 GLU A CA 1
ATOM 5512 C C . GLU A 1 688 ? 19.516 -2.5 1.962 1 93.06 688 GLU A C 1
ATOM 5514 O O . GLU A 1 688 ? 20.125 -2.771 0.917 1 93.06 688 GLU A O 1
ATOM 5519 N N . SER A 1 689 ? 18.25 -2.639 2.082 1 92.88 689 SER A N 1
ATOM 5520 C CA . SER A 1 689 ? 17.438 -3.193 1.008 1 92.88 689 SER A CA 1
ATOM 5521 C C . SER A 1 689 ? 17.406 -2.266 -0.202 1 92.88 689 SER A C 1
ATOM 5523 O O . SER A 1 689 ? 17.141 -2.705 -1.321 1 92.88 689 SER A O 1
ATOM 5525 N N . VAL A 1 690 ? 17.719 -0.976 -0.018 1 97.12 690 VAL A N 1
ATOM 5526 C CA . VAL A 1 690 ? 17.578 0.012 -1.083 1 97.12 690 VAL A CA 1
ATOM 5527 C C . VAL A 1 690 ? 18.922 0.25 -1.748 1 97.12 690 VAL A C 1
ATOM 5529 O O . VAL A 1 690 ? 19.047 0.208 -2.977 1 97.12 690 VAL A O 1
ATOM 5532 N N . ILE A 1 691 ? 20 0.395 -0.992 1 97.19 691 ILE A N 1
ATOM 5533 C CA . ILE A 1 691 ? 21.234 0.992 -1.497 1 97.19 691 ILE A CA 1
ATOM 5534 C C . ILE A 1 691 ? 22.172 -0.103 -2.014 1 97.19 691 ILE A C 1
ATOM 5536 O O . ILE A 1 691 ? 23.156 0.182 -2.701 1 97.19 691 ILE A O 1
ATOM 5540 N N . TRP A 1 692 ? 21.906 -1.35 -1.77 1 94.94 692 TRP A N 1
ATOM 5541 C CA . TRP A 1 692 ? 22.812 -2.457 -2.035 1 94.94 692 TRP A CA 1
ATOM 5542 C C . TRP A 1 692 ? 23.281 -2.438 -3.484 1 94.94 692 TRP A C 1
ATOM 5544 O O . TRP A 1 692 ? 22.484 -2.594 -4.406 1 94.94 692 TRP A O 1
ATOM 5554 N N . ARG A 1 693 ? 24.578 -2.188 -3.717 1 95.12 693 ARG A N 1
ATOM 5555 C CA . ARG A 1 693 ? 25.297 -2.229 -4.988 1 95.12 693 ARG A CA 1
ATOM 5556 C C . ARG A 1 693 ? 24.844 -1.1 -5.906 1 95.12 693 ARG A C 1
ATOM 5558 O O . ARG A 1 693 ? 25 -1.183 -7.125 1 95.12 693 ARG A O 1
ATOM 5565 N N . ARG A 1 694 ? 24.281 -0.101 -5.363 1 97.69 694 ARG A N 1
ATOM 5566 C CA . ARG A 1 694 ? 23.969 1.114 -6.105 1 97.69 694 ARG A CA 1
ATOM 5567 C C . ARG A 1 694 ? 25.031 2.184 -5.883 1 97.69 694 ARG A C 1
ATOM 5569 O O . ARG A 1 694 ? 26.016 1.951 -5.184 1 97.69 694 ARG A O 1
ATOM 5576 N N . ARG A 1 695 ? 24.875 3.268 -6.605 1 98.12 695 ARG A N 1
ATOM 5577 C CA . ARG A 1 695 ? 25.75 4.43 -6.477 1 98.12 695 ARG A CA 1
ATOM 5578 C C . ARG A 1 695 ? 24.938 5.68 -6.133 1 98.12 695 ARG A C 1
ATOM 5580 O O . ARG A 1 695 ? 23.828 5.859 -6.621 1 98.12 695 ARG A O 1
ATOM 5587 N N . ILE A 1 696 ? 25.5 6.473 -5.215 1 98.38 696 ILE A N 1
ATOM 5588 C CA . ILE A 1 696 ? 24.984 7.836 -5.102 1 98.38 696 ILE A CA 1
ATOM 5589 C C . ILE A 1 696 ? 25.516 8.68 -6.258 1 98.38 696 ILE A C 1
ATOM 5591 O O . ILE A 1 696 ? 26.688 8.609 -6.609 1 98.38 696 ILE A O 1
ATOM 5595 N N . VAL A 1 697 ? 24.641 9.461 -6.879 1 98.38 697 VAL A N 1
ATOM 5596 C CA . VAL A 1 697 ? 25.062 10.219 -8.055 1 98.38 697 VAL A CA 1
ATOM 5597 C C . VAL A 1 697 ? 24.688 11.688 -7.887 1 98.38 697 VAL A C 1
ATOM 5599 O O . VAL A 1 697 ? 23.672 12.008 -7.266 1 98.38 697 VAL A O 1
ATOM 5602 N N . ARG A 1 698 ? 25.516 12.508 -8.367 1 97.94 698 ARG A N 1
ATOM 5603 C CA . ARG A 1 698 ? 25.25 13.93 -8.562 1 97.94 698 ARG A CA 1
ATOM 5604 C C . ARG A 1 698 ? 24.906 14.227 -10.023 1 97.94 698 ARG A C 1
ATOM 5606 O O . ARG A 1 698 ? 25.719 13.953 -10.922 1 97.94 698 ARG A O 1
ATOM 5613 N N . ILE A 1 699 ? 23.734 14.703 -10.219 1 97.5 699 ILE A N 1
ATOM 5614 C CA . ILE A 1 699 ? 23.219 14.961 -11.562 1 97.5 699 ILE A CA 1
ATOM 5615 C C . ILE A 1 699 ? 23.234 16.469 -11.844 1 97.5 699 ILE A C 1
ATOM 5617 O O . ILE A 1 699 ? 22.641 17.25 -11.086 1 97.5 699 ILE A O 1
ATOM 5621 N N . GLU A 1 700 ? 23.859 16.859 -12.805 1 96.5 700 GLU A N 1
ATOM 5622 C CA . GLU A 1 700 ? 23.859 18.25 -13.234 1 96.5 700 GLU A CA 1
ATOM 5623 C C . GLU A 1 700 ? 22.688 18.547 -14.156 1 96.5 700 GLU A C 1
ATOM 5625 O O . GLU A 1 700 ? 22.516 17.875 -15.188 1 96.5 700 GLU A O 1
ATOM 5630 N N . THR A 1 701 ? 21.891 19.484 -13.617 1 91.25 701 THR A N 1
ATOM 5631 C CA . THR A 1 701 ? 20.672 19.781 -14.383 1 91.25 701 THR A CA 1
ATOM 5632 C C . THR A 1 701 ? 20.891 21.016 -15.266 1 91.25 701 THR A C 1
ATOM 5634 O O . THR A 1 701 ? 21.656 21.906 -14.922 1 91.25 701 THR A O 1
ATOM 5637 N N . GLY A 1 702 ? 20.578 21.094 -16.5 1 72.88 702 GLY A N 1
ATOM 5638 C CA . GLY A 1 702 ? 20.719 22.25 -17.375 1 72.88 702 GLY A CA 1
ATOM 5639 C C . GLY A 1 702 ? 19.5 23.156 -17.344 1 72.88 702 GLY A C 1
ATOM 5640 O O . GLY A 1 702 ? 19.625 24.375 -17.484 1 72.88 702 GLY A O 1
ATOM 5641 N N . SER A 1 703 ? 18.469 22.688 -17.141 1 68.25 703 SER A N 1
ATOM 5642 C CA . SER A 1 703 ? 17.266 23.453 -17.406 1 68.25 703 SER A CA 1
ATOM 5643 C C . SER A 1 703 ? 16.375 23.547 -16.172 1 68.25 703 SER A C 1
ATOM 5645 O O . SER A 1 703 ? 15.359 24.25 -16.188 1 68.25 703 SER A O 1
ATOM 5647 N N . LEU A 1 704 ? 16.766 22.922 -15.172 1 73.56 704 LEU A N 1
ATOM 5648 C CA . LEU A 1 704 ? 15.891 22.922 -14.016 1 73.56 704 LEU A CA 1
ATOM 5649 C C . LEU A 1 704 ? 16.344 23.953 -12.992 1 73.56 704 LEU A C 1
ATOM 5651 O O . LEU A 1 704 ? 17.406 24.562 -13.141 1 73.56 704 LEU A O 1
ATOM 5655 N N . GLN A 1 705 ? 15.508 24.203 -12.039 1 70 705 GLN A N 1
ATOM 5656 C CA . GLN A 1 705 ? 15.742 25.219 -11.031 1 70 705 GLN A CA 1
ATOM 5657 C C . GLN A 1 705 ? 16.969 24.906 -10.188 1 70 705 GLN A C 1
ATOM 5659 O O . GLN A 1 705 ? 17.781 25.781 -9.898 1 70 705 GLN A O 1
ATOM 5664 N N . SER A 1 706 ? 17.109 23.641 -9.922 1 77.38 706 SER A N 1
ATOM 5665 C CA . SER A 1 706 ? 18.25 23.219 -9.125 1 77.38 706 SER A CA 1
ATOM 5666 C C . SER A 1 706 ? 19.438 22.875 -10.008 1 77.38 706 SER A C 1
ATOM 5668 O O . SER A 1 706 ? 19.297 22.172 -11.008 1 77.38 706 SER A O 1
ATOM 5670 N N . LYS A 1 707 ? 20.547 23.375 -9.664 1 84.25 707 LYS A N 1
ATOM 5671 C CA . LYS A 1 707 ? 21.75 23.094 -10.43 1 84.25 707 LYS A CA 1
ATOM 5672 C C . LYS A 1 707 ? 22.125 21.625 -10.344 1 84.25 707 LYS A C 1
ATOM 5674 O O . LYS A 1 707 ? 22.547 21.031 -11.336 1 84.25 707 LYS A O 1
ATOM 5679 N N . TYR A 1 708 ? 21.984 21.078 -9.148 1 92.81 708 TYR A N 1
ATOM 5680 C CA . TYR A 1 708 ? 22.344 19.688 -8.945 1 92.81 708 TYR A CA 1
ATOM 5681 C C . TYR A 1 708 ? 21.203 18.922 -8.289 1 92.81 708 TYR A C 1
ATOM 5683 O O . TYR A 1 708 ? 20.484 19.453 -7.449 1 92.81 708 TYR A O 1
ATOM 5691 N N . LEU A 1 709 ? 21.031 17.781 -8.812 1 94.75 709 LEU A N 1
ATOM 5692 C CA . LEU A 1 709 ? 20.156 16.797 -8.18 1 94.75 709 LEU A CA 1
ATOM 5693 C C . LEU A 1 709 ? 20.953 15.586 -7.695 1 94.75 709 LEU A C 1
ATOM 5695 O O . LEU A 1 709 ? 22.047 15.32 -8.195 1 94.75 709 LEU A O 1
ATOM 5699 N N . TYR A 1 710 ? 20.469 14.961 -6.695 1 96.81 710 TYR A N 1
ATOM 5700 C CA . TYR A 1 710 ? 21.109 13.773 -6.156 1 96.81 710 TYR A CA 1
ATOM 5701 C C . TYR A 1 710 ? 20.172 12.57 -6.18 1 96.81 710 TYR A C 1
ATOM 5703 O O . TYR A 1 710 ? 18.953 12.734 -6.109 1 96.81 710 TYR A O 1
ATOM 5711 N N . GLY A 1 711 ? 20.719 11.438 -6.348 1 97.94 711 GLY A N 1
ATOM 5712 C CA . GLY A 1 711 ? 19.891 10.242 -6.387 1 97.94 711 GLY A CA 1
ATOM 5713 C C . GLY A 1 711 ? 20.703 8.961 -6.277 1 97.94 711 GLY A C 1
ATOM 5714 O O . GLY A 1 711 ? 21.859 8.984 -5.855 1 97.94 711 GLY A O 1
ATOM 5715 N N . LEU A 1 712 ? 20.047 7.844 -6.41 1 98.62 712 LEU A N 1
ATOM 5716 C CA . LEU A 1 712 ? 20.625 6.504 -6.457 1 98.62 712 LEU A CA 1
ATOM 5717 C C . LEU A 1 712 ? 20.516 5.918 -7.859 1 98.62 712 LEU A C 1
ATOM 5719 O O . LEU A 1 712 ? 19.484 6.023 -8.508 1 98.62 712 LEU A O 1
ATOM 5723 N N . ALA A 1 713 ? 21.625 5.418 -8.336 1 98.5 713 ALA A N 1
ATOM 5724 C CA . ALA A 1 713 ? 21.672 4.832 -9.672 1 98.5 713 ALA A CA 1
ATOM 5725 C C . ALA A 1 713 ? 22.266 3.428 -9.641 1 98.5 713 ALA A C 1
ATOM 5727 O O . ALA A 1 713 ? 22.891 3.037 -8.648 1 98.5 713 ALA A O 1
ATOM 5728 N N . PRO A 1 714 ? 22.047 2.643 -10.727 1 97.56 714 PRO A N 1
ATOM 5729 C CA . PRO A 1 714 ? 22.594 1.289 -10.789 1 97.56 714 PRO A CA 1
ATOM 5730 C C . PRO A 1 714 ? 24.125 1.276 -10.734 1 97.56 714 PRO A C 1
ATOM 5732 O O . PRO A 1 714 ? 24.766 2.303 -10.984 1 97.56 714 PRO A O 1
ATOM 5735 N N . GLU A 1 715 ? 24.672 0.128 -10.469 1 96.75 715 GLU A N 1
ATOM 5736 C CA . GLU A 1 715 ? 26.109 -0.064 -10.305 1 96.75 715 GLU A CA 1
ATOM 5737 C C . GLU A 1 715 ? 26.859 0.298 -11.586 1 96.75 715 GLU A C 1
ATOM 5739 O O . GLU A 1 715 ? 27.984 0.819 -11.531 1 96.75 715 GLU A O 1
ATOM 5744 N N . GLY A 1 716 ? 26.234 0.149 -12.758 1 96.56 716 GLY A N 1
ATOM 5745 C CA . GLY A 1 716 ? 26.906 0.367 -14.039 1 96.56 716 GLY A CA 1
ATOM 5746 C C . GLY A 1 716 ? 26.922 1.823 -14.461 1 96.56 716 GLY A C 1
ATOM 5747 O O . GLY A 1 716 ? 27.5 2.17 -15.492 1 96.56 716 GLY A O 1
ATOM 5748 N N . THR A 1 717 ? 26.375 2.695 -13.648 1 98.12 717 THR A N 1
ATOM 5749 C CA . THR A 1 717 ? 26.297 4.109 -14 1 98.12 717 THR A CA 1
ATOM 5750 C C . THR A 1 717 ? 27.672 4.75 -13.992 1 98.12 717 THR A C 1
ATOM 5752 O O . THR A 1 717 ? 28.5 4.453 -13.125 1 98.12 717 THR A O 1
ATOM 5755 N N . ARG A 1 718 ? 27.891 5.641 -15.008 1 97.31 718 ARG A N 1
ATOM 5756 C CA . ARG A 1 718 ? 29.156 6.352 -15.148 1 97.31 718 ARG A CA 1
ATOM 5757 C C . ARG A 1 718 ? 28.938 7.836 -15.391 1 97.31 718 ARG A C 1
ATOM 5759 O O . ARG A 1 718 ? 27.828 8.25 -15.734 1 97.31 718 ARG A O 1
ATOM 5766 N N . GLU A 1 719 ? 30.062 8.508 -15.117 1 97.5 719 GLU A N 1
ATOM 5767 C CA . GLU A 1 719 ? 30.016 9.922 -15.461 1 97.5 719 GLU A CA 1
ATOM 5768 C C . GLU A 1 719 ? 29.688 10.133 -16.938 1 97.5 719 GLU A C 1
ATOM 5770 O O . GLU A 1 719 ? 30.203 9.406 -17.797 1 97.5 719 GLU A O 1
ATOM 5775 N N . GLY A 1 720 ? 28.75 10.992 -17.188 1 96.31 720 GLY A N 1
ATOM 5776 C CA . GLY A 1 720 ? 28.375 11.266 -18.562 1 96.31 720 GLY A CA 1
ATOM 5777 C C . GLY A 1 720 ? 27.047 10.617 -18.953 1 96.31 720 GLY A C 1
ATOM 5778 O O . GLY A 1 720 ? 26.438 11 -19.953 1 96.31 720 GLY A O 1
ATOM 5779 N N . ASP A 1 721 ? 26.609 9.648 -18.172 1 97.88 721 ASP A N 1
ATOM 5780 C CA . ASP A 1 721 ? 25.312 9.039 -18.438 1 97.88 721 ASP A CA 1
ATOM 5781 C C . ASP A 1 721 ? 24.188 10.047 -18.25 1 97.88 721 ASP A C 1
ATOM 5783 O O . ASP A 1 721 ? 24.297 10.969 -17.438 1 97.88 721 ASP A O 1
ATOM 5787 N N . MET A 1 722 ? 23.125 9.828 -18.984 1 96.94 722 MET A N 1
ATOM 5788 C CA . MET A 1 722 ? 21.969 10.711 -18.891 1 96.94 722 MET A CA 1
ATOM 5789 C C . MET A 1 722 ? 20.906 10.125 -17.984 1 96.94 722 MET A C 1
ATOM 5791 O O . MET A 1 722 ? 20.641 8.914 -18.016 1 96.94 722 MET A O 1
ATOM 5795 N N . VAL A 1 723 ? 20.359 10.93 -17.125 1 97.81 723 VAL A N 1
ATOM 5796 C CA . VAL A 1 723 ? 19.203 10.539 -16.328 1 97.81 723 VAL A CA 1
ATOM 5797 C C . VAL A 1 723 ? 17.938 11.148 -16.938 1 97.81 723 VAL A C 1
ATOM 5799 O O . VAL A 1 723 ? 17.844 12.367 -17.094 1 97.81 723 VAL A O 1
ATOM 5802 N N . CYS A 1 724 ? 16.938 10.266 -17.25 1 97.06 724 CYS A N 1
ATOM 5803 C CA . CYS A 1 724 ? 15.773 10.727 -18 1 97.06 724 CYS A CA 1
ATOM 5804 C C . CYS A 1 724 ? 14.477 10.281 -17.344 1 97.06 724 CYS A C 1
ATOM 5806 O O . CYS A 1 724 ? 14.453 9.273 -16.625 1 97.06 724 CYS A O 1
ATOM 5808 N N . ILE A 1 725 ? 13.484 11.109 -17.484 1 96.88 725 ILE A N 1
ATOM 5809 C CA . ILE A 1 725 ? 12.109 10.695 -17.234 1 96.88 725 ILE A CA 1
ATOM 5810 C C . ILE A 1 725 ? 11.453 10.273 -18.547 1 96.88 725 ILE A C 1
ATOM 5812 O O . ILE A 1 725 ? 11.234 11.109 -19.422 1 96.88 725 ILE A O 1
ATOM 5816 N N . LEU A 1 726 ? 11.219 8.984 -18.656 1 96.88 726 LEU A N 1
ATOM 5817 C CA . LEU A 1 726 ? 10.562 8.461 -19.859 1 96.88 726 LEU A CA 1
ATOM 5818 C C . LEU A 1 726 ? 9.047 8.445 -19.688 1 96.88 726 LEU A C 1
ATOM 5820 O O . LEU A 1 726 ? 8.547 8.141 -18.609 1 96.88 726 LEU A O 1
ATOM 5824 N N . ALA A 1 727 ? 8.344 8.711 -20.797 1 95.44 727 ALA A N 1
ATOM 5825 C CA . ALA A 1 727 ? 6.887 8.664 -20.766 1 95.44 727 ALA A CA 1
ATOM 5826 C C . ALA A 1 727 ? 6.395 7.262 -20.406 1 95.44 727 ALA A C 1
ATOM 5828 O O . ALA A 1 727 ? 6.906 6.27 -20.922 1 95.44 727 ALA A O 1
ATOM 5829 N N . ALA A 1 728 ? 5.426 7.203 -19.5 1 94.62 728 ALA A N 1
ATOM 5830 C CA . ALA A 1 728 ? 4.754 5.98 -19.062 1 94.62 728 ALA A CA 1
ATOM 5831 C C . ALA A 1 728 ? 5.676 5.121 -18.203 1 94.62 728 ALA A C 1
ATOM 5833 O O . ALA A 1 728 ? 5.422 3.932 -18.016 1 94.62 728 ALA A O 1
ATOM 5834 N N . CYS A 1 729 ? 6.797 5.645 -17.797 1 97.12 729 CYS A N 1
ATOM 5835 C CA . CYS A 1 729 ? 7.656 4.961 -16.828 1 97.12 729 CYS A CA 1
ATOM 5836 C C . CYS A 1 729 ? 7.527 5.582 -15.445 1 97.12 729 CYS A C 1
ATOM 5838 O O . CYS A 1 729 ? 7.57 6.805 -15.305 1 97.12 729 CYS A O 1
ATOM 5840 N N . SER A 1 730 ? 7.426 4.801 -14.453 1 96.62 730 SER A N 1
ATOM 5841 C CA . SER A 1 730 ? 7.09 5.316 -13.133 1 96.62 730 SER A CA 1
ATOM 5842 C C . SER A 1 730 ? 8.336 5.789 -12.391 1 96.62 730 SER A C 1
ATOM 5844 O O . SER A 1 730 ? 8.242 6.422 -11.336 1 96.62 730 SER A O 1
ATOM 5846 N N . VAL A 1 731 ? 9.547 5.527 -12.938 1 98.25 731 VAL A N 1
ATOM 5847 C CA . VAL A 1 731 ? 10.789 5.918 -12.289 1 98.25 731 VAL A CA 1
ATOM 5848 C C . VAL A 1 731 ? 11.727 6.57 -13.305 1 98.25 731 VAL A C 1
ATOM 5850 O O . VAL A 1 731 ? 11.594 6.348 -14.508 1 98.25 731 VAL A O 1
ATOM 5853 N N . PRO A 1 732 ? 12.656 7.391 -12.828 1 98.19 732 PRO A N 1
ATOM 5854 C CA . PRO A 1 732 ? 13.711 7.852 -13.727 1 98.19 732 PRO A CA 1
ATOM 5855 C C . PRO A 1 732 ? 14.625 6.719 -14.203 1 98.19 732 PRO A C 1
ATOM 5857 O O . PRO A 1 732 ? 14.75 5.699 -13.523 1 98.19 732 PRO A O 1
ATOM 5860 N N . THR A 1 733 ? 15.219 6.918 -15.367 1 98.44 733 THR A N 1
ATOM 5861 C CA . THR A 1 733 ? 16.094 5.898 -15.938 1 98.44 733 THR A CA 1
ATOM 5862 C C . THR A 1 733 ? 17.438 6.496 -16.312 1 98.44 733 THR A C 1
ATOM 5864 O O . THR A 1 733 ? 17.531 7.68 -16.656 1 98.44 733 THR A O 1
ATOM 5867 N N . VAL A 1 734 ? 18.453 5.711 -16.219 1 98.69 734 VAL A N 1
ATOM 5868 C CA . VAL A 1 734 ? 19.797 6.09 -16.641 1 98.69 734 VAL A CA 1
ATOM 5869 C C . VAL A 1 734 ? 20.078 5.531 -18.047 1 98.69 734 VAL A C 1
ATOM 5871 O O . VAL A 1 734 ? 19.953 4.328 -18.266 1 98.69 734 VAL A O 1
ATOM 5874 N N . LEU A 1 735 ? 20.453 6.402 -18.969 1 97.94 735 LEU A N 1
ATOM 5875 C CA . LEU A 1 735 ? 20.719 6.047 -20.359 1 97.94 735 LEU A CA 1
ATOM 5876 C C . LEU A 1 735 ? 22.156 6.395 -20.734 1 97.94 735 LEU A C 1
ATOM 5878 O O . LEU A 1 735 ? 22.672 7.434 -20.312 1 97.94 735 LEU A O 1
ATOM 5882 N N . ARG A 1 736 ? 22.812 5.516 -21.438 1 97.25 736 ARG A N 1
ATOM 5883 C CA . ARG A 1 736 ? 24.156 5.75 -21.953 1 97.25 736 ARG A CA 1
ATOM 5884 C C . ARG A 1 736 ? 24.156 5.859 -23.469 1 97.25 736 ARG A C 1
ATOM 5886 O O . ARG A 1 736 ? 23.672 4.957 -24.156 1 97.25 736 ARG A O 1
ATOM 5893 N N . LYS A 1 737 ? 24.703 6.863 -23.969 1 93.75 737 LYS A N 1
ATOM 5894 C CA . LYS A 1 737 ? 24.781 7.051 -25.422 1 93.75 737 LYS A CA 1
ATOM 5895 C C . LYS A 1 737 ? 25.781 6.09 -26.031 1 93.75 737 LYS A C 1
ATOM 5897 O O . LYS A 1 737 ? 26.906 5.941 -25.547 1 93.75 737 LYS A O 1
ATOM 5902 N N . ILE A 1 738 ? 25.281 5.324 -27 1 90.19 738 ILE A N 1
ATOM 5903 C CA . ILE A 1 738 ? 26.141 4.414 -27.734 1 90.19 738 ILE A CA 1
ATOM 5904 C C . ILE A 1 738 ? 26.781 5.145 -28.922 1 90.19 738 ILE A C 1
ATOM 5906 O O . ILE A 1 738 ? 26.078 5.711 -29.766 1 90.19 738 ILE A O 1
ATOM 5910 N N . GLU A 1 739 ? 28.062 5.402 -28.906 1 77.94 739 GLU A N 1
ATOM 5911 C CA . GLU A 1 739 ? 28.781 6.039 -30.016 1 77.94 739 GLU A CA 1
ATOM 5912 C C . GLU A 1 739 ? 29.109 5.035 -31.109 1 77.94 739 GLU A C 1
ATOM 5914 O O . GLU A 1 739 ? 29.828 4.07 -30.875 1 77.94 739 GLU A O 1
ATOM 5919 N N . ALA A 1 740 ? 28.109 4.438 -31.781 1 60.09 740 ALA A N 1
ATOM 5920 C CA . ALA A 1 740 ? 28.516 3.539 -32.875 1 60.09 740 ALA A CA 1
ATOM 5921 C C . ALA A 1 740 ? 29.125 4.32 -34.031 1 60.09 740 ALA A C 1
ATOM 5923 O O . ALA A 1 740 ? 28.641 5.391 -34.375 1 60.09 740 ALA A O 1
ATOM 5924 N N . GLU A 1 741 ? 30.391 4.059 -34.406 1 55.41 741 GLU A N 1
ATOM 5925 C CA . GLU A 1 741 ? 31.109 4.609 -35.531 1 55.41 741 GLU A CA 1
ATOM 5926 C C . GLU A 1 741 ? 30.219 4.723 -36.781 1 55.41 741 GLU A C 1
ATOM 5928 O O . GLU A 1 741 ? 30.328 5.684 -37.531 1 55.41 741 GLU A O 1
ATOM 5933 N N . ASP A 1 742 ? 29.578 3.615 -37.219 1 49.78 742 ASP A N 1
ATOM 5934 C CA . ASP A 1 742 ? 28.938 3.518 -38.531 1 49.78 742 ASP A CA 1
ATOM 5935 C C . ASP A 1 742 ? 27.516 4.105 -38.469 1 49.78 742 ASP A C 1
ATOM 5937 O O . ASP A 1 742 ? 26.734 3.885 -39.406 1 49.78 742 ASP A O 1
ATOM 5941 N N . GLN A 1 743 ? 27.016 4.48 -37.375 1 52.34 743 GLN A N 1
ATOM 5942 C CA . GLN A 1 743 ? 25.609 4.887 -37.375 1 52.34 743 GLN A CA 1
ATOM 5943 C C . GLN A 1 743 ? 25.438 6.254 -38.031 1 52.34 743 GLN A C 1
ATOM 5945 O O . GLN A 1 743 ? 26.359 7.074 -38.031 1 52.34 743 GLN A O 1
ATOM 5950 N N . LYS A 1 744 ? 24.453 6.43 -38.938 1 51.09 744 LYS A N 1
ATOM 5951 C CA . LYS A 1 744 ? 24.094 7.676 -39.625 1 51.09 744 LYS A CA 1
ATOM 5952 C C . LYS A 1 744 ? 24.156 8.859 -38.656 1 51.09 744 LYS A C 1
ATOM 5954 O O . LYS A 1 744 ? 23.812 8.727 -37.469 1 51.09 744 LYS A O 1
ATOM 5959 N N . PRO A 1 745 ? 24.594 9.898 -39.094 1 47.97 745 PRO A N 1
ATOM 5960 C CA . PRO A 1 745 ? 24.641 11.188 -38.375 1 47.97 745 PRO A CA 1
ATOM 5961 C C . PRO A 1 745 ? 23.266 11.633 -37.906 1 47.97 745 PRO A C 1
ATOM 5963 O O . PRO A 1 745 ? 22.312 11.703 -38.688 1 47.97 745 PRO A O 1
ATOM 5966 N N . GLY A 1 746 ? 22.859 11.398 -36.469 1 54.53 746 GLY A N 1
ATOM 5967 C CA . GLY A 1 746 ? 21.625 11.961 -35.938 1 54.53 746 GLY A CA 1
ATOM 5968 C C . GLY A 1 746 ? 20.875 11 -35.031 1 54.53 746 GLY A C 1
ATOM 5969 O O . GLY A 1 746 ? 20.016 11.422 -34.25 1 54.53 746 GLY A O 1
ATOM 5970 N N . ALA A 1 747 ? 20.969 9.664 -35.469 1 58.22 747 ALA A N 1
ATOM 5971 C CA . ALA A 1 747 ? 20.094 8.789 -34.688 1 58.22 747 ALA A CA 1
ATOM 5972 C C . ALA A 1 747 ? 20.703 8.5 -33.312 1 58.22 747 ALA A C 1
ATOM 5974 O O . ALA A 1 747 ? 21.828 8.008 -33.219 1 58.22 747 ALA A O 1
ATOM 5975 N N . LYS A 1 748 ? 20.281 9.07 -32.219 1 78.75 748 LYS A N 1
ATOM 5976 C CA . LYS A 1 748 ? 20.812 8.867 -30.875 1 78.75 748 LYS A CA 1
ATOM 5977 C C . LYS A 1 748 ? 20.234 7.598 -30.25 1 78.75 748 LYS A C 1
ATOM 5979 O O . LYS A 1 748 ? 19.031 7.508 -30 1 78.75 748 LYS A O 1
ATOM 5984 N N . VAL A 1 749 ? 21.172 6.516 -30.359 1 91.62 749 VAL A N 1
ATOM 5985 C CA . VAL A 1 749 ? 20.844 5.23 -29.75 1 91.62 749 VAL A CA 1
ATOM 5986 C C . VAL A 1 749 ? 21.406 5.184 -28.328 1 91.62 749 VAL A C 1
ATOM 5988 O O . VAL A 1 749 ? 22.5 5.68 -28.062 1 91.62 749 VAL A O 1
ATOM 5991 N N . PHE A 1 750 ? 20.609 4.629 -27.5 1 96.19 750 PHE A N 1
ATOM 5992 C CA . PHE A 1 750 ? 20.984 4.637 -26.094 1 96.19 750 PHE A CA 1
ATOM 5993 C C . PHE A 1 750 ? 20.891 3.232 -25.5 1 96.19 750 PHE A C 1
ATOM 5995 O O . PHE A 1 750 ? 20.078 2.416 -25.953 1 96.19 750 PHE A O 1
ATOM 6002 N N . GLN A 1 751 ? 21.766 2.963 -24.594 1 96.88 751 GLN A N 1
ATOM 6003 C CA . GLN A 1 751 ? 21.688 1.784 -23.75 1 96.88 751 GLN A CA 1
ATOM 6004 C C . GLN A 1 751 ? 21 2.109 -22.422 1 96.88 751 GLN A C 1
ATOM 6006 O O . GLN A 1 751 ? 21.281 3.133 -21.797 1 96.88 751 GLN A O 1
ATOM 6011 N N . LEU A 1 752 ? 20.047 1.302 -22.062 1 98 752 LEU A N 1
ATOM 6012 C CA . LEU A 1 752 ? 19.422 1.452 -20.766 1 98 752 LEU A CA 1
ATOM 6013 C C . LEU A 1 752 ? 20.266 0.821 -19.672 1 98 752 LEU A C 1
ATOM 6015 O O . LEU A 1 752 ? 20.5 -0.392 -19.672 1 98 752 LEU A O 1
ATOM 6019 N N . ILE A 1 753 ? 20.734 1.608 -18.75 1 97.88 753 ILE A N 1
ATOM 6020 C CA . ILE A 1 753 ? 21.547 1.11 -17.641 1 97.88 753 ILE A CA 1
ATOM 6021 C C . ILE A 1 753 ? 20.641 0.571 -16.531 1 97.88 753 ILE A C 1
ATOM 6023 O O . ILE A 1 753 ? 20.922 -0.47 -15.945 1 97.88 753 ILE A O 1
ATOM 6027 N N . GLY A 1 754 ? 19.547 1.32 -16.25 1 97.88 754 GLY A N 1
ATOM 6028 C CA . GLY A 1 754 ? 18.594 0.848 -15.266 1 97.88 754 GLY A CA 1
ATOM 6029 C C . GLY A 1 754 ? 17.766 1.964 -14.656 1 97.88 754 GLY A C 1
ATOM 6030 O O . GLY A 1 754 ? 17.812 3.104 -15.117 1 97.88 754 GLY A O 1
ATOM 6031 N N . GLU A 1 755 ? 16.953 1.594 -13.68 1 98.06 755 GLU A N 1
ATOM 6032 C CA . GLU A 1 755 ? 16.109 2.561 -12.992 1 98.06 755 GLU A CA 1
ATOM 6033 C C . GLU A 1 755 ? 16.891 3.328 -11.93 1 98.06 755 GLU A C 1
ATOM 6035 O O . GLU A 1 755 ? 17.859 2.818 -11.383 1 98.06 755 GLU A O 1
ATOM 6040 N N . ALA A 1 756 ? 16.453 4.496 -11.656 1 98.44 756 ALA A N 1
ATOM 6041 C CA . ALA A 1 756 ? 17.125 5.363 -10.695 1 98.44 756 ALA A CA 1
ATOM 6042 C C . ALA A 1 756 ? 16.109 6.023 -9.758 1 98.44 756 ALA A C 1
ATOM 6044 O O . ALA A 1 756 ? 14.914 6.074 -10.055 1 98.44 756 ALA A O 1
ATOM 6045 N N . TYR A 1 757 ? 16.594 6.344 -8.57 1 98.12 757 TYR A N 1
ATOM 6046 C CA . TYR A 1 757 ? 15.898 7.242 -7.645 1 98.12 757 TYR A CA 1
ATOM 6047 C C . TYR A 1 757 ? 16.5 8.641 -7.691 1 98.12 757 TYR A C 1
ATOM 6049 O O . TYR A 1 757 ? 17.719 8.805 -7.523 1 98.12 757 TYR A O 1
ATOM 6057 N N . VAL A 1 758 ? 15.719 9.609 -8.008 1 97.69 758 VAL A N 1
ATOM 6058 C CA . VAL A 1 758 ? 16.156 11 -7.957 1 97.69 758 VAL A CA 1
ATOM 6059 C C . VAL A 1 758 ? 15.344 11.758 -6.91 1 97.69 758 VAL A C 1
ATOM 6061 O O . VAL A 1 758 ? 14.125 11.883 -7.035 1 97.69 758 VAL A O 1
ATOM 6064 N N . HIS A 1 759 ? 16.062 12.273 -5.926 1 95.06 759 HIS A N 1
ATOM 6065 C CA . HIS A 1 759 ? 15.406 12.906 -4.793 1 95.06 759 HIS A CA 1
ATOM 6066 C C . HIS A 1 759 ? 14.562 14.094 -5.242 1 95.06 759 HIS A C 1
ATOM 6068 O O . HIS A 1 759 ? 15.062 15 -5.906 1 95.06 759 HIS A O 1
ATOM 6074 N N . GLY A 1 760 ? 13.312 14.055 -4.953 1 89.75 760 GLY A N 1
ATOM 6075 C CA . GLY A 1 760 ? 12.398 15.141 -5.258 1 89.75 760 GLY A CA 1
ATOM 6076 C C . GLY A 1 760 ? 11.852 15.086 -6.672 1 89.75 760 GLY A C 1
ATOM 6077 O O . GLY A 1 760 ? 11.234 16.047 -7.145 1 89.75 760 GLY A O 1
ATOM 6078 N N . ARG A 1 761 ? 12.117 14.023 -7.41 1 93.88 761 ARG A N 1
ATOM 6079 C CA . ARG A 1 761 ? 11.656 13.945 -8.789 1 93.88 761 ARG A CA 1
ATOM 6080 C C . ARG A 1 761 ? 11.008 12.586 -9.07 1 93.88 761 ARG A C 1
ATOM 6082 O O . ARG A 1 761 ? 11.094 12.078 -10.195 1 93.88 761 ARG A O 1
ATOM 6089 N N . MET A 1 762 ? 10.398 11.977 -8.07 1 94.94 762 MET A N 1
ATOM 6090 C CA . MET A 1 762 ? 9.914 10.609 -8.219 1 94.94 762 MET A CA 1
ATOM 6091 C C . MET A 1 762 ? 8.406 10.594 -8.461 1 94.94 762 MET A C 1
ATOM 6093 O O . MET A 1 762 ? 7.848 9.57 -8.859 1 94.94 762 MET A O 1
ATOM 6097 N N . ASP A 1 763 ? 7.77 11.75 -8.281 1 90.44 763 ASP A N 1
ATOM 6098 C CA . ASP A 1 763 ? 6.309 11.734 -8.312 1 90.44 763 ASP A CA 1
ATOM 6099 C C . ASP A 1 763 ? 5.766 12.859 -9.188 1 90.44 763 ASP A C 1
ATOM 6101 O O . ASP A 1 763 ? 4.84 13.57 -8.797 1 90.44 763 ASP A O 1
ATOM 6105 N N . GLY A 1 764 ? 6.375 13.078 -10.32 1 89.94 764 GLY A N 1
ATOM 6106 C CA . GLY A 1 764 ? 5.848 13.984 -11.32 1 89.94 764 GLY A CA 1
ATOM 6107 C C . GLY A 1 764 ? 6.375 15.406 -11.18 1 89.94 764 GLY A C 1
ATOM 6108 O O . GLY A 1 764 ? 6.047 16.281 -11.984 1 89.94 764 GLY A O 1
ATOM 6109 N N . GLU A 1 765 ? 7.203 15.742 -10.188 1 87.88 765 GLU A N 1
ATOM 6110 C CA . GLU A 1 765 ? 7.727 17.094 -9.977 1 87.88 765 GLU A CA 1
ATOM 6111 C C . GLU A 1 765 ? 8.477 17.594 -11.203 1 87.88 765 GLU A C 1
ATOM 6113 O O . GLU A 1 765 ? 8.289 18.734 -11.625 1 87.88 765 GLU A O 1
ATOM 6118 N N . ALA A 1 766 ? 9.273 16.703 -11.758 1 90.5 766 ALA A N 1
ATOM 6119 C CA . ALA A 1 766 ? 10.055 17.078 -12.938 1 90.5 766 ALA A CA 1
ATOM 6120 C C . ALA A 1 766 ? 9.141 17.344 -14.125 1 90.5 766 ALA A C 1
ATOM 6122 O O . ALA A 1 766 ? 9.375 18.281 -14.898 1 90.5 766 ALA A O 1
ATOM 6123 N N . VAL A 1 767 ? 8.164 16.562 -14.297 1 90.62 767 VAL A N 1
ATOM 6124 C CA . VAL A 1 767 ? 7.246 16.703 -15.422 1 90.62 767 VAL A CA 1
ATOM 6125 C C . VAL A 1 767 ? 6.512 18.031 -15.328 1 90.62 767 VAL A C 1
ATOM 6127 O O . VAL A 1 767 ? 6.332 18.719 -16.344 1 90.62 767 VAL A O 1
ATOM 6130 N N . ARG A 1 768 ? 6.082 18.359 -14.164 1 84.12 768 ARG A N 1
ATOM 6131 C CA . ARG A 1 768 ? 5.422 19.656 -13.961 1 84.12 768 ARG A CA 1
ATOM 6132 C C . ARG A 1 768 ? 6.348 20.797 -14.328 1 84.12 768 ARG A C 1
ATOM 6134 O O . ARG A 1 768 ? 5.914 21.781 -14.938 1 84.12 768 ARG A O 1
ATOM 6141 N N . GLU A 1 769 ? 7.574 20.656 -13.969 1 86 769 GLU A N 1
ATOM 6142 C CA . GLU A 1 769 ? 8.555 21.672 -14.32 1 86 769 GLU A CA 1
ATOM 6143 C C . GLU A 1 769 ? 8.781 21.719 -15.828 1 86 769 GLU A C 1
ATOM 6145 O O . GLU A 1 769 ? 8.906 22.797 -16.406 1 86 769 GLU A O 1
ATOM 6150 N N . PHE A 1 770 ? 8.844 20.562 -16.469 1 89.06 770 PHE A N 1
ATOM 6151 C CA . PHE A 1 770 ? 9.016 20.484 -17.906 1 89.06 770 PHE A CA 1
ATOM 6152 C C . PHE A 1 770 ? 7.836 21.125 -18.625 1 89.06 770 PHE A C 1
ATOM 6154 O O . PHE A 1 770 ? 8.016 21.844 -19.625 1 89.06 770 PHE A O 1
ATOM 6161 N N . LYS A 1 771 ? 6.711 20.797 -18.141 1 84.12 771 LYS A N 1
ATOM 6162 C CA . LYS A 1 771 ? 5.504 21.359 -18.75 1 84.12 771 LYS A CA 1
ATOM 6163 C C . LYS A 1 771 ? 5.461 22.875 -18.609 1 84.12 771 LYS A C 1
ATOM 6165 O O . LYS A 1 771 ? 5.082 23.594 -19.531 1 84.12 771 LYS A O 1
ATOM 6170 N N . SER A 1 772 ? 5.793 23.344 -17.406 1 81.81 772 SER A N 1
ATOM 6171 C CA . SER A 1 772 ? 5.805 24.797 -17.156 1 81.81 772 SER A CA 1
ATOM 6172 C C . SER A 1 772 ? 6.797 25.5 -18.078 1 81.81 772 SER A C 1
ATOM 6174 O O . SER A 1 772 ? 6.582 26.641 -18.469 1 81.81 772 SER A O 1
ATOM 6176 N N . ARG A 1 773 ? 7.832 24.828 -18.516 1 84.88 773 ARG A N 1
ATOM 6177 C CA . ARG A 1 773 ? 8.859 25.422 -19.375 1 84.88 773 ARG A CA 1
ATOM 6178 C C . ARG A 1 773 ? 8.602 25.062 -20.844 1 84.88 773 ARG A C 1
ATOM 6180 O O . ARG A 1 773 ? 9.391 25.422 -21.719 1 84.88 773 ARG A O 1
ATOM 6187 N N . GLU A 1 774 ? 7.527 24.281 -21.109 1 85.94 774 GLU A N 1
ATOM 6188 C CA . GLU A 1 774 ? 7.156 23.844 -22.453 1 85.94 774 GLU A CA 1
ATOM 6189 C C . GLU A 1 774 ? 8.289 23.062 -23.125 1 85.94 774 GLU A C 1
ATOM 6191 O O . GLU A 1 774 ? 8.602 23.297 -24.297 1 85.94 774 GLU A O 1
ATOM 6196 N N . THR A 1 775 ? 8.922 22.312 -22.25 1 86.62 775 THR A N 1
ATOM 6197 C CA . THR A 1 775 ? 9.969 21.453 -22.797 1 86.62 775 THR A CA 1
ATOM 6198 C C . THR A 1 775 ? 9.367 20.312 -23.609 1 86.62 775 THR A C 1
ATOM 6200 O O . THR A 1 775 ? 8.523 19.562 -23.109 1 86.62 775 THR A O 1
ATOM 6203 N N . PRO A 1 776 ? 9.758 20.188 -24.828 1 86.75 776 PRO A N 1
ATOM 6204 C CA . PRO A 1 776 ? 9.188 19.125 -25.656 1 86.75 776 PRO A CA 1
ATOM 6205 C C . PRO A 1 776 ? 9.742 17.734 -25.297 1 86.75 776 PRO A C 1
ATOM 6207 O O . PRO A 1 776 ? 10.883 17.625 -24.859 1 86.75 776 PRO A O 1
ATOM 6210 N N . LEU A 1 777 ? 8.922 16.781 -25.547 1 90.5 777 LEU A N 1
ATOM 6211 C CA . LEU A 1 777 ? 9.367 15.406 -25.391 1 90.5 777 LEU A CA 1
ATOM 6212 C C . LEU A 1 777 ? 10.336 15.023 -26.5 1 90.5 777 LEU A C 1
ATOM 6214 O O . LEU A 1 777 ? 10.148 15.406 -27.656 1 90.5 777 LEU A O 1
ATOM 6218 N N . ARG A 1 778 ? 11.367 14.367 -26.125 1 91.38 778 ARG A N 1
ATOM 6219 C CA . ARG A 1 778 ? 12.352 13.867 -27.078 1 91.38 778 ARG A CA 1
ATOM 6220 C C . ARG A 1 778 ? 12.234 12.359 -27.25 1 91.38 778 ARG A C 1
ATOM 6222 O O . ARG A 1 778 ? 11.789 11.656 -26.344 1 91.38 778 ARG A O 1
ATOM 6229 N N . SER A 1 779 ? 12.648 11.898 -28.391 1 91.88 779 SER A N 1
ATOM 6230 C CA . SER A 1 779 ? 12.641 10.469 -28.672 1 91.88 779 SER A CA 1
ATOM 6231 C C . SER A 1 779 ? 13.992 9.836 -28.391 1 91.88 779 SER A C 1
ATOM 6233 O O . SER A 1 779 ? 15.039 10.406 -28.719 1 91.88 779 SER A O 1
ATOM 6235 N N . PHE A 1 780 ? 13.953 8.773 -27.719 1 93.19 780 PHE A N 1
ATOM 6236 C CA . PHE A 1 780 ? 15.141 7.977 -27.438 1 93.19 780 PHE A CA 1
ATOM 6237 C C . PHE A 1 780 ? 15.023 6.586 -28.047 1 93.19 780 PHE A C 1
ATOM 6239 O O . PHE A 1 780 ? 13.992 5.922 -27.891 1 93.19 780 PHE A O 1
ATOM 6246 N N . MET A 1 781 ? 16.031 6.164 -28.797 1 94.38 781 MET A N 1
ATOM 6247 C CA . MET A 1 781 ? 16.078 4.801 -29.328 1 94.38 781 MET A CA 1
ATOM 6248 C C . MET A 1 781 ? 16.938 3.904 -28.438 1 94.38 781 MET A C 1
ATOM 6250 O O . MET A 1 781 ? 18.156 4.059 -28.391 1 94.38 781 MET A O 1
ATOM 6254 N N . LEU A 1 782 ? 16.266 2.975 -27.781 1 95.38 782 LEU A N 1
ATOM 6255 C CA . LEU A 1 782 ? 16.969 2.059 -26.891 1 95.38 782 LEU A CA 1
ATOM 6256 C C . LEU A 1 782 ? 17.391 0.797 -27.641 1 95.38 782 LEU A C 1
ATOM 6258 O O . LEU A 1 782 ? 16.656 0.285 -28.484 1 95.38 782 LEU A O 1
ATOM 6262 N N . GLN A 1 783 ? 18.594 0.366 -27.297 1 93.31 783 GLN A N 1
ATOM 6263 C CA . GLN A 1 783 ? 19.125 -0.849 -27.906 1 93.31 783 GLN A CA 1
ATOM 6264 C C . GLN A 1 783 ? 19.688 -1.797 -26.859 1 93.31 783 GLN A C 1
ATOM 6266 O O . GLN A 1 783 ? 20.391 -1.365 -25.938 1 93.31 783 GLN A O 1
ATOM 6271 N N . MET B 1 1 ? -17.672 43.312 25.391 1 34.22 1 MET B N 1
ATOM 6272 C CA . MET B 1 1 ? -17.656 44.719 25.719 1 34.22 1 MET B CA 1
ATOM 6273 C C . MET B 1 1 ? -16.219 45.219 25.828 1 34.22 1 MET B C 1
ATOM 6275 O O . MET B 1 1 ? -15.922 46.344 25.406 1 34.22 1 MET B O 1
ATOM 6279 N N . ARG B 1 2 ? -15.383 44.344 26.562 1 41.88 2 ARG B N 1
ATOM 6280 C CA . ARG B 1 2 ? -14.109 44.938 26.969 1 41.88 2 ARG B CA 1
ATOM 6281 C C . ARG B 1 2 ? -13.125 44.969 25.797 1 41.88 2 ARG B C 1
ATOM 6283 O O . ARG B 1 2 ? -12.07 45.594 25.891 1 41.88 2 ARG B O 1
ATOM 6290 N N . LEU B 1 3 ? -13.281 44.062 24.75 1 48.5 3 LEU B N 1
ATOM 6291 C CA . LEU B 1 3 ? -12.391 44.125 23.594 1 48.5 3 LEU B CA 1
ATOM 6292 C C . LEU B 1 3 ? -12.539 45.469 22.859 1 48.5 3 LEU B C 1
ATOM 6294 O O . LEU B 1 3 ? -11.719 45.812 22.016 1 48.5 3 LEU B O 1
ATOM 6298 N N . ASN B 1 4 ? -13.641 46.25 23.172 1 53.81 4 ASN B N 1
ATOM 6299 C CA . ASN B 1 4 ? -14.117 47.375 22.391 1 53.81 4 ASN B CA 1
ATOM 6300 C C . ASN B 1 4 ? -13.188 48.594 22.547 1 53.81 4 ASN B C 1
ATOM 6302 O O . ASN B 1 4 ? -13.227 49.5 21.719 1 53.81 4 ASN B O 1
ATOM 6306 N N . ARG B 1 5 ? -12.258 48.5 23.578 1 65.06 5 ARG B N 1
ATOM 6307 C CA . ARG B 1 5 ? -11.656 49.812 23.812 1 65.06 5 ARG B CA 1
ATOM 6308 C C . ARG B 1 5 ? -10.312 49.938 23.094 1 65.06 5 ARG B C 1
ATOM 6310 O O . ARG B 1 5 ? -9.789 51.031 22.953 1 65.06 5 ARG B O 1
ATOM 6317 N N . PHE B 1 6 ? -9.75 48.844 22.562 1 85.56 6 PHE B N 1
ATOM 6318 C CA . PHE B 1 6 ? -8.445 48.969 21.922 1 85.56 6 PHE B CA 1
ATOM 6319 C C . PHE B 1 6 ? -8.594 49.438 20.484 1 85.56 6 PHE B C 1
ATOM 6321 O O . PHE B 1 6 ? -9.414 48.938 19.719 1 85.56 6 PHE B O 1
ATOM 6328 N N . ASP B 1 7 ? -7.836 50.469 20.078 1 88.19 7 ASP B N 1
ATOM 6329 C CA . ASP B 1 7 ? -8.016 51.156 18.797 1 88.19 7 ASP B CA 1
ATOM 6330 C C . ASP B 1 7 ? -6.98 50.656 17.766 1 88.19 7 ASP B C 1
ATOM 6332 O O . ASP B 1 7 ? -5.879 51.219 17.703 1 88.19 7 ASP B O 1
ATOM 6336 N N . TYR B 1 8 ? -7.367 49.812 16.922 1 92.25 8 TYR B N 1
ATOM 6337 C CA . TYR B 1 8 ? -6.484 49.312 15.875 1 92.25 8 TYR B CA 1
ATOM 6338 C C . TYR B 1 8 ? -6.312 50.312 14.758 1 92.25 8 TYR B C 1
ATOM 6340 O O . TYR B 1 8 ? -5.422 50.188 13.914 1 92.25 8 TYR B O 1
ATOM 6348 N N . SER B 1 9 ? -7.137 51.344 14.719 1 87.94 9 SER B N 1
ATOM 6349 C CA . SER B 1 9 ? -7.094 52.312 13.641 1 87.94 9 SER B CA 1
ATOM 6350 C C . SER B 1 9 ? -5.812 53.156 13.695 1 87.94 9 SER B C 1
ATOM 6352 O O . SER B 1 9 ? -5.41 53.75 12.695 1 87.94 9 SER B O 1
ATOM 6354 N N . ARG B 1 10 ? -5.195 53.156 14.891 1 86.5 10 ARG B N 1
ATOM 6355 C CA . ARG B 1 10 ? -3.932 53.875 15.047 1 86.5 10 ARG B CA 1
ATOM 6356 C C . ARG B 1 10 ? -2.824 53.219 14.234 1 86.5 10 ARG B C 1
ATOM 6358 O O . ARG B 1 10 ? -1.842 53.844 13.867 1 86.5 10 ARG B O 1
ATOM 6365 N N . GLN B 1 11 ? -3.012 51.938 13.984 1 91.31 11 GLN B N 1
ATOM 6366 C CA . GLN B 1 11 ? -2.002 51.125 13.289 1 91.31 11 GLN B CA 1
ATOM 6367 C C . GLN B 1 11 ? -2.623 50.312 12.164 1 91.31 11 GLN B C 1
ATOM 6369 O O . GLN B 1 11 ? -2.594 49.094 12.195 1 91.31 11 GLN B O 1
ATOM 6374 N N . PRO B 1 12 ? -3.039 51 11.172 1 89.88 12 PRO B N 1
ATOM 6375 C CA . PRO B 1 12 ? -3.588 50.281 10.031 1 89.88 12 PRO B CA 1
ATOM 6376 C C . PRO B 1 12 ? -2.529 49.469 9.289 1 89.88 12 PRO B C 1
ATOM 6378 O O . PRO B 1 12 ? -1.362 49.844 9.242 1 89.88 12 PRO B O 1
ATOM 6381 N N . LEU B 1 13 ? -2.898 48.312 8.82 1 92.81 13 LEU B N 1
ATOM 6382 C CA . LEU B 1 13 ? -1.992 47.438 8.086 1 92.81 13 LEU B CA 1
ATOM 6383 C C . LEU B 1 13 ? -2.174 47.594 6.582 1 92.81 13 LEU B C 1
ATOM 6385 O O . LEU B 1 13 ? -3.297 47.781 6.102 1 92.81 13 LEU B O 1
ATOM 6389 N N . SER B 1 14 ? -1.04 47.656 5.875 1 87.25 14 SER B N 1
ATOM 6390 C CA . SER B 1 14 ? -1.067 47.688 4.418 1 87.25 14 SER B CA 1
ATOM 6391 C C . SER B 1 14 ? -0.085 46.688 3.812 1 87.25 14 SER B C 1
ATOM 6393 O O . SER B 1 14 ? 0.982 46.438 4.375 1 87.25 14 SER B O 1
ATOM 6395 N N . GLY B 1 15 ? -0.529 46.062 2.744 1 88.38 15 GLY B N 1
ATOM 6396 C CA . GLY B 1 15 ? 0.36 45.125 2.043 1 88.38 15 GLY B CA 1
ATOM 6397 C C . GLY B 1 15 ? 0.726 43.906 2.861 1 88.38 15 GLY B C 1
ATOM 6398 O O . GLY B 1 15 ? -0.154 43.219 3.352 1 88.38 15 GLY B O 1
ATOM 6399 N N . ASN B 1 16 ? 2.086 43.75 2.996 1 92.25 16 ASN B N 1
ATOM 6400 C CA . ASN B 1 16 ? 2.588 42.594 3.703 1 92.25 16 ASN B CA 1
ATOM 6401 C C . ASN B 1 16 ? 3.012 42.938 5.129 1 92.25 16 ASN B C 1
ATOM 6403 O O . ASN B 1 16 ? 3.887 42.25 5.695 1 92.25 16 ASN B O 1
ATOM 6407 N N . GLU B 1 17 ? 2.303 43.969 5.629 1 94.88 17 GLU B N 1
ATOM 6408 C CA . GLU B 1 17 ? 2.635 44.375 6.984 1 94.88 17 GLU B CA 1
ATOM 6409 C C . GLU B 1 17 ? 1.91 43.531 8.023 1 94.88 17 GLU B C 1
ATOM 6411 O O . GLU B 1 17 ? 0.811 43.031 7.773 1 94.88 17 GLU B O 1
ATOM 6416 N N . ILE B 1 18 ? 2.598 43.344 9.148 1 96.62 18 ILE B N 1
ATOM 6417 C CA . ILE B 1 18 ? 1.976 42.688 10.297 1 96.62 18 ILE B CA 1
ATOM 6418 C C . ILE B 1 18 ? 2.262 43.5 11.562 1 96.62 18 ILE B C 1
ATOM 6420 O O . ILE B 1 18 ? 3.176 44.312 11.594 1 96.62 18 ILE B O 1
ATOM 6424 N N . ARG B 1 19 ? 1.393 43.375 12.523 1 96.81 19 ARG B N 1
ATOM 6425 C CA . ARG B 1 19 ? 1.688 43.906 13.859 1 96.81 19 ARG B CA 1
ATOM 6426 C C . ARG B 1 19 ? 2.49 42.875 14.664 1 96.81 19 ARG B C 1
ATOM 6428 O O . ARG B 1 19 ? 2.305 41.656 14.508 1 96.81 19 ARG B O 1
ATOM 6435 N N . LEU B 1 20 ? 3.391 43.312 15.406 1 96.75 20 LEU B N 1
ATOM 6436 C CA . LEU B 1 20 ? 4.223 42.469 16.25 1 96.75 20 LEU B CA 1
ATOM 6437 C C . LEU B 1 20 ? 4.207 42.969 17.703 1 96.75 20 LEU B C 1
ATOM 6439 O O . LEU B 1 20 ? 4.254 44.156 17.953 1 96.75 20 LEU B O 1
ATOM 6443 N N . LEU B 1 21 ? 4.16 42 18.547 1 96.94 21 LEU B N 1
ATOM 6444 C CA . LEU B 1 21 ? 4.113 42.25 19.984 1 96.94 21 LEU B CA 1
ATOM 6445 C C . LEU B 1 21 ? 5.492 42.094 20.609 1 96.94 21 LEU B C 1
ATOM 6447 O O . LEU B 1 21 ? 6.164 41.062 20.375 1 96.94 21 LEU B O 1
ATOM 6451 N N . SER B 1 22 ? 5.941 43.031 21.297 1 97.06 22 SER B N 1
ATOM 6452 C CA . SER B 1 22 ? 7.156 42.906 22.109 1 97.06 22 SER B CA 1
ATOM 6453 C C . SER B 1 22 ? 6.832 42.844 23.594 1 97.06 22 SER B C 1
ATOM 6455 O O . SER B 1 22 ? 6.363 43.812 24.188 1 97.06 22 SER B O 1
ATOM 6457 N N . ILE B 1 23 ? 7.059 41.719 24.188 1 97.25 23 ILE B N 1
ATOM 6458 C CA . ILE B 1 23 ? 6.809 41.531 25.609 1 97.25 23 ILE B CA 1
ATOM 6459 C C . ILE B 1 23 ? 7.98 42.094 26.406 1 97.25 23 ILE B C 1
ATOM 6461 O O . ILE B 1 23 ? 9.109 41.625 26.297 1 97.25 23 ILE B O 1
ATOM 6465 N N . ARG B 1 24 ? 7.688 43 27.188 1 96.12 24 ARG B N 1
ATOM 6466 C CA . ARG B 1 24 ? 8.742 43.594 28 1 96.12 24 ARG B CA 1
ATOM 6467 C C . ARG B 1 24 ? 9.203 42.625 29.094 1 96.12 24 ARG B C 1
ATOM 6469 O O . ARG B 1 24 ? 8.398 41.906 29.688 1 96.12 24 ARG B O 1
ATOM 6476 N N . PRO B 1 25 ? 10.5 42.656 29.328 1 95.94 25 PRO B N 1
ATOM 6477 C CA . PRO B 1 25 ? 11 41.75 30.375 1 95.94 25 PRO B CA 1
ATOM 6478 C C . PRO B 1 25 ? 10.523 42.188 31.766 1 95.94 25 PRO B C 1
ATOM 6480 O O . PRO B 1 25 ? 10.414 43.375 32.062 1 95.94 25 PRO B O 1
ATOM 6483 N N . ASP B 1 26 ? 10.18 41.25 32.5 1 93.81 26 ASP B N 1
ATOM 6484 C CA . ASP B 1 26 ? 9.773 41.438 33.906 1 93.81 26 ASP B CA 1
ATOM 6485 C C . ASP B 1 26 ? 9.719 40.125 34.656 1 93.81 26 ASP B C 1
ATOM 6487 O O . ASP B 1 26 ? 9.898 39.062 34.062 1 93.81 26 ASP B O 1
ATOM 6491 N N . GLU B 1 27 ? 9.5 40.188 35.938 1 91.88 27 GLU B N 1
ATOM 6492 C CA . GLU B 1 27 ? 9.352 38.969 36.75 1 91.88 27 GLU B CA 1
ATOM 6493 C C . GLU B 1 27 ? 8.023 38.281 36.469 1 91.88 27 GLU B C 1
ATOM 6495 O O . GLU B 1 27 ? 7.09 38.906 35.938 1 91.88 27 GLU B O 1
ATOM 6500 N N . ARG B 1 28 ? 7.848 37.062 36.812 1 88.06 28 ARG B N 1
ATOM 6501 C CA . ARG B 1 28 ? 6.703 36.219 36.5 1 88.06 28 ARG B CA 1
ATOM 6502 C C . ARG B 1 28 ? 5.434 36.75 37.156 1 88.06 28 ARG B C 1
ATOM 6504 O O . ARG B 1 28 ? 4.34 36.594 36.594 1 88.06 28 ARG B O 1
ATOM 6511 N N . ASN B 1 29 ? 5.609 37.312 38.25 1 89.06 29 ASN B N 1
ATOM 6512 C CA . ASN B 1 29 ? 4.438 37.75 39.031 1 89.06 29 ASN B CA 1
ATOM 6513 C C . ASN B 1 29 ? 3.994 39.156 38.656 1 89.06 29 ASN B C 1
ATOM 6515 O O . ASN B 1 29 ? 2.961 39.625 39.156 1 89.06 29 ASN B O 1
ATOM 6519 N N . GLU B 1 30 ? 4.668 39.75 37.781 1 91.69 30 GLU B N 1
ATOM 6520 C CA . GLU B 1 30 ? 4.328 41.125 37.375 1 91.69 30 GLU B CA 1
ATOM 6521 C C . GLU B 1 30 ? 3.357 41.125 36.219 1 91.69 30 GLU B C 1
ATOM 6523 O O . GLU B 1 30 ? 3.281 40.125 35.469 1 91.69 30 GLU B O 1
ATOM 6528 N N . SER B 1 31 ? 2.682 42.188 36.094 1 92.75 31 SER B N 1
ATOM 6529 C CA . SER B 1 31 ? 1.745 42.344 34.969 1 92.75 31 SER B CA 1
ATOM 6530 C C . SER B 1 31 ? 2.471 42.344 33.656 1 92.75 31 SER B C 1
ATOM 6532 O O . SER B 1 31 ? 3.619 42.781 33.562 1 92.75 31 SER B O 1
ATOM 6534 N N . ILE B 1 32 ? 1.767 41.844 32.656 1 95.75 32 ILE B N 1
ATOM 6535 C CA . ILE B 1 32 ? 2.359 41.781 31.344 1 95.75 32 ILE B CA 1
ATOM 6536 C C . ILE B 1 32 ? 2.229 43.125 30.625 1 95.75 32 ILE B C 1
ATOM 6538 O O . ILE B 1 32 ? 1.119 43.625 30.422 1 95.75 32 ILE B O 1
ATOM 6542 N N . ARG B 1 33 ? 3.324 43.719 30.297 1 95.88 33 ARG B N 1
ATOM 6543 C CA . ARG B 1 33 ? 3.393 44.938 29.5 1 95.88 33 ARG B CA 1
ATOM 6544 C C . ARG B 1 33 ? 4.031 44.656 28.141 1 95.88 33 ARG B C 1
ATOM 6546 O O . ARG B 1 33 ? 5.059 44 28.062 1 95.88 33 ARG B O 1
ATOM 6553 N N . CYS B 1 34 ? 3.375 45.188 27.125 1 96.81 34 CYS B N 1
ATOM 6554 C CA . CYS B 1 34 ? 3.852 44.906 25.781 1 96.81 34 CYS B CA 1
ATOM 6555 C C . CYS B 1 34 ? 3.865 46.188 24.938 1 96.81 34 CYS B C 1
ATOM 6557 O O . CYS B 1 34 ? 3.154 47.156 25.234 1 96.81 34 CYS B O 1
ATOM 6559 N N . ASP B 1 35 ? 4.707 46.188 23.984 1 95.69 35 ASP B N 1
ATOM 6560 C CA . ASP B 1 35 ? 4.703 47.188 22.906 1 95.69 35 ASP B CA 1
ATOM 6561 C C . ASP B 1 35 ? 4.215 46.562 21.594 1 95.69 35 ASP B C 1
ATOM 6563 O O . ASP B 1 35 ? 4.555 45.406 21.281 1 95.69 35 ASP B O 1
ATOM 6567 N N . LEU B 1 36 ? 3.35 47.25 20.938 1 96.19 36 LEU B N 1
ATOM 6568 C CA . LEU B 1 36 ? 2.828 46.812 19.656 1 96.19 36 LEU B CA 1
ATOM 6569 C C . LEU B 1 36 ? 3.309 47.719 18.531 1 96.19 36 LEU B C 1
ATOM 6571 O O . LEU B 1 36 ? 3.184 48.938 18.609 1 96.19 36 LEU B O 1
ATOM 6575 N N . PHE B 1 37 ? 3.895 47.219 17.469 1 93.88 37 PHE B N 1
ATOM 6576 C CA . PHE B 1 37 ? 4.363 48.031 16.344 1 93.88 37 PHE B CA 1
ATOM 6577 C C . PHE B 1 37 ? 4.109 47.312 15.023 1 93.88 37 PHE B C 1
ATOM 6579 O O . PHE B 1 37 ? 3.832 46.125 15 1 93.88 37 PHE B O 1
ATOM 6586 N N . VAL B 1 38 ? 4.133 47.969 13.898 1 94.94 38 VAL B N 1
ATOM 6587 C CA . VAL B 1 38 ? 3.848 47.5 12.555 1 94.94 38 VAL B CA 1
ATOM 6588 C C . VAL B 1 38 ? 5.141 47.406 11.75 1 94.94 38 VAL B C 1
ATOM 6590 O O . VAL B 1 38 ? 5.969 48.312 11.797 1 94.94 38 VAL B O 1
ATOM 6593 N N . LYS B 1 39 ? 5.375 46.281 11.164 1 93.62 39 LYS B N 1
ATOM 6594 C CA . LYS B 1 39 ? 6.531 46.094 10.297 1 93.62 39 LYS B CA 1
ATOM 6595 C C . LYS B 1 39 ? 6.172 45.25 9.086 1 93.62 39 LYS B C 1
ATOM 6597 O O . LYS B 1 39 ? 5.184 44.5 9.109 1 93.62 39 LYS B O 1
ATOM 6602 N N . ASP B 1 40 ? 7.008 45.406 8.102 1 94.69 40 ASP B N 1
ATOM 6603 C CA . ASP B 1 40 ? 6.887 44.531 6.93 1 94.69 40 ASP B CA 1
ATOM 6604 C C . ASP B 1 40 ? 7.406 43.125 7.219 1 94.69 40 ASP B C 1
ATOM 6606 O O . ASP B 1 40 ? 8.484 42.969 7.801 1 94.69 40 ASP B O 1
ATOM 6610 N N . LEU B 1 41 ? 6.668 42.125 6.824 1 95.75 41 LEU B N 1
ATOM 6611 C CA . LEU B 1 41 ? 6.988 40.719 7.117 1 95.75 41 LEU B CA 1
ATOM 6612 C C . LEU B 1 41 ? 8.359 40.375 6.559 1 95.75 41 LEU B C 1
ATOM 6614 O O . LEU B 1 41 ? 9.094 39.594 7.176 1 95.75 41 LEU B O 1
ATOM 6618 N N . ALA B 1 42 ? 8.742 40.844 5.434 1 92.75 42 ALA B N 1
ATOM 6619 C CA . ALA B 1 42 ? 10 40.5 4.777 1 92.75 42 ALA B CA 1
ATOM 6620 C C . ALA B 1 42 ? 11.195 40.906 5.641 1 92.75 42 ALA B C 1
ATOM 6622 O O . ALA B 1 42 ? 12.227 40.219 5.633 1 92.75 42 ALA B O 1
ATOM 6623 N N . THR B 1 43 ? 10.984 41.938 6.426 1 92.88 43 THR B N 1
ATOM 6624 C CA . THR B 1 43 ? 12.086 42.469 7.246 1 92.88 43 THR B CA 1
ATOM 6625 C C . THR B 1 43 ? 12.195 41.656 8.547 1 92.88 43 THR B C 1
ATOM 6627 O O . THR B 1 43 ? 13.203 41.75 9.242 1 92.88 43 THR B O 1
ATOM 6630 N N . LEU B 1 44 ? 11.234 40.906 8.797 1 93.88 44 LEU B N 1
ATOM 6631 C CA . LEU B 1 44 ? 11.148 40.25 10.094 1 93.88 44 LEU B CA 1
ATOM 6632 C C . LEU B 1 44 ? 11.547 38.781 9.984 1 93.88 44 LEU B C 1
ATOM 6634 O O . LEU B 1 44 ? 11.484 38.062 10.977 1 93.88 44 LEU B O 1
ATOM 6638 N N . LYS B 1 45 ? 11.977 38.312 8.891 1 93.25 45 LYS B N 1
ATOM 6639 C CA . LYS B 1 45 ? 12.266 36.906 8.695 1 93.25 45 LYS B CA 1
ATOM 6640 C C . LYS B 1 45 ? 13.305 36.406 9.703 1 93.25 45 LYS B C 1
ATOM 6642 O O . LYS B 1 45 ? 14.406 36.969 9.789 1 93.25 45 LYS B O 1
ATOM 6647 N N . GLY B 1 46 ? 12.891 35.469 10.484 1 93.44 46 GLY B N 1
ATOM 6648 C CA . GLY B 1 46 ? 13.789 34.812 11.438 1 93.44 46 GLY B CA 1
ATOM 6649 C C . GLY B 1 46 ? 14.039 35.688 12.672 1 93.44 46 GLY B C 1
ATOM 6650 O O . GLY B 1 46 ? 14.984 35.438 13.422 1 93.44 46 GLY B O 1
ATOM 6651 N N . LYS B 1 47 ? 13.117 36.688 12.977 1 95.06 47 LYS B N 1
ATOM 6652 C CA . LYS B 1 47 ? 13.453 37.625 14.031 1 95.06 47 LYS B CA 1
ATOM 6653 C C . LYS B 1 47 ? 12.406 37.594 15.148 1 95.06 47 LYS B C 1
ATOM 6655 O O . LYS B 1 47 ? 12.586 38.25 16.188 1 95.06 47 LYS B O 1
ATOM 6660 N N . PHE B 1 48 ? 11.43 36.906 14.938 1 97.38 48 PHE B N 1
ATOM 6661 C CA . PHE B 1 48 ? 10.375 36.906 15.938 1 97.38 48 PHE B CA 1
ATOM 6662 C C . PHE B 1 48 ? 9.875 35.469 16.172 1 97.38 48 PHE B C 1
ATOM 6664 O O . PHE B 1 48 ? 10.273 34.531 15.461 1 97.38 48 PHE B O 1
ATOM 6671 N N . GLU B 1 49 ? 9.078 35.281 17.219 1 97.69 49 GLU B N 1
ATOM 6672 C CA . GLU B 1 49 ? 8.391 34.031 17.5 1 97.69 49 GLU B CA 1
ATOM 6673 C C . GLU B 1 49 ? 6.902 34.125 17.172 1 97.69 49 GLU B C 1
ATOM 6675 O O . GLU B 1 49 ? 6.355 35.219 17.062 1 97.69 49 GLU B O 1
ATOM 6680 N N . ALA B 1 50 ? 6.309 33.094 16.812 1 98.31 50 ALA B N 1
ATOM 6681 C CA . ALA B 1 50 ? 4.867 33 16.594 1 98.31 50 ALA B CA 1
ATOM 6682 C C . ALA B 1 50 ? 4.215 32.031 17.578 1 98.31 50 ALA B C 1
ATOM 6684 O O . ALA B 1 50 ? 4.762 30.969 17.859 1 98.31 50 ALA B O 1
ATOM 6685 N N . LEU B 1 51 ? 3.109 32.438 18.094 1 98.12 51 LEU B N 1
ATOM 6686 C CA . LEU B 1 51 ? 2.426 31.609 19.094 1 98.12 51 LEU B CA 1
ATOM 6687 C C . LEU B 1 51 ? 1.339 30.766 18.453 1 98.12 51 LEU B C 1
ATOM 6689 O O . LEU B 1 51 ? 0.54 31.266 17.656 1 98.12 51 LEU B O 1
ATOM 6693 N N . SER B 1 52 ? 1.352 29.484 18.656 1 97.5 52 SER B N 1
ATOM 6694 C CA . SER B 1 52 ? 0.277 28.562 18.328 1 97.5 52 SER B CA 1
ATOM 6695 C C . SER B 1 52 ? -0.373 28 19.594 1 97.5 52 SER B C 1
ATOM 6697 O O . SER B 1 52 ? 0.286 27.328 20.391 1 97.5 52 SER B O 1
ATOM 6699 N N . TYR B 1 53 ? -1.619 28.281 19.828 1 95.19 53 TYR B N 1
ATOM 6700 C CA . TYR B 1 53 ? -2.311 27.938 21.062 1 95.19 53 TYR B CA 1
ATOM 6701 C C . TYR B 1 53 ? -3.814 27.844 20.844 1 95.19 53 TYR B C 1
ATOM 6703 O O . TYR B 1 53 ? -4.305 28.125 19.75 1 95.19 53 TYR B O 1
ATOM 6711 N N . CYS B 1 54 ? -4.508 27.359 21.828 1 91.56 54 CYS B N 1
ATOM 6712 C CA . CYS B 1 54 ? -5.965 27.344 21.797 1 91.56 54 CYS B CA 1
ATOM 6713 C C . CYS B 1 54 ? -6.539 28.562 22.5 1 91.56 54 CYS B C 1
ATOM 6715 O O . CYS B 1 54 ? -6.172 28.859 23.641 1 91.56 54 CYS B O 1
ATOM 6717 N N . TRP B 1 55 ? -7.375 29.234 21.828 1 83.88 55 TRP B N 1
ATOM 6718 C CA . TRP B 1 55 ? -7.969 30.438 22.406 1 83.88 55 TRP B CA 1
ATOM 6719 C C . TRP B 1 55 ? -8.797 30.109 23.641 1 83.88 55 TRP B C 1
ATOM 6721 O O . TRP B 1 55 ? -8.875 30.906 24.578 1 83.88 55 TRP B O 1
ATOM 6731 N N . GLY B 1 56 ? -9.242 28.781 23.703 1 73.94 56 GLY B N 1
ATOM 6732 C CA . GLY B 1 56 ? -10.141 28.422 24.781 1 73.94 56 GLY B CA 1
ATOM 6733 C C . GLY B 1 56 ? -11.562 28.891 24.562 1 73.94 56 GLY B C 1
ATOM 6734 O O . GLY B 1 56 ? -11.953 29.188 23.438 1 73.94 56 GLY B O 1
ATOM 6735 N N . LYS B 1 57 ? -12.398 28.828 25.594 1 64.44 57 LYS B N 1
ATOM 6736 C CA . LYS B 1 57 ? -13.805 29.219 25.5 1 64.44 57 LYS B CA 1
ATOM 6737 C C . LYS B 1 57 ? -13.945 30.734 25.391 1 64.44 57 LYS B C 1
ATOM 6739 O O . LYS B 1 57 ? -13.289 31.484 26.141 1 64.44 57 LYS B O 1
ATOM 6744 N N . GLU B 1 58 ? -14.484 31.312 24.234 1 58.44 58 GLU B N 1
ATOM 6745 C CA . GLU B 1 58 ? -14.625 32.688 23.766 1 58.44 58 GLU B CA 1
ATOM 6746 C C . GLU B 1 58 ? -15.055 33.625 24.891 1 58.44 58 GLU B C 1
ATOM 6748 O O . GLU B 1 58 ? -14.664 34.781 24.922 1 58.44 58 GLU B O 1
ATOM 6753 N N . GLN B 1 59 ? -15.758 33.156 25.844 1 56.62 59 GLN B N 1
ATOM 6754 C CA . GLN B 1 59 ? -16.484 34.094 26.719 1 56.62 59 GLN B CA 1
ATOM 6755 C C . GLN B 1 59 ? -15.633 34.5 27.922 1 56.62 59 GLN B C 1
ATOM 6757 O O . GLN B 1 59 ? -15.977 35.438 28.641 1 56.62 59 GLN B O 1
ATOM 6762 N N . ASP B 1 60 ? -14.414 34.031 27.844 1 66.12 60 ASP B N 1
ATOM 6763 C CA . ASP B 1 60 ? -13.789 34.25 29.141 1 66.12 60 ASP B CA 1
ATOM 6764 C C . ASP B 1 60 ? -12.539 35.094 29.016 1 66.12 60 ASP B C 1
ATOM 6766 O O . ASP B 1 60 ? -11.414 34.594 29 1 66.12 60 ASP B O 1
ATOM 6770 N N . TYR B 1 61 ? -12.758 36.438 28.656 1 76.62 61 TYR B N 1
ATOM 6771 C CA . TYR B 1 61 ? -11.625 37.344 28.594 1 76.62 61 TYR B CA 1
ATOM 6772 C C . TYR B 1 61 ? -11.352 37.969 29.953 1 76.62 61 TYR B C 1
ATOM 6774 O O . TYR B 1 61 ? -11.531 39.156 30.156 1 76.62 61 TYR B O 1
ATOM 6782 N N . GLU B 1 62 ? -10.852 37.156 30.844 1 77.19 62 GLU B N 1
ATOM 6783 C CA . GLU B 1 62 ? -10.617 37.594 32.219 1 77.19 62 GLU B CA 1
ATOM 6784 C C . GLU B 1 62 ? -9.203 38.125 32.406 1 77.19 62 GLU B C 1
ATOM 6786 O O . GLU B 1 62 ? -8.945 38.906 33.312 1 77.19 62 GLU B O 1
ATOM 6791 N N . GLY B 1 63 ? -8.375 37.781 31.531 1 84.81 63 GLY B N 1
ATOM 6792 C CA . GLY B 1 63 ? -7.012 38.281 31.641 1 84.81 63 GLY B CA 1
ATOM 6793 C C . GLY B 1 63 ? -6.84 39.688 31.047 1 84.81 63 GLY B C 1
ATOM 6794 O O . GLY B 1 63 ? -7.516 40.031 30.078 1 84.81 63 GLY B O 1
ATOM 6795 N N . ILE B 1 64 ? -5.938 40.5 31.719 1 89.44 64 ILE B N 1
ATOM 6796 C CA . ILE B 1 64 ? -5.672 41.844 31.203 1 89.44 64 ILE B CA 1
ATOM 6797 C C . ILE B 1 64 ? -4.172 42.031 31 1 89.44 64 ILE B C 1
ATOM 6799 O O . ILE B 1 64 ? -3.377 41.719 31.891 1 89.44 64 ILE B O 1
ATOM 6803 N N . ILE B 1 65 ? -3.846 42.531 29.859 1 93.94 65 ILE B N 1
ATOM 6804 C CA . ILE B 1 65 ? -2.467 42.938 29.625 1 93.94 65 ILE B CA 1
ATOM 6805 C C . ILE B 1 65 ? -2.432 44.406 29.203 1 93.94 65 ILE B C 1
ATOM 6807 O O . ILE B 1 65 ? -3.467 44.969 28.859 1 93.94 65 ILE B O 1
ATOM 6811 N N . LYS B 1 66 ? -1.232 44.969 29.359 1 95.56 66 LYS B N 1
ATOM 6812 C CA . LYS B 1 66 ? -1.063 46.375 28.969 1 95.56 66 LYS B CA 1
ATOM 6813 C C . LYS B 1 66 ? -0.258 46.5 27.688 1 95.56 66 LYS B C 1
ATOM 6815 O O . LYS B 1 66 ? 0.824 45.906 27.562 1 95.56 66 LYS B O 1
ATOM 6820 N N . ILE B 1 67 ? -0.817 47.25 26.719 1 96 67 ILE B N 1
ATOM 6821 C CA . ILE B 1 67 ? -0.157 47.375 25.422 1 96 67 ILE B CA 1
ATOM 6822 C C . ILE B 1 67 ? 0.087 48.844 25.109 1 96 67 ILE B C 1
ATOM 6824 O O . ILE B 1 67 ? -0.814 49.688 25.25 1 96 67 ILE B O 1
ATOM 6828 N N . ARG B 1 68 ? 1.293 49.156 24.75 1 94.69 68 ARG B N 1
ATOM 6829 C CA . ARG B 1 68 ? 1.675 50.469 24.234 1 94.69 68 ARG B CA 1
ATOM 6830 C C . ARG B 1 68 ? 1.888 50.406 22.719 1 94.69 68 ARG B C 1
ATOM 6832 O O . ARG B 1 68 ? 2.615 49.531 22.219 1 94.69 68 ARG B O 1
ATOM 6839 N N . GLN B 1 69 ? 1.21 51.312 22 1 93.5 69 GLN B N 1
ATOM 6840 C CA . GLN B 1 69 ? 1.316 51.344 20.547 1 93.5 69 GLN B CA 1
ATOM 6841 C C . GLN B 1 69 ? 2.328 52.406 20.094 1 93.5 69 GLN B C 1
ATOM 6843 O O . GLN B 1 69 ? 2.334 53.5 20.609 1 93.5 69 GLN B O 1
ATOM 6848 N N . THR B 1 70 ? 3.203 51.969 19.266 1 90.06 70 THR B N 1
ATOM 6849 C CA . THR B 1 70 ? 4.129 52.906 18.609 1 90.06 70 THR B CA 1
ATOM 6850 C C . THR B 1 70 ? 3.83 53 17.125 1 90.06 70 THR B C 1
ATOM 6852 O O . THR B 1 70 ? 3.852 52 16.406 1 90.06 70 THR B O 1
ATOM 6855 N N . CYS B 1 71 ? 3.582 54.219 16.672 1 86.81 71 CYS B N 1
ATOM 6856 C CA . CYS B 1 71 ? 3.143 54.438 15.297 1 86.81 71 CYS B CA 1
ATOM 6857 C C . CYS B 1 71 ? 4.059 55.406 14.586 1 86.81 71 CYS B C 1
ATOM 6859 O O . CYS B 1 71 ? 4.566 56.344 15.203 1 86.81 71 CYS B O 1
ATOM 6861 N N . TRP B 1 72 ? 4.242 55.094 13.352 1 80.56 72 TRP B N 1
ATOM 6862 C CA . TRP B 1 72 ? 4.93 56.031 12.492 1 80.56 72 TRP B CA 1
ATOM 6863 C C . TRP B 1 72 ? 3.969 57.125 11.992 1 80.56 72 TRP B C 1
ATOM 6865 O O . TRP B 1 72 ? 2.936 56.812 11.398 1 80.56 72 TRP B O 1
ATOM 6875 N N . ILE B 1 73 ? 4.25 58.375 12.234 1 79.69 73 ILE B N 1
ATOM 6876 C CA . ILE B 1 73 ? 3.447 59.5 11.758 1 79.69 73 ILE B CA 1
ATOM 6877 C C . ILE B 1 73 ? 4.207 60.25 10.68 1 79.69 73 ILE B C 1
ATOM 6879 O O . ILE B 1 73 ? 5.152 61 10.969 1 79.69 73 ILE B O 1
ATOM 6883 N N . PRO B 1 74 ? 3.746 60 9.438 1 78.31 74 PRO B N 1
ATOM 6884 C CA . PRO B 1 74 ? 4.426 60.719 8.359 1 78.31 74 PRO B CA 1
ATOM 6885 C C . PRO B 1 74 ? 4.27 62.219 8.469 1 78.31 74 PRO B C 1
ATOM 6887 O O . PRO B 1 74 ? 3.232 62.719 8.938 1 78.31 74 PRO B O 1
ATOM 6890 N N . LYS B 1 75 ? 5.316 62.969 8.219 1 75.06 75 LYS B N 1
ATOM 6891 C CA . LYS B 1 75 ? 5.207 64.438 8.141 1 75.06 75 LYS B CA 1
ATOM 6892 C C . LYS B 1 75 ? 4.488 64.875 6.863 1 75.06 75 LYS B C 1
ATOM 6894 O O . LYS B 1 75 ? 4.617 64.188 5.824 1 75.06 75 LYS B O 1
ATOM 6899 N N . LYS B 1 76 ? 3.525 65.812 6.918 1 70 76 LYS B N 1
ATOM 6900 C CA . LYS B 1 76 ? 2.715 66.312 5.805 1 70 76 LYS B CA 1
ATOM 6901 C C . LYS B 1 76 ? 3.59 66.625 4.605 1 70 76 LYS B C 1
ATOM 6903 O O . LYS B 1 76 ? 3.234 66.375 3.463 1 70 76 LYS B O 1
ATOM 6908 N N . GLU B 1 77 ? 4.703 67.312 4.762 1 67.94 77 GLU B N 1
ATOM 6909 C CA . GLU B 1 77 ? 5.48 67.812 3.641 1 67.94 77 GLU B CA 1
ATOM 6910 C C . GLU B 1 77 ? 6.473 66.75 3.131 1 67.94 77 GLU B C 1
ATOM 6912 O O . GLU B 1 77 ? 6.754 66.688 1.932 1 67.94 77 GLU B O 1
ATOM 6917 N N . GLU B 1 78 ? 7.098 65.875 4.004 1 71 78 GLU B N 1
ATOM 6918 C CA . GLU B 1 78 ? 8.039 64.875 3.604 1 71 78 GLU B CA 1
ATOM 6919 C C . GLU B 1 78 ? 7.746 63.531 4.309 1 71 78 GLU B C 1
ATOM 6921 O O . GLU B 1 78 ? 8.312 63.25 5.367 1 71 78 GLU B O 1
ATOM 6926 N N . PRO B 1 79 ? 6.918 62.688 3.678 1 66.81 79 PRO B N 1
ATOM 6927 C CA . PRO B 1 79 ? 6.43 61.438 4.32 1 66.81 79 PRO B CA 1
ATOM 6928 C C . PRO B 1 79 ? 7.559 60.562 4.844 1 66.81 79 PRO B C 1
ATOM 6930 O O . PRO B 1 79 ? 7.375 59.844 5.828 1 66.81 79 PRO B O 1
ATOM 6933 N N . GLU B 1 80 ? 8.742 60.688 4.234 1 69.25 80 GLU B N 1
ATOM 6934 C CA . GLU B 1 80 ? 9.867 59.844 4.648 1 69.25 80 GLU B CA 1
ATOM 6935 C C . GLU B 1 80 ? 10.461 60.344 5.969 1 69.25 80 GLU B C 1
ATOM 6937 O O . GLU B 1 80 ? 11.117 59.562 6.676 1 69.25 80 GLU B O 1
ATOM 6942 N N . ASP B 1 81 ? 10.195 61.594 6.254 1 69.5 81 ASP B N 1
ATOM 6943 C CA . ASP B 1 81 ? 10.781 62.188 7.441 1 69.5 81 ASP B CA 1
ATOM 6944 C C . ASP B 1 81 ? 9.805 62.156 8.617 1 69.5 81 ASP B C 1
ATOM 6946 O O . ASP B 1 81 ? 9.789 63.062 9.445 1 69.5 81 ASP B O 1
ATOM 6950 N N . GLY B 1 82 ? 9.086 61.094 8.727 1 74.69 82 GLY B N 1
ATOM 6951 C CA . GLY B 1 82 ? 8.086 60.969 9.773 1 74.69 82 GLY B CA 1
ATOM 6952 C C . GLY B 1 82 ? 8.68 60.719 11.141 1 74.69 82 GLY B C 1
ATOM 6953 O O . GLY B 1 82 ? 9.898 60.656 11.289 1 74.69 82 GLY B O 1
ATOM 6954 N N . GLU B 1 83 ? 7.871 60.938 12.242 1 81.38 83 GLU B N 1
ATOM 6955 C CA . GLU B 1 83 ? 8.289 60.656 13.609 1 81.38 83 GLU B CA 1
ATOM 6956 C C . GLU B 1 83 ? 7.438 59.562 14.25 1 81.38 83 GLU B C 1
ATOM 6958 O O . GLU B 1 83 ? 6.273 59.375 13.883 1 81.38 83 GLU B O 1
ATOM 6963 N N . TYR B 1 84 ? 8.164 58.75 15.094 1 85.5 84 TYR B N 1
ATOM 6964 C CA . TYR B 1 84 ? 7.43 57.719 15.828 1 85.5 84 TYR B CA 1
ATOM 6965 C C . TYR B 1 84 ? 6.723 58.312 17.031 1 85.5 84 TYR B C 1
ATOM 6967 O O . TYR B 1 84 ? 7.32 59.094 17.797 1 85.5 84 TYR B O 1
ATOM 6975 N N . LYS B 1 85 ? 5.457 58.094 17.047 1 87.94 85 LYS B N 1
ATOM 6976 C CA . LYS B 1 85 ? 4.66 58.5 18.203 1 87.94 85 LYS B CA 1
ATOM 6977 C C . LYS B 1 85 ? 4.281 57.281 19.047 1 87.94 85 LYS B C 1
ATOM 6979 O O . LYS B 1 85 ? 3.793 56.281 18.516 1 87.94 85 LYS B O 1
ATOM 6984 N N . THR B 1 86 ? 4.578 57.344 20.359 1 90.62 86 THR B N 1
ATOM 6985 C CA . THR B 1 86 ? 4.227 56.281 21.297 1 90.62 86 THR B CA 1
ATOM 6986 C C . THR B 1 86 ? 3.029 56.688 22.156 1 90.62 86 THR B C 1
ATOM 6988 O O . THR B 1 86 ? 3.039 57.75 22.781 1 90.62 86 THR B O 1
ATOM 6991 N N . TYR B 1 87 ? 2.037 55.906 22.219 1 91.12 87 TYR B N 1
ATOM 6992 C CA . TYR B 1 87 ? 0.827 56.156 23 1 91.12 87 TYR B CA 1
ATOM 6993 C C . TYR B 1 87 ? 0.922 55.531 24.375 1 91.12 87 TYR B C 1
ATOM 6995 O O . TYR B 1 87 ? 1.744 54.625 24.609 1 91.12 87 TYR B O 1
ATOM 7003 N N . PRO B 1 88 ? 0.131 56.031 25.312 1 91.81 88 PRO B N 1
ATOM 7004 C CA . PRO B 1 88 ? 0.149 55.469 26.656 1 91.81 88 PRO B CA 1
ATOM 7005 C C . PRO B 1 88 ? -0.351 54 26.672 1 91.81 88 PRO B C 1
ATOM 7007 O O . PRO B 1 88 ? -1.009 53.562 25.719 1 91.81 88 PRO B O 1
ATOM 7010 N N . TYR B 1 89 ? 0.009 53.312 27.719 1 93.31 89 TYR B N 1
ATOM 7011 C CA . TYR B 1 89 ? -0.439 51.906 27.875 1 93.31 89 TYR B CA 1
ATOM 7012 C C . TYR B 1 89 ? -1.961 51.844 27.922 1 93.31 89 TYR B C 1
ATOM 7014 O O . TYR B 1 89 ? -2.607 52.656 28.578 1 93.31 89 TYR B O 1
ATOM 7022 N N . THR B 1 90 ? -2.434 50.938 27.203 1 93.06 90 THR B N 1
ATOM 7023 C CA . THR B 1 90 ? -3.861 50.656 27.219 1 93.06 90 THR B CA 1
ATOM 7024 C C . THR B 1 90 ? -4.105 49.188 27.625 1 93.06 90 THR B C 1
ATOM 7026 O O . THR B 1 90 ? -3.363 48.281 27.234 1 93.06 90 THR B O 1
ATOM 7029 N N . GLU B 1 91 ? -5.125 49 28.391 1 92.62 91 GLU B N 1
ATOM 7030 C CA . GLU B 1 91 ? -5.48 47.656 28.812 1 92.62 91 GLU B CA 1
ATOM 7031 C C . GLU B 1 91 ? -6.09 46.844 27.656 1 92.62 91 GLU B C 1
ATOM 7033 O O . GLU B 1 91 ? -6.891 47.375 26.891 1 92.62 91 GLU B O 1
ATOM 7038 N N . PHE B 1 92 ? -5.656 45.656 27.516 1 94.12 92 PHE B N 1
ATOM 7039 C CA . PHE B 1 92 ? -6.141 44.75 26.484 1 94.12 92 PHE B CA 1
ATOM 7040 C C . PHE B 1 92 ? -6.598 43.438 27.094 1 94.12 92 PHE B C 1
ATOM 7042 O O . PHE B 1 92 ? -5.785 42.688 27.641 1 94.12 92 PHE B O 1
ATOM 7049 N N . PRO B 1 93 ? -7.875 43.125 26.984 1 92.06 93 PRO B N 1
ATOM 7050 C CA . PRO B 1 93 ? -8.367 41.844 27.531 1 92.06 93 PRO B CA 1
ATOM 7051 C C . PRO B 1 93 ? -7.914 40.656 26.703 1 92.06 93 PRO B C 1
ATOM 7053 O O . PRO B 1 93 ? -7.945 40.688 25.469 1 92.06 93 PRO B O 1
ATOM 7056 N N . VAL B 1 94 ? -7.449 39.594 27.391 1 92.81 94 VAL B N 1
ATOM 7057 C CA . VAL B 1 94 ? -7.039 38.375 26.734 1 92.81 94 VAL B CA 1
ATOM 7058 C C . VAL B 1 94 ? -7.66 37.188 27.469 1 92.81 94 VAL B C 1
ATOM 7060 O O . VAL B 1 94 ? -8.156 37.312 28.594 1 92.81 94 VAL B O 1
ATOM 7063 N N . THR B 1 95 ? -7.719 36.031 26.859 1 92.12 95 THR B N 1
ATOM 7064 C CA . THR B 1 95 ? -8.188 34.812 27.5 1 92.12 95 THR B CA 1
ATOM 7065 C C . THR B 1 95 ? -7.191 34.344 28.547 1 92.12 95 THR B C 1
ATOM 7067 O O . THR B 1 95 ? -5.996 34.625 28.453 1 92.12 95 THR B O 1
ATOM 7070 N N . PRO B 1 96 ? -7.676 33.562 29.531 1 90.75 96 PRO B N 1
ATOM 7071 C CA . PRO B 1 96 ? -6.762 33.062 30.562 1 90.75 96 PRO B CA 1
ATOM 7072 C C . PRO B 1 96 ? -5.641 32.188 29.984 1 90.75 96 PRO B C 1
ATOM 7074 O O . PRO B 1 96 ? -4.504 32.25 30.469 1 90.75 96 PRO B O 1
ATOM 7077 N N . ASN B 1 97 ? -5.996 31.422 29.031 1 92.12 97 ASN B N 1
ATOM 7078 C CA . ASN B 1 97 ? -4.98 30.562 28.422 1 92.12 97 ASN B CA 1
ATOM 7079 C C . ASN B 1 97 ? -3.885 31.391 27.75 1 92.12 97 ASN B C 1
ATOM 7081 O O . ASN B 1 97 ? -2.705 31.047 27.844 1 92.12 97 ASN B O 1
ATOM 7085 N N . LEU B 1 98 ? -4.254 32.5 27.047 1 94.62 98 LEU B N 1
ATOM 7086 C CA . LEU B 1 98 ? -3.268 33.344 26.406 1 94.62 98 LEU B CA 1
ATOM 7087 C C . LEU B 1 98 ? -2.414 34.062 27.453 1 94.62 98 LEU B C 1
ATOM 7089 O O . LEU B 1 98 ? -1.201 34.219 27.281 1 94.62 98 LEU B O 1
ATOM 7093 N N . LEU B 1 99 ? -3.078 34.562 28.5 1 94.06 99 LEU B N 1
ATOM 7094 C CA . LEU B 1 99 ? -2.338 35.25 29.562 1 94.06 99 LEU B CA 1
ATOM 7095 C C . LEU B 1 99 ? -1.27 34.312 30.141 1 94.06 99 LEU B C 1
ATOM 7097 O O . LEU B 1 99 ? -0.12 34.719 30.312 1 94.06 99 LEU B O 1
ATOM 7101 N N . THR B 1 100 ? -1.706 33.062 30.422 1 92.88 100 THR B N 1
ATOM 7102 C CA . THR B 1 100 ? -0.775 32.094 30.984 1 92.88 100 THR B CA 1
ATOM 7103 C C . THR B 1 100 ? 0.371 31.828 30.016 1 92.88 100 THR B C 1
ATOM 7105 O O . THR B 1 100 ? 1.522 31.688 30.438 1 92.88 100 THR B O 1
ATOM 7108 N N . ALA B 1 101 ? 0.096 31.703 28.766 1 95 101 ALA B N 1
ATOM 7109 C CA . ALA B 1 101 ? 1.12 31.469 27.75 1 95 101 ALA B CA 1
ATOM 7110 C C . ALA B 1 101 ? 2.137 32.594 27.719 1 95 101 ALA B C 1
ATOM 7112 O O . ALA B 1 101 ? 3.346 32.375 27.703 1 95 101 ALA B O 1
ATOM 7113 N N . LEU B 1 102 ? 1.641 33.875 27.75 1 96 102 LEU B N 1
ATOM 7114 C CA . LEU B 1 102 ? 2.512 35.031 27.688 1 96 102 LEU B CA 1
ATOM 7115 C C . LEU B 1 102 ? 3.396 35.125 28.922 1 96 102 LEU B C 1
ATOM 7117 O O . LEU B 1 102 ? 4.559 35.531 28.828 1 96 102 LEU B O 1
ATOM 7121 N N . ILE B 1 103 ? 2.854 34.781 30.078 1 94.56 103 ILE B N 1
ATOM 7122 C CA . ILE B 1 103 ? 3.611 34.781 31.328 1 94.56 103 ILE B CA 1
ATOM 7123 C C . ILE B 1 103 ? 4.77 33.812 31.234 1 94.56 103 ILE B C 1
ATOM 7125 O O . ILE B 1 103 ? 5.895 34.125 31.641 1 94.56 103 ILE B O 1
ATOM 7129 N N . HIS B 1 104 ? 4.5 32.656 30.688 1 92.94 104 HIS B N 1
ATOM 7130 C CA . HIS B 1 104 ? 5.508 31.609 30.625 1 92.94 104 HIS B CA 1
ATOM 7131 C C . HIS B 1 104 ? 6.531 31.906 29.531 1 92.94 104 HIS B C 1
ATOM 7133 O O . HIS B 1 104 ? 7.688 31.484 29.641 1 92.94 104 HIS B O 1
ATOM 7139 N N . LEU B 1 105 ? 6.164 32.625 28.5 1 94.69 105 LEU B N 1
ATOM 7140 C CA . LEU B 1 105 ? 7.047 32.875 27.359 1 94.69 105 LEU B CA 1
ATOM 7141 C C . LEU B 1 105 ? 7.891 34.125 27.594 1 94.69 105 LEU B C 1
ATOM 7143 O O . LEU B 1 105 ? 8.906 34.344 26.922 1 94.69 105 LEU B O 1
ATOM 7147 N N . ARG B 1 106 ? 7.508 34.938 28.516 1 95.31 106 ARG B N 1
ATOM 7148 C CA . ARG B 1 106 ? 8.242 36.156 28.844 1 95.31 106 ARG B CA 1
ATOM 7149 C C . ARG B 1 106 ? 9.625 35.812 29.391 1 95.31 106 ARG B C 1
ATOM 7151 O O . ARG B 1 106 ? 9.812 34.812 30.047 1 95.31 106 ARG B O 1
ATOM 7158 N N . SER B 1 107 ? 10.539 36.562 29 1 93.62 107 SER B N 1
ATOM 7159 C CA . SER B 1 107 ? 11.875 36.5 29.578 1 93.62 107 SER B CA 1
ATOM 7160 C C . SER B 1 107 ? 12.062 37.562 30.656 1 93.62 107 SER B C 1
ATOM 7162 O O . SER B 1 107 ? 11.477 38.625 30.594 1 93.62 107 SER B O 1
ATOM 7164 N N . GLU B 1 108 ? 12.875 37.312 31.609 1 92.62 108 GLU B N 1
ATOM 7165 C CA . GLU B 1 108 ? 13.172 38.281 32.656 1 92.62 108 GLU B CA 1
ATOM 7166 C C . GLU B 1 108 ? 14.258 39.25 32.219 1 92.62 108 GLU B C 1
ATOM 7168 O O . GLU B 1 108 ? 14.391 40.344 32.812 1 92.62 108 GLU B O 1
ATOM 7173 N N . LEU B 1 109 ? 14.906 38.875 31.203 1 92.94 109 LEU B N 1
ATOM 7174 C CA . LEU B 1 109 ? 16.109 39.625 30.875 1 92.94 109 LEU B CA 1
ATOM 7175 C C . LEU B 1 109 ? 15.93 40.406 29.562 1 92.94 109 LEU B C 1
ATOM 7177 O O . LEU B 1 109 ? 16.406 41.531 29.453 1 92.94 109 LEU B O 1
ATOM 7181 N N . THR B 1 110 ? 15.289 39.75 28.578 1 95 110 THR B N 1
ATOM 7182 C CA . THR B 1 110 ? 15.219 40.375 27.266 1 95 110 THR B CA 1
ATOM 7183 C C . THR B 1 110 ? 13.773 40.406 26.766 1 95 110 THR B C 1
ATOM 7185 O O . THR B 1 110 ? 12.969 39.531 27.094 1 95 110 THR B O 1
ATOM 7188 N N . PRO B 1 111 ? 13.477 41.469 26 1 95.94 111 PRO B N 1
ATOM 7189 C CA . PRO B 1 111 ? 12.148 41.469 25.375 1 95.94 111 PRO B CA 1
ATOM 7190 C C . PRO B 1 111 ? 11.938 40.312 24.406 1 95.94 111 PRO B C 1
ATOM 7192 O O . PRO B 1 111 ? 12.875 39.938 23.703 1 95.94 111 PRO B O 1
ATOM 7195 N N . VAL B 1 112 ? 10.789 39.812 24.453 1 96.69 112 VAL B N 1
ATOM 7196 C CA . VAL B 1 112 ? 10.445 38.75 23.531 1 96.69 112 VAL B CA 1
ATOM 7197 C C . VAL B 1 112 ? 9.523 39.25 22.438 1 96.69 112 VAL B C 1
ATOM 7199 O O . VAL B 1 112 ? 8.445 39.781 22.719 1 96.69 112 VAL B O 1
ATOM 7202 N N . LEU B 1 113 ? 9.961 39.188 21.156 1 97.5 113 LEU B N 1
ATOM 7203 C CA . LEU B 1 113 ? 9.148 39.562 20 1 97.5 113 LEU B CA 1
ATOM 7204 C C . LEU B 1 113 ? 8.289 38.375 19.547 1 97.5 113 LEU B C 1
ATOM 7206 O O . LEU B 1 113 ? 8.812 37.344 19.141 1 97.5 113 LEU B O 1
ATOM 7210 N N . ILE B 1 114 ? 6.953 38.562 19.656 1 97.94 114 ILE B N 1
ATOM 7211 C CA . ILE B 1 114 ? 6.086 37.438 19.391 1 97.94 114 ILE B CA 1
ATOM 7212 C C . ILE B 1 114 ? 4.852 37.875 18.609 1 97.94 114 ILE B C 1
ATOM 7214 O O . ILE B 1 114 ? 4.34 38.969 18.828 1 97.94 114 ILE B O 1
ATOM 7218 N N . TRP B 1 115 ? 4.508 37.125 17.625 1 98.12 115 TRP B N 1
ATOM 7219 C CA . TRP B 1 115 ? 3.266 37.344 16.891 1 98.12 115 TRP B CA 1
ATOM 7220 C C . TRP B 1 115 ? 2.145 36.469 17.469 1 98.12 115 TRP B C 1
ATOM 7222 O O . TRP B 1 115 ? 2.281 35.25 17.578 1 98.12 115 TRP B O 1
ATOM 7232 N N . VAL B 1 116 ? 1.053 37.062 17.906 1 97.06 116 VAL B N 1
ATOM 7233 C CA . VAL B 1 116 ? -0.126 36.406 18.484 1 97.06 116 VAL B CA 1
ATOM 7234 C C . VAL B 1 116 ? -1.37 36.812 17.688 1 97.06 116 VAL B C 1
ATOM 7236 O O . VAL B 1 116 ? -1.759 38 17.703 1 97.06 116 VAL B O 1
ATOM 7239 N N . ASP B 1 117 ? -1.999 35.875 17.109 1 94.06 117 ASP B N 1
ATOM 7240 C CA . ASP B 1 117 ? -3.107 36.188 16.203 1 94.06 117 ASP B CA 1
ATOM 7241 C C . ASP B 1 117 ? -4.203 36.969 16.938 1 94.06 117 ASP B C 1
ATOM 7243 O O . ASP B 1 117 ? -4.785 37.906 16.375 1 94.06 117 ASP B O 1
ATOM 7247 N N . ALA B 1 118 ? -4.5 36.656 18.188 1 92.38 118 ALA B N 1
ATOM 7248 C CA . ALA B 1 118 ? -5.574 37.281 18.953 1 92.38 118 ALA B CA 1
ATOM 7249 C C . ALA B 1 118 ? -5.297 38.75 19.203 1 92.38 118 ALA B C 1
ATOM 7251 O O . ALA B 1 118 ? -6.223 39.531 19.422 1 92.38 118 ALA B O 1
ATOM 7252 N N . ILE B 1 119 ? -4.051 39.156 19.109 1 94.69 119 ILE B N 1
ATOM 7253 C CA . ILE B 1 119 ? -3.67 40.531 19.422 1 94.69 119 ILE B CA 1
ATOM 7254 C C . ILE B 1 119 ? -3.209 41.25 18.156 1 94.69 119 ILE B C 1
ATOM 7256 O O . ILE B 1 119 ? -3.609 42.406 17.906 1 94.69 119 ILE B O 1
ATOM 7260 N N . CYS B 1 120 ? -2.393 40.594 17.406 1 96.75 120 CYS B N 1
ATOM 7261 C CA . CYS B 1 120 ? -1.722 41.188 16.266 1 96.75 120 CYS B CA 1
ATOM 7262 C C . CYS B 1 120 ? -2.678 41.375 15.094 1 96.75 120 CYS B C 1
ATOM 7264 O O . CYS B 1 120 ? -2.393 42.125 14.156 1 96.75 120 CYS B O 1
ATOM 7266 N N . ILE B 1 121 ? -3.756 40.719 15.156 1 94.88 121 ILE B N 1
ATOM 7267 C CA . ILE B 1 121 ? -4.809 40.875 14.164 1 94.88 121 ILE B CA 1
ATOM 7268 C C . ILE B 1 121 ? -6.039 41.5 14.805 1 94.88 121 ILE B C 1
ATOM 7270 O O . ILE B 1 121 ? -6.41 41.156 15.93 1 94.88 121 ILE B O 1
ATOM 7274 N N . ASN B 1 122 ? -6.68 42.438 14.102 1 93.62 122 ASN B N 1
ATOM 7275 C CA . ASN B 1 122 ? -7.949 43 14.555 1 93.62 122 ASN B CA 1
ATOM 7276 C C . ASN B 1 122 ? -9.07 41.969 14.484 1 93.62 122 ASN B C 1
ATOM 7278 O O . ASN B 1 122 ? -9.609 41.719 13.406 1 93.62 122 ASN B O 1
ATOM 7282 N N . GLN B 1 123 ? -9.453 41.438 15.656 1 88.75 123 GLN B N 1
ATOM 7283 C CA . GLN B 1 123 ? -10.43 40.344 15.711 1 88.75 123 GLN B CA 1
ATOM 7284 C C . GLN B 1 123 ? -11.852 40.875 15.82 1 88.75 123 GLN B C 1
ATOM 7286 O O . GLN B 1 123 ? -12.805 40.125 15.977 1 88.75 123 GLN B O 1
ATOM 7291 N N . LYS B 1 124 ? -12.016 42.219 15.695 1 87.38 124 LYS B N 1
ATOM 7292 C CA . LYS B 1 124 ? -13.336 42.812 15.82 1 87.38 124 LYS B CA 1
ATOM 7293 C C . LYS B 1 124 ? -14.211 42.469 14.617 1 87.38 124 LYS B C 1
ATOM 7295 O O . LYS B 1 124 ? -13.703 42.281 13.508 1 87.38 124 LYS B O 1
ATOM 7300 N N . GLU B 1 125 ? -15.477 42.406 14.859 1 83.62 125 GLU B N 1
ATOM 7301 C CA . GLU B 1 125 ? -16.422 42.062 13.812 1 83.62 125 GLU B CA 1
ATOM 7302 C C . GLU B 1 125 ? -16.891 43.312 13.055 1 83.62 125 GLU B C 1
ATOM 7304 O O . GLU B 1 125 ? -18.062 43.406 12.711 1 83.62 125 GLU B O 1
ATOM 7309 N N . THR B 1 126 ? -16.031 44.312 12.938 1 86.69 126 THR B N 1
ATOM 7310 C CA . THR B 1 126 ? -16.281 45.469 12.094 1 86.69 126 THR B CA 1
ATOM 7311 C C . THR B 1 126 ? -15.852 45.188 10.656 1 86.69 126 THR B C 1
ATOM 7313 O O . THR B 1 126 ? -15.141 44.219 10.383 1 86.69 126 THR B O 1
ATOM 7316 N N . THR B 1 127 ? -16.312 46 9.758 1 86.19 127 THR B N 1
ATOM 7317 C CA . THR B 1 127 ? -15.945 45.844 8.352 1 86.19 127 THR B CA 1
ATOM 7318 C C . THR B 1 127 ? -14.43 45.875 8.188 1 86.19 127 THR B C 1
ATOM 7320 O O . THR B 1 127 ? -13.859 45.094 7.426 1 86.19 127 THR B O 1
ATOM 7323 N N . GLU B 1 128 ? -13.852 46.812 8.914 1 88 128 GLU B N 1
ATOM 7324 C CA . GLU B 1 128 ? -12.398 46.938 8.859 1 88 128 GLU B CA 1
ATOM 7325 C C . GLU B 1 128 ? -11.727 45.719 9.5 1 88 128 GLU B C 1
ATOM 7327 O O . GLU B 1 128 ? -10.703 45.219 9 1 88 128 GLU B O 1
ATOM 7332 N N . GLY B 1 129 ? -12.25 45.25 10.57 1 88.75 129 GLY B N 1
ATOM 7333 C CA . GLY B 1 129 ? -11.711 44.062 11.242 1 88.75 129 GLY B CA 1
ATOM 7334 C C . GLY B 1 129 ? -11.805 42.812 10.398 1 88.75 129 GLY B C 1
ATOM 7335 O O . GLY B 1 129 ? -10.844 42.031 10.328 1 88.75 129 GLY B O 1
ATOM 7336 N N . ILE B 1 130 ? -12.859 42.688 9.766 1 85.62 130 ILE B N 1
ATOM 7337 C CA . ILE B 1 130 ? -13.094 41.531 8.93 1 85.62 130 ILE B CA 1
ATOM 7338 C C . ILE B 1 130 ? -12.141 41.531 7.738 1 85.62 130 ILE B C 1
ATOM 7340 O O . ILE B 1 130 ? -11.562 40.5 7.379 1 85.62 130 ILE B O 1
ATOM 7344 N N . LYS B 1 131 ? -12.055 42.625 7.156 1 85.44 131 LYS B N 1
ATOM 7345 C CA . LYS B 1 131 ? -11.141 42.781 6.023 1 85.44 131 LYS B CA 1
ATOM 7346 C C . LYS B 1 131 ? -9.703 42.469 6.426 1 85.44 131 LYS B C 1
ATOM 7348 O O . LYS B 1 131 ? -8.992 41.75 5.715 1 85.44 131 LYS B O 1
ATOM 7353 N N . GLU B 1 132 ? -9.289 43 7.527 1 91.19 132 GLU B N 1
ATOM 7354 C CA . GLU B 1 132 ? -7.941 42.75 8.031 1 91.19 132 GLU B CA 1
ATOM 7355 C C . GLU B 1 132 ? -7.738 41.281 8.352 1 91.19 132 GLU B C 1
ATOM 7357 O O . GLU B 1 132 ? -6.695 40.719 8.031 1 91.19 132 GLU B O 1
ATOM 7362 N N . LYS B 1 133 ? -8.68 40.781 9.008 1 87.81 133 LYS B N 1
ATOM 7363 C CA . LYS B 1 133 ? -8.609 39.375 9.367 1 87.81 133 LYS B CA 1
ATOM 7364 C C . LYS B 1 133 ? -8.43 38.5 8.133 1 87.81 133 LYS B C 1
ATOM 7366 O O . LYS B 1 133 ? -7.594 37.594 8.125 1 87.81 133 LYS B O 1
ATOM 7371 N N . ASN B 1 134 ? -9.172 38.719 7.168 1 81.81 134 ASN B N 1
ATOM 7372 C CA . ASN B 1 134 ? -9.086 37.938 5.934 1 81.81 134 ASN B CA 1
ATOM 7373 C C . ASN B 1 134 ? -7.723 38.094 5.273 1 81.81 134 ASN B C 1
ATOM 7375 O O . ASN B 1 134 ? -7.16 37.125 4.766 1 81.81 134 ASN B O 1
ATOM 7379 N N . GLN B 1 135 ? -7.289 39.281 5.27 1 86.62 135 GLN B N 1
ATOM 7380 C CA . GLN B 1 135 ? -5.977 39.531 4.684 1 86.62 135 GLN B CA 1
ATOM 7381 C C . GLN B 1 135 ? -4.871 38.844 5.465 1 86.62 135 GLN B C 1
ATOM 7383 O O . GLN B 1 135 ? -3.984 38.219 4.871 1 86.62 135 GLN B O 1
ATOM 7388 N N . GLN B 1 136 ? -4.895 38.906 6.734 1 90.81 136 GLN B N 1
ATOM 7389 C CA . GLN B 1 136 ? -3.873 38.312 7.582 1 90.81 136 GLN B CA 1
ATOM 7390 C C . GLN B 1 136 ? -3.943 36.781 7.531 1 90.81 136 GLN B C 1
ATOM 7392 O O . GLN B 1 136 ? -2.914 36.125 7.602 1 90.81 136 GLN B O 1
ATOM 7397 N N . LEU B 1 137 ? -5.113 36.312 7.387 1 85.38 137 LEU B N 1
ATOM 7398 C CA . LEU B 1 137 ? -5.289 34.875 7.258 1 85.38 137 LEU B CA 1
ATOM 7399 C C . LEU B 1 137 ? -4.668 34.375 5.961 1 85.38 137 LEU B C 1
ATOM 7401 O O . LEU B 1 137 ? -4.129 33.25 5.922 1 85.38 137 LEU B O 1
ATOM 7405 N N . SER B 1 138 ? -4.746 35.156 4.957 1 83.75 138 SER B N 1
ATOM 7406 C CA . SER B 1 138 ? -4.152 34.75 3.678 1 83.75 138 SER B CA 1
ATOM 7407 C C . SER B 1 138 ? -2.631 34.75 3.76 1 83.75 138 SER B C 1
ATOM 7409 O O . SER B 1 138 ? -1.969 34.094 2.947 1 83.75 138 SER B O 1
ATOM 7411 N N . MET B 1 139 ? -2.086 35.375 4.812 1 91.81 139 MET B N 1
ATOM 7412 C CA . MET B 1 139 ? -0.641 35.469 4.996 1 91.81 139 MET B CA 1
ATOM 7413 C C . MET B 1 139 ? -0.177 34.531 6.109 1 91.81 139 MET B C 1
ATOM 7415 O O . MET B 1 139 ? 1.003 34.531 6.465 1 91.81 139 MET B O 1
ATOM 7419 N N . MET B 1 140 ? -1.026 33.812 6.613 1 93.12 140 MET B N 1
ATOM 7420 C CA . MET B 1 140 ? -0.743 33.062 7.828 1 93.12 140 MET B CA 1
ATOM 7421 C C . MET B 1 140 ? 0.433 32.125 7.613 1 93.12 140 MET B C 1
ATOM 7423 O O . MET B 1 140 ? 1.327 32.031 8.461 1 93.12 140 MET B O 1
ATOM 7427 N N . SER B 1 141 ? 0.452 31.375 6.523 1 92.44 141 SER B N 1
ATOM 7428 C CA . SER B 1 141 ? 1.541 30.453 6.227 1 92.44 141 SER B CA 1
ATOM 7429 C C . SER B 1 141 ? 2.883 31.172 6.172 1 92.44 141 SER B C 1
ATOM 7431 O O . SER B 1 141 ? 3.879 30.688 6.707 1 92.44 141 SER B O 1
ATOM 7433 N N . ASP B 1 142 ? 2.885 32.344 5.605 1 94.06 142 ASP B N 1
ATOM 7434 C CA . ASP B 1 142 ? 4.109 33.125 5.488 1 94.06 142 ASP B CA 1
ATOM 7435 C C . ASP B 1 142 ? 4.562 33.656 6.855 1 94.06 142 ASP B C 1
ATOM 7437 O O . ASP B 1 142 ? 5.762 33.688 7.137 1 94.06 142 ASP B O 1
ATOM 7441 N N . ILE B 1 143 ? 3.586 34.094 7.59 1 96.62 143 ILE B N 1
ATOM 7442 C CA . ILE B 1 143 ? 3.889 34.594 8.922 1 96.62 143 ILE B CA 1
ATOM 7443 C C . ILE B 1 143 ? 4.551 33.5 9.758 1 96.62 143 ILE B C 1
ATOM 7445 O O . ILE B 1 143 ? 5.625 33.719 10.328 1 96.62 143 ILE B O 1
ATOM 7449 N N . TYR B 1 144 ? 3.994 32.375 9.805 1 97.12 144 TYR B N 1
ATOM 7450 C CA . TYR B 1 144 ? 4.539 31.281 10.594 1 97.12 144 TYR B CA 1
ATOM 7451 C C . TYR B 1 144 ? 5.855 30.797 10.008 1 97.12 144 TYR B C 1
ATOM 7453 O O . TYR B 1 144 ? 6.75 30.359 10.742 1 97.12 144 TYR B O 1
ATOM 7461 N N . ASN B 1 145 ? 5.984 30.797 8.711 1 96.19 145 ASN B N 1
ATOM 7462 C CA . ASN B 1 145 ? 7.23 30.375 8.086 1 96.19 145 ASN B CA 1
ATOM 7463 C C . ASN B 1 145 ? 8.344 31.391 8.312 1 96.19 145 ASN B C 1
ATOM 7465 O O . ASN B 1 145 ? 9.523 31.047 8.305 1 96.19 145 ASN B O 1
ATOM 7469 N N . SER B 1 146 ? 7.969 32.656 8.516 1 96.38 146 SER B N 1
ATOM 7470 C CA . SER B 1 146 ? 8.961 33.688 8.727 1 96.38 146 SER B CA 1
ATOM 7471 C C . SER B 1 146 ? 9.422 33.75 10.18 1 96.38 146 SER B C 1
ATOM 7473 O O . SER B 1 146 ? 10.469 34.312 10.492 1 96.38 146 SER B O 1
ATOM 7475 N N . ALA B 1 147 ? 8.656 33.156 11.031 1 97.62 147 ALA B N 1
ATOM 7476 C CA . ALA B 1 147 ? 9 33.125 12.453 1 97.62 147 ALA B CA 1
ATOM 7477 C C . ALA B 1 147 ? 10.266 32.312 12.695 1 97.62 147 ALA B C 1
ATOM 7479 O O . ALA B 1 147 ? 10.477 31.281 12.055 1 97.62 147 ALA B O 1
ATOM 7480 N N . LYS B 1 148 ? 11.047 32.812 13.617 1 96.44 148 LYS B N 1
ATOM 7481 C CA . LYS B 1 148 ? 12.227 32.062 14.031 1 96.44 148 LYS B CA 1
ATOM 7482 C C . LYS B 1 148 ? 11.836 30.734 14.688 1 96.44 148 LYS B C 1
ATOM 7484 O O . LYS B 1 148 ? 12.516 29.719 14.516 1 96.44 148 LYS B O 1
ATOM 7489 N N . ASN B 1 149 ? 10.867 30.812 15.414 1 96.81 149 ASN B N 1
ATOM 7490 C CA . ASN B 1 149 ? 10.359 29.656 16.156 1 96.81 149 ASN B CA 1
ATOM 7491 C C . ASN B 1 149 ? 8.852 29.781 16.406 1 96.81 149 ASN B C 1
ATOM 7493 O O . ASN B 1 149 ? 8.344 30.859 16.703 1 96.81 149 ASN B O 1
ATOM 7497 N N . VAL B 1 150 ? 8.156 28.75 16.141 1 98.12 150 VAL B N 1
ATOM 7498 C CA . VAL B 1 150 ? 6.75 28.672 16.516 1 98.12 150 VAL B CA 1
ATOM 7499 C C . VAL B 1 150 ? 6.613 28.047 17.906 1 98.12 150 VAL B C 1
ATOM 7501 O O . VAL B 1 150 ? 7.031 26.906 18.125 1 98.12 150 VAL B O 1
ATOM 7504 N N . CYS B 1 151 ? 6.07 28.797 18.828 1 98.19 151 CYS B N 1
ATOM 7505 C CA . CYS B 1 151 ? 5.859 28.344 20.203 1 98.19 151 CYS B CA 1
ATOM 7506 C C . CYS B 1 151 ? 4.488 27.688 20.344 1 98.19 151 CYS B C 1
ATOM 7508 O O . CYS B 1 151 ? 3.473 28.391 20.406 1 98.19 151 CYS B O 1
ATOM 7510 N N . ILE B 1 152 ? 4.504 26.406 20.453 1 97.62 152 ILE B N 1
ATOM 7511 C CA . ILE B 1 152 ? 3.262 25.672 20.672 1 97.62 152 ILE B CA 1
ATOM 7512 C C . ILE B 1 152 ? 2.945 25.641 22.172 1 97.62 152 ILE B C 1
ATOM 7514 O O . ILE B 1 152 ? 3.73 25.109 22.969 1 97.62 152 ILE B O 1
ATOM 7518 N N . TRP B 1 153 ? 1.828 26.234 22.547 1 96.25 153 TRP B N 1
ATOM 7519 C CA . TRP B 1 153 ? 1.421 26.266 23.953 1 96.25 153 TRP B CA 1
ATOM 7520 C C . TRP B 1 153 ? 0.318 25.25 24.219 1 96.25 153 TRP B C 1
ATOM 7522 O O . TRP B 1 153 ? -0.799 25.375 23.719 1 96.25 153 TRP B O 1
ATOM 7532 N N . LEU B 1 154 ? 0.591 24.203 25.062 1 92.81 154 LEU B N 1
ATOM 7533 C CA . LEU B 1 154 ? -0.365 23.125 25.328 1 92.81 154 LEU B CA 1
ATOM 7534 C C . LEU B 1 154 ? -1.173 23.422 26.578 1 92.81 154 LEU B C 1
ATOM 7536 O O . LEU B 1 154 ? -2.191 22.781 26.844 1 92.81 154 LEU B O 1
ATOM 7540 N N . GLY B 1 155 ? -0.718 24.375 27.422 1 88.88 155 GLY B N 1
ATOM 7541 C CA . GLY B 1 155 ? -1.429 24.703 28.656 1 88.88 155 GLY B CA 1
ATOM 7542 C C . GLY B 1 155 ? -0.533 24.719 29.875 1 88.88 155 GLY B C 1
ATOM 7543 O O . GLY B 1 155 ? 0.675 24.5 29.766 1 88.88 155 GLY B O 1
ATOM 7544 N N . PRO B 1 156 ? -1.188 25.031 30.938 1 85.19 156 PRO B N 1
ATOM 7545 C CA . PRO B 1 156 ? -0.412 25.141 32.188 1 85.19 156 PRO B CA 1
ATOM 7546 C C . PRO B 1 156 ? 0.024 23.781 32.719 1 85.19 156 PRO B C 1
ATOM 7548 O O . PRO B 1 156 ? -0.31 22.734 32.125 1 85.19 156 PRO B O 1
ATOM 7551 N N . ASN B 1 157 ? 0.626 23.781 33.844 1 72.88 157 ASN B N 1
ATOM 7552 C CA . ASN B 1 157 ? 1.291 22.625 34.438 1 72.88 157 ASN B CA 1
ATOM 7553 C C . ASN B 1 157 ? 0.285 21.578 34.906 1 72.88 157 ASN B C 1
ATOM 7555 O O . ASN B 1 157 ? -0.526 21.844 35.812 1 72.88 157 ASN B O 1
ATOM 7559 N N . ASN B 1 158 ? 0.232 20.609 34.094 1 80.19 158 ASN B N 1
ATOM 7560 C CA . ASN B 1 158 ? -0.46 19.391 34.469 1 80.19 158 ASN B CA 1
ATOM 7561 C C . ASN B 1 158 ? 0.518 18.234 34.656 1 80.19 158 ASN B C 1
ATOM 7563 O O . ASN B 1 158 ? 1.336 17.938 33.781 1 80.19 158 ASN B O 1
ATOM 7567 N N . GLU B 1 159 ? 0.564 17.719 35.906 1 82.38 159 GLU B N 1
ATOM 7568 C CA . GLU B 1 159 ? 1.546 16.703 36.281 1 82.38 159 GLU B CA 1
ATOM 7569 C C . GLU B 1 159 ? 1.626 15.594 35.25 1 82.38 159 GLU B C 1
ATOM 7571 O O . GLU B 1 159 ? 2.719 15.164 34.875 1 82.38 159 GLU B O 1
ATOM 7576 N N . LYS B 1 160 ? 0.499 15.258 34.812 1 83.88 160 LYS B N 1
ATOM 7577 C CA . LYS B 1 160 ? 0.462 14.164 33.844 1 83.88 160 LYS B CA 1
ATOM 7578 C C . LYS B 1 160 ? 1.119 14.57 32.531 1 83.88 160 LYS B C 1
ATOM 7580 O O . LYS B 1 160 ? 1.86 13.789 31.938 1 83.88 160 LYS B O 1
ATOM 7585 N N . THR B 1 161 ? 0.922 15.727 32.125 1 86.94 161 THR B N 1
ATOM 7586 C CA . THR B 1 161 ? 1.484 16.219 30.859 1 86.94 161 THR B CA 1
ATOM 7587 C C . THR B 1 161 ? 2.99 16.422 30.984 1 86.94 161 THR B C 1
ATOM 7589 O O . THR B 1 161 ? 3.738 16.156 30.047 1 86.94 161 THR B O 1
ATOM 7592 N N . ILE B 1 162 ? 3.365 16.812 32.156 1 86 162 ILE B N 1
ATOM 7593 C CA . ILE B 1 162 ? 4.789 17.031 32.406 1 86 162 ILE B CA 1
ATOM 7594 C C . ILE B 1 162 ? 5.527 15.695 32.344 1 86 162 ILE B C 1
ATOM 7596 O O . ILE B 1 162 ? 6.598 15.594 31.75 1 86 162 ILE B O 1
ATOM 7600 N N . GLU B 1 163 ? 4.957 14.758 32.969 1 88.06 163 GLU B N 1
ATOM 7601 C CA . GLU B 1 163 ? 5.562 13.43 32.938 1 88.06 163 GLU B CA 1
ATOM 7602 C C . GLU B 1 163 ? 5.625 12.875 31.531 1 88.06 163 GLU B C 1
ATOM 7604 O O . GLU B 1 163 ? 6.594 12.203 31.156 1 88.06 163 GLU B O 1
ATOM 7609 N N . ALA B 1 164 ? 4.586 13.117 30.812 1 91.31 164 ALA B N 1
ATOM 7610 C CA . ALA B 1 164 ? 4.562 12.672 29.422 1 91.31 164 ALA B CA 1
ATOM 7611 C C . ALA B 1 164 ? 5.676 13.336 28.625 1 91.31 164 ALA B C 1
ATOM 7613 O O . ALA B 1 164 ? 6.34 12.68 27.812 1 91.31 164 ALA B O 1
ATOM 7614 N N . MET B 1 165 ? 5.93 14.609 28.875 1 90.44 165 MET B N 1
ATOM 7615 C CA . MET B 1 165 ? 6.969 15.344 28.156 1 90.44 165 MET B CA 1
ATOM 7616 C C . MET B 1 165 ? 8.352 14.828 28.531 1 90.44 165 MET B C 1
ATOM 7618 O O . MET B 1 165 ? 9.234 14.719 27.672 1 90.44 165 MET B O 1
ATOM 7622 N N . LYS B 1 166 ? 8.492 14.508 29.781 1 90 166 LYS B N 1
ATOM 7623 C CA . LYS B 1 166 ? 9.758 13.93 30.219 1 90 166 LYS B CA 1
ATOM 7624 C C . LYS B 1 166 ? 9.992 12.562 29.578 1 90 166 LYS B C 1
ATOM 7626 O O . LYS B 1 166 ? 11.117 12.227 29.219 1 90 166 LYS B O 1
ATOM 7631 N N . PHE B 1 167 ? 8.961 11.867 29.531 1 93.31 167 PHE B N 1
ATOM 7632 C CA . PHE B 1 167 ? 9.023 10.547 28.922 1 93.31 167 PHE B CA 1
ATOM 7633 C C . PHE B 1 167 ? 9.438 10.656 27.453 1 93.31 167 PHE B C 1
ATOM 7635 O O . PHE B 1 167 ? 10.195 9.82 26.953 1 93.31 167 PHE B O 1
ATOM 7642 N N . VAL B 1 168 ? 8.961 11.664 26.75 1 94.38 168 VAL B N 1
ATOM 7643 C CA . VAL B 1 168 ? 9.32 11.914 25.344 1 94.38 168 VAL B CA 1
ATOM 7644 C C . VAL B 1 168 ? 10.836 12.047 25.219 1 94.38 168 VAL B C 1
ATOM 7646 O O . VAL B 1 168 ? 11.445 11.438 24.344 1 94.38 168 VAL B O 1
ATOM 7649 N N . ASN B 1 169 ? 11.375 12.727 26.109 1 91.38 169 ASN B N 1
ATOM 7650 C CA . ASN B 1 169 ? 12.82 12.914 26.094 1 91.38 169 ASN B CA 1
ATOM 7651 C C . ASN B 1 169 ? 13.562 11.602 26.359 1 91.38 169 ASN B C 1
ATOM 7653 O O . ASN B 1 169 ? 14.602 11.336 25.75 1 91.38 169 ASN B O 1
ATOM 7657 N N . THR B 1 170 ? 13.016 10.867 27.156 1 92.31 170 THR B N 1
ATOM 7658 C CA . THR B 1 170 ? 13.648 9.625 27.578 1 92.31 170 THR B CA 1
ATOM 7659 C C . THR B 1 170 ? 13.711 8.625 26.438 1 92.31 170 THR B C 1
ATOM 7661 O O . THR B 1 170 ? 14.727 7.945 26.25 1 92.31 170 THR B O 1
ATOM 7664 N N . ILE B 1 171 ? 12.711 8.594 25.625 1 93 171 ILE B N 1
ATOM 7665 C CA . ILE B 1 171 ? 12.617 7.52 24.656 1 93 171 ILE B CA 1
ATOM 7666 C C . ILE B 1 171 ? 13.328 7.934 23.359 1 93 171 ILE B C 1
ATOM 7668 O O . ILE B 1 171 ? 13.359 7.172 22.391 1 93 171 ILE B O 1
ATOM 7672 N N . MET B 1 172 ? 13.898 9.156 23.344 1 91.69 172 MET B N 1
ATOM 7673 C CA . MET B 1 172 ? 14.719 9.547 22.203 1 91.69 172 MET B CA 1
ATOM 7674 C C . MET B 1 172 ? 15.992 8.703 22.125 1 91.69 172 MET B C 1
ATOM 7676 O O . MET B 1 172 ? 16.609 8.586 21.062 1 91.69 172 MET B O 1
ATOM 7680 N N . ASN B 1 173 ? 16.312 8.211 23.281 1 91.12 173 ASN B N 1
ATOM 7681 C CA . ASN B 1 173 ? 17.312 7.156 23.312 1 91.12 173 ASN B CA 1
ATOM 7682 C C . ASN B 1 173 ? 16.703 5.781 23.047 1 91.12 173 ASN B C 1
ATOM 7684 O O . ASN B 1 173 ? 15.945 5.266 23.875 1 91.12 173 ASN B O 1
ATOM 7688 N N . PHE B 1 174 ? 17.094 5.195 21.984 1 91.75 174 PHE B N 1
ATOM 7689 C CA . PHE B 1 174 ? 16.406 4 21.516 1 91.75 174 PHE B CA 1
ATOM 7690 C C . PHE B 1 174 ? 16.719 2.807 22.406 1 91.75 174 PHE B C 1
ATOM 7692 O O . PHE B 1 174 ? 15.977 1.826 22.438 1 91.75 174 PHE B O 1
ATOM 7699 N N . GLN B 1 175 ? 17.875 2.803 23.078 1 88.5 175 GLN B N 1
ATOM 7700 C CA . GLN B 1 175 ? 18.109 1.763 24.078 1 88.5 175 GLN B CA 1
ATOM 7701 C C . GLN B 1 175 ? 17.094 1.836 25.219 1 88.5 175 GLN B C 1
ATOM 7703 O O . GLN B 1 175 ? 16.562 0.812 25.641 1 88.5 175 GLN B O 1
ATOM 7708 N N . THR B 1 176 ? 16.906 3.082 25.656 1 91 176 THR B N 1
ATOM 7709 C CA . THR B 1 176 ? 15.914 3.303 26.703 1 91 176 THR B CA 1
ATOM 7710 C C . THR B 1 176 ? 14.508 2.984 26.188 1 91 176 THR B C 1
ATOM 7712 O O . THR B 1 176 ? 13.672 2.467 26.938 1 91 176 THR B O 1
ATOM 7715 N N . LEU B 1 177 ? 14.25 3.328 24.969 1 92.31 177 LEU B N 1
ATOM 7716 C CA . LEU B 1 177 ? 12.977 2.988 24.344 1 92.31 177 LEU B CA 1
ATOM 7717 C C . LEU B 1 177 ? 12.711 1.488 24.438 1 92.31 177 LEU B C 1
ATOM 7719 O O . LEU B 1 177 ? 11.633 1.066 24.859 1 92.31 177 LEU B O 1
ATOM 7723 N N . ASP B 1 178 ? 13.688 0.684 24.047 1 88.25 178 ASP B N 1
ATOM 7724 C CA . ASP B 1 178 ? 13.531 -0.768 24.047 1 88.25 178 ASP B CA 1
ATOM 7725 C C . ASP B 1 178 ? 13.273 -1.296 25.453 1 88.25 178 ASP B C 1
ATOM 7727 O O . ASP B 1 178 ? 12.516 -2.252 25.641 1 88.25 178 ASP B O 1
ATOM 7731 N N . GLU B 1 179 ? 13.922 -0.744 26.375 1 86.69 179 GLU B N 1
ATOM 7732 C CA . GLU B 1 179 ? 13.711 -1.127 27.766 1 86.69 179 GLU B CA 1
ATOM 7733 C C . GLU B 1 179 ? 12.273 -0.887 28.188 1 86.69 179 GLU B C 1
ATOM 7735 O O . GLU B 1 179 ? 11.68 -1.707 28.906 1 86.69 179 GLU B O 1
ATOM 7740 N N . HIS B 1 180 ? 11.734 0.225 27.734 1 87.5 180 HIS B N 1
ATOM 7741 C CA . HIS B 1 180 ? 10.367 0.579 28.109 1 87.5 180 HIS B CA 1
ATOM 7742 C C . HIS B 1 180 ? 9.352 -0.24 27.328 1 87.5 180 HIS B C 1
ATOM 7744 O O . HIS B 1 180 ? 8.195 -0.36 27.734 1 87.5 180 HIS B O 1
ATOM 7750 N N . LEU B 1 181 ? 9.781 -0.79 26.234 1 85.12 181 LEU B N 1
ATOM 7751 C CA . LEU B 1 181 ? 8.898 -1.651 25.469 1 85.12 181 LEU B CA 1
ATOM 7752 C C . LEU B 1 181 ? 8.883 -3.068 26.031 1 85.12 181 LEU B C 1
ATOM 7754 O O . LEU B 1 181 ? 7.871 -3.764 25.938 1 85.12 181 LEU B O 1
ATOM 7758 N N . ARG B 1 182 ? 10.148 -3.748 26.391 1 73.44 182 ARG B N 1
ATOM 7759 C CA . ARG B 1 182 ? 10.289 -5.109 26.891 1 73.44 182 ARG B CA 1
ATOM 7760 C C . ARG B 1 182 ? 9.703 -5.227 28.297 1 73.44 182 ARG B C 1
ATOM 7762 O O . ARG B 1 182 ? 9.312 -6.316 28.719 1 73.44 182 ARG B O 1
ATOM 7769 N N . ASP B 1 183 ? 9.992 -4.41 29.078 1 56.75 183 ASP B N 1
ATOM 7770 C CA . ASP B 1 183 ? 9.742 -4.516 30.5 1 56.75 183 ASP B CA 1
ATOM 7771 C C . ASP B 1 183 ? 8.383 -5.148 30.781 1 56.75 183 ASP B C 1
ATOM 7773 O O . ASP B 1 183 ? 7.395 -4.445 31 1 56.75 183 ASP B O 1
ATOM 7777 N N . GLU B 1 184 ? 8.219 -6.301 30.297 1 48.31 184 GLU B N 1
ATOM 7778 C CA . GLU B 1 184 ? 7.277 -7.324 30.75 1 48.31 184 GLU B CA 1
ATOM 7779 C C . GLU B 1 184 ? 7.289 -7.453 32.25 1 48.31 184 GLU B C 1
ATOM 7781 O O . GLU B 1 184 ? 6.25 -7.707 32.875 1 48.31 184 GLU B O 1
ATOM 7786 N N . ASP B 1 185 ? 8.43 -7.656 32.875 1 41.06 185 ASP B N 1
ATOM 7787 C CA . ASP B 1 185 ? 8.594 -7.934 34.312 1 41.06 185 ASP B CA 1
ATOM 7788 C C . ASP B 1 185 ? 7.914 -6.859 35.156 1 41.06 185 ASP B C 1
ATOM 7790 O O . ASP B 1 185 ? 7.324 -7.16 36.188 1 41.06 185 ASP B O 1
ATOM 7794 N N . LYS B 1 186 ? 8.094 -5.637 34.969 1 43.16 186 LYS B N 1
ATOM 7795 C CA . LYS B 1 186 ? 7.336 -4.68 35.75 1 43.16 186 LYS B CA 1
ATOM 7796 C C . LYS B 1 186 ? 5.84 -4.785 35.469 1 43.16 186 LYS B C 1
ATOM 7798 O O . LYS B 1 186 ? 5.016 -4.418 36.312 1 43.16 186 LYS B O 1
ATOM 7803 N N . LEU B 1 187 ? 5.527 -5.246 34.281 1 41.97 187 LEU B N 1
ATOM 7804 C CA . LEU B 1 187 ? 4.137 -5.504 33.938 1 41.97 187 LEU B CA 1
ATOM 7805 C C . LEU B 1 187 ? 3.631 -6.785 34.594 1 41.97 187 LEU B C 1
ATOM 7807 O O . LEU B 1 187 ? 2.479 -6.852 35.031 1 41.97 187 LEU B O 1
ATOM 7811 N N . ASN B 1 188 ? 4.391 -7.918 34.531 1 40.22 188 ASN B N 1
ATOM 7812 C CA . ASN B 1 188 ? 4.043 -9.164 35.188 1 40.22 188 ASN B CA 1
ATOM 7813 C C . ASN B 1 188 ? 3.986 -8.977 36.719 1 40.22 188 ASN B C 1
ATOM 7815 O O . ASN B 1 188 ? 3.219 -9.656 37.406 1 40.22 188 ASN B O 1
ATOM 7819 N N . ILE B 1 189 ? 4.938 -8.445 37.406 1 36.41 189 ILE B N 1
ATOM 7820 C CA . ILE B 1 189 ? 4.805 -8.227 38.844 1 36.41 189 ILE B CA 1
ATOM 7821 C C . ILE B 1 189 ? 3.488 -7.508 39.156 1 36.41 189 ILE B C 1
ATOM 7823 O O . ILE B 1 189 ? 2.854 -7.762 40.156 1 36.41 189 ILE B O 1
ATOM 7827 N N . ARG B 1 190 ? 2.998 -6.605 38.312 1 36.19 190 ARG B N 1
ATOM 7828 C CA . ARG B 1 190 ? 1.752 -5.891 38.594 1 36.19 190 ARG B CA 1
ATOM 7829 C C . ARG B 1 190 ? 0.544 -6.727 38.156 1 36.19 190 ARG B C 1
ATOM 7831 O O . ARG B 1 190 ? -0.57 -6.492 38.656 1 36.19 190 ARG B O 1
ATOM 7838 N N . LYS B 1 191 ? 0.59 -7.57 37.219 1 40.56 191 LYS B N 1
ATOM 7839 C CA . LYS B 1 191 ? -0.5 -8.516 36.969 1 40.56 191 LYS B CA 1
ATOM 7840 C C . LYS B 1 191 ? -0.706 -9.43 38.188 1 40.56 191 LYS B C 1
ATOM 7842 O O . LYS B 1 191 ? -1.837 -9.797 38.5 1 40.56 191 LYS B O 1
ATOM 7847 N N . GLU B 1 192 ? 0.337 -10.062 38.75 1 37.78 192 GLU B N 1
ATOM 7848 C CA . GLU B 1 192 ? 0.144 -10.875 39.938 1 37.78 192 GLU B CA 1
ATOM 7849 C C . GLU B 1 192 ? -0.465 -10.055 41.094 1 37.78 192 GLU B C 1
ATOM 7851 O O . GLU B 1 192 ? -1.271 -10.562 41.844 1 37.78 192 GLU B O 1
ATOM 7856 N N . SER B 1 193 ? -0.017 -8.852 41.312 1 35.81 193 SER B N 1
ATOM 7857 C CA . SER B 1 193 ? -0.664 -8.086 42.375 1 35.81 193 SER B CA 1
ATOM 7858 C C . SER B 1 193 ? -2.08 -7.684 42 1 35.81 193 SER B C 1
ATOM 7860 O O . SER B 1 193 ? -2.926 -7.445 42.844 1 35.81 193 SER B O 1
ATOM 7862 N N . ASN B 1 194 ? -2.42 -7.391 40.719 1 32.19 194 ASN B N 1
ATOM 7863 C CA . ASN B 1 194 ? -3.762 -6.957 40.344 1 32.19 194 ASN B CA 1
ATOM 7864 C C . ASN B 1 194 ? -4.664 -8.141 40 1 32.19 194 ASN B C 1
ATOM 7866 O O . ASN B 1 194 ? -5.812 -7.957 39.594 1 32.19 194 ASN B O 1
ATOM 7870 N N . LYS B 1 195 ? -4.285 -9.414 39.688 1 37.88 195 LYS B N 1
ATOM 7871 C CA . LYS B 1 195 ? -5.293 -10.469 39.688 1 37.88 195 LYS B CA 1
ATOM 7872 C C . LYS B 1 195 ? -6.195 -10.375 40.906 1 37.88 195 LYS B C 1
ATOM 7874 O O . LYS B 1 195 ? -7.316 -10.883 40.906 1 37.88 195 LYS B O 1
ATOM 7879 N N . SER B 1 196 ? -5.656 -10.18 42.031 1 33.09 196 SER B N 1
ATOM 7880 C CA . SER B 1 196 ? -6.59 -10.148 43.156 1 33.09 196 SER B CA 1
ATOM 7881 C C . SER B 1 196 ? -7.602 -9.016 43 1 33.09 196 SER B C 1
ATOM 7883 O O . SER B 1 196 ? -8.758 -9.148 43.406 1 33.09 196 SER B O 1
ATOM 7885 N N . THR B 1 197 ? -7.141 -7.684 42.719 1 31.98 197 THR B N 1
ATOM 7886 C CA . THR B 1 197 ? -8.078 -6.566 42.656 1 31.98 197 THR B CA 1
ATOM 7887 C C . THR B 1 197 ? -8.555 -6.348 41.219 1 31.98 197 THR B C 1
ATOM 7889 O O . THR B 1 197 ? -9.352 -5.445 40.969 1 31.98 197 THR B O 1
ATOM 7892 N N . ALA B 1 198 ? -8.016 -6.898 40.281 1 35.19 198 ALA B N 1
ATOM 7893 C CA . ALA B 1 198 ? -8.25 -6.559 38.875 1 35.19 198 ALA B CA 1
ATOM 7894 C C . ALA B 1 198 ? -9.602 -7.086 38.406 1 35.19 198 ALA B C 1
ATOM 7896 O O . ALA B 1 198 ? -9.945 -6.965 37.219 1 35.19 198 ALA B O 1
ATOM 7897 N N . GLU B 1 199 ? -10.219 -8.172 38.844 1 34.34 199 GLU B N 1
ATOM 7898 C CA . GLU B 1 199 ? -11.555 -8.57 38.406 1 34.34 199 GLU B CA 1
ATOM 7899 C C . GLU B 1 199 ? -12.445 -7.355 38.188 1 34.34 199 GLU B C 1
ATOM 7901 O O . GLU B 1 199 ? -13.359 -7.398 37.375 1 34.34 199 GLU B O 1
ATOM 7906 N N . SER B 1 200 ? -12.57 -6.449 39.281 1 32.53 200 SER B N 1
ATOM 7907 C CA . SER B 1 200 ? -13.664 -5.484 39.188 1 32.53 200 SER B CA 1
ATOM 7908 C C . SER B 1 200 ? -13.398 -4.438 38.125 1 32.53 200 SER B C 1
ATOM 7910 O O . SER B 1 200 ? -14.227 -4.234 37.219 1 32.53 200 SER B O 1
ATOM 7912 N N . ASN B 1 201 ? -13.023 -3.039 38.625 1 31.48 201 ASN B N 1
ATOM 7913 C CA . ASN B 1 201 ? -13.125 -1.727 37.969 1 31.48 201 ASN B CA 1
ATOM 7914 C C . ASN B 1 201 ? -11.961 -1.475 37.031 1 31.48 201 ASN B C 1
ATOM 7916 O O . ASN B 1 201 ? -10.805 -1.767 37.344 1 31.48 201 ASN B O 1
ATOM 7920 N N . GLY B 1 202 ? -11.953 -1.64 35.594 1 35.44 202 GLY B N 1
ATOM 7921 C CA . GLY B 1 202 ? -11.164 -1.146 34.469 1 35.44 202 GLY B CA 1
ATOM 7922 C C . GLY B 1 202 ? -9.891 -0.445 34.906 1 35.44 202 GLY B C 1
ATOM 7923 O O . GLY B 1 202 ? -9.641 0.699 34.531 1 35.44 202 GLY B O 1
ATOM 7924 N N . TYR B 1 203 ? -9.234 -0.749 35.906 1 33.72 203 TYR B N 1
ATOM 7925 C CA . TYR B 1 203 ? -8.125 -0.001 36.5 1 33.72 203 TYR B CA 1
ATOM 7926 C C . TYR B 1 203 ? -6.906 -0.031 35.594 1 33.72 203 TYR B C 1
ATOM 7928 O O . TYR B 1 203 ? -6.27 -1.074 35.406 1 33.72 203 TYR B O 1
ATOM 7936 N N . THR B 1 204 ? -6.711 0.676 34.438 1 44.81 204 THR B N 1
ATOM 7937 C CA . THR B 1 204 ? -5.516 1.102 33.719 1 44.81 204 THR B CA 1
ATOM 7938 C C . THR B 1 204 ? -4.441 1.581 34.688 1 44.81 204 THR B C 1
ATOM 7940 O O . THR B 1 204 ? -4.73 2.338 35.625 1 44.81 204 THR B O 1
ATOM 7943 N N . ASP B 1 205 ? -3.457 0.868 35.094 1 48.62 205 ASP B N 1
ATOM 7944 C CA . ASP B 1 205 ? -2.316 1.323 35.875 1 48.62 205 ASP B CA 1
ATOM 7945 C C . ASP B 1 205 ? -1.99 2.785 35.562 1 48.62 205 ASP B C 1
ATOM 7947 O O . ASP B 1 205 ? -1.581 3.119 34.469 1 48.62 205 ASP B O 1
ATOM 7951 N N . PRO B 1 206 ? -2.447 3.721 36.406 1 51.06 206 PRO B N 1
ATOM 7952 C CA . PRO B 1 206 ? -2.301 5.168 36.219 1 51.06 206 PRO B CA 1
ATOM 7953 C C . PRO B 1 206 ? -0.852 5.586 35.969 1 51.06 206 PRO B C 1
ATOM 7955 O O . PRO B 1 206 ? -0.599 6.672 35.469 1 51.06 206 PRO B O 1
ATOM 7958 N N . ASP B 1 207 ? 0.141 4.652 36.188 1 61.53 207 ASP B N 1
ATOM 7959 C CA . ASP B 1 207 ? 1.504 5.176 36.188 1 61.53 207 ASP B CA 1
ATOM 7960 C C . ASP B 1 207 ? 2.279 4.73 34.969 1 61.53 207 ASP B C 1
ATOM 7962 O O . ASP B 1 207 ? 3.5 4.891 34.906 1 61.53 207 ASP B O 1
ATOM 7966 N N . ASN B 1 208 ? 1.643 4.145 34.094 1 81.94 208 ASN B N 1
ATOM 7967 C CA . ASN B 1 208 ? 2.373 3.762 32.875 1 81.94 208 ASN B CA 1
ATOM 7968 C C . ASN B 1 208 ? 2.627 4.961 31.984 1 81.94 208 ASN B C 1
ATOM 7970 O O . ASN B 1 208 ? 1.691 5.672 31.609 1 81.94 208 ASN B O 1
ATOM 7974 N N . GLU B 1 209 ? 3.879 5.141 31.656 1 88.38 209 GLU B N 1
ATOM 7975 C CA . GLU B 1 209 ? 4.324 6.312 30.922 1 88.38 209 GLU B CA 1
ATOM 7976 C C . GLU B 1 209 ? 3.703 6.355 29.516 1 88.38 209 GLU B C 1
ATOM 7978 O O . GLU B 1 209 ? 3.357 7.426 29.016 1 88.38 209 GLU B O 1
ATOM 7983 N N . TRP B 1 210 ? 3.5 5.152 28.984 1 89.88 210 TRP B N 1
ATOM 7984 C CA . TRP B 1 210 ? 2.893 5.102 27.656 1 89.88 210 TRP B CA 1
ATOM 7985 C C . TRP B 1 210 ? 1.424 5.512 27.719 1 89.88 210 TRP B C 1
ATOM 7987 O O . TRP B 1 210 ? 0.946 6.254 26.859 1 89.88 210 TRP B O 1
ATOM 7997 N N . ILE B 1 211 ? 0.777 5.055 28.703 1 89.44 211 ILE B N 1
ATOM 7998 C CA . ILE B 1 211 ? -0.632 5.383 28.891 1 89.44 211 ILE B CA 1
ATOM 7999 C C . ILE B 1 211 ? -0.785 6.883 29.141 1 89.44 211 ILE B C 1
ATOM 8001 O O . ILE B 1 211 ? -1.678 7.523 28.578 1 89.44 211 ILE B O 1
ATOM 8005 N N . ASN B 1 212 ? 0.099 7.402 29.922 1 89.69 212 ASN B N 1
ATOM 8006 C CA . ASN B 1 212 ? 0.075 8.828 30.203 1 89.69 212 ASN B CA 1
ATOM 8007 C C . ASN B 1 212 ? 0.284 9.656 28.938 1 89.69 212 ASN B C 1
ATOM 8009 O O . ASN B 1 212 ? -0.356 10.695 28.75 1 89.69 212 ASN B O 1
ATOM 8013 N N . LEU B 1 213 ? 1.168 9.25 28.125 1 92.31 213 LEU B N 1
ATOM 8014 C CA . LEU B 1 213 ? 1.422 9.945 26.859 1 92.31 213 LEU B CA 1
ATOM 8015 C C . LEU B 1 213 ? 0.183 9.922 25.969 1 92.31 213 LEU B C 1
ATOM 8017 O O . LEU B 1 213 ? -0.221 10.961 25.438 1 92.31 213 LEU B O 1
ATOM 8021 N N . VAL B 1 214 ? -0.459 8.766 25.859 1 92.19 214 VAL B N 1
ATOM 8022 C CA . VAL B 1 214 ? -1.642 8.633 25.016 1 92.19 214 VAL B CA 1
ATOM 8023 C C . VAL B 1 214 ? -2.77 9.508 25.562 1 92.19 214 VAL B C 1
ATOM 8025 O O . VAL B 1 214 ? -3.453 10.195 24.797 1 92.19 214 VAL B O 1
ATOM 8028 N N . LYS B 1 215 ? -2.945 9.5 26.828 1 89.5 215 LYS B N 1
ATOM 8029 C CA . LYS B 1 215 ? -3.988 10.312 27.453 1 89.5 215 LYS B CA 1
ATOM 8030 C C . LYS B 1 215 ? -3.732 11.797 27.234 1 89.5 215 LYS B C 1
ATOM 8032 O O . LYS B 1 215 ? -4.664 12.562 26.969 1 89.5 215 LYS B O 1
ATOM 8037 N N . THR B 1 216 ? -2.527 12.172 27.344 1 90.19 216 THR B N 1
ATOM 8038 C CA . THR B 1 216 ? -2.156 13.562 27.125 1 90.19 216 THR B CA 1
ATOM 8039 C C . THR B 1 216 ? -2.482 13.992 25.688 1 90.19 216 THR B C 1
ATOM 8041 O O . THR B 1 216 ? -3.047 15.062 25.469 1 90.19 216 THR B O 1
ATOM 8044 N N . LEU B 1 217 ? -2.135 13.148 24.75 1 91.12 217 LEU B N 1
ATOM 8045 C CA . LEU B 1 217 ? -2.377 13.453 23.344 1 91.12 217 LEU B CA 1
ATOM 8046 C C . LEU B 1 217 ? -3.873 13.516 23.047 1 91.12 217 LEU B C 1
ATOM 8048 O O . LEU B 1 217 ? -4.312 14.312 22.219 1 91.12 217 LEU B O 1
ATOM 8052 N N . LYS B 1 218 ? -4.613 12.711 23.734 1 87.88 218 LYS B N 1
ATOM 8053 C CA . LYS B 1 218 ? -6.051 12.625 23.516 1 87.88 218 LYS B CA 1
ATOM 8054 C C . LYS B 1 218 ? -6.777 13.805 24.141 1 87.88 218 LYS B C 1
ATOM 8056 O O . LYS B 1 218 ? -7.73 14.344 23.578 1 87.88 218 LYS B O 1
ATOM 8061 N N . GLU B 1 219 ? -6.305 14.273 25.25 1 87.75 219 GLU B N 1
ATOM 8062 C CA . GLU B 1 219 ? -7.047 15.234 26.062 1 87.75 219 GLU B CA 1
ATOM 8063 C C . GLU B 1 219 ? -6.605 16.672 25.766 1 87.75 219 GLU B C 1
ATOM 8065 O O . GLU B 1 219 ? -7.312 17.625 26.109 1 87.75 219 GLU B O 1
ATOM 8070 N N . THR B 1 220 ? -5.457 16.828 25.188 1 89.25 220 THR B N 1
ATOM 8071 C CA . THR B 1 220 ? -4.98 18.172 24.891 1 89.25 220 THR B CA 1
ATOM 8072 C C . THR B 1 220 ? -5.727 18.766 23.703 1 89.25 220 THR B C 1
ATOM 8074 O O . THR B 1 220 ? -5.664 18.234 22.594 1 89.25 220 THR B O 1
ATOM 8077 N N . GLU B 1 221 ? -6.305 19.906 23.844 1 89.19 221 GLU B N 1
ATOM 8078 C CA . GLU B 1 221 ? -7.195 20.516 22.875 1 89.19 221 GLU B CA 1
ATOM 8079 C C . GLU B 1 221 ? -6.422 20.984 21.641 1 89.19 221 GLU B C 1
ATOM 8081 O O . GLU B 1 221 ? -6.965 21.016 20.531 1 89.19 221 GLU B O 1
ATOM 8086 N N . TRP B 1 222 ? -5.223 21.344 21.844 1 93.12 222 TRP B N 1
ATOM 8087 C CA . TRP B 1 222 ? -4.418 21.875 20.734 1 93.12 222 TRP B CA 1
ATOM 8088 C C . TRP B 1 222 ? -4.395 20.891 19.578 1 93.12 222 TRP B C 1
ATOM 8090 O O . TRP B 1 222 ? -4.52 21.281 18.422 1 93.12 222 TRP B O 1
ATOM 8100 N N . PHE B 1 223 ? -4.34 19.625 19.828 1 91.94 223 PHE B N 1
ATOM 8101 C CA . PHE B 1 223 ? -4.195 18.609 18.797 1 91.94 223 PHE B CA 1
ATOM 8102 C C . PHE B 1 223 ? -5.484 18.453 18 1 91.94 223 PHE B C 1
ATOM 8104 O O . PHE B 1 223 ? -5.492 17.844 16.922 1 91.94 223 PHE B O 1
ATOM 8111 N N . SER B 1 224 ? -6.551 19.047 18.391 1 88.81 224 SER B N 1
ATOM 8112 C CA . SER B 1 224 ? -7.832 18.859 17.719 1 88.81 224 SER B CA 1
ATOM 8113 C C . SER B 1 224 ? -8.148 20.047 16.797 1 88.81 224 SER B C 1
ATOM 8115 O O . SER B 1 224 ? -9.078 19.969 15.992 1 88.81 224 SER B O 1
ATOM 8117 N N . ARG B 1 225 ? -7.336 21.078 16.891 1 90.88 225 ARG B N 1
ATOM 8118 C CA . ARG B 1 225 ? -7.602 22.281 16.109 1 90.88 225 ARG B CA 1
ATOM 8119 C C . ARG B 1 225 ? -7.094 22.125 14.672 1 90.88 225 ARG B C 1
ATOM 8121 O O . ARG B 1 225 ? -5.965 21.688 14.453 1 90.88 225 ARG B O 1
ATOM 8128 N N . ARG B 1 226 ? -7.836 22.531 13.789 1 91.5 226 ARG B N 1
ATOM 8129 C CA . ARG B 1 226 ? -7.508 22.312 12.383 1 91.5 226 ARG B CA 1
ATOM 8130 C C . ARG B 1 226 ? -6.422 23.281 11.914 1 91.5 226 ARG B C 1
ATOM 8132 O O . ARG B 1 226 ? -5.555 22.906 11.125 1 91.5 226 ARG B O 1
ATOM 8139 N N . TRP B 1 227 ? -6.422 24.562 12.359 1 92.56 227 TRP B N 1
ATOM 8140 C CA . TRP B 1 227 ? -5.504 25.578 11.867 1 92.56 227 TRP B CA 1
ATOM 8141 C C . TRP B 1 227 ? -4.062 25.25 12.234 1 92.56 227 TRP B C 1
ATOM 8143 O O . TRP B 1 227 ? -3.121 25.766 11.633 1 92.56 227 TRP B O 1
ATOM 8153 N N . ILE B 1 228 ? -3.893 24.391 13.219 1 94.81 228 ILE B N 1
ATOM 8154 C CA . ILE B 1 228 ? -2.537 24.062 13.648 1 94.81 228 ILE B CA 1
ATOM 8155 C C . ILE B 1 228 ? -1.799 23.344 12.523 1 94.81 228 ILE B C 1
ATOM 8157 O O . ILE B 1 228 ? -0.566 23.297 12.516 1 94.81 228 ILE B O 1
ATOM 8161 N N . ILE B 1 229 ? -2.537 22.781 11.609 1 93.56 229 ILE B N 1
ATOM 8162 C CA . ILE B 1 229 ? -1.927 22.062 10.5 1 93.56 229 ILE B CA 1
ATOM 8163 C C . ILE B 1 229 ? -1.045 23 9.688 1 93.56 229 ILE B C 1
ATOM 8165 O O . ILE B 1 229 ? 0.128 22.719 9.445 1 93.56 229 ILE B O 1
ATOM 8169 N N . GLN B 1 230 ? -1.602 24.078 9.375 1 93.69 230 GLN B N 1
ATOM 8170 C CA . GLN B 1 230 ? -0.86 25.062 8.594 1 93.69 230 GLN B CA 1
ATOM 8171 C C . GLN B 1 230 ? 0.24 25.719 9.43 1 93.69 230 GLN B C 1
ATOM 8173 O O . GLN B 1 230 ? 1.332 25.984 8.922 1 93.69 230 GLN B O 1
ATOM 8178 N N . GLU B 1 231 ? -0.057 25.953 10.719 1 95.69 231 GLU B N 1
ATOM 8179 C CA . GLU B 1 231 ? 0.888 26.609 11.609 1 95.69 231 GLU B CA 1
ATOM 8180 C C . GLU B 1 231 ? 2.172 25.797 11.758 1 95.69 231 GLU B C 1
ATOM 8182 O O . GLU B 1 231 ? 3.271 26.328 11.594 1 95.69 231 GLU B O 1
ATOM 8187 N N . ILE B 1 232 ? 1.969 24.547 11.914 1 95.38 232 ILE B N 1
ATOM 8188 C CA . ILE B 1 232 ? 3.133 23.719 12.195 1 95.38 232 ILE B CA 1
ATOM 8189 C C . ILE B 1 232 ? 3.793 23.297 10.891 1 95.38 232 ILE B C 1
ATOM 8191 O O . ILE B 1 232 ? 5.016 23.156 10.812 1 95.38 232 ILE B O 1
ATOM 8195 N N . ALA B 1 233 ? 3.014 23.016 9.891 1 94 233 ALA B N 1
ATOM 8196 C CA . ALA B 1 233 ? 3.582 22.656 8.594 1 94 233 ALA B CA 1
ATOM 8197 C C . ALA B 1 233 ? 4.469 23.766 8.055 1 94 233 ALA B C 1
ATOM 8199 O O . ALA B 1 233 ? 5.465 23.516 7.379 1 94 233 ALA B O 1
ATOM 8200 N N . SER B 1 234 ? 4.137 25.016 8.359 1 94.94 234 SER B N 1
ATOM 8201 C CA . SER B 1 234 ? 4.859 26.172 7.84 1 94.94 234 SER B CA 1
ATOM 8202 C C . SER B 1 234 ? 6.051 26.516 8.727 1 94.94 234 SER B C 1
ATOM 8204 O O . SER B 1 234 ? 6.965 27.219 8.297 1 94.94 234 SER B O 1
ATOM 8206 N N . ALA B 1 235 ? 6.102 26.031 9.883 1 95.75 235 ALA B N 1
ATOM 8207 C CA . ALA B 1 235 ? 7.102 26.438 10.867 1 95.75 235 ALA B CA 1
ATOM 8208 C C . ALA B 1 235 ? 8.5 25.984 10.445 1 95.75 235 ALA B C 1
ATOM 8210 O O . ALA B 1 235 ? 8.68 24.875 9.977 1 95.75 235 ALA B O 1
ATOM 8211 N N . ARG B 1 236 ? 9.438 26.859 10.672 1 92.5 236 ARG B N 1
ATOM 8212 C CA . ARG B 1 236 ? 10.836 26.5 10.516 1 92.5 236 ARG B CA 1
ATOM 8213 C C . ARG B 1 236 ? 11.32 25.641 11.688 1 92.5 236 ARG B C 1
ATOM 8215 O O . ARG B 1 236 ? 12.016 24.641 11.484 1 92.5 236 ARG B O 1
ATOM 8222 N N . ASN B 1 237 ? 11.086 26.125 12.734 1 92.62 237 ASN B N 1
ATOM 8223 C CA . ASN B 1 237 ? 11.328 25.484 14.016 1 92.62 237 ASN B CA 1
ATOM 8224 C C . ASN B 1 237 ? 10.125 25.625 14.953 1 92.62 237 ASN B C 1
ATOM 8226 O O . ASN B 1 237 ? 9.344 26.562 14.82 1 92.62 237 ASN B O 1
ATOM 8230 N N . ALA B 1 238 ? 10.039 24.672 15.789 1 96.69 238 ALA B N 1
ATOM 8231 C CA . ALA B 1 238 ? 8.914 24.766 16.719 1 96.69 238 ALA B CA 1
ATOM 8232 C C . ALA B 1 238 ? 9.281 24.141 18.062 1 96.69 238 ALA B C 1
ATOM 8234 O O . ALA B 1 238 ? 10.062 23.188 18.141 1 96.69 238 ALA B O 1
ATOM 8235 N N . SER B 1 239 ? 8.805 24.734 19.078 1 97.25 239 SER B N 1
ATOM 8236 C CA . SER B 1 239 ? 8.953 24.234 20.438 1 97.25 239 SER B CA 1
ATOM 8237 C C . SER B 1 239 ? 7.602 24.016 21.109 1 97.25 239 SER B C 1
ATOM 8239 O O . SER B 1 239 ? 6.656 24.766 20.844 1 97.25 239 SER B O 1
ATOM 8241 N N . VAL B 1 240 ? 7.57 23.031 21.891 1 96.44 240 VAL B N 1
ATOM 8242 C CA . VAL B 1 240 ? 6.344 22.688 22.609 1 96.44 240 VAL B CA 1
ATOM 8243 C C . VAL B 1 240 ? 6.473 23.094 24.078 1 96.44 240 VAL B C 1
ATOM 8245 O O . VAL B 1 240 ? 7.398 22.656 24.766 1 96.44 240 VAL B O 1
ATOM 8248 N N . HIS B 1 241 ? 5.531 23.906 24.484 1 94.88 241 HIS B N 1
ATOM 8249 C CA . HIS B 1 241 ? 5.555 24.438 25.844 1 94.88 241 HIS B CA 1
ATOM 8250 C C . HIS B 1 241 ? 4.387 23.906 26.656 1 94.88 241 HIS B C 1
ATOM 8252 O O . HIS B 1 241 ? 3.234 23.984 26.219 1 94.88 241 HIS B O 1
ATOM 8258 N N . CYS B 1 242 ? 4.652 23.375 27.797 1 91.81 242 CYS B N 1
ATOM 8259 C CA . CYS B 1 242 ? 3.686 22.984 28.812 1 91.81 242 CYS B CA 1
ATOM 8260 C C . CYS B 1 242 ? 4.133 23.453 30.188 1 91.81 242 CYS B C 1
ATOM 8262 O O . CYS B 1 242 ? 4.969 22.797 30.828 1 91.81 242 CYS B O 1
ATOM 8264 N N . GLY B 1 243 ? 3.477 24.438 30.641 1 88.75 243 GLY B N 1
ATOM 8265 C CA . GLY B 1 243 ? 4.027 25.047 31.844 1 88.75 243 GLY B CA 1
ATOM 8266 C C . GLY B 1 243 ? 5.461 25.516 31.672 1 88.75 243 GLY B C 1
ATOM 8267 O O . GLY B 1 243 ? 5.766 26.266 30.734 1 88.75 243 GLY B O 1
ATOM 8268 N N . ASP B 1 244 ? 6.305 24.938 32.438 1 87.31 244 ASP B N 1
ATOM 8269 C CA . ASP B 1 244 ? 7.707 25.344 32.375 1 87.31 244 ASP B CA 1
ATOM 8270 C C . ASP B 1 244 ? 8.531 24.344 31.578 1 87.31 244 ASP B C 1
ATOM 8272 O O . ASP B 1 244 ? 9.703 24.578 31.297 1 87.31 244 ASP B O 1
ATOM 8276 N N . GLU B 1 245 ? 7.863 23.344 31.219 1 89.69 245 GLU B N 1
ATOM 8277 C CA . GLU B 1 245 ? 8.57 22.328 30.438 1 89.69 245 GLU B CA 1
ATOM 8278 C C . GLU B 1 245 ? 8.555 22.672 28.953 1 89.69 245 GLU B C 1
ATOM 8280 O O . GLU B 1 245 ? 7.539 23.125 28.422 1 89.69 245 GLU B O 1
ATOM 8285 N N . VAL B 1 246 ? 9.688 22.562 28.344 1 93.31 246 VAL B N 1
ATOM 8286 C CA . VAL B 1 246 ? 9.812 22.844 26.922 1 93.31 246 VAL B CA 1
ATOM 8287 C C . VAL B 1 246 ? 10.523 21.688 26.219 1 93.31 246 VAL B C 1
ATOM 8289 O O . VAL B 1 246 ? 11.539 21.188 26.703 1 93.31 246 VAL B O 1
ATOM 8292 N N . ILE B 1 247 ? 9.945 21.188 25.188 1 94.06 247 ILE B N 1
ATOM 8293 C CA . ILE B 1 247 ? 10.617 20.203 24.359 1 94.06 247 ILE B CA 1
ATOM 8294 C C . ILE B 1 247 ? 10.578 20.641 22.891 1 94.06 247 ILE B C 1
ATOM 8296 O O . ILE B 1 247 ? 9.75 21.469 22.516 1 94.06 247 ILE B O 1
ATOM 8300 N N . HIS B 1 248 ? 11.492 20.156 22.141 1 94.12 248 HIS B N 1
ATOM 8301 C CA . HIS B 1 248 ? 11.477 20.438 20.703 1 94.12 248 HIS B CA 1
ATOM 8302 C C . HIS B 1 248 ? 10.352 19.672 20.016 1 94.12 248 HIS B C 1
ATOM 8304 O O . HIS B 1 248 ? 10.062 18.531 20.359 1 94.12 248 HIS B O 1
ATOM 8310 N N . TRP B 1 249 ? 9.758 20.266 19.062 1 95 249 TRP B N 1
ATOM 8311 C CA . TRP B 1 249 ? 8.664 19.656 18.328 1 95 249 TRP B CA 1
ATOM 8312 C C . TRP B 1 249 ? 9.094 18.328 17.688 1 95 249 TRP B C 1
ATOM 8314 O O . TRP B 1 249 ? 8.336 17.359 17.703 1 95 249 TRP B O 1
ATOM 8324 N N . ASP B 1 250 ? 10.266 18.203 17.156 1 91.75 250 ASP B N 1
ATOM 8325 C CA . ASP B 1 250 ? 10.758 17 16.5 1 91.75 250 ASP B CA 1
ATOM 8326 C C . ASP B 1 250 ? 10.781 15.82 17.469 1 91.75 250 ASP B C 1
ATOM 8328 O O . ASP B 1 250 ? 10.531 14.68 17.078 1 91.75 250 ASP B O 1
ATOM 8332 N N . ASP B 1 251 ? 11.094 16.156 18.719 1 94.25 251 ASP B N 1
ATOM 8333 C CA . ASP B 1 251 ? 11.133 15.094 19.719 1 94.25 251 ASP B CA 1
ATOM 8334 C C . ASP B 1 251 ? 9.734 14.531 19.969 1 94.25 251 ASP B C 1
ATOM 8336 O O . ASP B 1 251 ? 9.555 13.32 20.094 1 94.25 251 ASP B O 1
ATOM 8340 N N . LEU B 1 252 ? 8.828 15.438 20.125 1 94.88 252 LEU B N 1
ATOM 8341 C CA . LEU B 1 252 ? 7.453 14.992 20.328 1 94.88 252 LEU B CA 1
ATOM 8342 C C . LEU B 1 252 ? 6.949 14.211 19.109 1 94.88 252 LEU B C 1
ATOM 8344 O O . LEU B 1 252 ? 6.293 13.172 19.266 1 94.88 252 LEU B O 1
ATOM 8348 N N . THR B 1 253 ? 7.238 14.695 17.953 1 94.62 253 THR B N 1
ATOM 8349 C CA . THR B 1 253 ? 6.84 14.031 16.703 1 94.62 253 THR B CA 1
ATOM 8350 C C . THR B 1 253 ? 7.406 12.617 16.641 1 94.62 253 THR B C 1
ATOM 8352 O O . THR B 1 253 ? 6.68 11.664 16.344 1 94.62 253 THR B O 1
ATOM 8355 N N . ASP B 1 254 ? 8.641 12.492 16.953 1 94.31 254 ASP B N 1
ATOM 8356 C CA . ASP B 1 254 ? 9.281 11.18 16.922 1 94.31 254 ASP B CA 1
ATOM 8357 C C . ASP B 1 254 ? 8.656 10.242 17.953 1 94.31 254 ASP B C 1
ATOM 8359 O O . ASP B 1 254 ? 8.453 9.055 17.672 1 94.31 254 ASP B O 1
ATOM 8363 N N . ALA B 1 255 ? 8.414 10.781 19.062 1 95.38 255 ALA B N 1
ATOM 8364 C CA . ALA B 1 255 ? 7.812 9.969 20.109 1 95.38 255 ALA B CA 1
ATOM 8365 C C . ALA B 1 255 ? 6.461 9.414 19.672 1 95.38 255 ALA B C 1
ATOM 8367 O O . ALA B 1 255 ? 6.152 8.242 19.938 1 95.38 255 ALA B O 1
ATOM 8368 N N . ILE B 1 256 ? 5.699 10.258 19.109 1 94.75 256 ILE B N 1
ATOM 8369 C CA . ILE B 1 256 ? 4.371 9.859 18.656 1 94.75 256 ILE B CA 1
ATOM 8370 C C . ILE B 1 256 ? 4.496 8.797 17.562 1 94.75 256 ILE B C 1
ATOM 8372 O O . ILE B 1 256 ? 3.758 7.809 17.562 1 94.75 256 ILE B O 1
ATOM 8376 N N . LEU B 1 257 ? 5.41 8.984 16.672 1 93.69 257 LEU B N 1
ATOM 8377 C CA . LEU B 1 257 ? 5.617 8.031 15.586 1 93.69 257 LEU B CA 1
ATOM 8378 C C . LEU B 1 257 ? 6.125 6.699 16.125 1 93.69 257 LEU B C 1
ATOM 8380 O O . LEU B 1 257 ? 5.746 5.637 15.625 1 93.69 257 LEU B O 1
ATOM 8384 N N . LEU B 1 258 ? 7 6.77 17.094 1 94.06 258 LEU B N 1
ATOM 8385 C CA . LEU B 1 258 ? 7.496 5.555 17.734 1 94.06 258 LEU B CA 1
ATOM 8386 C C . LEU B 1 258 ? 6.371 4.82 18.453 1 94.06 258 LEU B C 1
ATOM 8388 O O . LEU B 1 258 ? 6.312 3.59 18.438 1 94.06 258 LEU B O 1
ATOM 8392 N N . LEU B 1 259 ? 5.535 5.621 19.141 1 93.31 259 LEU B N 1
ATOM 8393 C CA . LEU B 1 259 ? 4.348 5.051 19.766 1 93.31 259 LEU B CA 1
ATOM 8394 C C . LEU B 1 259 ? 3.484 4.324 18.734 1 93.31 259 LEU B C 1
ATOM 8396 O O . LEU B 1 259 ? 3.047 3.197 18.984 1 93.31 259 LEU B O 1
ATOM 8400 N N . GLN B 1 260 ? 3.291 4.93 17.609 1 90.31 260 GLN B N 1
ATOM 8401 C CA . GLN B 1 260 ? 2.477 4.348 16.547 1 90.31 260 GLN B CA 1
ATOM 8402 C C . GLN B 1 260 ? 3.113 3.072 16 1 90.31 260 GLN B C 1
ATOM 8404 O O . GLN B 1 260 ? 2.424 2.074 15.773 1 90.31 260 GLN B O 1
ATOM 8409 N N . GLU B 1 261 ? 4.391 3.127 15.758 1 88.44 261 GLU B N 1
ATOM 8410 C CA . GLU B 1 261 ? 5.125 1.992 15.203 1 88.44 261 GLU B CA 1
ATOM 8411 C C . GLU B 1 261 ? 5.059 0.784 16.141 1 88.44 261 GLU B C 1
ATOM 8413 O O . GLU B 1 261 ? 5.07 -0.36 15.672 1 88.44 261 GLU B O 1
ATOM 8418 N N . ASN B 1 262 ? 5.023 0.991 17.422 1 87.88 262 ASN B N 1
ATOM 8419 C CA . ASN B 1 262 ? 5.074 -0.087 18.406 1 87.88 262 ASN B CA 1
ATOM 8420 C C . ASN B 1 262 ? 3.709 -0.322 19.047 1 87.88 262 ASN B C 1
ATOM 8422 O O . ASN B 1 262 ? 3.617 -0.938 20.109 1 87.88 262 ASN B O 1
ATOM 8426 N N . GLN B 1 263 ? 2.715 0.188 18.5 1 86.81 263 GLN B N 1
ATOM 8427 C CA . GLN B 1 263 ? 1.381 0.135 19.094 1 86.81 263 GLN B CA 1
ATOM 8428 C C . GLN B 1 263 ? 0.916 -1.308 19.266 1 86.81 263 GLN B C 1
ATOM 8430 O O . GLN B 1 263 ? 0.28 -1.641 20.266 1 86.81 263 GLN B O 1
ATOM 8435 N N . GLU B 1 264 ? 1.176 -2.184 18.266 1 74.94 264 GLU B N 1
ATOM 8436 C CA . GLU B 1 264 ? 0.718 -3.568 18.344 1 74.94 264 GLU B CA 1
ATOM 8437 C C . GLU B 1 264 ? 1.354 -4.301 19.516 1 74.94 264 GLU B C 1
ATOM 8439 O O . GLU B 1 264 ? 0.687 -5.082 20.203 1 74.94 264 GLU B O 1
ATOM 8444 N N . SER B 1 265 ? 2.639 -4.105 19.688 1 75.69 265 SER B N 1
ATOM 8445 C CA . SER B 1 265 ? 3.334 -4.699 20.828 1 75.69 265 SER B CA 1
ATOM 8446 C C . SER B 1 265 ? 2.771 -4.191 22.156 1 75.69 265 SER B C 1
ATOM 8448 O O . SER B 1 265 ? 2.594 -4.965 23.094 1 75.69 265 SER B O 1
ATOM 8450 N N . LEU B 1 266 ? 2.432 -2.914 22.219 1 81.94 266 LEU B N 1
ATOM 8451 C CA . LEU B 1 266 ? 1.926 -2.293 23.438 1 81.94 266 LEU B CA 1
ATOM 8452 C C . LEU B 1 266 ? 0.499 -2.748 23.719 1 81.94 266 LEU B C 1
ATOM 8454 O O . LEU B 1 266 ? 0.098 -2.848 24.891 1 81.94 266 LEU B O 1
ATOM 8458 N N . LYS B 1 267 ? -0.271 -3.012 22.656 1 76.19 267 LYS B N 1
ATOM 8459 C CA . LYS B 1 267 ? -1.614 -3.557 22.812 1 76.19 267 LYS B CA 1
ATOM 8460 C C . LYS B 1 267 ? -1.579 -4.887 23.578 1 76.19 267 LYS B C 1
ATOM 8462 O O . LYS B 1 267 ? -2.396 -5.121 24.469 1 76.19 267 LYS B O 1
ATOM 8467 N N . SER B 1 268 ? -0.608 -5.684 23.188 1 66.25 268 SER B N 1
ATOM 8468 C CA . SER B 1 268 ? -0.508 -7.031 23.734 1 66.25 268 SER B CA 1
ATOM 8469 C C . SER B 1 268 ? 0.112 -7.016 25.125 1 66.25 268 SER B C 1
ATOM 8471 O O . SER B 1 268 ? -0.274 -7.805 26 1 66.25 268 SER B O 1
ATOM 8473 N N . THR B 1 269 ? 0.955 -6.059 25.422 1 68.12 269 THR B N 1
ATOM 8474 C CA . THR B 1 269 ? 1.76 -6.117 26.641 1 68.12 269 THR B CA 1
ATOM 8475 C C . THR B 1 269 ? 1.192 -5.191 27.703 1 68.12 269 THR B C 1
ATOM 8477 O O . THR B 1 269 ? 1.372 -5.434 28.906 1 68.12 269 THR B O 1
ATOM 8480 N N . VAL B 1 270 ? 0.503 -4.098 27.297 1 73.88 270 VAL B N 1
ATOM 8481 C CA . VAL B 1 270 ? 0.126 -3.076 28.266 1 73.88 270 VAL B CA 1
ATOM 8482 C C . VAL B 1 270 ? -1.395 -3.006 28.375 1 73.88 270 VAL B C 1
ATOM 8484 O O . VAL B 1 270 ? -1.974 -3.477 29.359 1 73.88 270 VAL B O 1
ATOM 8487 N N . ASP B 1 271 ? -2.037 -2.436 27.328 1 73.75 271 ASP B N 1
ATOM 8488 C CA . ASP B 1 271 ? -3.484 -2.252 27.344 1 73.75 271 ASP B CA 1
ATOM 8489 C C . ASP B 1 271 ? -4.055 -2.244 25.922 1 73.75 271 ASP B C 1
ATOM 8491 O O . ASP B 1 271 ? -3.791 -1.325 25.141 1 73.75 271 ASP B O 1
ATOM 8495 N N . LYS B 1 272 ? -4.887 -3.104 25.703 1 70.75 272 LYS B N 1
ATOM 8496 C CA . LYS B 1 272 ? -5.438 -3.273 24.359 1 70.75 272 LYS B CA 1
ATOM 8497 C C . LYS B 1 272 ? -6.34 -2.102 23.984 1 70.75 272 LYS B C 1
ATOM 8499 O O . LYS B 1 272 ? -6.254 -1.577 22.875 1 70.75 272 LYS B O 1
ATOM 8504 N N . ASN B 1 273 ? -7.164 -1.604 24.812 1 72.94 273 ASN B N 1
ATOM 8505 C CA . ASN B 1 273 ? -8.164 -0.589 24.5 1 72.94 273 ASN B CA 1
ATOM 8506 C C . ASN B 1 273 ? -7.527 0.775 24.25 1 72.94 273 ASN B C 1
ATOM 8508 O O . ASN B 1 273 ? -7.848 1.447 23.281 1 72.94 273 ASN B O 1
ATOM 8512 N N . ILE B 1 274 ? -6.602 1.115 25.047 1 79.19 274 ILE B N 1
ATOM 8513 C CA . ILE B 1 274 ? -5.98 2.434 24.953 1 79.19 274 ILE B CA 1
ATOM 8514 C C . ILE B 1 274 ? -5.133 2.521 23.688 1 79.19 274 ILE B C 1
ATOM 8516 O O . ILE B 1 274 ? -5.203 3.51 22.953 1 79.19 274 ILE B O 1
ATOM 8520 N N . PHE B 1 275 ? -4.488 1.462 23.422 1 83.06 275 PHE B N 1
ATOM 8521 C CA . PHE B 1 275 ? -3.514 1.55 22.344 1 83.06 275 PHE B CA 1
ATOM 8522 C C . PHE B 1 275 ? -4.168 1.257 21 1 83.06 275 PHE B C 1
ATOM 8524 O O . PHE B 1 275 ? -3.594 1.545 19.938 1 83.06 275 PHE B O 1
ATOM 8531 N N . SER B 1 276 ? -5.293 0.768 20.953 1 76.12 276 SER B N 1
ATOM 8532 C CA . SER B 1 276 ? -6.059 0.639 19.719 1 76.12 276 SER B CA 1
ATOM 8533 C C . SER B 1 276 ? -6.473 2.004 19.172 1 76.12 276 SER B C 1
ATOM 8535 O O . SER B 1 276 ? -6.742 2.15 17.984 1 76.12 276 SER B O 1
ATOM 8537 N N . GLU B 1 277 ? -6.48 2.992 20.031 1 80 277 GLU B N 1
ATOM 8538 C CA . GLU B 1 277 ? -6.934 4.328 19.656 1 80 277 GLU B CA 1
ATOM 8539 C C . GLU B 1 277 ? -5.781 5.164 19.094 1 80 277 GLU B C 1
ATOM 8541 O O . GLU B 1 277 ? -6.008 6.219 18.5 1 80 277 GLU B O 1
ATOM 8546 N N . VAL B 1 278 ? -4.633 4.66 19.203 1 86.62 278 VAL B N 1
ATOM 8547 C CA . VAL B 1 278 ? -3.449 5.449 18.875 1 86.62 278 VAL B CA 1
ATOM 8548 C C . VAL B 1 278 ? -3.494 5.859 17.406 1 86.62 278 VAL B C 1
ATOM 8550 O O . VAL B 1 278 ? -3.207 7.012 17.062 1 86.62 278 VAL B O 1
ATOM 8553 N N . VAL B 1 279 ? -3.98 4.977 16.562 1 78.19 279 VAL B N 1
ATOM 8554 C CA . VAL B 1 279 ? -3.943 5.219 15.125 1 78.19 279 VAL B CA 1
ATOM 8555 C C . VAL B 1 279 ? -4.988 6.266 14.75 1 78.19 279 VAL B C 1
ATOM 8557 O O . VAL B 1 279 ? -4.805 7.023 13.797 1 78.19 279 VAL B O 1
ATOM 8560 N N . THR B 1 280 ? -6.012 6.477 15.539 1 78.44 280 THR B N 1
ATOM 8561 C CA . THR B 1 280 ? -7.109 7.371 15.195 1 78.44 280 THR B CA 1
ATOM 8562 C C . THR B 1 280 ? -6.957 8.711 15.898 1 78.44 280 THR B C 1
ATOM 8564 O O . THR B 1 280 ? -7.766 9.625 15.695 1 78.44 280 THR B O 1
ATOM 8567 N N . LEU B 1 281 ? -5.879 8.82 16.672 1 86.5 281 LEU B N 1
ATOM 8568 C CA . LEU B 1 281 ? -5.648 10.102 17.344 1 86.5 281 LEU B CA 1
ATOM 8569 C C . LEU B 1 281 ? -5.285 11.188 16.328 1 86.5 281 LEU B C 1
ATOM 8571 O O . LEU B 1 281 ? -4.543 10.938 15.383 1 86.5 281 LEU B O 1
ATOM 8575 N N . SER B 1 282 ? -5.863 12.391 16.547 1 87.81 282 SER B N 1
ATOM 8576 C CA . SER B 1 282 ? -5.527 13.531 15.695 1 87.81 282 SER B CA 1
ATOM 8577 C C . SER B 1 282 ? -4.031 13.812 15.719 1 87.81 282 SER B C 1
ATOM 8579 O O . SER B 1 282 ? -3.441 14.156 14.695 1 87.81 282 SER B O 1
ATOM 8581 N N . ALA B 1 283 ? -3.453 13.609 16.891 1 91.62 283 ALA B N 1
ATOM 8582 C CA . ALA B 1 283 ? -2.02 13.852 17.031 1 91.62 283 ALA B CA 1
ATOM 8583 C C . ALA B 1 283 ? -1.22 12.93 16.109 1 91.62 283 ALA B C 1
ATOM 8585 O O . ALA B 1 283 ? -0.277 13.367 15.453 1 91.62 283 ALA B O 1
ATOM 8586 N N . THR B 1 284 ? -1.589 11.68 16.094 1 90.62 284 THR B N 1
ATOM 8587 C CA . THR B 1 284 ? -0.902 10.695 15.266 1 90.62 284 THR B CA 1
ATOM 8588 C C . THR B 1 284 ? -1.105 11.008 13.789 1 90.62 284 THR B C 1
ATOM 8590 O O . THR B 1 284 ? -0.161 10.938 13 1 90.62 284 THR B O 1
ATOM 8593 N N . GLN B 1 285 ? -2.26 11.391 13.414 1 87.31 285 GLN B N 1
ATOM 8594 C CA . GLN B 1 285 ? -2.564 11.734 12.031 1 87.31 285 GLN B CA 1
ATOM 8595 C C . GLN B 1 285 ? -1.781 12.961 11.586 1 87.31 285 GLN B C 1
ATOM 8597 O O . GLN B 1 285 ? -1.274 13.008 10.461 1 87.31 285 GLN B O 1
ATOM 8602 N N . LEU B 1 286 ? -1.72 13.859 12.484 1 90.88 286 LEU B N 1
ATOM 8603 C CA . LEU B 1 286 ? -1.017 15.109 12.203 1 90.88 286 LEU B CA 1
ATOM 8604 C C . LEU B 1 286 ? 0.451 14.844 11.883 1 90.88 286 LEU B C 1
ATOM 8606 O O . LEU B 1 286 ? 0.939 15.227 10.82 1 90.88 286 LEU B O 1
ATOM 8610 N N . VAL B 1 287 ? 1.081 14.148 12.781 1 92.38 287 VAL B N 1
ATOM 8611 C CA . VAL B 1 287 ? 2.527 13.992 12.672 1 92.38 287 VAL B CA 1
ATOM 8612 C C . VAL B 1 287 ? 2.859 13.07 11.492 1 92.38 287 VAL B C 1
ATOM 8614 O O . VAL B 1 287 ? 3.861 13.273 10.805 1 92.38 287 VAL B O 1
ATOM 8617 N N . THR B 1 288 ? 2.059 12.078 11.258 1 89.19 288 THR B N 1
ATOM 8618 C CA . THR B 1 288 ? 2.268 11.164 10.141 1 89.19 288 THR B CA 1
ATOM 8619 C C . THR B 1 288 ? 2.129 11.891 8.812 1 89.19 288 THR B C 1
ATOM 8621 O O . THR B 1 288 ? 2.9 11.648 7.879 1 89.19 288 THR B O 1
ATOM 8624 N N . ALA B 1 289 ? 1.212 12.766 8.742 1 87.44 289 ALA B N 1
ATOM 8625 C CA . ALA B 1 289 ? 0.952 13.492 7.508 1 87.44 289 ALA B CA 1
ATOM 8626 C C . ALA B 1 289 ? 1.988 14.594 7.289 1 87.44 289 ALA B C 1
ATOM 8628 O O . ALA B 1 289 ? 2.404 14.844 6.156 1 87.44 289 ALA B O 1
ATOM 8629 N N . LEU B 1 290 ? 2.402 15.25 8.359 1 88.19 290 LEU B N 1
ATOM 8630 C CA . LEU B 1 290 ? 3.283 16.406 8.273 1 88.19 290 LEU B CA 1
ATOM 8631 C C . LEU B 1 290 ? 4.602 16.047 7.602 1 88.19 290 LEU B C 1
ATOM 8633 O O . LEU B 1 290 ? 5.23 16.891 6.957 1 88.19 290 LEU B O 1
ATOM 8637 N N . THR B 1 291 ? 4.98 14.82 7.715 1 82.94 291 THR B N 1
ATOM 8638 C CA . THR B 1 291 ? 6.242 14.359 7.145 1 82.94 291 THR B CA 1
ATOM 8639 C C . THR B 1 291 ? 6.234 14.508 5.625 1 82.94 291 THR B C 1
ATOM 8641 O O . THR B 1 291 ? 7.281 14.719 5.012 1 82.94 291 THR B O 1
ATOM 8644 N N . ASN B 1 292 ? 5.059 14.555 5.102 1 84 292 ASN B N 1
ATOM 8645 C CA . ASN B 1 292 ? 4.988 14.523 3.643 1 84 292 ASN B CA 1
ATOM 8646 C C . ASN B 1 292 ? 4.164 15.68 3.096 1 84 292 ASN B C 1
ATOM 8648 O O . ASN B 1 292 ? 3.57 15.578 2.021 1 84 292 ASN B O 1
ATOM 8652 N N . VAL B 1 293 ? 4.059 16.75 3.848 1 87.19 293 VAL B N 1
ATOM 8653 C CA . VAL B 1 293 ? 3.275 17.891 3.385 1 87.19 293 VAL B CA 1
ATOM 8654 C C . VAL B 1 293 ? 4.16 18.828 2.564 1 87.19 293 VAL B C 1
ATOM 8656 O O . VAL B 1 293 ? 3.754 19.297 1.502 1 87.19 293 VAL B O 1
ATOM 8659 N N . CYS B 1 294 ? 5.367 19.031 3.113 1 86.94 294 CYS B N 1
ATOM 8660 C CA . CYS B 1 294 ? 6.262 19.953 2.426 1 86.94 294 CYS B CA 1
ATOM 8661 C C . CYS B 1 294 ? 7.715 19.516 2.572 1 86.94 294 CYS B C 1
ATOM 8663 O O . CYS B 1 294 ? 8.07 18.844 3.535 1 86.94 294 CYS B O 1
ATOM 8665 N N . HIS B 1 295 ? 8.453 19.859 1.568 1 81.56 295 HIS B N 1
ATOM 8666 C CA . HIS B 1 295 ? 9.906 19.844 1.704 1 81.56 295 HIS B CA 1
ATOM 8667 C C . HIS B 1 295 ? 10.445 21.203 2.119 1 81.56 295 HIS B C 1
ATOM 8669 O O . HIS B 1 295 ? 9.961 22.234 1.646 1 81.56 295 HIS B O 1
ATOM 8675 N N . LYS B 1 296 ? 11.352 21.156 3.033 1 82.19 296 LYS B N 1
ATOM 8676 C CA . LYS B 1 296 ? 11.945 22.391 3.514 1 82.19 296 LYS B CA 1
ATOM 8677 C C . LYS B 1 296 ? 13.453 22.406 3.289 1 82.19 296 LYS B C 1
ATOM 8679 O O . LYS B 1 296 ? 14.102 21.359 3.297 1 82.19 296 LYS B O 1
ATOM 8684 N N . SER B 1 297 ? 13.938 23.578 3.07 1 80.19 297 SER B N 1
ATOM 8685 C CA . SER B 1 297 ? 15.383 23.766 2.963 1 80.19 297 SER B CA 1
ATOM 8686 C C . SER B 1 297 ? 16.062 23.672 4.328 1 80.19 297 SER B C 1
ATOM 8688 O O . SER B 1 297 ? 15.383 23.547 5.352 1 80.19 297 SER B O 1
ATOM 8690 N N . SER B 1 298 ? 17.359 23.688 4.297 1 74.88 298 SER B N 1
ATOM 8691 C CA . SER B 1 298 ? 18.141 23.625 5.539 1 74.88 298 SER B CA 1
ATOM 8692 C C . SER B 1 298 ? 17.828 24.812 6.441 1 74.88 298 SER B C 1
ATOM 8694 O O . SER B 1 298 ? 17.906 24.703 7.664 1 74.88 298 SER B O 1
ATOM 8696 N N . ASN B 1 299 ? 17.344 25.906 5.73 1 79.81 299 ASN B N 1
ATOM 8697 C CA . ASN B 1 299 ? 17.031 27.109 6.5 1 79.81 299 ASN B CA 1
ATOM 8698 C C . ASN B 1 299 ? 15.562 27.125 6.922 1 79.81 299 ASN B C 1
ATOM 8700 O O . ASN B 1 299 ? 15.109 28.078 7.562 1 79.81 299 ASN B O 1
ATOM 8704 N N . GLY B 1 300 ? 14.844 26.172 6.52 1 83.69 300 GLY B N 1
ATOM 8705 C CA . GLY B 1 300 ? 13.469 26.047 6.973 1 83.69 300 GLY B CA 1
ATOM 8706 C C . GLY B 1 300 ? 12.461 26.641 6 1 83.69 300 GLY B C 1
ATOM 8707 O O . GLY B 1 300 ? 11.266 26.656 6.281 1 83.69 300 GLY B O 1
ATOM 8708 N N . ASP B 1 301 ? 12.922 27.094 4.852 1 87 301 ASP B N 1
ATOM 8709 C CA . ASP B 1 301 ? 12.008 27.625 3.84 1 87 301 ASP B CA 1
ATOM 8710 C C . ASP B 1 301 ? 11.266 26.5 3.135 1 87 301 ASP B C 1
ATOM 8712 O O . ASP B 1 301 ? 11.836 25.438 2.863 1 87 301 ASP B O 1
ATOM 8716 N N . ILE B 1 302 ? 10.031 26.766 2.879 1 86.62 302 ILE B N 1
ATOM 8717 C CA . ILE B 1 302 ? 9.266 25.781 2.123 1 86.62 302 ILE B CA 1
ATOM 8718 C C . ILE B 1 302 ? 9.734 25.766 0.669 1 86.62 302 ILE B C 1
ATOM 8720 O O . ILE B 1 302 ? 9.609 26.781 -0.037 1 86.62 302 ILE B O 1
ATOM 8724 N N . THR B 1 303 ? 10.281 24.688 0.259 1 80 303 THR B N 1
ATOM 8725 C CA . THR B 1 303 ? 10.812 24.578 -1.093 1 80 303 THR B CA 1
ATOM 8726 C C . THR B 1 303 ? 9.781 23.984 -2.041 1 80 303 THR B C 1
ATOM 8728 O O . THR B 1 303 ? 9.727 24.344 -3.219 1 80 303 THR B O 1
ATOM 8731 N N . GLU B 1 304 ? 9.016 23.078 -1.46 1 82.94 304 GLU B N 1
ATOM 8732 C CA . GLU B 1 304 ? 8.039 22.406 -2.305 1 82.94 304 GLU B CA 1
ATOM 8733 C C . GLU B 1 304 ? 6.852 21.906 -1.485 1 82.94 304 GLU B C 1
ATOM 8735 O O . GLU B 1 304 ? 7.027 21.375 -0.384 1 82.94 304 GLU B O 1
ATOM 8740 N N . ARG B 1 305 ? 5.707 22.188 -2.027 1 88.12 305 ARG B N 1
ATOM 8741 C CA . ARG B 1 305 ? 4.484 21.594 -1.485 1 88.12 305 ARG B CA 1
ATOM 8742 C C . ARG B 1 305 ? 4.168 20.266 -2.164 1 88.12 305 ARG B C 1
ATOM 8744 O O . ARG B 1 305 ? 4.199 20.172 -3.393 1 88.12 305 ARG B O 1
ATOM 8751 N N . LEU B 1 306 ? 3.814 19.281 -1.335 1 84.5 306 LEU B N 1
ATOM 8752 C CA . LEU B 1 306 ? 3.803 17.922 -1.885 1 84.5 306 LEU B CA 1
ATOM 8753 C C . LEU B 1 306 ? 2.375 17.422 -2.057 1 84.5 306 LEU B C 1
ATOM 8755 O O . LEU B 1 306 ? 2.125 16.516 -2.855 1 84.5 306 LEU B O 1
ATOM 8759 N N . LEU B 1 307 ? 1.41 17.969 -1.381 1 89.88 307 LEU B N 1
ATOM 8760 C CA . LEU B 1 307 ? 0.053 17.438 -1.4 1 89.88 307 LEU B CA 1
ATOM 8761 C C . LEU B 1 307 ? -0.905 18.422 -2.078 1 89.88 307 LEU B C 1
ATOM 8763 O O . LEU B 1 307 ? -0.741 19.625 -1.97 1 89.88 307 LEU B O 1
ATOM 8767 N N . ASP B 1 308 ? -1.856 17.875 -2.76 1 90.94 308 ASP B N 1
ATOM 8768 C CA . ASP B 1 308 ? -2.895 18.719 -3.348 1 90.94 308 ASP B CA 1
ATOM 8769 C C . ASP B 1 308 ? -4 19.016 -2.336 1 90.94 308 ASP B C 1
ATOM 8771 O O . ASP B 1 308 ? -4.004 18.469 -1.233 1 90.94 308 ASP B O 1
ATOM 8775 N N . LEU B 1 309 ? -4.855 19.906 -2.672 1 93.38 309 LEU B N 1
ATOM 8776 C CA . LEU B 1 309 ? -5.902 20.359 -1.766 1 93.38 309 LEU B CA 1
ATOM 8777 C C . LEU B 1 309 ? -6.84 19.219 -1.393 1 93.38 309 LEU B C 1
ATOM 8779 O O . LEU B 1 309 ? -7.242 19.094 -0.233 1 93.38 309 LEU B O 1
ATOM 8783 N N . GLU B 1 310 ? -7.188 18.375 -2.354 1 94.56 310 GLU B N 1
ATOM 8784 C CA . GLU B 1 310 ? -8.062 17.234 -2.098 1 94.56 310 GLU B CA 1
ATOM 8785 C C . GLU B 1 310 ? -7.488 16.328 -1.007 1 94.56 310 GLU B C 1
ATOM 8787 O O . GLU B 1 310 ? -8.188 15.969 -0.064 1 94.56 310 GLU B O 1
ATOM 8792 N N . THR B 1 311 ? -6.25 16.031 -1.142 1 92.5 311 THR B N 1
ATOM 8793 C CA . THR B 1 311 ? -5.582 15.156 -0.184 1 92.5 311 THR B CA 1
ATOM 8794 C C . THR B 1 311 ? -5.523 15.805 1.195 1 92.5 311 THR B C 1
ATOM 8796 O O . THR B 1 311 ? -5.758 15.141 2.209 1 92.5 311 THR B O 1
ATOM 8799 N N . LEU B 1 312 ? -5.219 17.047 1.244 1 92.56 312 LEU B N 1
ATOM 8800 C CA . LEU B 1 312 ? -5.102 17.766 2.51 1 92.56 312 LEU B CA 1
ATOM 8801 C C . LEU B 1 312 ? -6.438 17.797 3.244 1 92.56 312 LEU B C 1
ATOM 8803 O O . LEU B 1 312 ? -6.504 17.5 4.438 1 92.56 312 LEU B O 1
ATOM 8807 N N . VAL B 1 313 ? -7.465 18.078 2.537 1 93.56 313 VAL B N 1
ATOM 8808 C CA . VAL B 1 313 ? -8.789 18.188 3.141 1 93.56 313 VAL B CA 1
ATOM 8809 C C . VAL B 1 313 ? -9.266 16.812 3.611 1 93.56 313 VAL B C 1
ATOM 8811 O O . VAL B 1 313 ? -9.812 16.688 4.707 1 93.56 313 VAL B O 1
ATOM 8814 N N . CYS B 1 314 ? -8.969 15.797 2.867 1 92.5 314 CYS B N 1
ATOM 8815 C CA . CYS B 1 314 ? -9.531 14.477 3.123 1 92.5 314 CYS B CA 1
ATOM 8816 C C . CYS B 1 314 ? -8.664 13.688 4.102 1 92.5 314 CYS B C 1
ATOM 8818 O O . CYS B 1 314 ? -9.109 12.688 4.668 1 92.5 314 CYS B O 1
ATOM 8820 N N . THR B 1 315 ? -7.512 14.078 4.352 1 87.88 315 THR B N 1
ATOM 8821 C CA . THR B 1 315 ? -6.609 13.375 5.266 1 87.88 315 THR B CA 1
ATOM 8822 C C . THR B 1 315 ? -6.879 13.789 6.711 1 87.88 315 THR B C 1
ATOM 8824 O O . THR B 1 315 ? -6.859 12.953 7.613 1 87.88 315 THR B O 1
ATOM 8827 N N . PHE B 1 316 ? -7.172 15.055 6.98 1 87.25 316 PHE B N 1
ATOM 8828 C CA . PHE B 1 316 ? -7.289 15.594 8.328 1 87.25 316 PHE B CA 1
ATOM 8829 C C . PHE B 1 316 ? -8.75 15.656 8.758 1 87.25 316 PHE B C 1
ATOM 8831 O O . PHE B 1 316 ? -9.227 16.703 9.203 1 87.25 316 PHE B O 1
ATOM 8838 N N . GLN B 1 317 ? -9.375 14.547 8.812 1 83.38 317 GLN B N 1
ATOM 8839 C CA . GLN B 1 317 ? -10.812 14.484 9.031 1 83.38 317 GLN B CA 1
ATOM 8840 C C . GLN B 1 317 ? -11.148 14.68 10.508 1 83.38 317 GLN B C 1
ATOM 8842 O O . GLN B 1 317 ? -12.234 15.148 10.852 1 83.38 317 GLN B O 1
ATOM 8847 N N . GLN B 1 318 ? -10.219 14.453 11.414 1 82.56 318 GLN B N 1
ATOM 8848 C CA . GLN B 1 318 ? -10.531 14.438 12.844 1 82.56 318 GLN B CA 1
ATOM 8849 C C . GLN B 1 318 ? -10.25 15.797 13.477 1 82.56 318 GLN B C 1
ATOM 8851 O O . GLN B 1 318 ? -10.414 15.961 14.688 1 82.56 318 GLN B O 1
ATOM 8856 N N . PHE B 1 319 ? -9.969 16.75 12.742 1 89.06 319 PHE B N 1
ATOM 8857 C CA . PHE B 1 319 ? -9.664 18.078 13.266 1 89.06 319 PHE B CA 1
ATOM 8858 C C . PHE B 1 319 ? -10.906 18.953 13.273 1 89.06 319 PHE B C 1
ATOM 8860 O O . PHE B 1 319 ? -11.734 18.875 12.359 1 89.06 319 PHE B O 1
ATOM 8867 N N . GLN B 1 320 ? -10.977 19.75 14.203 1 86.81 320 GLN B N 1
ATOM 8868 C CA . GLN B 1 320 ? -12.148 20.594 14.414 1 86.81 320 GLN B CA 1
ATOM 8869 C C . GLN B 1 320 ? -11.875 22.031 13.984 1 86.81 320 GLN B C 1
ATOM 8871 O O . GLN B 1 320 ? -10.734 22.5 14.039 1 86.81 320 GLN B O 1
ATOM 8876 N N . ALA B 1 321 ? -12.914 22.609 13.461 1 85.31 321 ALA B N 1
ATOM 8877 C CA . ALA B 1 321 ? -12.883 24.016 13.102 1 85.31 321 ALA B CA 1
ATOM 8878 C C . ALA B 1 321 ? -14.148 24.734 13.57 1 85.31 321 ALA B C 1
ATOM 8880 O O . ALA B 1 321 ? -15.227 24.125 13.633 1 85.31 321 ALA B O 1
ATOM 8881 N N . ARG B 1 322 ? -14.008 25.953 13.891 1 81.69 322 ARG B N 1
ATOM 8882 C CA . ARG B 1 322 ? -15.148 26.75 14.336 1 81.69 322 ARG B CA 1
ATOM 8883 C C . ARG B 1 322 ? -16.141 26.969 13.195 1 81.69 322 ARG B C 1
ATOM 8885 O O . ARG B 1 322 ? -17.344 26.859 13.383 1 81.69 322 ARG B O 1
ATOM 8892 N N . TYR B 1 323 ? -15.617 27.344 12.07 1 85.19 323 TYR B N 1
ATOM 8893 C CA . TYR B 1 323 ? -16.438 27.562 10.883 1 85.19 323 TYR B CA 1
ATOM 8894 C C . TYR B 1 323 ? -16.25 26.438 9.875 1 85.19 323 TYR B C 1
ATOM 8896 O O . TYR B 1 323 ? -15.117 25.984 9.656 1 85.19 323 TYR B O 1
ATOM 8904 N N . PRO B 1 324 ? -17.297 26.016 9.266 1 89.38 324 PRO B N 1
ATOM 8905 C CA . PRO B 1 324 ? -17.188 24.906 8.312 1 89.38 324 PRO B CA 1
ATOM 8906 C C . PRO B 1 324 ? -16.25 25.203 7.148 1 89.38 324 PRO B C 1
ATOM 8908 O O . PRO B 1 324 ? -15.578 24.297 6.641 1 89.38 324 PRO B O 1
ATOM 8911 N N . GLN B 1 325 ? -16.156 26.453 6.766 1 89.38 325 GLN B N 1
ATOM 8912 C CA . GLN B 1 325 ? -15.336 26.828 5.625 1 89.38 325 GLN B CA 1
ATOM 8913 C C . GLN B 1 325 ? -13.859 26.609 5.914 1 89.38 325 GLN B C 1
ATOM 8915 O O . GLN B 1 325 ? -13.055 26.453 4.992 1 89.38 325 GLN B O 1
ATOM 8920 N N . ASP B 1 326 ? -13.523 26.516 7.164 1 90 326 ASP B N 1
ATOM 8921 C CA . ASP B 1 326 ? -12.125 26.391 7.574 1 90 326 ASP B CA 1
ATOM 8922 C C . ASP B 1 326 ? -11.578 25 7.223 1 90 326 ASP B C 1
ATOM 8924 O O . ASP B 1 326 ? -10.367 24.797 7.238 1 90 326 ASP B O 1
ATOM 8928 N N . ILE B 1 327 ? -12.477 24.125 6.871 1 92.44 327 ILE B N 1
ATOM 8929 C CA . ILE B 1 327 ? -12 22.812 6.449 1 92.44 327 ILE B CA 1
ATOM 8930 C C . ILE B 1 327 ? -11.148 22.953 5.191 1 92.44 327 ILE B C 1
ATOM 8932 O O . ILE B 1 327 ? -10.219 22.172 4.973 1 92.44 327 ILE B O 1
ATOM 8936 N N . ILE B 1 328 ? -11.422 23.953 4.41 1 92.12 328 ILE B N 1
ATOM 8937 C CA . ILE B 1 328 ? -10.711 24.203 3.158 1 92.12 328 ILE B CA 1
ATOM 8938 C C . ILE B 1 328 ? -9.68 25.297 3.357 1 92.12 328 ILE B C 1
ATOM 8940 O O . ILE B 1 328 ? -8.5 25.125 3.023 1 92.12 328 ILE B O 1
ATOM 8944 N N . HIS B 1 329 ? -10.023 26.375 4.047 1 88.88 329 HIS B N 1
ATOM 8945 C CA . HIS B 1 329 ? -9.188 27.562 4.145 1 88.88 329 HIS B CA 1
ATOM 8946 C C . HIS B 1 329 ? -7.969 27.312 5.031 1 88.88 329 HIS B C 1
ATOM 8948 O O . HIS B 1 329 ? -6.91 27.906 4.82 1 88.88 329 HIS B O 1
ATOM 8954 N N . SER B 1 330 ? -8.094 26.422 5.938 1 91.12 330 SER B N 1
ATOM 8955 C CA . SER B 1 330 ? -7 26.156 6.871 1 91.12 330 SER B CA 1
ATOM 8956 C C . SER B 1 330 ? -5.832 25.469 6.18 1 91.12 330 SER B C 1
ATOM 8958 O O . SER B 1 330 ? -4.711 25.453 6.695 1 91.12 330 SER B O 1
ATOM 8960 N N . VAL B 1 331 ? -6.094 24.828 5.012 1 92.31 331 VAL B N 1
ATOM 8961 C CA . VAL B 1 331 ? -5.02 24.062 4.395 1 92.31 331 VAL B CA 1
ATOM 8962 C C . VAL B 1 331 ? -4.77 24.562 2.973 1 92.31 331 VAL B C 1
ATOM 8964 O O . VAL B 1 331 ? -3.904 24.047 2.266 1 92.31 331 VAL B O 1
ATOM 8967 N N . ARG B 1 332 ? -5.418 25.578 2.592 1 90.44 332 ARG B N 1
ATOM 8968 C CA . ARG B 1 332 ? -5.332 26.094 1.229 1 90.44 332 ARG B CA 1
ATOM 8969 C C . ARG B 1 332 ? -3.912 26.531 0.901 1 90.44 332 ARG B C 1
ATOM 8971 O O . ARG B 1 332 ? -3.418 26.297 -0.202 1 90.44 332 ARG B O 1
ATOM 8978 N N . ALA B 1 333 ? -3.248 27.141 1.834 1 89.12 333 ALA B N 1
ATOM 8979 C CA . ALA B 1 333 ? -1.915 27.703 1.609 1 89.12 333 ALA B CA 1
ATOM 8980 C C . ALA B 1 333 ? -0.885 26.594 1.41 1 89.12 333 ALA B C 1
ATOM 8982 O O . ALA B 1 333 ? 0.192 26.828 0.857 1 89.12 333 ALA B O 1
ATOM 8983 N N . LEU B 1 334 ? -1.232 25.391 1.816 1 90.62 334 LEU B N 1
ATOM 8984 C CA . LEU B 1 334 ? -0.302 24.266 1.762 1 90.62 334 LEU B CA 1
ATOM 8985 C C . LEU B 1 334 ? -0.48 23.469 0.471 1 90.62 334 LEU B C 1
ATOM 8987 O O . LEU B 1 334 ? 0.335 22.609 0.152 1 90.62 334 LEU B O 1
ATOM 8991 N N . ALA B 1 335 ? -1.45 23.766 -0.264 1 91.5 335 ALA B N 1
ATOM 8992 C CA . ALA B 1 335 ? -1.821 22.953 -1.426 1 91.5 335 ALA B CA 1
ATOM 8993 C C . ALA B 1 335 ? -0.931 23.281 -2.623 1 91.5 335 ALA B C 1
ATOM 8995 O O . ALA B 1 335 ? -0.772 24.453 -2.99 1 91.5 335 ALA B O 1
ATOM 8996 N N . LYS B 1 336 ? -0.425 22.281 -3.27 1 87.31 336 LYS B N 1
ATOM 8997 C CA . LYS B 1 336 ? 0.473 22.484 -4.406 1 87.31 336 LYS B CA 1
ATOM 8998 C C . LYS B 1 336 ? -0.296 22.922 -5.645 1 87.31 336 LYS B C 1
ATOM 9000 O O . LYS B 1 336 ? 0.244 23.641 -6.488 1 87.31 336 LYS B O 1
ATOM 9005 N N . ASP B 1 337 ? -1.499 22.516 -5.797 1 86.88 337 ASP B N 1
ATOM 9006 C CA . ASP B 1 337 ? -2.275 22.766 -7.008 1 86.88 337 ASP B CA 1
ATOM 9007 C C . ASP B 1 337 ? -2.83 24.188 -7.027 1 86.88 337 ASP B C 1
ATOM 9009 O O . ASP B 1 337 ? -3.436 24.609 -8.016 1 86.88 337 ASP B O 1
ATOM 9013 N N . LEU B 1 338 ? -2.605 24.812 -5.945 1 83.81 338 LEU B N 1
ATOM 9014 C CA . LEU B 1 338 ? -3.107 26.188 -5.906 1 83.81 338 LEU B CA 1
ATOM 9015 C C . LEU B 1 338 ? -1.972 27.188 -6.082 1 83.81 338 LEU B C 1
ATOM 9017 O O . LEU B 1 338 ? -2.207 28.391 -6.137 1 83.81 338 LEU B O 1
ATOM 9021 N N . HIS B 1 339 ? -0.795 26.484 -6.07 1 75.19 339 HIS B N 1
ATOM 9022 C CA . HIS B 1 339 ? 0.374 27.344 -6.262 1 75.19 339 HIS B CA 1
ATOM 9023 C C . HIS B 1 339 ? 0.98 27.141 -7.645 1 75.19 339 HIS B C 1
ATOM 9025 O O . HIS B 1 339 ? 0.962 26.031 -8.18 1 75.19 339 HIS B O 1
ATOM 9031 N N . GLY B 1 340 ? 1.218 28.094 -8.492 1 59.94 340 GLY B N 1
ATOM 9032 C CA . GLY B 1 340 ? 1.852 27.984 -9.789 1 59.94 340 GLY B CA 1
ATOM 9033 C C . GLY B 1 340 ? 1.013 28.562 -10.914 1 59.94 340 GLY B C 1
ATOM 9034 O O . GLY B 1 340 ? 0.005 29.234 -10.664 1 59.94 340 GLY B O 1
ATOM 9035 N N . ALA B 1 341 ? 1.437 28.344 -12.164 1 50.69 341 ALA B N 1
ATOM 9036 C CA . ALA B 1 341 ? 0.887 29.016 -13.336 1 50.69 341 ALA B CA 1
ATOM 9037 C C . ALA B 1 341 ? -0.591 28.688 -13.523 1 50.69 341 ALA B C 1
ATOM 9039 O O . ALA B 1 341 ? -1.396 29.562 -13.844 1 50.69 341 ALA B O 1
ATOM 9040 N N . GLY B 1 342 ? -1.015 27.438 -13.398 1 48.88 342 GLY B N 1
ATOM 9041 C CA . GLY B 1 342 ? -2.381 27.031 -13.688 1 48.88 342 GLY B CA 1
ATOM 9042 C C . GLY B 1 342 ? -3.289 27.094 -12.477 1 48.88 342 GLY B C 1
ATOM 9043 O O . GLY B 1 342 ? -4.516 27.047 -12.609 1 48.88 342 GLY B O 1
ATOM 9044 N N . GLY B 1 343 ? -2.795 27.156 -11.352 1 54.03 343 GLY B N 1
ATOM 9045 C CA . GLY B 1 343 ? -3.531 27.047 -10.102 1 54.03 343 GLY B CA 1
ATOM 9046 C C . GLY B 1 343 ? -4.137 28.359 -9.648 1 54.03 343 GLY B C 1
ATOM 9047 O O . GLY B 1 343 ? -4.969 28.391 -8.742 1 54.03 343 GLY B O 1
ATOM 9048 N N . ASN B 1 344 ? -3.805 29.391 -10.328 1 58.84 344 ASN B N 1
ATOM 9049 C CA . ASN B 1 344 ? -4.078 30.734 -9.859 1 58.84 344 ASN B CA 1
ATOM 9050 C C . ASN B 1 344 ? -5.562 31.078 -9.953 1 58.84 344 ASN B C 1
ATOM 9052 O O . ASN B 1 344 ? -6.121 31.703 -9.047 1 58.84 344 ASN B O 1
ATOM 9056 N N . ARG B 1 345 ? -6.184 30.469 -10.961 1 58.47 345 ARG B N 1
ATOM 9057 C CA . ARG B 1 345 ? -7.582 30.844 -11.125 1 58.47 345 ARG B CA 1
ATOM 9058 C C . ARG B 1 345 ? -8.461 30.188 -10.062 1 58.47 345 ARG B C 1
ATOM 9060 O O . ARG B 1 345 ? -9.281 30.859 -9.438 1 58.47 345 ARG B O 1
ATOM 9067 N N . ASN B 1 346 ? -8.234 28.969 -9.852 1 68.12 346 ASN B N 1
ATOM 9068 C CA . ASN B 1 346 ? -9.047 28.234 -8.875 1 68.12 346 ASN B CA 1
ATOM 9069 C C . ASN B 1 346 ? -8.734 28.688 -7.449 1 68.12 346 ASN B C 1
ATOM 9071 O O . ASN B 1 346 ? -9.633 28.75 -6.609 1 68.12 346 ASN B O 1
ATOM 9075 N N . SER B 1 347 ? -7.5 29.016 -7.363 1 69.38 347 SER B N 1
ATOM 9076 C CA . SER B 1 347 ? -7.109 29.484 -6.043 1 69.38 347 SER B CA 1
ATOM 9077 C C . SER B 1 347 ? -7.816 30.797 -5.695 1 69.38 347 SER B C 1
ATOM 9079 O O . SER B 1 347 ? -8.336 30.953 -4.59 1 69.38 347 SER B O 1
ATOM 9081 N N . ALA B 1 348 ? -7.898 31.562 -6.695 1 64.44 348 ALA B N 1
ATOM 9082 C CA . ALA B 1 348 ? -8.562 32.844 -6.508 1 64.44 348 ALA B CA 1
ATOM 9083 C C . ALA B 1 348 ? -10.062 32.656 -6.273 1 64.44 348 ALA B C 1
ATOM 9085 O O . ALA B 1 348 ? -10.656 33.344 -5.445 1 64.44 348 ALA B O 1
ATOM 9086 N N . LEU B 1 349 ? -10.562 31.734 -6.914 1 67.44 349 LEU B N 1
ATOM 9087 C CA . LEU B 1 349 ? -11.984 31.453 -6.762 1 67.44 349 LEU B CA 1
ATOM 9088 C C . LEU B 1 349 ? -12.297 30.938 -5.363 1 67.44 349 LEU B C 1
ATOM 9090 O O . LEU B 1 349 ? -13.227 31.406 -4.711 1 67.44 349 LEU B O 1
ATOM 9094 N N . LEU B 1 350 ? -11.539 30.094 -4.918 1 76.88 350 LEU B N 1
ATOM 9095 C CA . LEU B 1 350 ? -11.758 29.516 -3.596 1 76.88 350 LEU B CA 1
ATOM 9096 C C . LEU B 1 350 ? -11.547 30.562 -2.504 1 76.88 350 LEU B C 1
ATOM 9098 O O . LEU B 1 350 ? -12.266 30.562 -1.502 1 76.88 350 LEU B O 1
ATOM 9102 N N . ALA B 1 351 ? -10.594 31.391 -2.799 1 67.88 351 ALA B N 1
ATOM 9103 C CA . ALA B 1 351 ? -10.305 32.438 -1.833 1 67.88 351 ALA B CA 1
ATOM 9104 C C . ALA B 1 351 ? -11.438 33.469 -1.785 1 67.88 351 ALA B C 1
ATOM 9106 O O . ALA B 1 351 ? -11.781 33.969 -0.713 1 67.88 351 ALA B O 1
ATOM 9107 N N . ALA B 1 352 ? -12.023 33.719 -2.918 1 61.84 352 ALA B N 1
ATOM 9108 C CA . ALA B 1 352 ? -13.078 34.719 -3.035 1 61.84 352 ALA B CA 1
ATOM 9109 C C . ALA B 1 352 ? -14.383 34.219 -2.422 1 61.84 352 ALA B C 1
ATOM 9111 O O . ALA B 1 352 ? -15.242 35 -2.051 1 61.84 352 ALA B O 1
ATOM 9112 N N . MET B 1 353 ? -14.383 33 -2.26 1 67.56 353 MET B N 1
ATOM 9113 C CA . MET B 1 353 ? -15.633 32.438 -1.779 1 67.56 353 MET B CA 1
ATOM 9114 C C . MET B 1 353 ? -15.68 32.438 -0.255 1 67.56 353 MET B C 1
ATOM 9116 O O . MET B 1 353 ? -16.562 31.812 0.342 1 67.56 353 MET B O 1
ATOM 9120 N N . HIS B 1 354 ? -14.844 33.156 0.299 1 60.94 354 HIS B N 1
ATOM 9121 C CA . HIS B 1 354 ? -14.852 33.25 1.753 1 60.94 354 HIS B CA 1
ATOM 9122 C C . HIS B 1 354 ? -16.141 33.938 2.244 1 60.94 354 HIS B C 1
ATOM 9124 O O . HIS B 1 354 ? -16.656 33.562 3.309 1 60.94 354 HIS B O 1
ATOM 9130 N N . ASP B 1 355 ? -16.562 34.781 1.389 1 63.78 355 ASP B N 1
ATOM 9131 C CA . ASP B 1 355 ? -17.734 35.531 1.789 1 63.78 355 ASP B CA 1
ATOM 9132 C C . ASP B 1 355 ? -19.016 34.906 1.255 1 63.78 355 ASP B C 1
ATOM 9134 O O . ASP B 1 355 ? -20.109 35.375 1.547 1 63.78 355 ASP B O 1
ATOM 9138 N N . ASP B 1 356 ? -18.797 33.812 0.632 1 75.06 356 ASP B N 1
ATOM 9139 C CA . ASP B 1 356 ? -19.953 33.094 0.092 1 75.06 356 ASP B CA 1
ATOM 9140 C C . ASP B 1 356 ? -20.438 32 1.053 1 75.06 356 ASP B C 1
ATOM 9142 O O . ASP B 1 356 ? -19.859 31.812 2.123 1 75.06 356 ASP B O 1
ATOM 9146 N N . SER B 1 357 ? -21.562 31.391 0.624 1 84.75 357 SER B N 1
ATOM 9147 C CA . SER B 1 357 ? -22.109 30.312 1.446 1 84.75 357 SER B CA 1
ATOM 9148 C C . SER B 1 357 ? -21.172 29.125 1.503 1 84.75 357 SER B C 1
ATOM 9150 O O . SER B 1 357 ? -20.422 28.859 0.553 1 84.75 357 SER B O 1
ATOM 9152 N N . SER B 1 358 ? -21.141 28.5 2.641 1 90.31 358 SER B N 1
ATOM 9153 C CA . SER B 1 358 ? -20.344 27.281 2.803 1 90.31 358 SER B CA 1
ATOM 9154 C C . SER B 1 358 ? -20.703 26.234 1.752 1 90.31 358 SER B C 1
ATOM 9156 O O . SER B 1 358 ? -19.828 25.547 1.239 1 90.31 358 SER B O 1
ATOM 9158 N N . ARG B 1 359 ? -21.969 26.172 1.433 1 91.12 359 ARG B N 1
ATOM 9159 C CA . ARG B 1 359 ? -22.438 25.25 0.414 1 91.12 359 ARG B CA 1
ATOM 9160 C C . ARG B 1 359 ? -21.75 25.5 -0.92 1 91.12 359 ARG B C 1
ATOM 9162 O O . ARG B 1 359 ? -21.266 24.562 -1.554 1 91.12 359 ARG B O 1
ATOM 9169 N N . ASP B 1 360 ? -21.719 26.719 -1.316 1 90.88 360 ASP B N 1
ATOM 9170 C CA . ASP B 1 360 ? -21.125 27.062 -2.604 1 90.88 360 ASP B CA 1
ATOM 9171 C C . ASP B 1 360 ? -19.609 26.828 -2.586 1 90.88 360 ASP B C 1
ATOM 9173 O O . ASP B 1 360 ? -19.016 26.438 -3.596 1 90.88 360 ASP B O 1
ATOM 9177 N N . LEU B 1 361 ? -19 27.109 -1.471 1 91.88 361 LEU B N 1
ATOM 9178 C CA . LEU B 1 361 ? -17.578 26.828 -1.332 1 91.88 361 LEU B CA 1
ATOM 9179 C C . LEU B 1 361 ? -17.312 25.328 -1.494 1 91.88 361 LEU B C 1
ATOM 9181 O O . LEU B 1 361 ? -16.344 24.938 -2.158 1 91.88 361 LEU B O 1
ATOM 9185 N N . PHE B 1 362 ? -18.156 24.531 -0.932 1 94.69 362 PHE B N 1
ATOM 9186 C CA . PHE B 1 362 ? -17.984 23.078 -1.005 1 94.69 362 PHE B CA 1
ATOM 9187 C C . PHE B 1 362 ? -18.172 22.578 -2.434 1 94.69 362 PHE B C 1
ATOM 9189 O O . PHE B 1 362 ? -17.438 21.703 -2.891 1 94.69 362 PHE B O 1
ATOM 9196 N N . ILE B 1 363 ? -19.094 23.156 -3.127 1 93.75 363 ILE B N 1
ATOM 9197 C CA . ILE B 1 363 ? -19.312 22.812 -4.523 1 93.75 363 ILE B CA 1
ATOM 9198 C C . ILE B 1 363 ? -18.094 23.188 -5.359 1 93.75 363 ILE B C 1
ATOM 9200 O O . ILE B 1 363 ? -17.625 22.391 -6.168 1 93.75 363 ILE B O 1
ATOM 9204 N N . ALA B 1 364 ? -17.562 24.328 -5.098 1 91.5 364 ALA B N 1
ATOM 9205 C CA . ALA B 1 364 ? -16.391 24.797 -5.816 1 91.5 364 ALA B CA 1
ATOM 9206 C C . ALA B 1 364 ? -15.18 23.906 -5.535 1 91.5 364 ALA B C 1
ATOM 9208 O O . ALA B 1 364 ? -14.383 23.625 -6.434 1 91.5 364 ALA B O 1
ATOM 9209 N N . PHE B 1 365 ? -15.125 23.531 -4.332 1 93.44 365 PHE B N 1
ATOM 9210 C CA . PHE B 1 365 ? -14.031 22.656 -3.926 1 93.44 365 PHE B CA 1
ATOM 9211 C C . PHE B 1 365 ? -14.086 21.344 -4.68 1 93.44 365 PHE B C 1
ATOM 9213 O O . PHE B 1 365 ? -13.078 20.891 -5.234 1 93.44 365 PHE B O 1
ATOM 9220 N N . VAL B 1 366 ? -15.211 20.719 -4.719 1 95.94 366 VAL B N 1
ATOM 9221 C CA . VAL B 1 366 ? -15.367 19.422 -5.387 1 95.94 366 VAL B CA 1
ATOM 9222 C C . VAL B 1 366 ? -15.055 19.578 -6.875 1 95.94 366 VAL B C 1
ATOM 9224 O O . VAL B 1 366 ? -14.367 18.734 -7.457 1 95.94 366 VAL B O 1
ATOM 9227 N N . ASN B 1 367 ? -15.516 20.609 -7.449 1 92.75 367 ASN B N 1
ATOM 9228 C CA . ASN B 1 367 ? -15.242 20.859 -8.859 1 92.75 367 ASN B CA 1
ATOM 9229 C C . ASN B 1 367 ? -13.75 21.031 -9.117 1 92.75 367 ASN B C 1
ATOM 9231 O O . ASN B 1 367 ? -13.219 20.516 -10.109 1 92.75 367 ASN B O 1
ATOM 9235 N N . HIS B 1 368 ? -13.133 21.734 -8.219 1 92.12 368 HIS B N 1
ATOM 9236 C CA . HIS B 1 368 ? -11.688 21.906 -8.32 1 92.12 368 HIS B CA 1
ATOM 9237 C C . HIS B 1 368 ? -10.977 20.562 -8.25 1 92.12 368 HIS B C 1
ATOM 9239 O O . HIS B 1 368 ? -10.055 20.297 -9.031 1 92.12 368 HIS B O 1
ATOM 9245 N N . CYS B 1 369 ? -11.414 19.75 -7.348 1 94.12 369 CYS B N 1
ATOM 9246 C CA . CYS B 1 369 ? -10.797 18.438 -7.156 1 94.12 369 CYS B CA 1
ATOM 9247 C C . CYS B 1 369 ? -10.945 17.578 -8.406 1 94.12 369 CYS B C 1
ATOM 9249 O O . CYS B 1 369 ? -9.984 16.938 -8.844 1 94.12 369 CYS B O 1
ATOM 9251 N N . ILE B 1 370 ? -12.109 17.578 -8.961 1 94.12 370 ILE B N 1
ATOM 9252 C CA . ILE B 1 370 ? -12.391 16.766 -10.141 1 94.12 370 ILE B CA 1
ATOM 9253 C C . ILE B 1 370 ? -11.531 17.234 -11.305 1 94.12 370 ILE B C 1
ATOM 9255 O O . ILE B 1 370 ? -10.961 16.422 -12.039 1 94.12 370 ILE B O 1
ATOM 9259 N N . GLU B 1 371 ? -11.414 18.453 -11.406 1 88.69 371 GLU B N 1
ATOM 9260 C CA . GLU B 1 371 ? -10.648 19.031 -12.516 1 88.69 371 GLU B CA 1
ATOM 9261 C C . GLU B 1 371 ? -9.164 18.734 -12.367 1 88.69 371 GLU B C 1
ATOM 9263 O O . GLU B 1 371 ? -8.492 18.422 -13.352 1 88.69 371 GLU B O 1
ATOM 9268 N N . HIS B 1 372 ? -8.734 18.828 -11.211 1 86.94 372 HIS B N 1
ATOM 9269 C CA . HIS B 1 372 ? -7.297 18.688 -10.977 1 86.94 372 HIS B CA 1
ATOM 9270 C C . HIS B 1 372 ? -6.875 17.219 -10.969 1 86.94 372 HIS B C 1
ATOM 9272 O O . HIS B 1 372 ? -5.879 16.859 -11.602 1 86.94 372 HIS B O 1
ATOM 9278 N N . SER B 1 373 ? -7.578 16.406 -10.258 1 87.62 373 SER B N 1
ATOM 9279 C CA . SER B 1 373 ? -7.172 15.023 -10.078 1 87.62 373 SER B CA 1
ATOM 9280 C C . SER B 1 373 ? -7.68 14.148 -11.219 1 87.62 373 SER B C 1
ATOM 9282 O O . SER B 1 373 ? -7.238 13.008 -11.383 1 87.62 373 SER B O 1
ATOM 9284 N N . ARG B 1 374 ? -8.695 14.625 -11.922 1 89.19 374 ARG B N 1
ATOM 9285 C CA . ARG B 1 374 ? -9.344 13.844 -12.969 1 89.19 374 ARG B CA 1
ATOM 9286 C C . ARG B 1 374 ? -9.922 12.547 -12.406 1 89.19 374 ARG B C 1
ATOM 9288 O O . ARG B 1 374 ? -9.859 11.5 -13.055 1 89.19 374 ARG B O 1
ATOM 9295 N N . SER B 1 375 ? -10.266 12.609 -11.188 1 93.12 375 SER B N 1
ATOM 9296 C CA . SER B 1 375 ? -10.891 11.492 -10.484 1 93.12 375 SER B CA 1
ATOM 9297 C C . SER B 1 375 ? -12.211 11.914 -9.844 1 93.12 375 SER B C 1
ATOM 9299 O O . SER B 1 375 ? -12.344 13.047 -9.375 1 93.12 375 SER B O 1
ATOM 9301 N N . LEU B 1 376 ? -13.156 11.07 -9.828 1 96.56 376 LEU B N 1
ATOM 9302 C CA . LEU B 1 376 ? -14.453 11.344 -9.227 1 96.56 376 LEU B CA 1
ATOM 9303 C C . LEU B 1 376 ? -14.516 10.797 -7.805 1 96.56 376 LEU B C 1
ATOM 9305 O O . LEU B 1 376 ? -15.562 10.883 -7.148 1 96.56 376 LEU B O 1
ATOM 9309 N N . ASP B 1 377 ? -13.445 10.312 -7.266 1 96.75 377 ASP B N 1
ATOM 9310 C CA . ASP B 1 377 ? -13.453 9.688 -5.945 1 96.75 377 ASP B CA 1
ATOM 9311 C C . ASP B 1 377 ? -13.914 10.672 -4.871 1 96.75 377 ASP B C 1
ATOM 9313 O O . ASP B 1 377 ? -14.484 10.273 -3.857 1 96.75 377 ASP B O 1
ATOM 9317 N N . ILE B 1 378 ? -13.742 11.977 -5.113 1 97.06 378 ILE B N 1
ATOM 9318 C CA . ILE B 1 378 ? -14.055 13.008 -4.129 1 97.06 378 ILE B CA 1
ATOM 9319 C C . ILE B 1 378 ? -15.539 12.969 -3.785 1 97.06 378 ILE B C 1
ATOM 9321 O O . ILE B 1 378 ? -15.938 13.32 -2.67 1 97.06 378 ILE B O 1
ATOM 9325 N N . ILE B 1 379 ? -16.375 12.5 -4.672 1 97.69 379 ILE B N 1
ATOM 9326 C CA . ILE B 1 379 ? -17.812 12.523 -4.422 1 97.69 379 ILE B CA 1
ATOM 9327 C C . ILE B 1 379 ? -18.188 11.422 -3.432 1 97.69 379 ILE B C 1
ATOM 9329 O O . ILE B 1 379 ? -19.281 11.414 -2.881 1 97.69 379 ILE B O 1
ATOM 9333 N N . CYS B 1 380 ? -17.25 10.461 -3.24 1 97.62 380 CYS B N 1
ATOM 9334 C CA . CYS B 1 380 ? -17.5 9.344 -2.328 1 97.62 380 CYS B CA 1
ATOM 9335 C C . CYS B 1 380 ? -16.688 9.508 -1.047 1 97.62 380 CYS B C 1
ATOM 9337 O O . CYS B 1 380 ? -16.781 8.68 -0.141 1 97.62 380 CYS B O 1
ATOM 9339 N N . ARG B 1 381 ? -15.867 10.531 -0.912 1 96.38 381 ARG B N 1
ATOM 9340 C CA . ARG B 1 381 ? -15.07 10.766 0.289 1 96.38 381 ARG B CA 1
ATOM 9341 C C . ARG B 1 381 ? -15.852 11.57 1.319 1 96.38 381 ARG B C 1
ATOM 9343 O O . ARG B 1 381 ? -16.531 12.531 0.969 1 96.38 381 ARG B O 1
ATOM 9350 N N . HIS B 1 382 ? -15.727 11.18 2.562 1 95.56 382 HIS B N 1
ATOM 9351 C CA . HIS B 1 382 ? -16.453 11.852 3.633 1 95.56 382 HIS B CA 1
ATOM 9352 C C . HIS B 1 382 ? -15.617 12.984 4.227 1 95.56 382 HIS B C 1
ATOM 9354 O O . HIS B 1 382 ? -14.82 12.766 5.141 1 95.56 382 HIS B O 1
ATOM 9360 N N . TRP B 1 383 ? -15.852 14.203 3.785 1 94.19 383 TRP B N 1
ATOM 9361 C CA . TRP B 1 383 ? -14.945 15.266 4.215 1 94.19 383 TRP B CA 1
ATOM 9362 C C . TRP B 1 383 ? -15.727 16.484 4.699 1 94.19 383 TRP B C 1
ATOM 9364 O O . TRP B 1 383 ? -15.188 17.328 5.402 1 94.19 383 TRP B O 1
ATOM 9374 N N . ALA B 1 384 ? -17 16.609 4.398 1 95.38 384 ALA B N 1
ATOM 9375 C CA . ALA B 1 384 ? -17.719 17.859 4.574 1 95.38 384 ALA B CA 1
ATOM 9376 C C . ALA B 1 384 ? -18.391 17.938 5.949 1 95.38 384 ALA B C 1
ATOM 9378 O O . ALA B 1 384 ? -19.156 17.047 6.32 1 95.38 384 ALA B O 1
ATOM 9379 N N . PRO B 1 385 ? -18.094 18.953 6.676 1 93 385 PRO B N 1
ATOM 9380 C CA . PRO B 1 385 ? -18.844 19.156 7.918 1 93 385 PRO B CA 1
ATOM 9381 C C . PRO B 1 385 ? -20.281 19.594 7.672 1 93 385 PRO B C 1
ATOM 9383 O O . PRO B 1 385 ? -20.609 20.062 6.582 1 93 385 PRO B O 1
ATOM 9386 N N . SER B 1 386 ? -21.094 19.422 8.68 1 90.25 386 SER B N 1
ATOM 9387 C CA . SER B 1 386 ? -22.469 19.922 8.602 1 90.25 386 SER B CA 1
ATOM 9388 C C . SER B 1 386 ? -22.5 21.453 8.648 1 90.25 386 SER B C 1
ATOM 9390 O O . SER B 1 386 ? -21.672 22.078 9.32 1 90.25 386 SER B O 1
ATOM 9392 N N . ILE B 1 387 ? -23.375 21.984 7.84 1 91.44 387 ILE B N 1
ATOM 9393 C CA . ILE B 1 387 ? -23.562 23.438 7.801 1 91.44 387 ILE B CA 1
ATOM 9394 C C . ILE B 1 387 ? -24.891 23.797 8.469 1 91.44 387 ILE B C 1
ATOM 9396 O O . ILE B 1 387 ? -25.922 23.203 8.188 1 91.44 387 ILE B O 1
ATOM 9400 N N . THR B 1 388 ? -24.781 24.688 9.367 1 87.62 388 THR B N 1
ATOM 9401 C CA . THR B 1 388 ? -25.984 25.172 10.023 1 87.62 388 THR B CA 1
ATOM 9402 C C . THR B 1 388 ? -26.156 26.672 9.789 1 87.62 388 THR B C 1
ATOM 9404 O O . THR B 1 388 ? -25.172 27.406 9.664 1 87.62 388 THR B O 1
ATOM 9407 N N . ASP B 1 389 ? -27.422 27.078 9.602 1 83.75 389 ASP B N 1
ATOM 9408 C CA . ASP B 1 389 ? -27.672 28.5 9.484 1 83.75 389 ASP B CA 1
ATOM 9409 C C . ASP B 1 389 ? -27.703 29.172 10.852 1 83.75 389 ASP B C 1
ATOM 9411 O O . ASP B 1 389 ? -27.359 28.562 11.859 1 83.75 389 ASP B O 1
ATOM 9415 N N . THR B 1 390 ? -27.953 30.469 10.875 1 78.56 390 THR B N 1
ATOM 9416 C CA . THR B 1 390 ? -27.938 31.25 12.102 1 78.56 390 THR B CA 1
ATOM 9417 C C . THR B 1 390 ? -29 30.766 13.078 1 78.56 390 THR B C 1
ATOM 9419 O O . THR B 1 390 ? -28.891 30.969 14.289 1 78.56 390 THR B O 1
ATOM 9422 N N . ALA B 1 391 ? -30.078 30 12.492 1 78.25 391 ALA B N 1
ATOM 9423 C CA . ALA B 1 391 ? -31.156 29.469 13.328 1 78.25 391 ALA B CA 1
ATOM 9424 C C . ALA B 1 391 ? -30.844 28.062 13.82 1 78.25 391 ALA B C 1
ATOM 9426 O O . ALA B 1 391 ? -31.609 27.484 14.594 1 78.25 391 ALA B O 1
ATOM 9427 N N . GLY B 1 392 ? -29.719 27.641 13.422 1 82 392 GLY B N 1
ATOM 9428 C CA . GLY B 1 392 ? -29.328 26.312 13.844 1 82 392 GLY B CA 1
ATOM 9429 C C . GLY B 1 392 ? -29.859 25.219 12.938 1 82 392 GLY B C 1
ATOM 9430 O O . GLY B 1 392 ? -29.766 24.031 13.266 1 82 392 GLY B O 1
ATOM 9431 N N . GLU B 1 393 ? -30.469 25.609 11.914 1 85.69 393 GLU B N 1
ATOM 9432 C CA . GLU B 1 393 ? -31 24.625 10.969 1 85.69 393 GLU B CA 1
ATOM 9433 C C . GLU B 1 393 ? -29.938 24.172 9.984 1 85.69 393 GLU B C 1
ATOM 9435 O O . GLU B 1 393 ? -29.156 24.984 9.492 1 85.69 393 GLU B O 1
ATOM 9440 N N . GLU B 1 394 ? -29.938 22.906 9.75 1 89.31 394 GLU B N 1
ATOM 9441 C CA . GLU B 1 394 ? -28.938 22.344 8.859 1 89.31 394 GLU B CA 1
ATOM 9442 C C . GLU B 1 394 ? -29.234 22.656 7.402 1 89.31 394 GLU B C 1
ATOM 9444 O O . GLU B 1 394 ? -30.391 22.594 6.977 1 89.31 394 GLU B O 1
ATOM 9449 N N . ILE B 1 395 ? -28.266 23.047 6.695 1 89.44 395 ILE B N 1
ATOM 9450 C CA . ILE B 1 395 ? -28.375 23.328 5.266 1 89.44 395 ILE B CA 1
ATOM 9451 C C . ILE B 1 395 ? -28.141 22.047 4.473 1 89.44 395 ILE B C 1
ATOM 9453 O O . ILE B 1 395 ? -27.188 21.312 4.738 1 89.44 395 ILE B O 1
ATOM 9457 N N . GLU B 1 396 ? -29.031 21.812 3.559 1 89.25 396 GLU B N 1
ATOM 9458 C CA . GLU B 1 396 ? -28.922 20.609 2.738 1 89.25 396 GLU B CA 1
ATOM 9459 C C . GLU B 1 396 ? -27.828 20.766 1.678 1 89.25 396 GLU B C 1
ATOM 9461 O O . GLU B 1 396 ? -27.797 21.766 0.949 1 89.25 396 GLU B O 1
ATOM 9466 N N . LEU B 1 397 ? -26.984 19.859 1.657 1 93.75 397 LEU B N 1
ATOM 9467 C CA . LEU B 1 397 ? -25.906 19.812 0.666 1 93.75 397 LEU B CA 1
ATOM 9468 C C . LEU B 1 397 ? -26.266 18.875 -0.483 1 93.75 397 LEU B C 1
ATOM 9470 O O . LEU B 1 397 ? -27.109 17.984 -0.326 1 93.75 397 LEU B O 1
ATOM 9474 N N . PRO B 1 398 ? -25.688 19.156 -1.682 1 94.69 398 PRO B N 1
ATOM 9475 C CA . PRO B 1 398 ? -25.844 18.156 -2.74 1 94.69 398 PRO B CA 1
ATOM 9476 C C . PRO B 1 398 ? -25.422 16.75 -2.295 1 94.69 398 PRO B C 1
ATOM 9478 O O . PRO B 1 398 ? -24.516 16.609 -1.482 1 94.69 398 PRO B O 1
ATOM 9481 N N . SER B 1 399 ? -26.031 15.695 -2.863 1 96.62 399 SER B N 1
ATOM 9482 C CA . SER B 1 399 ? -25.812 14.328 -2.428 1 96.62 399 SER B CA 1
ATOM 9483 C C . SER B 1 399 ? -24.375 13.883 -2.711 1 96.62 399 SER B C 1
ATOM 9485 O O . SER B 1 399 ? -23.891 12.93 -2.104 1 96.62 399 SER B O 1
ATOM 9487 N N . TRP B 1 400 ? -23.734 14.578 -3.668 1 97.31 400 TRP B N 1
ATOM 9488 C CA . TRP B 1 400 ? -22.375 14.195 -4.062 1 97.31 400 TRP B CA 1
ATOM 9489 C C . TRP B 1 400 ? -21.344 14.906 -3.197 1 97.31 400 TRP B C 1
ATOM 9491 O O . TRP B 1 400 ? -20.141 14.836 -3.477 1 97.31 400 TRP B O 1
ATOM 9501 N N . ILE B 1 401 ? -21.734 15.617 -2.168 1 96.88 401 ILE B N 1
ATOM 9502 C CA . ILE B 1 401 ? -20.891 16.109 -1.085 1 96.88 401 ILE B CA 1
ATOM 9503 C C . ILE B 1 401 ? -21.156 15.297 0.182 1 96.88 401 ILE B C 1
ATOM 9505 O O . ILE B 1 401 ? -22.188 15.477 0.837 1 96.88 401 ILE B O 1
ATOM 9509 N N . SER B 1 402 ? -20.219 14.461 0.471 1 94.19 402 SER B N 1
ATOM 9510 C CA . SER B 1 402 ? -20.453 13.508 1.553 1 94.19 402 SER B CA 1
ATOM 9511 C C . SER B 1 402 ? -19.984 14.07 2.893 1 94.19 402 SER B C 1
ATOM 9513 O O . SER B 1 402 ? -18.906 14.656 2.988 1 94.19 402 SER B O 1
ATOM 9515 N N . LYS B 1 403 ? -20.734 13.836 3.871 1 93.38 403 LYS B N 1
ATOM 9516 C CA . LYS B 1 403 ? -20.531 14.422 5.191 1 93.38 403 LYS B CA 1
ATOM 9517 C C . LYS B 1 403 ? -19.5 13.641 5.992 1 93.38 403 LYS B C 1
ATOM 9519 O O . LYS B 1 403 ? -19.375 12.422 5.84 1 93.38 403 LYS B O 1
ATOM 9524 N N . LEU B 1 404 ? -18.906 14.305 6.922 1 92 404 LEU B N 1
ATOM 9525 C CA . LEU B 1 404 ? -17.922 13.734 7.832 1 92 404 LEU B CA 1
ATOM 9526 C C . LEU B 1 404 ? -18.562 12.68 8.734 1 92 404 LEU B C 1
ATOM 9528 O O . LEU B 1 404 ? -17.891 11.727 9.148 1 92 404 LEU B O 1
ATOM 9532 N N . ALA B 1 405 ? -19.797 12.867 9.008 1 89.94 405 ALA B N 1
ATOM 9533 C CA . ALA B 1 405 ? -20.516 11.969 9.906 1 89.94 405 ALA B CA 1
ATOM 9534 C C . ALA B 1 405 ? -20.562 10.555 9.336 1 89.94 405 ALA B C 1
ATOM 9536 O O . ALA B 1 405 ? -20.734 9.586 10.086 1 89.94 405 ALA B O 1
ATOM 9537 N N . ASN B 1 406 ? -20.359 10.445 8.047 1 92.38 406 ASN B N 1
ATOM 9538 C CA . ASN B 1 406 ? -20.391 9.148 7.391 1 92.38 406 ASN B CA 1
ATOM 9539 C C . ASN B 1 406 ? -19.047 8.43 7.496 1 92.38 406 ASN B C 1
ATOM 9541 O O . ASN B 1 406 ? -18.922 7.273 7.098 1 92.38 406 ASN B O 1
ATOM 9545 N N . GLY B 1 407 ? -18.062 9.117 8.062 1 90.38 407 GLY B N 1
ATOM 9546 C CA . GLY B 1 407 ? -16.75 8.508 8.234 1 90.38 407 GLY B CA 1
ATOM 9547 C C . GLY B 1 407 ? -16.75 7.383 9.25 1 90.38 407 GLY B C 1
ATOM 9548 O O . GLY B 1 407 ? -17.688 7.246 10.039 1 90.38 407 GLY B O 1
ATOM 9549 N N . PRO B 1 408 ? -15.758 6.57 9.258 1 89.44 408 PRO B N 1
ATOM 9550 C CA . PRO B 1 408 ? -15.711 5.395 10.133 1 89.44 408 PRO B CA 1
ATOM 9551 C C . PRO B 1 408 ? -15.914 5.742 11.602 1 89.44 408 PRO B C 1
ATOM 9553 O O . PRO B 1 408 ? -16.562 4.988 12.336 1 89.44 408 PRO B O 1
ATOM 9556 N N . PHE B 1 409 ? -15.43 6.887 12.039 1 85.38 409 PHE B N 1
ATOM 9557 C CA . PHE B 1 409 ? -15.492 7.223 13.453 1 85.38 409 PHE B CA 1
ATOM 9558 C C . PHE B 1 409 ? -16.375 8.445 13.688 1 85.38 409 PHE B C 1
ATOM 9560 O O . PHE B 1 409 ? -16.359 9.031 14.773 1 85.38 409 PHE B O 1
ATOM 9567 N N . GLY B 1 410 ? -17.062 8.844 12.664 1 85.62 410 GLY B N 1
ATOM 9568 C CA . GLY B 1 410 ? -18.016 9.93 12.805 1 85.62 410 GLY B CA 1
ATOM 9569 C C . GLY B 1 410 ? -17.375 11.305 12.742 1 85.62 410 GLY B C 1
ATOM 9570 O O . GLY B 1 410 ? -16.25 11.445 12.273 1 85.62 410 GLY B O 1
ATOM 9571 N N . ALA B 1 411 ? -18.125 12.305 13.141 1 83.69 411 ALA B N 1
ATOM 9572 C CA . ALA B 1 411 ? -17.656 13.688 13.109 1 83.69 411 ALA B CA 1
ATOM 9573 C C . ALA B 1 411 ? -16.625 13.938 14.203 1 83.69 411 ALA B C 1
ATOM 9575 O O . ALA B 1 411 ? -16.672 13.305 15.266 1 83.69 411 ALA B O 1
ATOM 9576 N N . PRO B 1 412 ? -15.766 14.828 13.891 1 80.88 412 PRO B N 1
ATOM 9577 C CA . PRO B 1 412 ? -14.734 15.133 14.883 1 80.88 412 PRO B CA 1
ATOM 9578 C C . PRO B 1 412 ? -15.312 15.57 16.234 1 80.88 412 PRO B C 1
ATOM 9580 O O . PRO B 1 412 ? -16.281 16.328 16.266 1 80.88 412 PRO B O 1
ATOM 9583 N N . GLY B 1 413 ? -14.758 15.094 17.328 1 72.44 413 GLY B N 1
ATOM 9584 C CA . GLY B 1 413 ? -15.156 15.492 18.672 1 72.44 413 GLY B CA 1
ATOM 9585 C C . GLY B 1 413 ? -16.25 14.625 19.266 1 72.44 413 GLY B C 1
ATOM 9586 O O . GLY B 1 413 ? -16.547 14.719 20.453 1 72.44 413 GLY B O 1
ATOM 9587 N N . GLU B 1 414 ? -16.953 13.852 18.484 1 71.19 414 GLU B N 1
ATOM 9588 C CA . GLU B 1 414 ? -18.062 13.055 19 1 71.19 414 GLU B CA 1
ATOM 9589 C C . GLU B 1 414 ? -17.578 11.766 19.641 1 71.19 414 GLU B C 1
ATOM 9591 O O . GLU B 1 414 ? -17.797 11.523 20.828 1 71.19 414 GLU B O 1
ATOM 9596 N N . SER B 1 415 ? -17.25 10.742 18.797 1 66.38 415 SER B N 1
ATOM 9597 C CA . SER B 1 415 ? -16.859 9.445 19.328 1 66.38 415 SER B CA 1
ATOM 9598 C C . SER B 1 415 ? -15.547 8.961 18.719 1 66.38 415 SER B C 1
ATOM 9600 O O . SER B 1 415 ? -15.195 9.352 17.609 1 66.38 415 SER B O 1
ATOM 9602 N N . HIS B 1 416 ? -14.828 8.328 19.656 1 67.12 416 HIS B N 1
ATOM 9603 C CA . HIS B 1 416 ? -13.625 7.676 19.156 1 67.12 416 HIS B CA 1
ATOM 9604 C C . HIS B 1 416 ? -13.898 6.215 18.797 1 67.12 416 HIS B C 1
ATOM 9606 O O . HIS B 1 416 ? -13.016 5.52 18.297 1 67.12 416 HIS B O 1
ATOM 9612 N N . GLN B 1 417 ? -15.141 5.887 18.984 1 76.69 417 GLN B N 1
ATOM 9613 C CA . GLN B 1 417 ? -15.5 4.523 18.625 1 76.69 417 GLN B CA 1
ATOM 9614 C C . GLN B 1 417 ? -16.016 4.457 17.188 1 76.69 417 GLN B C 1
ATOM 9616 O O . GLN B 1 417 ? -16.531 5.449 16.672 1 76.69 417 GLN B O 1
ATOM 9621 N N . ARG B 1 418 ? -15.969 3.324 16.688 1 85.31 418 ARG B N 1
ATOM 9622 C CA . ARG B 1 418 ? -16.406 3.156 15.305 1 85.31 418 ARG B CA 1
ATOM 9623 C C . ARG B 1 418 ? -17.906 3.381 15.172 1 85.31 418 ARG B C 1
ATOM 9625 O O . ARG B 1 418 ? -18.688 2.865 15.969 1 85.31 418 ARG B O 1
ATOM 9632 N N . GLN B 1 419 ? -18.25 4.133 14.125 1 88.81 419 GLN B N 1
ATOM 9633 C CA . GLN B 1 419 ? -19.672 4.426 13.891 1 88.81 419 GLN B CA 1
ATOM 9634 C C . GLN B 1 419 ? -20.109 3.902 12.523 1 88.81 419 GLN B C 1
ATOM 9636 O O . GLN B 1 419 ? -21.297 3.617 12.32 1 88.81 419 GLN B O 1
ATOM 9641 N N . ASN B 1 420 ? -19.188 3.822 11.594 1 93.38 420 ASN B N 1
ATOM 9642 C CA . ASN B 1 420 ? -19.469 3.369 10.234 1 93.38 420 ASN B CA 1
ATOM 9643 C C . ASN B 1 420 ? -18.344 2.512 9.68 1 93.38 420 ASN B C 1
ATOM 9645 O O . ASN B 1 420 ? -17.281 2.389 10.312 1 93.38 420 ASN B O 1
ATOM 9649 N N . GLY B 1 421 ? -18.625 1.865 8.562 1 93.94 421 GLY B N 1
ATOM 9650 C CA . GLY B 1 421 ? -17.578 1.133 7.871 1 93.94 421 GLY B CA 1
ATOM 9651 C C . GLY B 1 421 ? -16.531 2.035 7.238 1 93.94 421 GLY B C 1
ATOM 9652 O O . GLY B 1 421 ? -16.75 3.24 7.102 1 93.94 421 GLY B O 1
ATOM 9653 N N . GLU B 1 422 ? -15.461 1.425 6.883 1 94.19 422 GLU B N 1
ATOM 9654 C CA . GLU B 1 422 ? -14.383 2.191 6.27 1 94.19 422 GLU B CA 1
ATOM 9655 C C . GLU B 1 422 ? -14.805 2.744 4.91 1 94.19 422 GLU B C 1
ATOM 9657 O O . GLU B 1 422 ? -15.688 2.189 4.254 1 94.19 422 GLU B O 1
ATOM 9662 N N . ASN B 1 423 ? -14.25 3.881 4.574 1 95.12 423 ASN B N 1
ATOM 9663 C CA . ASN B 1 423 ? -14.461 4.473 3.256 1 95.12 423 ASN B CA 1
ATOM 9664 C C . ASN B 1 423 ? -13.617 3.781 2.189 1 95.12 423 ASN B C 1
ATOM 9666 O O . ASN B 1 423 ? -12.391 3.715 2.309 1 95.12 423 ASN B O 1
ATOM 9670 N N . PHE B 1 424 ? -14.203 3.264 1.138 1 96.44 424 PHE B N 1
ATOM 9671 C CA . PHE B 1 424 ? -13.508 2.469 0.133 1 96.44 424 PHE B CA 1
ATOM 9672 C C . PHE B 1 424 ? -12.578 3.342 -0.701 1 96.44 424 PHE B C 1
ATOM 9674 O O . PHE B 1 424 ? -11.719 2.832 -1.425 1 96.44 424 PHE B O 1
ATOM 9681 N N . VAL B 1 425 ? -12.742 4.684 -0.626 1 95.81 425 VAL B N 1
ATOM 9682 C CA . VAL B 1 425 ? -11.875 5.594 -1.372 1 95.81 425 VAL B CA 1
ATOM 9683 C C . VAL B 1 425 ? -11.062 6.445 -0.401 1 95.81 425 VAL B C 1
ATOM 9685 O O . VAL B 1 425 ? -10.656 7.562 -0.736 1 95.81 425 VAL B O 1
ATOM 9688 N N . ALA B 1 426 ? -10.859 5.965 0.764 1 88.44 426 ALA B N 1
ATOM 9689 C CA . ALA B 1 426 ? -10.156 6.723 1.796 1 88.44 426 ALA B CA 1
ATOM 9690 C C . ALA B 1 426 ? -8.695 6.949 1.409 1 88.44 426 ALA B C 1
ATOM 9692 O O . ALA B 1 426 ? -8.109 6.145 0.684 1 88.44 426 ALA B O 1
ATOM 9693 N N . MET B 1 427 ? -8.242 8.086 1.851 1 83.88 427 MET B N 1
ATOM 9694 C CA . MET B 1 427 ? -6.816 8.398 1.731 1 83.88 427 MET B CA 1
ATOM 9695 C C . MET B 1 427 ? -6.121 8.289 3.084 1 83.88 427 MET B C 1
ATOM 9697 O O . MET B 1 427 ? -6.707 8.625 4.117 1 83.88 427 MET B O 1
ATOM 9701 N N . SER B 1 428 ? -4.969 7.598 3.09 1 78.88 428 SER B N 1
ATOM 9702 C CA . SER B 1 428 ? -4.172 7.535 4.309 1 78.88 428 SER B CA 1
ATOM 9703 C C . SER B 1 428 ? -3.039 8.555 4.285 1 78.88 428 SER B C 1
ATOM 9705 O O . SER B 1 428 ? -2.58 8.953 3.213 1 78.88 428 SER B O 1
ATOM 9707 N N . PRO B 1 429 ? -2.686 9.039 5.477 1 76.31 429 PRO B N 1
ATOM 9708 C CA . PRO B 1 429 ? -1.596 10.023 5.539 1 76.31 429 PRO B CA 1
ATOM 9709 C C . PRO B 1 429 ? -0.299 9.5 4.922 1 76.31 429 PRO B C 1
ATOM 9711 O O . PRO B 1 429 ? 0.492 10.281 4.387 1 76.31 429 PRO B O 1
ATOM 9714 N N . ASN B 1 430 ? -0.151 8.203 4.973 1 77.81 430 ASN B N 1
ATOM 9715 C CA . ASN B 1 430 ? 1.146 7.672 4.562 1 77.81 430 ASN B CA 1
ATOM 9716 C C . ASN B 1 430 ? 1.05 6.918 3.238 1 77.81 430 ASN B C 1
ATOM 9718 O O . ASN B 1 430 ? 2.057 6.426 2.725 1 77.81 430 ASN B O 1
ATOM 9722 N N . ASP B 1 431 ? -0.141 6.832 2.688 1 83.44 431 ASP B N 1
ATOM 9723 C CA . ASP B 1 431 ? -0.313 6.059 1.463 1 83.44 431 ASP B CA 1
ATOM 9724 C C . ASP B 1 431 ? -1.471 6.602 0.628 1 83.44 431 ASP B C 1
ATOM 9726 O O . ASP B 1 431 ? -2.637 6.352 0.941 1 83.44 431 ASP B O 1
ATOM 9730 N N . LYS B 1 432 ? -1.208 7.238 -0.422 1 81.69 432 LYS B N 1
ATOM 9731 C CA . LYS B 1 432 ? -2.225 7.863 -1.263 1 81.69 432 LYS B CA 1
ATOM 9732 C C . LYS B 1 432 ? -2.631 6.945 -2.41 1 81.69 432 LYS B C 1
ATOM 9734 O O . LYS B 1 432 ? -3.453 7.316 -3.25 1 81.69 432 LYS B O 1
ATOM 9739 N N . ARG B 1 433 ? -2.225 5.75 -2.441 1 87.56 433 ARG B N 1
ATOM 9740 C CA . ARG B 1 433 ? -2.521 4.828 -3.531 1 87.56 433 ARG B CA 1
ATOM 9741 C C . ARG B 1 433 ? -3.959 4.324 -3.447 1 87.56 433 ARG B C 1
ATOM 9743 O O . ARG B 1 433 ? -4.457 4.031 -2.357 1 87.56 433 ARG B O 1
ATOM 9750 N N . LYS B 1 434 ? -4.594 4.219 -4.586 1 91.19 434 LYS B N 1
ATOM 9751 C CA . LYS B 1 434 ? -5.98 3.762 -4.645 1 91.19 434 LYS B CA 1
ATOM 9752 C C . LYS B 1 434 ? -6.078 2.266 -4.359 1 91.19 434 LYS B C 1
ATOM 9754 O O . LYS B 1 434 ? -5.23 1.487 -4.805 1 91.19 434 LYS B O 1
ATOM 9759 N N . ARG B 1 435 ? -7.164 1.904 -3.666 1 92.69 435 ARG B N 1
ATOM 9760 C CA . ARG B 1 435 ? -7.371 0.503 -3.312 1 92.69 435 ARG B CA 1
ATOM 9761 C C . ARG B 1 435 ? -8.039 -0.256 -4.453 1 92.69 435 ARG B C 1
ATOM 9763 O O . ARG B 1 435 ? -7.836 -1.463 -4.605 1 92.69 435 ARG B O 1
ATOM 9770 N N . TYR B 1 436 ? -8.852 0.442 -5.195 1 95.44 436 TYR B N 1
ATOM 9771 C CA . TYR B 1 436 ? -9.648 -0.165 -6.262 1 95.44 436 TYR B CA 1
ATOM 9772 C C . TYR B 1 436 ? -9.5 0.616 -7.562 1 95.44 436 TYR B C 1
ATOM 9774 O O . TYR B 1 436 ? -8.906 1.696 -7.582 1 95.44 436 TYR B O 1
ATOM 9782 N N . ASN B 1 437 ? -9.883 0.026 -8.648 1 93.31 437 ASN B N 1
ATOM 9783 C CA . ASN B 1 437 ? -9.867 0.638 -9.977 1 93.31 437 ASN B CA 1
ATOM 9784 C C . ASN B 1 437 ? -11.016 0.14 -10.836 1 93.31 437 ASN B C 1
ATOM 9786 O O . ASN B 1 437 ? -10.797 -0.376 -11.938 1 93.31 437 ASN B O 1
ATOM 9790 N N . ALA B 1 438 ? -12.219 0.389 -10.32 1 96 438 ALA B N 1
ATOM 9791 C CA . ALA B 1 438 ? -13.414 -0.143 -10.969 1 96 438 ALA B CA 1
ATOM 9792 C C . ALA B 1 438 ? -13.578 0.443 -12.375 1 96 438 ALA B C 1
ATOM 9794 O O . ALA B 1 438 ? -14.039 -0.242 -13.289 1 96 438 ALA B O 1
ATOM 9795 N N . SER B 1 439 ? -13.195 1.672 -12.633 1 93.62 439 SER B N 1
ATOM 9796 C CA . SER B 1 439 ? -13.453 2.342 -13.898 1 93.62 439 SER B CA 1
ATOM 9797 C C . SER B 1 439 ? -12.359 2.029 -14.922 1 93.62 439 SER B C 1
ATOM 9799 O O . SER B 1 439 ? -12.523 2.285 -16.109 1 93.62 439 SER B O 1
ATOM 9801 N N . ASP B 1 440 ? -11.258 1.354 -14.531 1 84.12 440 ASP B N 1
ATOM 9802 C CA . ASP B 1 440 ? -10.172 0.819 -15.352 1 84.12 440 ASP B CA 1
ATOM 9803 C C . ASP B 1 440 ? -9.93 1.693 -16.578 1 84.12 440 ASP B C 1
ATOM 9805 O O . ASP B 1 440 ? -9.992 1.211 -17.719 1 84.12 440 ASP B O 1
ATOM 9809 N N . GLY B 1 441 ? -9.609 2.998 -16.594 1 72.75 441 GLY B N 1
ATOM 9810 C CA . GLY B 1 441 ? -9.203 3.781 -17.75 1 72.75 441 GLY B CA 1
ATOM 9811 C C . GLY B 1 441 ? -10.289 4.711 -18.25 1 72.75 441 GLY B C 1
ATOM 9812 O O . GLY B 1 441 ? -10.039 5.547 -19.125 1 72.75 441 GLY B O 1
ATOM 9813 N N . TRP B 1 442 ? -11.555 4.469 -17.922 1 82.81 442 TRP B N 1
ATOM 9814 C CA . TRP B 1 442 ? -12.578 5.438 -18.281 1 82.81 442 TRP B CA 1
ATOM 9815 C C . TRP B 1 442 ? -12.266 6.812 -17.688 1 82.81 442 TRP B C 1
ATOM 9817 O O . TRP B 1 442 ? -12.172 6.969 -16.469 1 82.81 442 TRP B O 1
ATOM 9827 N N . ASP B 1 443 ? -11.82 7.633 -18.609 1 78.75 443 ASP B N 1
ATOM 9828 C CA . ASP B 1 443 ? -11.414 8.961 -18.156 1 78.75 443 ASP B CA 1
ATOM 9829 C C . ASP B 1 443 ? -12.539 9.969 -18.328 1 78.75 443 ASP B C 1
ATOM 9831 O O . ASP B 1 443 ? -13.531 9.703 -19.016 1 78.75 443 ASP B O 1
ATOM 9835 N N . LEU B 1 444 ? -12.414 11.031 -17.609 1 75.75 444 LEU B N 1
ATOM 9836 C CA . LEU B 1 444 ? -13.352 12.141 -17.766 1 75.75 444 LEU B CA 1
ATOM 9837 C C . LEU B 1 444 ? -13.211 12.781 -19.141 1 75.75 444 LEU B C 1
ATOM 9839 O O . LEU B 1 444 ? -12.117 12.82 -19.703 1 75.75 444 LEU B O 1
ATOM 9843 N N . PRO B 1 445 ? -14.391 12.891 -19.797 1 66.56 445 PRO B N 1
ATOM 9844 C CA . PRO B 1 445 ? -14.273 13.633 -21.062 1 66.56 445 PRO B CA 1
ATOM 9845 C C . PRO B 1 445 ? -13.508 14.945 -20.906 1 66.56 445 PRO B C 1
ATOM 9847 O O . PRO B 1 445 ? -13.531 15.555 -19.828 1 66.56 445 PRO B O 1
ATOM 9850 N N . ASN B 1 446 ? -12.484 15.055 -21.719 1 54.94 446 ASN B N 1
ATOM 9851 C CA . ASN B 1 446 ? -11.789 16.344 -21.703 1 54.94 446 ASN B CA 1
ATOM 9852 C C . ASN B 1 446 ? -12.773 17.5 -21.719 1 54.94 446 ASN B C 1
ATOM 9854 O O . ASN B 1 446 ? -13.547 17.656 -22.672 1 54.94 446 ASN B O 1
ATOM 9858 N N . ARG B 1 447 ? -13.508 17.688 -20.781 1 45.84 447 ARG B N 1
ATOM 9859 C CA . ARG B 1 447 ? -14.383 18.859 -20.766 1 45.84 447 ARG B CA 1
ATOM 9860 C C . ARG B 1 447 ? -13.633 20.109 -21.188 1 45.84 447 ARG B C 1
ATOM 9862 O O . ARG B 1 447 ? -12.578 20.438 -20.625 1 45.84 447 ARG B O 1
ATOM 9869 N N . LYS B 1 448 ? -13.664 20.453 -22.406 1 37.34 448 LYS B N 1
ATOM 9870 C CA . LYS B 1 448 ? -13.375 21.875 -22.594 1 37.34 448 LYS B CA 1
ATOM 9871 C C . LYS B 1 448 ? -13.977 22.719 -21.484 1 37.34 448 LYS B C 1
ATOM 9873 O O . LYS B 1 448 ? -15.102 22.453 -21.031 1 37.34 448 LYS B O 1
ATOM 9878 N N . SER B 1 449 ? -13.18 23.188 -20.609 1 33.78 449 SER B N 1
ATOM 9879 C CA . SER B 1 449 ? -13.664 24.078 -19.562 1 33.78 449 SER B CA 1
ATOM 9880 C C . SER B 1 449 ? -14.945 24.781 -20 1 33.78 449 SER B C 1
ATOM 9882 O O . SER B 1 449 ? -14.938 25.578 -20.938 1 33.78 449 SER B O 1
ATOM 9884 N N . ASP B 1 450 ? -15.969 24.141 -20.125 1 31.98 450 ASP B N 1
ATOM 9885 C CA . ASP B 1 450 ? -17.125 25.016 -20.344 1 31.98 450 ASP B CA 1
ATOM 9886 C C . ASP B 1 450 ? -17.062 26.25 -19.438 1 31.98 450 ASP B C 1
ATOM 9888 O O . ASP B 1 450 ? -17.984 27.062 -19.438 1 31.98 450 ASP B O 1
ATOM 9892 N N . TYR B 1 451 ? -16.328 26.172 -18.422 1 29.89 451 TYR B N 1
ATOM 9893 C CA . TYR B 1 451 ? -16.109 27.453 -17.766 1 29.89 451 TYR B CA 1
ATOM 9894 C C . TYR B 1 451 ? -15.484 28.453 -18.734 1 29.89 451 TYR B C 1
ATOM 9896 O O . TYR B 1 451 ? -15.172 29.578 -18.359 1 29.89 451 TYR B O 1
ATOM 9904 N N . GLU B 1 452 ? -15 27.984 -19.828 1 32.38 452 GLU B N 1
ATOM 9905 C CA . GLU B 1 452 ? -14.836 29.047 -20.844 1 32.38 452 GLU B CA 1
ATOM 9906 C C . GLU B 1 452 ? -16.188 29.594 -21.281 1 32.38 452 GLU B C 1
ATOM 9908 O O . GLU B 1 452 ? -16.25 30.516 -22.094 1 32.38 452 GLU B O 1
ATOM 9913 N N . ARG B 1 453 ? -17.281 28.906 -21.281 1 29.02 453 ARG B N 1
ATOM 9914 C CA . ARG B 1 453 ? -18.5 29.703 -21.359 1 29.02 453 ARG B CA 1
ATOM 9915 C C . ARG B 1 453 ? -18.719 30.531 -20.094 1 29.02 453 ARG B C 1
ATOM 9917 O O . ARG B 1 453 ? -18.688 29.984 -18.984 1 29.02 453 ARG B O 1
ATOM 9924 N N . LYS B 1 454 ? -18.531 31.781 -20.125 1 28.89 454 LYS B N 1
ATOM 9925 C CA . LYS B 1 454 ? -18.734 32.875 -19.188 1 28.89 454 LYS B CA 1
ATOM 9926 C C . LYS B 1 454 ? -19.953 32.625 -18.312 1 28.89 454 LYS B C 1
ATOM 9928 O O . LYS B 1 454 ? -21.078 32.594 -18.797 1 28.89 454 LYS B O 1
ATOM 9933 N N . PRO B 1 455 ? -20.25 31.797 -17.578 1 27.28 455 PRO B N 1
ATOM 9934 C CA . PRO B 1 455 ? -21.438 32.375 -16.953 1 27.28 455 PRO B CA 1
ATOM 9935 C C . PRO B 1 455 ? -21.391 33.906 -16.938 1 27.28 455 PRO B C 1
ATOM 9937 O O . PRO B 1 455 ? -20.297 34.5 -16.938 1 27.28 455 PRO B O 1
ATOM 9940 N N . ARG B 1 456 ? -22.359 34.594 -17.344 1 24.72 456 ARG B N 1
ATOM 9941 C CA . ARG B 1 456 ? -22.594 36 -17.031 1 24.72 456 ARG B CA 1
ATOM 9942 C C . ARG B 1 456 ? -22.219 36.312 -15.594 1 24.72 456 ARG B C 1
ATOM 9944 O O . ARG B 1 456 ? -23.047 36.219 -14.688 1 24.72 456 ARG B O 1
ATOM 9951 N N . LEU B 1 457 ? -21.422 35.75 -14.992 1 26.91 457 LEU B N 1
ATOM 9952 C CA . LEU B 1 457 ? -20.766 36.469 -13.906 1 26.91 457 LEU B CA 1
ATOM 9953 C C . LEU B 1 457 ? -20.422 37.875 -14.336 1 26.91 457 LEU B C 1
ATOM 9955 O O . LEU B 1 457 ? -19.641 38.562 -13.672 1 26.91 457 LEU B O 1
ATOM 9959 N N . SER B 1 458 ? -20.625 38.375 -15.523 1 26.97 458 SER B N 1
ATOM 9960 C CA . SER B 1 458 ? -20.641 39.812 -15.797 1 26.97 458 SER B CA 1
ATOM 9961 C C . SER B 1 458 ? -21.391 40.562 -14.719 1 26.97 458 SER B C 1
ATOM 9963 O O . SER B 1 458 ? -20.984 41.656 -14.312 1 26.97 458 SER B O 1
ATOM 9965 N N . GLN B 1 459 ? -22.75 40.312 -14.484 1 26.52 459 GLN B N 1
ATOM 9966 C CA . GLN B 1 459 ? -23.594 41.25 -13.773 1 26.52 459 GLN B CA 1
ATOM 9967 C C . GLN B 1 459 ? -23.359 41.188 -12.266 1 26.52 459 GLN B C 1
ATOM 9969 O O . GLN B 1 459 ? -24.094 41.812 -11.492 1 26.52 459 GLN B O 1
ATOM 9974 N N . LEU B 1 460 ? -22.812 40.125 -11.695 1 25.83 460 LEU B N 1
ATOM 9975 C CA . LEU B 1 460 ? -22.453 40.531 -10.344 1 25.83 460 LEU B CA 1
ATOM 9976 C C . LEU B 1 460 ? -21.391 41.625 -10.383 1 25.83 460 LEU B C 1
ATOM 9978 O O . LEU B 1 460 ? -20.328 41.469 -10.969 1 25.83 460 LEU B O 1
ATOM 9982 N N . LYS B 1 461 ? -21.672 42.875 -10.531 1 25.55 461 LYS B N 1
ATOM 9983 C CA . LYS B 1 461 ? -20.938 44.125 -10.289 1 25.55 461 LYS B CA 1
ATOM 9984 C C . LYS B 1 461 ? -19.859 43.906 -9.219 1 25.55 461 LYS B C 1
ATOM 9986 O O . LYS B 1 461 ? -20.172 43.844 -8.031 1 25.55 461 LYS B O 1
ATOM 9991 N N . ILE B 1 462 ? -19.016 43.094 -9.352 1 26.48 462 ILE B N 1
ATOM 9992 C CA . ILE B 1 462 ? -17.859 43.344 -8.508 1 26.48 462 ILE B CA 1
ATOM 9993 C C . ILE B 1 462 ? -17.547 44.844 -8.523 1 26.48 462 ILE B C 1
ATOM 9995 O O . ILE B 1 462 ? -17.266 45.406 -9.578 1 26.48 462 ILE B O 1
ATOM 9999 N N . ARG B 1 463 ? -18.109 45.688 -7.781 1 24.61 463 ARG B N 1
ATOM 10000 C CA . ARG B 1 463 ? -17.578 47.062 -7.621 1 24.61 463 ARG B CA 1
ATOM 10001 C C . ARG B 1 463 ? -16.062 47.094 -7.852 1 24.61 463 ARG B C 1
ATOM 10003 O O . ARG B 1 463 ? -15.352 46.156 -7.457 1 24.61 463 ARG B O 1
ATOM 10010 N N . ASP B 1 464 ? -15.531 47.812 -8.82 1 25.14 464 ASP B N 1
ATOM 10011 C CA . ASP B 1 464 ? -14.219 48.281 -9.266 1 25.14 464 ASP B CA 1
ATOM 10012 C C . ASP B 1 464 ? -13.289 48.5 -8.078 1 25.14 464 ASP B C 1
ATOM 10014 O O . ASP B 1 464 ? -13.242 49.594 -7.504 1 25.14 464 ASP B O 1
ATOM 10018 N N . HIS B 1 465 ? -13.328 47.875 -6.996 1 23.78 465 HIS B N 1
ATOM 10019 C CA . HIS B 1 465 ? -12.211 48.344 -6.191 1 23.78 465 HIS B CA 1
ATOM 10020 C C . HIS B 1 465 ? -10.914 48.312 -6.98 1 23.78 465 HIS B C 1
ATOM 10022 O O . HIS B 1 465 ? -10.695 47.438 -7.801 1 23.78 465 HIS B O 1
ATOM 10028 N N . LYS B 1 466 ? -10.242 49.438 -7.27 1 23.03 466 LYS B N 1
ATOM 10029 C CA . LYS B 1 466 ? -8.938 49.719 -7.855 1 23.03 466 LYS B CA 1
ATOM 10030 C C . LYS B 1 466 ? -7.961 48.562 -7.621 1 23.03 466 LYS B C 1
ATOM 10032 O O . LYS B 1 466 ? -7.891 48.031 -6.516 1 23.03 466 LYS B O 1
ATOM 10037 N N . ALA B 1 467 ? -7.688 47.906 -8.688 1 24.05 467 ALA B N 1
ATOM 10038 C CA . ALA B 1 467 ? -6.621 46.938 -8.93 1 24.05 467 ALA B CA 1
ATOM 10039 C C . ALA B 1 467 ? -5.371 47.281 -8.133 1 24.05 467 ALA B C 1
ATOM 10041 O O . ALA B 1 467 ? -4.73 48.312 -8.383 1 24.05 467 ALA B O 1
ATOM 10042 N N . LEU B 1 468 ? -5.348 47.219 -6.906 1 22.06 468 LEU B N 1
ATOM 10043 C CA . LEU B 1 468 ? -4.031 47.531 -6.355 1 22.06 468 LEU B CA 1
ATOM 10044 C C . LEU B 1 468 ? -2.928 46.938 -7.219 1 22.06 468 LEU B C 1
ATOM 10046 O O . LEU B 1 468 ? -3.105 45.844 -7.797 1 22.06 468 LEU B O 1
ATOM 10050 N N . GLY B 1 469 ? -1.979 47.688 -7.793 1 20.62 469 GLY B N 1
ATOM 10051 C CA . GLY B 1 469 ? -0.803 47.469 -8.625 1 20.62 469 GLY B CA 1
ATOM 10052 C C . GLY B 1 469 ? -0.121 46.156 -8.391 1 20.62 469 GLY B C 1
ATOM 10053 O O . GLY B 1 469 ? -0.127 45.625 -7.273 1 20.62 469 GLY B O 1
ATOM 10054 N N . THR B 1 470 ? -0.159 45.406 -9.328 1 23.17 470 THR B N 1
ATOM 10055 C CA . THR B 1 470 ? 0.621 44.188 -9.5 1 23.17 470 THR B CA 1
ATOM 10056 C C . THR B 1 470 ? 2.082 44.438 -9.125 1 23.17 470 THR B C 1
ATOM 10058 O O . THR B 1 470 ? 2.822 45.062 -9.867 1 23.17 470 THR B O 1
ATOM 10061 N N . SER B 1 471 ? 2.43 44.938 -8.008 1 21.2 471 SER B N 1
ATOM 10062 C CA . SER B 1 471 ? 3.867 45.094 -7.816 1 21.2 471 SER B CA 1
ATOM 10063 C C . SER B 1 471 ? 4.633 43.875 -8.289 1 21.2 471 SER B C 1
ATOM 10065 O O . SER B 1 471 ? 4.293 42.75 -7.922 1 21.2 471 SER B O 1
ATOM 10067 N N . ARG B 1 472 ? 4.984 43.906 -9.516 1 22.61 472 ARG B N 1
ATOM 10068 C CA . ARG B 1 472 ? 6.02 43.125 -10.156 1 22.61 472 ARG B CA 1
ATOM 10069 C C . ARG B 1 472 ? 7.141 42.781 -9.18 1 22.61 472 ARG B C 1
ATOM 10071 O O . ARG B 1 472 ? 7.797 43.688 -8.641 1 22.61 472 ARG B O 1
ATOM 10078 N N . TRP B 1 473 ? 7.02 41.844 -8.547 1 20.3 473 TRP B N 1
ATOM 10079 C CA . TRP B 1 473 ? 8.195 41.562 -7.734 1 20.3 473 TRP B CA 1
ATOM 10080 C C . TRP B 1 473 ? 9.445 41.469 -8.602 1 20.3 473 TRP B C 1
ATOM 10082 O O . TRP B 1 473 ? 9.453 40.812 -9.633 1 20.3 473 TRP B O 1
ATOM 10092 N N . PRO B 1 474 ? 10.094 42.531 -8.906 1 21.38 474 PRO B N 1
ATOM 10093 C CA . PRO B 1 474 ? 11.328 42.531 -9.695 1 21.38 474 PRO B CA 1
ATOM 10094 C C . PRO B 1 474 ? 12.125 41.25 -9.516 1 21.38 474 PRO B C 1
ATOM 10096 O O . PRO B 1 474 ? 12.117 40.656 -8.43 1 21.38 474 PRO B O 1
ATOM 10099 N N . SER B 1 475 ? 12.18 40.594 -10.555 1 21.38 475 SER B N 1
ATOM 10100 C CA . SER B 1 475 ? 13.141 39.5 -10.703 1 21.38 475 SER B CA 1
ATOM 10101 C C . SER B 1 475 ? 14.531 39.938 -10.25 1 21.38 475 SER B C 1
ATOM 10103 O O . SER B 1 475 ? 15.07 40.938 -10.734 1 21.38 475 SER B O 1
ATOM 10105 N N . VAL B 1 476 ? 14.883 39.969 -9.094 1 21 476 VAL B N 1
ATOM 10106 C CA . VAL B 1 476 ? 16.25 40.281 -8.703 1 21 476 VAL B CA 1
ATOM 10107 C C . VAL B 1 476 ? 17.234 39.531 -9.594 1 21 476 VAL B C 1
ATOM 10109 O O . VAL B 1 476 ? 17.219 38.312 -9.664 1 21 476 VAL B O 1
ATOM 10112 N N . GLU B 1 477 ? 17.422 40.062 -10.828 1 21 477 GLU B N 1
ATOM 10113 C CA . GLU B 1 477 ? 18.641 39.781 -11.586 1 21 477 GLU B CA 1
ATOM 10114 C C . GLU B 1 477 ? 19.844 39.625 -10.656 1 21 477 GLU B C 1
ATOM 10116 O O . GLU B 1 477 ? 20.172 40.531 -9.891 1 21 477 GLU B O 1
ATOM 10121 N N . SER B 1 478 ? 20.062 38.5 -10.328 1 20.28 478 SER B N 1
ATOM 10122 C CA . SER B 1 478 ? 21.25 38.188 -9.539 1 20.28 478 SER B CA 1
ATOM 10123 C C . SER B 1 478 ? 22.516 38.562 -10.289 1 20.28 478 SER B C 1
ATOM 10125 O O . SER B 1 478 ? 22.938 37.875 -11.227 1 20.28 478 SER B O 1
ATOM 10127 N N . ASN B 1 479 ? 22.484 39.781 -10.922 1 19.12 479 ASN B N 1
ATOM 10128 C CA . ASN B 1 479 ? 23.844 40.188 -11.266 1 19.12 479 ASN B CA 1
ATOM 10129 C C . ASN B 1 479 ? 24.797 39.969 -10.109 1 19.12 479 ASN B C 1
ATOM 10131 O O . ASN B 1 479 ? 24.75 40.688 -9.094 1 19.12 479 ASN B O 1
ATOM 10135 N N . ASP B 1 480 ? 25.078 38.875 -9.938 1 19.41 480 ASP B N 1
ATOM 10136 C CA . ASP B 1 480 ? 26.156 38.656 -8.977 1 19.41 480 ASP B CA 1
ATOM 10137 C C . ASP B 1 480 ? 27.453 39.312 -9.43 1 19.41 480 ASP B C 1
ATOM 10139 O O . ASP B 1 480 ? 28.156 38.812 -10.312 1 19.41 480 ASP B O 1
ATOM 10143 N N . PRO B 1 481 ? 27.375 40.5 -9.945 1 19.64 481 PRO B N 1
ATOM 10144 C CA . PRO B 1 481 ? 28.797 40.844 -10.055 1 19.64 481 PRO B CA 1
ATOM 10145 C C . PRO B 1 481 ? 29.609 40.344 -8.852 1 19.64 481 PRO B C 1
ATOM 10147 O O . PRO B 1 481 ? 29.031 39.969 -7.824 1 19.64 481 PRO B O 1
ATOM 10150 N N . ARG B 1 482 ? 31.062 40.469 -9.055 1 20.44 482 ARG B N 1
ATOM 10151 C CA . ARG B 1 482 ? 32.188 40.312 -8.141 1 20.44 482 ARG B CA 1
ATOM 10152 C C . ARG B 1 482 ? 31.969 41.125 -6.871 1 20.44 482 ARG B C 1
ATOM 10154 O O . ARG B 1 482 ? 32.094 42.375 -6.879 1 20.44 482 ARG B O 1
ATOM 10161 N N . TYR B 1 483 ? 30.906 41.219 -6.273 1 18.67 483 TYR B N 1
ATOM 10162 C CA . TYR B 1 483 ? 30.828 42 -5.031 1 18.67 483 TYR B CA 1
ATOM 10163 C C . TYR B 1 483 ? 32.125 41.906 -4.254 1 18.67 483 TYR B C 1
ATOM 10165 O O . TYR B 1 483 ? 32.531 40.812 -3.811 1 18.67 483 TYR B O 1
ATOM 10173 N N . ALA B 1 484 ? 32.969 42.688 -4.574 1 17.84 484 ALA B N 1
ATOM 10174 C CA . ALA B 1 484 ? 34.219 43.188 -4.043 1 17.84 484 ALA B CA 1
ATOM 10175 C C . ALA B 1 484 ? 34.188 43.25 -2.52 1 17.84 484 ALA B C 1
ATOM 10177 O O . ALA B 1 484 ? 33.156 43.469 -1.913 1 17.84 484 ALA B O 1
ATOM 10178 N N . SER B 1 485 ? 35.25 42.812 -1.927 1 18.44 485 SER B N 1
ATOM 10179 C CA . SER B 1 485 ? 35.75 42.5 -0.6 1 18.44 485 SER B CA 1
ATOM 10180 C C . SER B 1 485 ? 35.656 43.688 0.342 1 18.44 485 SER B C 1
ATOM 10182 O O . SER B 1 485 ? 36 43.562 1.525 1 18.44 485 SER B O 1
ATOM 10184 N N . THR B 1 486 ? 35.406 44.844 -0.225 1 16.53 486 THR B N 1
ATOM 10185 C CA . THR B 1 486 ? 36.094 45.781 0.648 1 16.53 486 THR B CA 1
ATOM 10186 C C . THR B 1 486 ? 35.438 45.812 2.021 1 16.53 486 THR B C 1
ATOM 10188 O O . THR B 1 486 ? 35.781 46.688 2.848 1 16.53 486 THR B O 1
ATOM 10191 N N . VAL B 1 487 ? 34.406 45.219 2.162 1 17.28 487 VAL B N 1
ATOM 10192 C CA . VAL B 1 487 ? 33.75 45.844 3.312 1 17.28 487 VAL B CA 1
ATOM 10193 C C . VAL B 1 487 ? 34.781 46.031 4.434 1 17.28 487 VAL B C 1
ATOM 10195 O O . VAL B 1 487 ? 35.406 45.062 4.867 1 17.28 487 VAL B O 1
ATOM 10198 N N . VAL B 1 488 ? 35.25 47.156 4.621 1 16.66 488 VAL B N 1
ATOM 10199 C CA . VAL B 1 488 ? 36.094 47.781 5.645 1 16.66 488 VAL B CA 1
ATOM 10200 C C . VAL B 1 488 ? 35.562 47.406 7.031 1 16.66 488 VAL B C 1
ATOM 10202 O O . VAL B 1 488 ? 34.344 47.344 7.25 1 16.66 488 VAL B O 1
ATOM 10205 N N . GLU B 1 489 ? 36.312 46.812 7.816 1 17.44 489 GLU B N 1
ATOM 10206 C CA . GLU B 1 489 ? 36.469 46.375 9.203 1 17.44 489 GLU B CA 1
ATOM 10207 C C . GLU B 1 489 ? 36.031 47.5 10.164 1 17.44 489 GLU B C 1
ATOM 10209 O O . GLU B 1 489 ? 36.156 47.344 11.383 1 17.44 489 GLU B O 1
ATOM 10214 N N . SER B 1 490 ? 35.281 48.469 9.766 1 16.22 490 SER B N 1
ATOM 10215 C CA . SER B 1 490 ? 35.531 49.531 10.734 1 16.22 490 SER B CA 1
ATOM 10216 C C . SER B 1 490 ? 35.344 49.031 12.164 1 16.22 490 SER B C 1
ATOM 10218 O O . SER B 1 490 ? 34.469 48.188 12.414 1 16.22 490 SER B O 1
ATOM 10220 N N . PRO B 1 491 ? 36.312 49.375 13.055 1 17.58 491 PRO B N 1
ATOM 10221 C CA . PRO B 1 491 ? 36.562 49.188 14.492 1 17.58 491 PRO B CA 1
ATOM 10222 C C . PRO B 1 491 ? 35.438 49.75 15.359 1 17.58 491 PRO B C 1
ATOM 10224 O O . PRO B 1 491 ? 35.594 49.906 16.578 1 17.58 491 PRO B O 1
ATOM 10227 N N . LEU B 1 492 ? 34.312 49.875 14.836 1 15.65 492 LEU B N 1
ATOM 10228 C CA . LEU B 1 492 ? 33.562 50.719 15.773 1 15.65 492 LEU B CA 1
ATOM 10229 C C . LEU B 1 492 ? 33.875 50.312 17.219 1 15.65 492 LEU B C 1
ATOM 10231 O O . LEU B 1 492 ? 33.969 49.125 17.531 1 15.65 492 LEU B O 1
ATOM 10235 N N . GLU B 1 493 ? 34.312 51.25 18.031 1 15.94 493 GLU B N 1
ATOM 10236 C CA . GLU B 1 493 ? 34.688 51.625 19.391 1 15.94 493 GLU B CA 1
ATOM 10237 C C . GLU B 1 493 ? 33.531 51.344 20.359 1 15.94 493 GLU B C 1
ATOM 10239 O O . GLU B 1 493 ? 33.688 51.562 21.562 1 15.94 493 GLU B O 1
ATOM 10244 N N . VAL B 1 494 ? 32.625 50.594 20 1 14.99 494 VAL B N 1
ATOM 10245 C CA . VAL B 1 494 ? 31.609 50.781 21.031 1 14.99 494 VAL B CA 1
ATOM 10246 C C . VAL B 1 494 ? 32.25 50.719 22.406 1 14.99 494 VAL B C 1
ATOM 10248 O O . VAL B 1 494 ? 32.75 49.656 22.828 1 14.99 494 VAL B O 1
ATOM 10251 N N . GLU B 1 495 ? 32.906 51.781 22.75 1 16.08 495 GLU B N 1
ATOM 10252 C CA . GLU B 1 495 ? 33.188 52.094 24.141 1 16.08 495 GLU B CA 1
ATOM 10253 C C . GLU B 1 495 ? 31.906 52.062 24.984 1 16.08 495 GLU B C 1
ATOM 10255 O O . GLU B 1 495 ? 31.031 52.906 24.812 1 16.08 495 GLU B O 1
ATOM 10260 N N . ARG B 1 496 ? 31.25 51 24.922 1 14.91 496 ARG B N 1
ATOM 10261 C CA . ARG B 1 496 ? 30.281 51.094 26.016 1 14.91 496 ARG B CA 1
ATOM 10262 C C . ARG B 1 496 ? 30.828 51.969 27.156 1 14.91 496 ARG B C 1
ATOM 10264 O O . ARG B 1 496 ? 32 51.844 27.5 1 14.91 496 ARG B O 1
ATOM 10271 N N . ARG B 1 497 ? 30.047 52.875 27.656 1 14.98 497 ARG B N 1
ATOM 10272 C CA . ARG B 1 497 ? 29.688 53.938 28.609 1 14.98 497 ARG B CA 1
ATOM 10273 C C . ARG B 1 497 ? 30.062 53.531 30.031 1 14.98 497 ARG B C 1
ATOM 10275 O O . ARG B 1 497 ? 30.25 52.344 30.312 1 14.98 497 ARG B O 1
ATOM 10282 N N . ARG B 1 498 ? 29.406 54.281 30.953 1 14.98 498 ARG B N 1
ATOM 10283 C CA . ARG B 1 498 ? 29.641 55.156 32.094 1 14.98 498 ARG B CA 1
ATOM 10284 C C . ARG B 1 498 ? 29.719 54.375 33.375 1 14.98 498 ARG B C 1
ATOM 10286 O O . ARG B 1 498 ? 30.734 54.406 34.094 1 14.98 498 ARG B O 1
ATOM 10293 N N . SER B 1 499 ? 28.719 54.812 34.375 1 14.76 499 SER B N 1
ATOM 10294 C CA . SER B 1 499 ? 28.75 55.562 35.625 1 14.76 499 SER B CA 1
ATOM 10295 C C . SER B 1 499 ? 28.703 54.625 36.812 1 14.76 499 SER B C 1
ATOM 10297 O O . SER B 1 499 ? 29.531 54.75 37.719 1 14.76 499 SER B O 1
ATOM 10299 N N . ILE B 1 500 ? 27.391 54.281 37.281 1 14.82 500 ILE B N 1
ATOM 10300 C CA . ILE B 1 500 ? 26.891 54.781 38.531 1 14.82 500 ILE B CA 1
ATOM 10301 C C . ILE B 1 500 ? 27.531 54.062 39.688 1 14.82 500 ILE B C 1
ATOM 10303 O O . ILE B 1 500 ? 27.938 52.906 39.562 1 14.82 500 ILE B O 1
ATOM 10307 N N . SER B 1 501 ? 26.969 54.438 40.969 1 14.88 501 SER B N 1
ATOM 10308 C CA . SER B 1 501 ? 27.25 54.906 42.312 1 14.88 501 SER B CA 1
ATOM 10309 C C . SER B 1 501 ? 27.25 53.75 43.312 1 14.88 501 SER B C 1
ATOM 10311 O O . SER B 1 501 ? 28.203 53.594 44.094 1 14.88 501 SER B O 1
ATOM 10313 N N . ARG B 1 502 ? 25.938 53.406 43.969 1 15.07 502 ARG B N 1
ATOM 10314 C CA . ARG B 1 502 ? 25.766 53.781 45.375 1 15.07 502 ARG B CA 1
ATOM 10315 C C . ARG B 1 502 ? 26.391 52.719 46.281 1 15.07 502 ARG B C 1
ATOM 10317 O O . ARG B 1 502 ? 26.766 51.625 45.812 1 15.07 502 ARG B O 1
ATOM 10324 N N . ARG B 1 503 ? 25.422 52.25 47.281 1 15.07 503 ARG B N 1
ATOM 10325 C CA . ARG B 1 503 ? 25.453 52.5 48.719 1 15.07 503 ARG B CA 1
ATOM 10326 C C . ARG B 1 503 ? 26.203 51.406 49.469 1 15.07 503 ARG B C 1
ATOM 10328 O O . ARG B 1 503 ? 26.438 50.344 48.906 1 15.07 503 ARG B O 1
ATOM 10335 N N . PRO B 1 504 ? 25.406 51.094 50.625 1 15.23 504 PRO B N 1
ATOM 10336 C CA . PRO B 1 504 ? 25.875 51.188 52 1 15.23 504 PRO B CA 1
ATOM 10337 C C . PRO B 1 504 ? 26.562 49.875 52.469 1 15.23 504 PRO B C 1
ATOM 10339 O O . PRO B 1 504 ? 27.781 49.812 52.562 1 15.23 504 PRO B O 1
ATOM 10342 N N . LYS B 1 505 ? 25.734 49.25 53.469 1 15.2 505 LYS B N 1
ATOM 10343 C CA . LYS B 1 505 ? 26.062 49.125 54.906 1 15.2 505 LYS B CA 1
ATOM 10344 C C . LYS B 1 505 ? 26.75 47.781 55.156 1 15.2 505 LYS B C 1
ATOM 10346 O O . LYS B 1 505 ? 26.656 46.844 54.344 1 15.2 505 LYS B O 1
ATOM 10351 N N . GLU B 1 506 ? 26.469 47.406 56.438 1 14.8 506 GLU B N 1
ATOM 10352 C CA . GLU B 1 506 ? 27.281 46.938 57.562 1 14.8 506 GLU B CA 1
ATOM 10353 C C . GLU B 1 506 ? 27.406 45.406 57.594 1 14.8 506 GLU B C 1
ATOM 10355 O O . GLU B 1 506 ? 28.516 44.875 57.656 1 14.8 506 GLU B O 1
ATOM 10360 N N . THR B 1 507 ? 26.422 44.781 58.375 1 15.04 507 THR B N 1
ATOM 10361 C CA . THR B 1 507 ? 26.812 44.281 59.688 1 15.04 507 THR B CA 1
ATOM 10362 C C . THR B 1 507 ? 27.297 42.844 59.625 1 15.04 507 THR B C 1
ATOM 10364 O O . THR B 1 507 ? 27.031 42.156 58.625 1 15.04 507 THR B O 1
ATOM 10367 N N . GLN B 1 508 ? 26.984 42.094 60.812 1 14.59 508 GLN B N 1
ATOM 10368 C CA . GLN B 1 508 ? 27.734 41.406 61.844 1 14.59 508 GLN B CA 1
ATOM 10369 C C . GLN B 1 508 ? 27.781 39.906 61.625 1 14.59 508 GLN B C 1
ATOM 10371 O O . GLN B 1 508 ? 28.75 39.406 61.031 1 14.59 508 GLN B O 1
ATOM 10376 N N . SER B 1 509 ? 27.203 39.125 62.719 1 14.7 509 SER B N 1
ATOM 10377 C CA . SER B 1 509 ? 27.906 38.344 63.719 1 14.7 509 SER B CA 1
ATOM 10378 C C . SER B 1 509 ? 27.828 36.844 63.375 1 14.7 509 SER B C 1
ATOM 10380 O O . SER B 1 509 ? 28.859 36.156 63.25 1 14.7 509 SER B O 1
ATOM 10382 N N . GLU B 1 510 ? 26.891 36.062 64.188 1 14.87 510 GLU B N 1
ATOM 10383 C CA . GLU B 1 510 ? 27.234 35.188 65.312 1 14.87 510 GLU B CA 1
ATOM 10384 C C . GLU B 1 510 ? 27.297 33.75 64.875 1 14.87 510 GLU B C 1
ATOM 10386 O O . GLU B 1 510 ? 26.828 33.406 63.781 1 14.87 510 GLU B O 1
ATOM 10391 N N . SER B 1 511 ? 26.688 32.844 65.875 1 14.88 511 SER B N 1
ATOM 10392 C CA . SER B 1 511 ? 27.234 31.797 66.75 1 14.88 511 SER B CA 1
ATOM 10393 C C . SER B 1 511 ? 26.938 30.406 66.188 1 14.88 511 SER B C 1
ATOM 10395 O O . SER B 1 511 ? 27.859 29.594 66 1 14.88 511 SER B O 1
ATOM 10397 N N . SER B 1 512 ? 25.812 29.703 66.812 1 14.73 512 SER B N 1
ATOM 10398 C CA . SER B 1 512 ? 25.922 28.641 67.812 1 14.73 512 SER B CA 1
ATOM 10399 C C . SER B 1 512 ? 25.766 27.266 67.188 1 14.73 512 SER B C 1
ATOM 10401 O O . SER B 1 512 ? 25.328 27.172 66 1 14.73 512 SER B O 1
ATOM 10403 N N . GLU B 1 513 ? 24.953 26.312 68 1 14.74 513 GLU B N 1
ATOM 10404 C CA . GLU B 1 513 ? 25.266 25.094 68.75 1 14.74 513 GLU B CA 1
ATOM 10405 C C . GLU B 1 513 ? 24.812 23.844 67.938 1 14.74 513 GLU B C 1
ATOM 10407 O O . GLU B 1 513 ? 25.609 22.953 67.688 1 14.74 513 GLU B O 1
ATOM 10412 N N . GLN B 1 514 ? 23.672 23.109 68.562 1 14.12 514 GLN B N 1
ATOM 10413 C CA . GLN B 1 514 ? 23.641 21.891 69.312 1 14.12 514 GLN B CA 1
ATOM 10414 C C . GLN B 1 514 ? 23.156 20.703 68.5 1 14.12 514 GLN B C 1
ATOM 10416 O O . GLN B 1 514 ? 22.578 20.891 67.438 1 14.12 514 GLN B O 1
ATOM 10421 N N . LYS B 1 515 ? 22.469 19.656 69.312 1 15.11 515 LYS B N 1
ATOM 10422 C CA . LYS B 1 515 ? 22.672 18.266 69.688 1 15.11 515 LYS B CA 1
ATOM 10423 C C . LYS B 1 515 ? 21.828 17.328 68.812 1 15.11 515 LYS B C 1
ATOM 10425 O O . LYS B 1 515 ? 22.359 16.391 68.25 1 15.11 515 LYS B O 1
ATOM 10430 N N . GLU B 1 516 ? 20.5 16.859 69.312 1 14.69 516 GLU B N 1
ATOM 10431 C CA . GLU B 1 516 ? 20.25 15.617 70 1 14.69 516 GLU B CA 1
ATOM 10432 C C . GLU B 1 516 ? 19.594 14.586 69.125 1 14.69 516 GLU B C 1
ATOM 10434 O O . GLU B 1 516 ? 19.109 14.922 68 1 14.69 516 GLU B O 1
ATOM 10439 N N . SER B 1 517 ? 18.578 13.695 69.75 1 14.95 517 SER B N 1
ATOM 10440 C CA . SER B 1 517 ? 18.422 12.32 70.188 1 14.95 517 SER B CA 1
ATOM 10441 C C . SER B 1 517 ? 17.328 11.602 69.438 1 14.95 517 SER B C 1
ATOM 10443 O O . SER B 1 517 ? 17.188 10.375 69.5 1 14.95 517 SER B O 1
ATOM 10445 N N . LEU B 1 518 ? 16.531 12.078 68.5 1 14.39 518 LEU B N 1
ATOM 10446 C CA . LEU B 1 518 ? 15.211 11.547 68.812 1 14.39 518 LEU B CA 1
ATOM 10447 C C . LEU B 1 518 ? 15.156 10.039 68.562 1 14.39 518 LEU B C 1
ATOM 10449 O O . LEU B 1 518 ? 15.641 9.547 67.562 1 14.39 518 LEU B O 1
ATOM 10453 N N . PRO B 1 519 ? 14.391 9.336 69.5 1 15.5 519 PRO B N 1
ATOM 10454 C CA . PRO B 1 519 ? 14.359 7.953 70 1 15.5 519 PRO B CA 1
ATOM 10455 C C . PRO B 1 519 ? 13.734 6.996 68.938 1 15.5 519 PRO B C 1
ATOM 10457 O O . PRO B 1 519 ? 14.445 6.176 68.375 1 15.5 519 PRO B O 1
ATOM 10460 N N . THR B 1 520 ? 12.477 6.445 69.375 1 14.98 520 THR B N 1
ATOM 10461 C CA . THR B 1 520 ? 12.062 5.148 69.875 1 14.98 520 THR B CA 1
ATOM 10462 C C . THR B 1 520 ? 11.438 4.297 68.812 1 14.98 520 THR B C 1
ATOM 10464 O O . THR B 1 520 ? 10.969 4.824 67.75 1 14.98 520 THR B O 1
ATOM 10467 N N . ILE B 1 521 ? 11.016 2.984 69.188 1 14.98 521 ILE B N 1
ATOM 10468 C CA . ILE B 1 521 ? 11.07 1.581 68.75 1 14.98 521 ILE B CA 1
ATOM 10469 C C . ILE B 1 521 ? 9.805 1.211 68 1 14.98 521 ILE B C 1
ATOM 10471 O O . ILE B 1 521 ? 9.875 0.6 66.938 1 14.98 521 ILE B O 1
ATOM 10475 N N . GLN B 1 522 ? 8.461 1.611 68.438 1 14.44 522 GLN B N 1
ATOM 10476 C CA . GLN B 1 522 ? 7.68 0.528 69 1 14.44 522 GLN B CA 1
ATOM 10477 C C . GLN B 1 522 ? 7.07 -0.358 67.938 1 14.44 522 GLN B C 1
ATOM 10479 O O . GLN B 1 522 ? 6.969 0.048 66.75 1 14.44 522 GLN B O 1
ATOM 10484 N N . SER B 1 523 ? 5.734 -1.017 68.312 1 15.04 523 SER B N 1
ATOM 10485 C CA . SER B 1 523 ? 5.246 -2.359 68.562 1 15.04 523 SER B CA 1
ATOM 10486 C C . SER B 1 523 ? 4.488 -2.939 67.375 1 15.04 523 SER B C 1
ATOM 10488 O O . SER B 1 523 ? 4.809 -4.031 66.938 1 15.04 523 SER B O 1
ATOM 10490 N N . ILE B 1 524 ? 2.992 -2.91 67.375 1 14.46 524 ILE B N 1
ATOM 10491 C CA . ILE B 1 524 ? 2.113 -4.031 67.75 1 14.46 524 ILE B CA 1
ATOM 10492 C C . ILE B 1 524 ? 1.589 -4.66 66.438 1 14.46 524 ILE B C 1
ATOM 10494 O O . ILE B 1 524 ? 1.124 -3.953 65.562 1 14.46 524 ILE B O 1
ATOM 10498 N N . ILE B 1 525 ? 1.587 -6 66.25 1 15.71 525 ILE B N 1
ATOM 10499 C CA . ILE B 1 525 ? 1.483 -7.105 65.312 1 15.71 525 ILE B CA 1
ATOM 10500 C C . ILE B 1 525 ? 0.029 -7.285 64.875 1 15.71 525 ILE B C 1
ATOM 10502 O O . ILE B 1 525 ? -0.253 -7.953 63.875 1 15.71 525 ILE B O 1
ATOM 10506 N N . GLU B 1 526 ? -1.109 -6.688 65.375 1 15.2 526 GLU B N 1
ATOM 10507 C CA . GLU B 1 526 ? -2.176 -7.578 65.812 1 15.2 526 GLU B CA 1
ATOM 10508 C C . GLU B 1 526 ? -2.822 -8.305 64.625 1 15.2 526 GLU B C 1
ATOM 10510 O O . GLU B 1 526 ? -2.996 -7.723 63.562 1 15.2 526 GLU B O 1
ATOM 10515 N N . ALA B 1 527 ? -3.322 -9.594 64.875 1 15.37 527 ALA B N 1
ATOM 10516 C CA . ALA B 1 527 ? -3.664 -10.969 64.5 1 15.37 527 ALA B CA 1
ATOM 10517 C C . ALA B 1 527 ? -4.984 -11.008 63.719 1 15.37 527 ALA B C 1
ATOM 10519 O O . ALA B 1 527 ? -5.062 -11.602 62.656 1 15.37 527 ALA B O 1
ATOM 10520 N N . MET B 1 528 ? -6.242 -10.977 64.438 1 14.76 528 MET B N 1
ATOM 10521 C CA . MET B 1 528 ? -7.039 -12.18 64.688 1 14.76 528 MET B CA 1
ATOM 10522 C C . MET B 1 528 ? -8 -12.398 63.5 1 14.76 528 MET B C 1
ATOM 10524 O O . MET B 1 528 ? -8.055 -13.492 62.938 1 14.76 528 MET B O 1
ATOM 10528 N N . ASN B 1 529 ? -9.438 -12.062 63.625 1 15.12 529 ASN B N 1
ATOM 10529 C CA . ASN B 1 529 ? -10.555 -12.938 63.969 1 15.12 529 ASN B CA 1
ATOM 10530 C C . ASN B 1 529 ? -11.352 -13.336 62.719 1 15.12 529 ASN B C 1
ATOM 10532 O O . ASN B 1 529 ? -11.461 -12.555 61.781 1 15.12 529 ASN B O 1
ATOM 10536 N N . PRO B 1 530 ? -12.141 -14.5 62.781 1 16.45 530 PRO B N 1
ATOM 10537 C CA . PRO B 1 530 ? -12.672 -15.594 61.969 1 16.45 530 PRO B CA 1
ATOM 10538 C C . PRO B 1 530 ? -13.938 -15.195 61.219 1 16.45 530 PRO B C 1
ATOM 10540 O O . PRO B 1 530 ? -14.109 -15.594 60.062 1 16.45 530 PRO B O 1
ATOM 10543 N N . GLU B 1 531 ? -15.016 -14.68 61.906 1 15.02 531 GLU B N 1
ATOM 10544 C CA . GLU B 1 531 ? -16.25 -15.438 62.062 1 15.02 531 GLU B CA 1
ATOM 10545 C C . GLU B 1 531 ? -17.094 -15.367 60.781 1 15.02 531 GLU B C 1
ATOM 10547 O O . GLU B 1 531 ? -17.453 -16.391 60.219 1 15.02 531 GLU B O 1
ATOM 10552 N N . SER B 1 532 ? -18.438 -14.805 60.938 1 15.06 532 SER B N 1
ATOM 10553 C CA . SER B 1 532 ? -19.812 -15.297 61 1 15.06 532 SER B CA 1
ATOM 10554 C C . SER B 1 532 ? -20.516 -15.156 59.656 1 15.06 532 SER B C 1
ATOM 10556 O O . SER B 1 532 ? -20.062 -14.398 58.812 1 15.06 532 SER B O 1
ATOM 10558 N N . ARG B 1 533 ? -21.984 -15.352 59.656 1 15.3 533 ARG B N 1
ATOM 10559 C CA . ARG B 1 533 ? -23.109 -16.125 59.125 1 15.3 533 ARG B CA 1
ATOM 10560 C C . ARG B 1 533 ? -23.672 -15.453 57.875 1 15.3 533 ARG B C 1
ATOM 10562 O O . ARG B 1 533 ? -23.25 -14.359 57.5 1 15.3 533 ARG B O 1
ATOM 10569 N N . LYS B 1 534 ? -25.141 -15.133 57.938 1 15.79 534 LYS B N 1
ATOM 10570 C CA . LYS B 1 534 ? -26.359 -15.695 57.344 1 15.79 534 LYS B CA 1
ATOM 10571 C C . LYS B 1 534 ? -26.922 -14.781 56.25 1 15.79 534 LYS B C 1
ATOM 10573 O O . LYS B 1 534 ? -27.891 -15.125 55.594 1 15.79 534 LYS B O 1
ATOM 10578 N N . GLU B 1 535 ? -26.5 -13.469 56.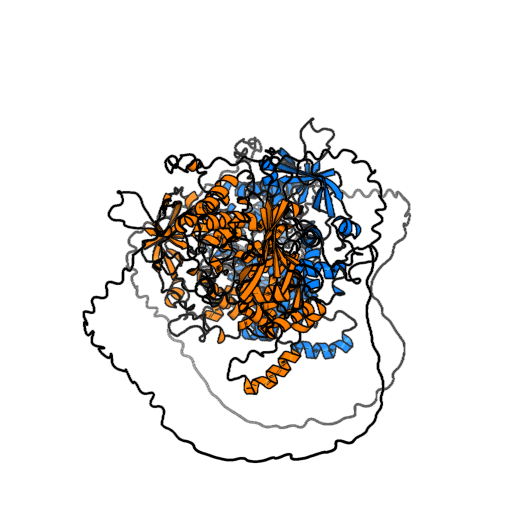062 1 14.88 535 GLU B N 1
ATOM 10579 C CA . GLU B 1 535 ? -27.562 -12.492 55.844 1 14.88 535 GLU B CA 1
ATOM 10580 C C . GLU B 1 535 ? -28.297 -12.734 54.531 1 14.88 535 GLU B C 1
ATOM 10582 O O . GLU B 1 535 ? -27.656 -12.906 53.469 1 14.88 535 GLU B O 1
ATOM 10587 N N . HIS B 1 536 ? -29.625 -12.719 54.531 1 17.22 536 HIS B N 1
ATOM 10588 C CA . HIS B 1 536 ? -30.891 -13.125 53.906 1 17.22 536 HIS B CA 1
ATOM 10589 C C . HIS B 1 536 ? -31.094 -12.461 52.562 1 17.22 536 HIS B C 1
ATOM 10591 O O . HIS B 1 536 ? -30.422 -11.477 52.25 1 17.22 536 HIS B O 1
ATOM 10597 N N . THR B 1 537 ? -32.312 -12.547 52.031 1 17.98 537 THR B N 1
ATOM 10598 C CA . THR B 1 537 ? -33.094 -13 50.875 1 17.98 537 THR B CA 1
ATOM 10599 C C . THR B 1 537 ? -33.312 -11.859 49.906 1 17.98 537 THR B C 1
ATOM 10601 O O . THR B 1 537 ? -33.094 -12.016 48.688 1 17.98 537 THR B O 1
ATOM 10604 N N . GLU B 1 538 ? -34.438 -11.078 50.125 1 17.08 538 GLU B N 1
ATOM 10605 C CA . GLU B 1 538 ? -35.688 -10.938 49.375 1 17.08 538 GLU B CA 1
ATOM 10606 C C . GLU B 1 538 ? -35.656 -9.719 48.469 1 17.08 538 GLU B C 1
ATOM 10608 O O . GLU B 1 538 ? -36.531 -9.555 47.625 1 17.08 538 GLU B O 1
ATOM 10613 N N . SER B 1 539 ? -34.75 -8.758 48.562 1 15.14 539 SER B N 1
ATOM 10614 C CA . SER B 1 539 ? -35.312 -7.418 48.562 1 15.14 539 SER B CA 1
ATOM 10615 C C . SER B 1 539 ? -35.781 -7.008 47.188 1 15.14 539 SER B C 1
ATOM 10617 O O . SER B 1 539 ? -36.688 -6.207 47.031 1 15.14 539 SER B O 1
ATOM 10619 N N . ALA B 1 540 ? -35.062 -7.227 46.125 1 15.93 540 ALA B N 1
ATOM 10620 C CA . ALA B 1 540 ? -34.844 -5.941 45.469 1 15.93 540 ALA B CA 1
ATOM 10621 C C . ALA B 1 540 ? -36.062 -5.602 44.562 1 15.93 540 ALA B C 1
ATOM 10623 O O . ALA B 1 540 ? -36.219 -6.172 43.5 1 15.93 540 ALA B O 1
ATOM 10624 N N . PRO B 1 541 ? -37.219 -5.699 45.125 1 17.66 541 PRO B N 1
ATOM 10625 C CA . PRO B 1 541 ? -38.281 -5.609 44.125 1 17.66 541 PRO B CA 1
ATOM 10626 C C . PRO B 1 541 ? -38.188 -4.34 43.281 1 17.66 541 PRO B C 1
ATOM 10628 O O . PRO B 1 541 ? -38.156 -3.234 43.844 1 17.66 541 PRO B O 1
ATOM 10631 N N . ASP B 1 542 ? -37.406 -4.367 42.375 1 17.02 542 ASP B N 1
ATOM 10632 C CA . ASP B 1 542 ? -37 -3.277 41.5 1 17.02 542 ASP B CA 1
ATOM 10633 C C . ASP B 1 542 ? -38.25 -2.588 40.906 1 17.02 542 ASP B C 1
ATOM 10635 O O . ASP B 1 542 ? -39.031 -3.209 40.188 1 17.02 542 ASP B O 1
ATOM 10639 N N . GLY B 1 543 ? -38.969 -1.797 41.812 1 15.95 543 GLY B N 1
ATOM 10640 C CA . GLY B 1 543 ? -40.125 -0.954 41.625 1 15.95 543 GLY B CA 1
ATOM 10641 C C . GLY B 1 543 ? -40.125 -0.187 40.312 1 15.95 543 GLY B C 1
ATOM 10642 O O . GLY B 1 543 ? -39.062 0.216 39.844 1 15.95 543 GLY B O 1
ATOM 10643 N N . ALA B 1 544 ? -41.188 -0.306 39.531 1 17.25 544 ALA B N 1
ATOM 10644 C CA . ALA B 1 544 ? -41.906 -0.024 38.312 1 17.25 544 ALA B CA 1
ATOM 10645 C C . ALA B 1 544 ? -42.156 1.474 38.125 1 17.25 544 ALA B C 1
ATOM 10647 O O . ALA B 1 544 ? -42.688 1.92 37.094 1 17.25 544 ALA B O 1
ATOM 10648 N N . PHE B 1 545 ? -41.812 2.326 39.188 1 15.41 545 PHE B N 1
ATOM 10649 C CA . PHE B 1 545 ? -42.656 3.5 39.281 1 15.41 545 PHE B CA 1
ATOM 10650 C C . PHE B 1 545 ? -42.531 4.371 38.031 1 15.41 545 PHE B C 1
ATOM 10652 O O . PHE B 1 545 ? -41.438 4.82 37.688 1 15.41 545 PHE B O 1
ATOM 10659 N N . VAL B 1 546 ? -43.5 4.293 37.094 1 17.78 546 VAL B N 1
ATOM 10660 C CA . VAL B 1 546 ? -43.969 4.965 35.906 1 17.78 546 VAL B CA 1
ATOM 10661 C C . VAL B 1 546 ? -44.25 6.434 36.188 1 17.78 546 VAL B C 1
ATOM 10663 O O . VAL B 1 546 ? -45.188 6.758 36.906 1 17.78 546 VAL B O 1
ATOM 10666 N N . PRO B 1 547 ? -43.375 7.199 36.844 1 17.39 547 PRO B N 1
ATOM 10667 C CA . PRO B 1 547 ? -44.062 8.406 37.312 1 17.39 547 PRO B CA 1
ATOM 10668 C C . PRO B 1 547 ? -44.844 9.102 36.219 1 17.39 547 PRO B C 1
ATOM 10670 O O . PRO B 1 547 ? -44.531 8.992 35.031 1 17.39 547 PRO B O 1
ATOM 10673 N N . PRO B 1 548 ? -46.094 9.383 36.562 1 17.28 548 PRO B N 1
ATOM 10674 C CA . PRO B 1 548 ? -47.188 9.992 35.781 1 17.28 548 PRO B CA 1
ATOM 10675 C C . PRO B 1 548 ? -46.781 11.289 35.094 1 17.28 548 PRO B C 1
ATOM 10677 O O . PRO B 1 548 ? -45.844 11.938 35.531 1 17.28 548 PRO B O 1
ATOM 10680 N N . PHE B 1 549 ? -47.344 11.469 33.938 1 18.28 549 PHE B N 1
ATOM 10681 C CA . PHE B 1 549 ? -47.438 12.422 32.844 1 18.28 549 PHE B CA 1
ATOM 10682 C C . PHE B 1 549 ? -47.969 13.758 33.312 1 18.28 549 PHE B C 1
ATOM 10684 O O . PHE B 1 549 ? -49.156 13.906 33.562 1 18.28 549 PHE B O 1
ATOM 10691 N N . ILE B 1 550 ? -47.375 14.297 34.5 1 16.19 550 ILE B N 1
ATOM 10692 C CA . ILE B 1 550 ? -48.094 15.461 35.031 1 16.19 550 ILE B CA 1
ATOM 10693 C C . ILE B 1 550 ? -48.312 16.469 33.875 1 16.19 550 ILE B C 1
ATOM 10695 O O . ILE B 1 550 ? -47.406 16.812 33.156 1 16.19 550 ILE B O 1
ATOM 10699 N N . LYS B 1 551 ? -49.656 16.688 33.656 1 18.19 551 LYS B N 1
ATOM 10700 C CA . LYS B 1 551 ? -50.438 17.641 32.906 1 18.19 551 LYS B CA 1
ATOM 10701 C C . LYS B 1 551 ? -50.094 19.078 33.25 1 18.19 551 LYS B C 1
ATOM 10703 O O . LYS B 1 551 ? -50.5 19.562 34.312 1 18.19 551 LYS B O 1
ATOM 10708 N N . VAL B 1 552 ? -48.844 19.562 33.344 1 17.34 552 VAL B N 1
ATOM 10709 C CA . VAL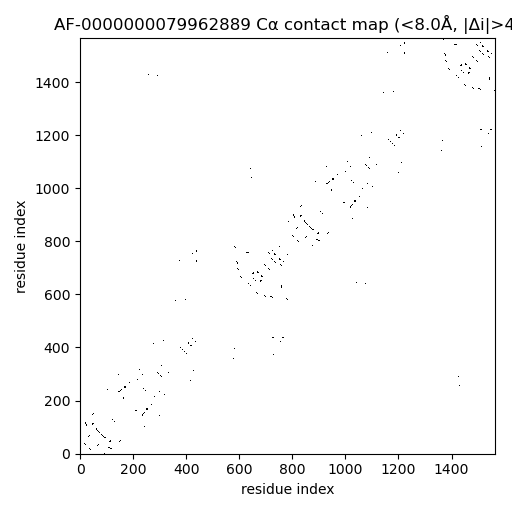 B 1 552 ? -48.75 20.953 33.781 1 17.34 552 VAL B CA 1
ATOM 10710 C C . VAL B 1 552 ? -49.594 21.828 32.875 1 17.34 552 VAL B C 1
ATOM 10712 O O . VAL B 1 552 ? -49.469 21.781 31.641 1 17.34 552 VAL B O 1
ATOM 10715 N N . SER B 1 553 ? -50.781 22.156 33.344 1 17.77 553 SER B N 1
ATOM 10716 C CA . SER B 1 553 ? -51.75 23.156 32.875 1 17.77 553 SER B CA 1
ATOM 10717 C C . SER B 1 553 ? -51.062 24.469 32.5 1 17.77 553 SER B C 1
ATOM 10719 O O . SER B 1 553 ? -50.156 24.922 33.219 1 17.77 553 SER B O 1
ATOM 10721 N N . ALA B 1 554 ? -51.188 24.812 31.172 1 19.17 554 ALA B N 1
ATOM 10722 C CA . ALA B 1 554 ? -50.938 25.938 30.297 1 19.17 554 ALA B CA 1
ATOM 10723 C C . ALA B 1 554 ? -51.656 27.203 30.797 1 19.17 554 ALA B C 1
ATOM 10725 O O . ALA B 1 554 ? -52.844 27.406 30.516 1 19.17 554 ALA B O 1
ATOM 10726 N N . GLN B 1 555 ? -51.719 27.297 32.094 1 18.91 555 GLN B N 1
ATOM 10727 C CA . GLN B 1 555 ? -52.406 28.578 32.219 1 18.91 555 GLN B CA 1
ATOM 10728 C C . GLN B 1 555 ? -51.719 29.656 31.406 1 18.91 555 GLN B C 1
ATOM 10730 O O . GLN B 1 555 ? -50.5 29.734 31.359 1 18.91 555 GLN B O 1
ATOM 10735 N N . SER B 1 556 ? -52.625 30.469 30.547 1 20.59 556 SER B N 1
ATOM 10736 C CA . SER B 1 556 ? -52.75 31.453 29.484 1 20.59 556 SER B CA 1
ATOM 10737 C C . SER B 1 556 ? -52.25 32.812 29.938 1 20.59 556 SER B C 1
ATOM 10739 O O . SER B 1 556 ? -52.406 33.812 29.219 1 20.59 556 SER B O 1
ATOM 10741 N N . ALA B 1 557 ? -51.625 33.062 31.016 1 21.94 557 ALA B N 1
ATOM 10742 C CA . ALA B 1 557 ? -51.656 34.5 31.391 1 21.94 557 ALA B CA 1
ATOM 10743 C C . ALA B 1 557 ? -51.125 35.375 30.25 1 21.94 557 ALA B C 1
ATOM 10745 O O . ALA B 1 557 ? -50.188 34.969 29.562 1 21.94 557 ALA B O 1
ATOM 10746 N N . GLU B 1 558 ? -51.906 36.531 29.812 1 21.97 558 GLU B N 1
ATOM 10747 C CA . GLU B 1 558 ? -52 37.656 28.891 1 21.97 558 GLU B CA 1
ATOM 10748 C C . GLU B 1 558 ? -50.812 38.562 28.969 1 21.97 558 GLU B C 1
ATOM 10750 O O . GLU B 1 558 ? -50.75 39.625 28.328 1 21.97 558 GLU B O 1
ATOM 10755 N N . ARG B 1 559 ? -49.812 38.375 29.766 1 21.41 559 ARG B N 1
ATOM 10756 C CA . ARG B 1 559 ? -49.031 39.594 29.953 1 21.41 559 ARG B CA 1
ATOM 10757 C C . ARG B 1 559 ? -48.5 40.125 28.625 1 21.41 559 ARG B C 1
ATOM 10759 O O . ARG B 1 559 ? -48.031 39.344 27.781 1 21.41 559 ARG B O 1
ATOM 10766 N N . GLY B 1 560 ? -48.844 41.375 28.109 1 22.48 560 GLY B N 1
ATOM 10767 C CA . GLY B 1 560 ? -48.656 42.312 27 1 22.48 560 GLY B CA 1
ATOM 10768 C C . GLY B 1 560 ? -47.219 42.562 26.672 1 22.48 560 GLY B C 1
ATOM 10769 O O . GLY B 1 560 ? -46.906 43.5 25.906 1 22.48 560 GLY B O 1
ATOM 10770 N N . GLU B 1 561 ? -46.219 42.094 27.406 1 21.78 561 GLU B N 1
ATOM 10771 C CA . GLU B 1 561 ? -44.938 42.781 27.297 1 21.78 561 GLU B CA 1
ATOM 10772 C C . GLU B 1 561 ? -44.406 42.75 25.875 1 21.78 561 GLU B C 1
ATOM 10774 O O . GLU B 1 561 ? -44.281 41.656 25.281 1 21.78 561 GLU B O 1
ATOM 10779 N N . GLU B 1 562 ? -44.406 43.812 25 1 23.67 562 GLU B N 1
ATOM 10780 C CA . GLU B 1 562 ? -43.969 44.281 23.688 1 23.67 562 GLU B CA 1
ATOM 10781 C C . GLU B 1 562 ? -42.5 44.062 23.484 1 23.67 562 GLU B C 1
ATOM 10783 O O . GLU B 1 562 ? -41.656 44.875 23.906 1 23.67 562 GLU B O 1
ATOM 10788 N N . SER B 1 563 ? -41.875 43.125 24.016 1 24.58 563 SER B N 1
ATOM 10789 C CA . SER B 1 563 ? -40.406 43.125 23.906 1 24.58 563 SER B CA 1
ATOM 10790 C C . SER B 1 563 ? -39.969 43.219 22.453 1 24.58 563 SER B C 1
ATOM 10792 O O . SER B 1 563 ? -40.438 42.469 21.609 1 24.58 563 SER B O 1
ATOM 10794 N N . ALA B 1 564 ? -39.438 44.344 21.875 1 23.89 564 ALA B N 1
ATOM 10795 C CA . ALA B 1 564 ? -38.969 44.719 20.547 1 23.89 564 ALA B CA 1
ATOM 10796 C C . ALA B 1 564 ? -37.906 43.719 20.047 1 23.89 564 ALA B C 1
ATOM 10798 O O . ALA B 1 564 ? -36.75 43.812 20.422 1 23.89 564 ALA B O 1
ATOM 10799 N N . ALA B 1 565 ? -38.062 42.562 20.141 1 27.05 565 ALA B N 1
ATOM 10800 C CA . ALA B 1 565 ? -37.219 41.594 19.422 1 27.05 565 ALA B CA 1
ATOM 10801 C C . ALA B 1 565 ? -37 42.031 17.984 1 27.05 565 ALA B C 1
ATOM 10803 O O . ALA B 1 565 ? -37.875 41.938 17.141 1 27.05 565 ALA B O 1
ATOM 10804 N N . ASP B 1 566 ? -36.438 43.219 17.797 1 25.3 566 ASP B N 1
ATOM 10805 C CA . ASP B 1 566 ? -36 43.625 16.469 1 25.3 566 ASP B CA 1
ATOM 10806 C C . ASP B 1 566 ? -35.312 42.469 15.727 1 25.3 566 ASP B C 1
ATOM 10808 O O . ASP B 1 566 ? -34.312 41.938 16.203 1 25.3 566 ASP B O 1
ATOM 10812 N N . SER B 1 567 ? -35.969 41.594 15.141 1 27.53 567 SER B N 1
ATOM 10813 C CA . SER B 1 567 ? -35.688 40.5 14.234 1 27.53 567 SER B CA 1
ATOM 10814 C C . SER B 1 567 ? -34.656 40.875 13.203 1 27.53 567 SER B C 1
ATOM 10816 O O . SER B 1 567 ? -34.938 41.531 12.203 1 27.53 567 SER B O 1
ATOM 10818 N N . TYR B 1 568 ? -33.562 41.562 13.586 1 27.12 568 TYR B N 1
ATOM 10819 C CA . TYR B 1 568 ? -32.562 41.75 12.547 1 27.12 568 TYR B CA 1
ATOM 10820 C C . TYR B 1 568 ? -32.281 40.438 11.805 1 27.12 568 TYR B C 1
ATOM 10822 O O . TYR B 1 568 ? -31.828 39.469 12.406 1 27.12 568 TYR B O 1
ATOM 10830 N N . ILE B 1 569 ? -33.094 40.031 10.914 1 33.5 569 ILE B N 1
ATOM 10831 C CA . ILE B 1 569 ? -32.875 39.031 9.898 1 33.5 569 ILE B CA 1
ATOM 10832 C C . ILE B 1 569 ? -31.453 39.156 9.352 1 33.5 569 ILE B C 1
ATOM 10834 O O . ILE B 1 569 ? -31.156 40.094 8.602 1 33.5 569 ILE B O 1
ATOM 10838 N N . GLN B 1 570 ? -30.422 39.156 10.094 1 34.66 570 GLN B N 1
ATOM 10839 C CA . GLN B 1 570 ? -29.062 39.125 9.539 1 34.66 570 GLN B CA 1
ATOM 10840 C C . GLN B 1 570 ? -29 38.156 8.367 1 34.66 570 GLN B C 1
ATOM 10842 O O . GLN B 1 570 ? -29.484 37 8.461 1 34.66 570 GLN B O 1
ATOM 10847 N N . GLU B 1 571 ? -29.109 38.438 7.141 1 44.94 571 GLU B N 1
ATOM 10848 C CA . GLU B 1 571 ? -29 37.781 5.848 1 44.94 571 GLU B CA 1
ATOM 10849 C C . GLU B 1 571 ? -28.031 36.625 5.91 1 44.94 571 GLU B C 1
ATOM 10851 O O . GLU B 1 571 ? -26.844 36.812 6.164 1 44.94 571 GLU B O 1
ATOM 10856 N N . ASP B 1 572 ? -28.406 35.438 6.418 1 62.5 572 ASP B N 1
ATOM 10857 C CA . ASP B 1 572 ? -27.672 34.188 6.582 1 62.5 572 ASP B CA 1
ATOM 10858 C C . ASP B 1 572 ? -27.094 33.719 5.25 1 62.5 572 ASP B C 1
ATOM 10860 O O . ASP B 1 572 ? -27.828 33.375 4.336 1 62.5 572 ASP B O 1
ATOM 10864 N N . LYS B 1 573 ? -25.953 34.125 4.891 1 72.38 573 LYS B N 1
ATOM 10865 C CA . LYS B 1 573 ? -25.219 33.844 3.664 1 72.38 573 LYS B CA 1
ATOM 10866 C C . LYS B 1 573 ? -25.297 32.375 3.307 1 72.38 573 LYS B C 1
ATOM 10868 O O . LYS B 1 573 ? -25.109 31.984 2.145 1 72.38 573 LYS B O 1
ATOM 10873 N N . GLU B 1 574 ? -25.812 31.609 4.219 1 78.81 574 GLU B N 1
ATOM 10874 C CA . GLU B 1 574 ? -25.781 30.156 3.984 1 78.81 574 GLU B CA 1
ATOM 10875 C C . GLU B 1 574 ? -26.906 29.719 3.066 1 78.81 574 GLU B C 1
ATOM 10877 O O . GLU B 1 574 ? -26.859 28.641 2.486 1 78.81 574 GLU B O 1
ATOM 10882 N N . HIS B 1 575 ? -27.859 30.516 2.896 1 77.75 575 HIS B N 1
ATOM 10883 C CA . HIS B 1 575 ? -29 30.141 2.057 1 77.75 575 HIS B CA 1
ATOM 10884 C C . HIS B 1 575 ? -28.797 30.609 0.622 1 77.75 575 HIS B C 1
ATOM 10886 O O . HIS B 1 575 ? -29.594 30.281 -0.26 1 77.75 575 HIS B O 1
ATOM 10892 N N . ASP B 1 576 ? -27.734 31.391 0.46 1 78.69 576 ASP B N 1
ATOM 10893 C CA . ASP B 1 576 ? -27.438 31.844 -0.893 1 78.69 576 ASP B CA 1
ATOM 10894 C C . ASP B 1 576 ? -26.922 30.688 -1.757 1 78.69 576 ASP B C 1
ATOM 10896 O O . ASP B 1 576 ? -25.969 30.016 -1.381 1 78.69 576 ASP B O 1
ATOM 10900 N N . LYS B 1 577 ? -27.688 30.406 -2.838 1 81.94 577 LYS B N 1
ATOM 10901 C CA . LYS B 1 577 ? -27.297 29.344 -3.771 1 81.94 577 LYS B CA 1
ATOM 10902 C C . LYS B 1 577 ? -26.859 29.922 -5.113 1 81.94 577 LYS B C 1
ATOM 10904 O O . LYS B 1 577 ? -27.672 30.062 -6.031 1 81.94 577 LYS B O 1
ATOM 10909 N N . LEU B 1 578 ? -25.609 30.203 -5.18 1 81.19 578 LEU B N 1
ATOM 10910 C CA . LEU B 1 578 ? -25.062 30.781 -6.402 1 81.19 578 LEU B CA 1
ATOM 10911 C C . LEU B 1 578 ? -24.672 29.703 -7.402 1 81.19 578 LEU B C 1
ATOM 10913 O O . LEU B 1 578 ? -24.766 29.906 -8.617 1 81.19 578 LEU B O 1
ATOM 10917 N N . LEU B 1 579 ? -24.219 28.562 -6.926 1 86.31 579 LEU B N 1
ATOM 10918 C CA . LEU B 1 579 ? -23.781 27.469 -7.793 1 86.31 579 LEU B CA 1
ATOM 10919 C C . LEU B 1 579 ? -24.828 26.359 -7.852 1 86.31 579 LEU B C 1
ATOM 10921 O O . LEU B 1 579 ? -25.469 26.062 -6.848 1 86.31 579 LEU B O 1
ATOM 10925 N N . PRO B 1 580 ? -24.844 25.844 -9.047 1 86.62 580 PRO B N 1
ATOM 10926 C CA . PRO B 1 580 ? -25.812 24.75 -9.148 1 86.62 580 PRO B CA 1
ATOM 10927 C C . PRO B 1 580 ? -25.391 23.516 -8.352 1 86.62 580 PRO B C 1
ATOM 10929 O O . PRO B 1 580 ? -24.203 23.188 -8.297 1 86.62 580 PRO B O 1
ATOM 10932 N N . GLY B 1 581 ? -26.281 22.969 -7.664 1 89.5 581 GLY B N 1
ATOM 10933 C CA . GLY B 1 581 ? -26.031 21.75 -6.902 1 89.5 581 GLY B CA 1
ATOM 10934 C C . GLY B 1 581 ? -26.125 20.484 -7.734 1 89.5 581 GLY B C 1
ATOM 10935 O O . GLY B 1 581 ? -26.531 19.438 -7.227 1 89.5 581 GLY B O 1
ATOM 10936 N N . GLN B 1 582 ? -25.797 20.594 -9.078 1 92.25 582 GLN B N 1
ATOM 10937 C CA . GLN B 1 582 ? -25.891 19.453 -9.984 1 92.25 582 GLN B CA 1
ATOM 10938 C C . GLN B 1 582 ? -24.531 19.141 -10.602 1 92.25 582 GLN B C 1
ATOM 10940 O O . GLN B 1 582 ? -23.719 20.031 -10.836 1 92.25 582 GLN B O 1
ATOM 10945 N N . LEU B 1 583 ? -24.234 17.859 -10.727 1 94.25 583 LEU B N 1
ATOM 10946 C CA . LEU B 1 583 ? -22.984 17.359 -11.305 1 94.25 583 LEU B CA 1
ATOM 10947 C C . LEU B 1 583 ? -23.266 16.297 -12.367 1 94.25 583 LEU B C 1
ATOM 10949 O O . LEU B 1 583 ? -23.891 15.281 -12.078 1 94.25 583 LEU B O 1
ATOM 10953 N N . GLU B 1 584 ? -22.875 16.531 -13.578 1 93.31 584 GLU B N 1
ATOM 10954 C CA . GLU B 1 584 ? -23.031 15.555 -14.656 1 93.31 584 GLU B CA 1
ATOM 10955 C C . GLU B 1 584 ? -21.875 14.578 -14.695 1 93.31 584 GLU B C 1
ATOM 10957 O O . GLU B 1 584 ? -20.703 14.984 -14.75 1 93.31 584 GLU B O 1
ATOM 10962 N N . VAL B 1 585 ? -22.188 13.32 -14.656 1 94.44 585 VAL B N 1
ATOM 10963 C CA . VAL B 1 585 ? -21.156 12.297 -14.703 1 94.44 585 VAL B CA 1
ATOM 10964 C C . VAL B 1 585 ? -21.531 11.227 -15.727 1 94.44 585 VAL B C 1
ATOM 10966 O O . VAL B 1 585 ? -22.719 11.047 -16.047 1 94.44 585 VAL B O 1
ATOM 10969 N N . ASN B 1 586 ? -20.5 10.555 -16.266 1 94.31 586 ASN B N 1
ATOM 10970 C CA . ASN B 1 586 ? -20.719 9.469 -17.219 1 94.31 586 ASN B CA 1
ATOM 10971 C C . ASN B 1 586 ? -20.391 8.109 -16.594 1 94.31 586 ASN B C 1
ATOM 10973 O O . ASN B 1 586 ? -19.562 8.016 -15.695 1 94.31 586 ASN B O 1
ATOM 10977 N N . GLY B 1 587 ? -21.172 7.125 -17 1 94.81 587 GLY B N 1
ATOM 10978 C CA . GLY B 1 587 ? -20.922 5.785 -16.516 1 94.81 587 GLY B CA 1
ATOM 10979 C C . GLY B 1 587 ? -21.875 4.746 -17.078 1 94.81 587 GLY B C 1
ATOM 10980 O O . GLY B 1 587 ? -22.562 5.004 -18.062 1 94.81 587 GLY B O 1
ATOM 10981 N N . CYS B 1 588 ? -21.766 3.541 -16.578 1 94.31 588 CYS B N 1
ATOM 10982 C CA . CYS B 1 588 ? -22.641 2.434 -16.953 1 94.31 588 CYS B CA 1
ATOM 10983 C C . CYS B 1 588 ? -23.234 1.765 -15.727 1 94.31 588 CYS B C 1
ATOM 10985 O O . CYS B 1 588 ? -22.578 1.664 -14.688 1 94.31 588 CYS B O 1
ATOM 10987 N N . ALA B 1 589 ? -24.469 1.364 -15.93 1 94.31 589 ALA B N 1
ATOM 10988 C CA . ALA B 1 589 ? -25.141 0.674 -14.836 1 94.31 589 ALA B CA 1
ATOM 10989 C C . ALA B 1 589 ? -24.766 -0.803 -14.797 1 94.31 589 ALA B C 1
ATOM 10991 O O . ALA B 1 589 ? -24.812 -1.49 -15.82 1 94.31 589 ALA B O 1
ATOM 10992 N N . LEU B 1 590 ? -24.328 -1.266 -13.656 1 94.88 590 LEU B N 1
ATOM 10993 C CA . LEU B 1 590 ? -24.094 -2.691 -13.445 1 94.88 590 LEU B CA 1
ATOM 10994 C C . LEU B 1 590 ? -25.422 -3.445 -13.336 1 94.88 590 LEU B C 1
ATOM 10996 O O . LEU B 1 590 ? -25.547 -4.559 -13.844 1 94.88 590 LEU B O 1
ATOM 11000 N N . GLY B 1 591 ? -26.297 -2.793 -12.586 1 95.62 591 GLY B N 1
ATOM 11001 C CA . GLY B 1 591 ? -27.609 -3.377 -12.352 1 95.62 591 GLY B CA 1
ATOM 11002 C C . GLY B 1 591 ? -28.422 -2.623 -11.32 1 95.62 591 GLY B C 1
ATOM 11003 O O . GLY B 1 591 ? -28.141 -1.459 -11.023 1 95.62 591 GLY B O 1
ATOM 11004 N N . THR B 1 592 ? -29.516 -3.305 -10.922 1 96.94 592 THR B N 1
ATOM 11005 C CA . THR B 1 592 ? -30.422 -2.723 -9.938 1 96.94 592 THR B CA 1
ATOM 11006 C C . THR B 1 592 ? -30.516 -3.6 -8.688 1 96.94 592 THR B C 1
ATOM 11008 O O . THR B 1 592 ? -30.547 -4.828 -8.789 1 96.94 592 THR B O 1
ATOM 11011 N N . VAL B 1 593 ? -30.531 -2.914 -7.57 1 98.06 593 VAL B N 1
ATOM 11012 C CA . VAL B 1 593 ? -30.641 -3.643 -6.312 1 98.06 593 VAL B CA 1
ATOM 11013 C C . VAL B 1 593 ? -32 -4.332 -6.227 1 98.06 593 VAL B C 1
ATOM 11015 O O . VAL B 1 593 ? -33.031 -3.67 -6.258 1 98.06 593 VAL B O 1
ATOM 11018 N N . ARG B 1 594 ? -31.984 -5.598 -6.086 1 97.44 594 ARG B N 1
ATOM 11019 C CA . ARG B 1 594 ? -33.219 -6.383 -6.004 1 97.44 594 ARG B CA 1
ATOM 11020 C C . ARG B 1 594 ? -33.625 -6.613 -4.555 1 97.44 594 ARG B C 1
ATOM 11022 O O . ARG B 1 594 ? -34.812 -6.641 -4.234 1 97.44 594 ARG B O 1
ATOM 11029 N N . GLU B 1 595 ? -32.594 -6.895 -3.77 1 97.44 595 GLU B N 1
ATOM 11030 C CA . GLU B 1 595 ? -32.812 -7.145 -2.348 1 97.44 595 GLU B CA 1
ATOM 11031 C C . GLU B 1 595 ? -31.609 -6.66 -1.521 1 97.44 595 GLU B C 1
ATOM 11033 O O . GLU B 1 595 ? -30.484 -6.645 -2.002 1 97.44 595 GLU B O 1
ATOM 11038 N N . CYS B 1 596 ? -31.938 -6.223 -0.33 1 96.75 596 CYS B N 1
ATOM 11039 C CA . CYS B 1 596 ? -30.891 -5.809 0.601 1 96.75 596 CYS B CA 1
ATOM 11040 C C . CYS B 1 596 ? -31.078 -6.484 1.955 1 96.75 596 CYS B C 1
ATOM 11042 O O . CYS B 1 596 ? -32.188 -6.758 2.373 1 96.75 596 CYS B O 1
ATOM 11044 N N . SER B 1 597 ? -30.016 -6.742 2.58 1 97.44 597 SER B N 1
ATOM 11045 C CA . SER B 1 597 ? -30.078 -7.215 3.961 1 97.44 597 SER B CA 1
ATOM 11046 C C . SER B 1 597 ? -30.453 -6.09 4.918 1 97.44 597 SER B C 1
ATOM 11048 O O . SER B 1 597 ? -30.547 -4.93 4.508 1 97.44 597 SER B O 1
ATOM 11050 N N . ASP B 1 598 ? -30.641 -6.469 6.164 1 95.5 598 ASP B N 1
ATOM 11051 C CA . ASP B 1 598 ? -30.688 -5.461 7.219 1 95.5 598 ASP B CA 1
ATOM 11052 C C . ASP B 1 598 ? -29.344 -4.738 7.359 1 95.5 598 ASP B C 1
ATOM 11054 O O . ASP B 1 598 ? -28.312 -5.258 6.941 1 95.5 598 ASP B O 1
ATOM 11058 N N . VAL B 1 599 ? -29.531 -3.531 7.832 1 96.88 599 VAL B N 1
ATOM 11059 C CA . VAL B 1 599 ? -28.297 -2.82 8.141 1 96.88 599 VAL B CA 1
ATOM 11060 C C . VAL B 1 599 ? -27.484 -3.619 9.156 1 96.88 599 VAL B C 1
ATOM 11062 O O . VAL B 1 599 ? -28.016 -4.105 10.156 1 96.88 599 VAL B O 1
ATOM 11065 N N . MET B 1 600 ? -26.266 -3.859 8.867 1 96.44 600 MET B N 1
ATOM 11066 C CA . MET B 1 600 ? -25.406 -4.617 9.773 1 96.44 600 MET B CA 1
ATOM 11067 C C . MET B 1 600 ? -24.906 -3.734 10.914 1 96.44 600 MET B C 1
ATOM 11069 O O . MET B 1 600 ? -23.719 -3.414 10.984 1 96.44 600 MET B O 1
ATOM 11073 N N . ARG B 1 601 ? -25.812 -3.449 11.812 1 92.88 601 ARG B N 1
ATOM 11074 C CA . ARG B 1 601 ? -25.547 -2.615 12.977 1 92.88 601 ARG B CA 1
ATOM 11075 C C . ARG B 1 601 ? -24.641 -3.334 13.969 1 92.88 601 ARG B C 1
ATOM 11077 O O . ARG B 1 601 ? -24.781 -4.543 14.18 1 92.88 601 ARG B O 1
ATOM 11084 N N . ASP B 1 602 ? -23.719 -2.654 14.516 1 87.06 602 ASP B N 1
ATOM 11085 C CA . ASP B 1 602 ? -22.797 -3.176 15.523 1 87.06 602 ASP B CA 1
ATOM 11086 C C . ASP B 1 602 ? -22.047 -4.395 14.992 1 87.06 602 ASP B C 1
ATOM 11088 O O . ASP B 1 602 ? -21.734 -5.316 15.758 1 87.06 602 ASP B O 1
ATOM 11092 N N . GLY B 1 603 ? -22.016 -4.516 13.695 1 90.12 603 GLY B N 1
ATOM 11093 C CA . GLY B 1 603 ? -21.188 -5.547 13.078 1 90.12 603 GLY B CA 1
ATOM 11094 C C . GLY B 1 603 ? -21.875 -6.898 13.031 1 90.12 603 GLY B C 1
ATOM 11095 O O . GLY B 1 603 ? -21.203 -7.938 13.008 1 90.12 603 GLY B O 1
ATOM 11096 N N . ILE B 1 604 ? -23.172 -6.973 13.094 1 94.88 604 ILE B N 1
ATOM 11097 C CA . ILE B 1 604 ? -23.891 -8.242 13.039 1 94.88 604 ILE B CA 1
ATOM 11098 C C . ILE B 1 604 ? -24.234 -8.57 11.586 1 94.88 604 ILE B C 1
ATOM 11100 O O . ILE B 1 604 ? -24.922 -7.801 10.914 1 94.88 604 ILE B O 1
ATOM 11104 N N . ILE B 1 605 ? -23.766 -9.695 11.141 1 97.19 605 ILE B N 1
ATOM 11105 C CA . ILE B 1 605 ? -24.016 -10.172 9.789 1 97.19 605 ILE B CA 1
ATOM 11106 C C . ILE B 1 605 ? -25.188 -11.156 9.797 1 97.19 605 ILE B C 1
ATOM 11108 O O . ILE B 1 605 ? -25.141 -12.172 10.492 1 97.19 605 ILE B O 1
ATOM 11112 N N . PRO B 1 606 ? -26.203 -10.867 9.016 1 96.69 606 PRO B N 1
ATOM 11113 C CA . PRO B 1 606 ? -27.375 -11.75 9.039 1 96.69 606 PRO B CA 1
ATOM 11114 C C . PRO B 1 606 ? -27.078 -13.133 8.461 1 96.69 606 PRO B C 1
ATOM 11116 O O . PRO B 1 606 ? -26.547 -13.242 7.359 1 96.69 606 PRO B O 1
ATOM 11119 N N . GLY B 1 607 ? -27.516 -14.164 9.156 1 95.62 607 GLY B N 1
ATOM 11120 C CA . GLY B 1 607 ? -27.25 -15.539 8.773 1 95.62 607 GLY B CA 1
ATOM 11121 C C . GLY B 1 607 ? -27.922 -15.938 7.473 1 95.62 607 GLY B C 1
ATOM 11122 O O . GLY B 1 607 ? -27.375 -16.734 6.703 1 95.62 607 GLY B O 1
ATOM 11123 N N . ASN B 1 608 ? -29.094 -15.422 7.258 1 95.38 608 ASN B N 1
ATOM 11124 C CA . ASN B 1 608 ? -29.812 -15.75 6.031 1 95.38 608 ASN B CA 1
ATOM 11125 C C . ASN B 1 608 ? -29.047 -15.273 4.793 1 95.38 608 ASN B C 1
ATOM 11127 O O . ASN B 1 608 ? -29.141 -15.891 3.734 1 95.38 608 ASN B O 1
ATOM 11131 N N . TRP B 1 609 ? -28.359 -14.219 4.922 1 96.88 609 TRP B N 1
ATOM 11132 C CA . TRP B 1 609 ? -27.594 -13.711 3.787 1 96.88 609 TRP B CA 1
ATOM 11133 C C . TRP B 1 609 ? -26.281 -14.484 3.623 1 96.88 609 TRP B C 1
ATOM 11135 O O . TRP B 1 609 ? -25.781 -14.633 2.506 1 96.88 609 TRP B O 1
ATOM 11145 N N . LEU B 1 610 ? -25.703 -14.938 4.723 1 96.19 610 LEU B N 1
ATOM 11146 C CA . LEU B 1 610 ? -24.578 -15.852 4.605 1 96.19 610 LEU B CA 1
ATOM 11147 C C . LEU B 1 610 ? -24.984 -17.125 3.863 1 96.19 610 LEU B C 1
ATOM 11149 O O . LEU B 1 610 ? -24.219 -17.641 3.039 1 96.19 610 LEU B O 1
ATOM 11153 N N . ALA B 1 611 ? -26.188 -17.562 4.168 1 94.69 611 ALA B N 1
ATOM 11154 C CA . ALA B 1 611 ? -26.719 -18.719 3.469 1 94.69 611 ALA B CA 1
ATOM 11155 C C . ALA B 1 611 ? -26.938 -18.422 1.989 1 94.69 611 ALA B C 1
ATOM 11157 O O . ALA B 1 611 ? -26.656 -19.25 1.129 1 94.69 611 ALA B O 1
ATOM 11158 N N . GLU B 1 612 ? -27.406 -17.219 1.749 1 94.44 612 GLU B N 1
ATOM 11159 C CA . GLU B 1 612 ? -27.625 -16.781 0.372 1 94.44 612 GLU B CA 1
ATOM 11160 C C . GLU B 1 612 ? -26.328 -16.75 -0.418 1 94.44 612 GLU B C 1
ATOM 11162 O O . GLU B 1 612 ? -26.312 -17 -1.623 1 94.44 612 GLU B O 1
ATOM 11167 N N . LEU B 1 613 ? -25.281 -16.453 0.242 1 93.88 613 LEU B N 1
ATOM 11168 C CA . LEU B 1 613 ? -23.969 -16.375 -0.399 1 93.88 613 LEU B CA 1
ATOM 11169 C C . LEU B 1 613 ? -23.359 -17.766 -0.534 1 93.88 613 LEU B C 1
ATOM 11171 O O . LEU B 1 613 ? -22.234 -17.906 -1.041 1 93.88 613 LEU B O 1
ATOM 11175 N N . GLY B 1 614 ? -23.984 -18.797 -0.014 1 90.81 614 GLY B N 1
ATOM 11176 C CA . GLY B 1 614 ? -23.531 -20.156 -0.264 1 90.81 614 GLY B CA 1
ATOM 11177 C C . GLY B 1 614 ? -23.062 -20.859 0.988 1 90.81 614 GLY B C 1
ATOM 11178 O O . GLY B 1 614 ? -22.688 -22.047 0.936 1 90.81 614 GLY B O 1
ATOM 11179 N N . TRP B 1 615 ? -23.094 -20.188 2.154 1 93.25 615 TRP B N 1
ATOM 11180 C CA . TRP B 1 615 ? -22.641 -20.844 3.383 1 93.25 615 TRP B CA 1
ATOM 11181 C C . TRP B 1 615 ? -23.734 -21.734 3.957 1 93.25 615 TRP B C 1
ATOM 11183 O O . TRP B 1 615 ? -24.859 -21.281 4.184 1 93.25 615 TRP B O 1
ATOM 11193 N N . ASN B 1 616 ? -23.312 -22.984 4.066 1 89.69 616 ASN B N 1
ATOM 11194 C CA . ASN B 1 616 ? -24.203 -23.953 4.691 1 89.69 616 ASN B CA 1
ATOM 11195 C C . ASN B 1 616 ? -23.672 -24.422 6.039 1 89.69 616 ASN B C 1
ATOM 11197 O O . ASN B 1 616 ? -22.734 -25.234 6.094 1 89.69 616 ASN B O 1
ATOM 11201 N N . ARG B 1 617 ? -24.328 -24.062 7.027 1 85.06 617 ARG B N 1
ATOM 11202 C CA . ARG B 1 617 ? -23.891 -24.344 8.391 1 85.06 617 ARG B CA 1
ATOM 11203 C C . ARG B 1 617 ? -23.984 -25.828 8.703 1 85.06 617 ARG B C 1
ATOM 11205 O O . ARG B 1 617 ? -23.266 -26.344 9.555 1 85.06 617 ARG B O 1
ATOM 11212 N N . LYS B 1 618 ? -24.844 -26.484 8.086 1 82.31 618 LYS B N 1
ATOM 11213 C CA . LYS B 1 618 ? -25.094 -27.891 8.375 1 82.31 618 LYS B CA 1
ATOM 11214 C C . LYS B 1 618 ? -24.156 -28.781 7.578 1 82.31 618 LYS B C 1
ATOM 11216 O O . LYS B 1 618 ? -24.047 -29.984 7.848 1 82.31 618 LYS B O 1
ATOM 11221 N N . SER B 1 619 ? -23.5 -28.078 6.711 1 81.44 619 SER B N 1
ATOM 11222 C CA . SER B 1 619 ? -22.609 -28.875 5.875 1 81.44 619 SER B CA 1
ATOM 11223 C C . SER B 1 619 ? -21.422 -29.375 6.672 1 81.44 619 SER B C 1
ATOM 11225 O O . SER B 1 619 ? -20.922 -28.688 7.57 1 81.44 619 SER B O 1
ATOM 11227 N N . THR B 1 620 ? -21.031 -30.578 6.406 1 79.19 620 THR B N 1
ATOM 11228 C CA . THR B 1 620 ? -19.859 -31.172 7.039 1 79.19 620 THR B CA 1
ATOM 11229 C C . THR B 1 620 ? -18.578 -30.781 6.301 1 79.19 620 THR B C 1
ATOM 11231 O O . THR B 1 620 ? -17.469 -30.984 6.816 1 79.19 620 THR B O 1
ATOM 11234 N N . ASN B 1 621 ? -18.875 -30.172 5.191 1 76.31 621 ASN B N 1
ATOM 11235 C CA . ASN B 1 621 ? -17.703 -29.75 4.43 1 76.31 621 ASN B CA 1
ATOM 11236 C C . ASN B 1 621 ? -17.109 -28.453 4.992 1 76.31 621 ASN B C 1
ATOM 11238 O O . ASN B 1 621 ? -17.828 -27.484 5.234 1 76.31 621 ASN B O 1
ATOM 11242 N N . ASN B 1 622 ? -15.883 -28.484 5.438 1 81.38 622 ASN B N 1
ATOM 11243 C CA . ASN B 1 622 ? -15.18 -27.328 5.98 1 81.38 622 ASN B CA 1
ATOM 11244 C C . ASN B 1 622 ? -14.688 -26.406 4.875 1 81.38 622 ASN B C 1
ATOM 11246 O O . ASN B 1 622 ? -13.5 -26.109 4.781 1 81.38 622 ASN B O 1
ATOM 11250 N N . HIS B 1 623 ? -15.648 -26.078 3.988 1 83.75 623 HIS B N 1
ATOM 11251 C CA . HIS B 1 623 ? -15.289 -25.203 2.885 1 83.75 623 HIS B CA 1
ATOM 11252 C C . HIS B 1 623 ? -16.125 -23.938 2.895 1 83.75 623 HIS B C 1
ATOM 11254 O O . HIS B 1 623 ? -17.359 -24 2.848 1 83.75 623 HIS B O 1
ATOM 11260 N N . VAL B 1 624 ? -15.461 -22.844 2.998 1 90.12 624 VAL B N 1
ATOM 11261 C CA . VAL B 1 624 ? -16.141 -21.562 2.912 1 90.12 624 VAL B CA 1
ATOM 11262 C C . VAL B 1 624 ? -16.141 -21.062 1.468 1 90.12 624 VAL B C 1
ATOM 11264 O O . VAL B 1 624 ? -15.078 -20.969 0.843 1 90.12 624 VAL B O 1
ATOM 11267 N N . PRO B 1 625 ? -17.328 -20.766 0.972 1 89.69 625 PRO B N 1
ATOM 11268 C CA . PRO B 1 625 ? -17.344 -20.203 -0.376 1 89.69 625 PRO B CA 1
ATOM 11269 C C . PRO B 1 625 ? -16.484 -18.938 -0.492 1 89.69 625 PRO B C 1
ATOM 11271 O O . PRO B 1 625 ? -16.438 -18.141 0.436 1 89.69 625 PRO B O 1
ATOM 11274 N N . GLU B 1 626 ? -15.844 -18.734 -1.635 1 88.44 626 GLU B N 1
ATOM 11275 C CA . GLU B 1 626 ? -14.914 -17.625 -1.857 1 88.44 626 GLU B CA 1
ATOM 11276 C C . GLU B 1 626 ? -15.609 -16.281 -1.666 1 88.44 626 GLU B C 1
ATOM 11278 O O . GLU B 1 626 ? -15.031 -15.359 -1.091 1 88.44 626 GLU B O 1
ATOM 11283 N N . ILE B 1 627 ? -16.812 -16.172 -2.145 1 92.06 627 ILE B N 1
ATOM 11284 C CA . ILE B 1 627 ? -17.516 -14.898 -2.111 1 92.06 627 ILE B CA 1
ATOM 11285 C C . ILE B 1 627 ? -17.766 -14.484 -0.663 1 92.06 627 ILE B C 1
ATOM 11287 O O . ILE B 1 627 ? -17.766 -13.297 -0.345 1 92.06 627 ILE B O 1
ATOM 11291 N N . VAL B 1 628 ? -17.875 -15.414 0.278 1 94.88 628 VAL B N 1
ATOM 11292 C CA . VAL B 1 628 ? -18.266 -15.109 1.653 1 94.88 628 VAL B CA 1
ATOM 11293 C C . VAL B 1 628 ? -17.109 -14.398 2.361 1 94.88 628 VAL B C 1
ATOM 11295 O O . VAL B 1 628 ? -17.25 -13.273 2.832 1 94.88 628 VAL B O 1
ATOM 11298 N N . TRP B 1 629 ? -15.961 -15.031 2.377 1 95 629 TRP B N 1
ATOM 11299 C CA . TRP B 1 629 ? -14.867 -14.453 3.156 1 95 629 TRP B CA 1
ATOM 11300 C C . TRP B 1 629 ? -14.289 -13.227 2.455 1 95 629 TRP B C 1
ATOM 11302 O O . TRP B 1 629 ? -13.781 -12.312 3.107 1 95 629 TRP B O 1
ATOM 11312 N N . ARG B 1 630 ? -14.375 -13.117 1.125 1 94.44 630 ARG B N 1
ATOM 11313 C CA . ARG B 1 630 ? -13.852 -11.977 0.38 1 94.44 630 ARG B CA 1
ATOM 11314 C C . ARG B 1 630 ? -14.773 -10.766 0.504 1 94.44 630 ARG B C 1
ATOM 11316 O O . ARG B 1 630 ? -14.305 -9.648 0.706 1 94.44 630 ARG B O 1
ATOM 11323 N N . LEU B 1 631 ? -16.062 -11 0.346 1 97.38 631 LEU B N 1
ATOM 11324 C CA . LEU B 1 631 ? -17.031 -9.914 0.429 1 97.38 631 LEU B CA 1
ATOM 11325 C C . LEU B 1 631 ? -17 -9.258 1.806 1 97.38 631 LEU B C 1
ATOM 11327 O O . LEU B 1 631 ? -17.078 -8.031 1.916 1 97.38 631 LEU B O 1
ATOM 11331 N N . LEU B 1 632 ? -16.844 -10.055 2.84 1 97.81 632 LEU B N 1
ATOM 11332 C CA . LEU B 1 632 ? -16.906 -9.555 4.207 1 97.81 632 LEU B CA 1
ATOM 11333 C C . LEU B 1 632 ? -15.742 -8.609 4.496 1 97.81 632 LEU B C 1
ATOM 11335 O O . LEU B 1 632 ? -15.805 -7.812 5.434 1 97.81 632 LEU B O 1
ATOM 11339 N N . VAL B 1 633 ? -14.68 -8.695 3.711 1 97.69 633 VAL B N 1
ATOM 11340 C CA . VAL B 1 633 ? -13.531 -7.812 3.91 1 97.69 633 VAL B CA 1
ATOM 11341 C C . VAL B 1 633 ? -13.336 -6.93 2.678 1 97.69 633 VAL B C 1
ATOM 11343 O O . VAL B 1 633 ? -12.266 -6.352 2.484 1 97.69 633 VAL B O 1
ATOM 11346 N N . ALA B 1 634 ? -14.32 -6.852 1.813 1 97.88 634 ALA B N 1
ATOM 11347 C CA . ALA B 1 634 ? -14.273 -6.094 0.566 1 97.88 634 ALA B CA 1
ATOM 11348 C C . ALA B 1 634 ? -13.039 -6.445 -0.249 1 97.88 634 ALA B C 1
ATOM 11350 O O . ALA B 1 634 ? -12.438 -5.574 -0.89 1 97.88 634 ALA B O 1
ATOM 11351 N N . ASP B 1 635 ? -12.531 -7.637 -0.093 1 94.5 635 ASP B N 1
ATOM 11352 C CA . ASP B 1 635 ? -11.469 -8.289 -0.847 1 94.5 635 ASP B CA 1
ATOM 11353 C C . ASP B 1 635 ? -10.148 -7.531 -0.702 1 94.5 635 ASP B C 1
ATOM 11355 O O . ASP B 1 635 ? -9.352 -7.473 -1.642 1 94.5 635 ASP B O 1
ATOM 11359 N N . ARG B 1 636 ? -9.922 -6.82 0.355 1 94.94 636 ARG B N 1
ATOM 11360 C CA . ARG B 1 636 ? -8.68 -6.102 0.617 1 94.94 636 ARG B CA 1
ATOM 11361 C C . ARG B 1 636 ? -8.227 -6.305 2.057 1 94.94 636 ARG B C 1
ATOM 11363 O O . ARG B 1 636 ? -9.047 -6.531 2.949 1 94.94 636 ARG B O 1
ATOM 11370 N N . ASN B 1 637 ? -6.941 -6.277 2.252 1 91.75 637 ASN B N 1
ATOM 11371 C CA . ASN B 1 637 ? -6.398 -6.227 3.607 1 91.75 637 ASN B CA 1
ATOM 11372 C C . ASN B 1 637 ? -6.438 -4.809 4.172 1 91.75 637 ASN B C 1
ATOM 11374 O O . ASN B 1 637 ? -6.855 -3.873 3.49 1 91.75 637 ASN B O 1
ATOM 11378 N N . PRO B 1 638 ? -6.043 -4.586 5.402 1 88.62 638 PRO B N 1
ATOM 11379 C CA . PRO B 1 638 ? -6.156 -3.262 6.02 1 88.62 638 PRO B CA 1
ATOM 11380 C C . PRO B 1 638 ? -5.285 -2.213 5.332 1 88.62 638 PRO B C 1
ATOM 11382 O O . PRO B 1 638 ? -5.621 -1.025 5.34 1 88.62 638 PRO B O 1
ATOM 11385 N N . GLU B 1 639 ? -4.219 -2.59 4.688 1 85.81 639 GLU B N 1
ATOM 11386 C CA . GLU B 1 639 ? -3.287 -1.661 4.055 1 85.81 639 GLU B CA 1
ATOM 11387 C C . GLU B 1 639 ? -3.717 -1.334 2.627 1 85.81 639 GLU B C 1
ATOM 11389 O O . GLU B 1 639 ? -3.133 -0.461 1.981 1 85.81 639 GLU B O 1
ATOM 11394 N N . GLY B 1 640 ? -4.723 -2.037 2.162 1 88 640 GLY B N 1
ATOM 11395 C CA . GLY B 1 640 ? -5.27 -1.706 0.855 1 88 640 GLY B CA 1
ATOM 11396 C C . GLY B 1 640 ? -4.863 -2.688 -0.227 1 88 640 GLY B C 1
ATOM 11397 O O . GLY B 1 640 ? -5.375 -2.633 -1.347 1 88 640 GLY B O 1
ATOM 11398 N N . GLY B 1 641 ? -3.955 -3.619 0.108 1 86.75 641 GLY B N 1
ATOM 11399 C CA . GLY B 1 641 ? -3.582 -4.664 -0.833 1 86.75 641 GLY B CA 1
ATOM 11400 C C . GLY B 1 641 ? -4.586 -5.801 -0.887 1 86.75 641 GLY B C 1
ATOM 11401 O O . GLY B 1 641 ? -5.668 -5.711 -0.304 1 86.75 641 GLY B O 1
ATOM 11402 N N . ASN B 1 642 ? -4.297 -6.816 -1.583 1 89.44 642 ASN B N 1
ATOM 11403 C CA . ASN B 1 642 ? -5.195 -7.953 -1.73 1 89.44 642 ASN B CA 1
ATOM 11404 C C . ASN B 1 642 ? -5.41 -8.672 -0.403 1 89.44 642 ASN B C 1
ATOM 11406 O O . ASN B 1 642 ? -4.523 -8.688 0.453 1 89.44 642 ASN B O 1
ATOM 11410 N N . ALA B 1 643 ? -6.582 -9.242 -0.26 1 92.19 643 ALA B N 1
ATOM 11411 C CA . ALA B 1 643 ? -6.875 -10.031 0.936 1 92.19 643 ALA B CA 1
ATOM 11412 C C . ALA B 1 643 ? -6 -11.273 1 1 92.19 643 ALA B C 1
ATOM 11414 O O . ALA B 1 643 ? -5.855 -11.992 0.007 1 92.19 643 ALA B O 1
ATOM 11415 N N . PRO B 1 644 ? -5.398 -11.516 2.127 1 90.94 644 PRO B N 1
ATOM 11416 C CA . PRO B 1 644 ? -4.582 -12.727 2.252 1 90.94 644 PRO B CA 1
ATOM 11417 C C . PRO B 1 644 ? -5.414 -14.008 2.236 1 90.94 644 PRO B C 1
ATOM 11419 O O . PRO B 1 644 ? -6.566 -14 2.676 1 90.94 644 PRO B O 1
ATOM 11422 N N . GLY B 1 645 ? -4.844 -15.078 1.906 1 89.19 645 GLY B N 1
ATOM 11423 C CA . GLY B 1 645 ? -5.547 -16.344 1.733 1 89.19 645 GLY B CA 1
ATOM 11424 C C . GLY B 1 645 ? -5.992 -16.953 3.045 1 89.19 645 GLY B C 1
ATOM 11425 O O . GLY B 1 645 ? -6.996 -17.672 3.092 1 89.19 645 GLY B O 1
ATOM 11426 N N . TRP B 1 646 ? -5.27 -16.734 4.125 1 92.12 646 TRP B N 1
ATOM 11427 C CA . TRP B 1 646 ? -5.609 -17.344 5.398 1 92.12 646 TRP B CA 1
ATOM 11428 C C . TRP B 1 646 ? -6.922 -16.797 5.945 1 92.12 646 TRP B C 1
ATOM 11430 O O . TRP B 1 646 ? -7.512 -17.375 6.863 1 92.12 646 TRP B O 1
ATOM 11440 N N . TYR B 1 647 ? -7.398 -15.648 5.383 1 94.56 647 TYR B N 1
ATOM 11441 C CA . TYR B 1 647 ? -8.711 -15.133 5.77 1 94.56 647 TYR B CA 1
ATOM 11442 C C . TYR B 1 647 ? -9.781 -16.203 5.59 1 94.56 647 TYR B C 1
ATOM 11444 O O . TYR B 1 647 ? -10.758 -16.234 6.348 1 94.56 647 TYR B O 1
ATOM 11452 N N . ARG B 1 648 ? -9.617 -17.062 4.602 1 93.06 648 ARG B N 1
ATOM 11453 C CA . ARG B 1 648 ? -10.594 -18.125 4.332 1 93.06 648 ARG B CA 1
ATOM 11454 C C . ARG B 1 648 ? -10.742 -19.047 5.539 1 93.06 648 ARG B C 1
ATOM 11456 O O . ARG B 1 648 ? -11.859 -19.328 5.973 1 93.06 648 ARG B O 1
ATOM 11463 N N . ARG B 1 649 ? -9.625 -19.484 6.07 1 93.38 649 ARG B N 1
ATOM 11464 C CA . ARG B 1 649 ? -9.633 -20.359 7.234 1 93.38 649 ARG B CA 1
ATOM 11465 C C . ARG B 1 649 ? -10.141 -19.625 8.469 1 93.38 649 ARG B C 1
ATOM 11467 O O . ARG B 1 649 ? -10.891 -20.203 9.273 1 93.38 649 ARG B O 1
ATOM 11474 N N . ALA B 1 650 ? -9.719 -18.438 8.625 1 95.31 650 ALA B N 1
ATOM 11475 C CA . ALA B 1 650 ? -10.203 -17.641 9.75 1 95.31 650 ALA B CA 1
ATOM 11476 C C . ALA B 1 650 ? -11.719 -17.453 9.688 1 95.31 650 ALA B C 1
ATOM 11478 O O . ALA B 1 650 ? -12.406 -17.531 10.703 1 95.31 650 ALA B O 1
ATOM 11479 N N . CYS B 1 651 ? -12.195 -17.203 8.516 1 96.31 651 CYS B N 1
ATOM 11480 C CA . CYS B 1 651 ? -13.633 -17.078 8.32 1 96.31 651 CYS B CA 1
ATOM 11481 C C . CYS B 1 651 ? -14.367 -18.359 8.711 1 96.31 651 CYS B C 1
ATOM 11483 O O . CYS B 1 651 ? -15.414 -18.297 9.352 1 96.31 651 CYS B O 1
ATOM 11485 N N . LEU B 1 652 ? -13.805 -19.5 8.336 1 94.44 652 LEU B N 1
ATOM 11486 C CA . LEU B 1 652 ? -14.383 -20.781 8.703 1 94.44 652 LEU B CA 1
ATOM 11487 C C . LEU B 1 652 ? -14.477 -20.922 10.219 1 94.44 652 LEU B C 1
ATOM 11489 O O . LEU B 1 652 ? -15.508 -21.328 10.75 1 94.44 652 LEU B O 1
ATOM 11493 N N . HIS B 1 653 ? -13.406 -20.531 10.883 1 93.31 653 HIS B N 1
ATOM 11494 C CA . HIS B 1 653 ? -13.391 -20.594 12.336 1 93.31 653 HIS B CA 1
ATOM 11495 C C . HIS B 1 653 ? -14.461 -19.688 12.945 1 93.31 653 HIS B C 1
ATOM 11497 O O . HIS B 1 653 ? -15.102 -20.062 13.93 1 93.31 653 HIS B O 1
ATOM 11503 N N . CYS B 1 654 ? -14.664 -18.562 12.344 1 94.44 654 CYS B N 1
ATOM 11504 C CA . CYS B 1 654 ? -15.672 -17.625 12.828 1 94.44 654 CYS B CA 1
ATOM 11505 C C . CYS B 1 654 ? -17.078 -18.203 12.648 1 94.44 654 CYS B C 1
ATOM 11507 O O . CYS B 1 654 ? -17.891 -18.156 13.57 1 94.44 654 CYS B O 1
ATOM 11509 N N . LEU B 1 655 ? -17.312 -18.766 11.508 1 94.5 655 LEU B N 1
ATOM 11510 C CA . LEU B 1 655 ? -18.641 -19.219 11.141 1 94.5 655 LEU B CA 1
ATOM 11511 C C . LEU B 1 655 ? -19.016 -20.469 11.914 1 94.5 655 LEU B C 1
ATOM 11513 O O . LEU B 1 655 ? -20.203 -20.75 12.117 1 94.5 655 LEU B O 1
ATOM 11517 N N . LYS B 1 656 ? -18.047 -21.203 12.367 1 91.94 656 LYS B N 1
ATOM 11518 C CA . LYS B 1 656 ? -18.312 -22.453 13.07 1 91.94 656 LYS B CA 1
ATOM 11519 C C . LYS B 1 656 ? -18.281 -22.25 14.586 1 91.94 656 LYS B C 1
ATOM 11521 O O . LYS B 1 656 ? -18.672 -23.141 15.344 1 91.94 656 LYS B O 1
ATOM 11526 N N . ASP B 1 657 ? -17.797 -21.156 15 1 91.56 657 ASP B N 1
ATOM 11527 C CA . ASP B 1 657 ? -17.672 -20.891 16.422 1 91.56 657 ASP B CA 1
ATOM 11528 C C . ASP B 1 657 ? -19.016 -20.469 17.031 1 91.56 657 ASP B C 1
ATOM 11530 O O . ASP B 1 657 ? -19.516 -19.375 16.75 1 91.56 657 ASP B O 1
ATOM 11534 N N . THR B 1 658 ? -19.547 -21.156 17.906 1 90.25 658 THR B N 1
ATOM 11535 C CA . THR B 1 658 ? -20.859 -20.906 18.484 1 90.25 658 THR B CA 1
ATOM 11536 C C . THR B 1 658 ? -20.812 -19.688 19.406 1 90.25 658 THR B C 1
ATOM 11538 O O . THR B 1 658 ? -21.859 -19.141 19.766 1 90.25 658 THR B O 1
ATOM 11541 N N . ARG B 1 659 ? -19.688 -19.344 19.797 1 90.88 659 ARG B N 1
ATOM 11542 C CA . ARG B 1 659 ? -19.562 -18.125 20.594 1 90.88 659 ARG B CA 1
ATOM 11543 C C . ARG B 1 659 ? -19.844 -16.891 19.75 1 90.88 659 ARG B C 1
ATOM 11545 O O . ARG B 1 659 ? -20.25 -15.852 20.297 1 90.88 659 ARG B O 1
ATOM 11552 N N . LEU B 1 660 ? -19.625 -16.938 18.422 1 93.44 660 LEU B N 1
ATOM 11553 C CA . LEU B 1 660 ? -19.766 -15.812 17.516 1 93.44 660 LEU B CA 1
ATOM 11554 C C . LEU B 1 660 ? -21.062 -15.906 16.719 1 93.44 660 LEU B C 1
ATOM 11556 O O . LEU B 1 660 ? -21.594 -14.883 16.281 1 93.44 660 LEU B O 1
ATOM 11560 N N . VAL B 1 661 ? -21.5 -17.156 16.484 1 93.38 661 VAL B N 1
ATOM 11561 C CA . VAL B 1 661 ? -22.672 -17.375 15.641 1 93.38 661 VAL B CA 1
ATOM 11562 C C . VAL B 1 661 ? -23.828 -17.844 16.5 1 93.38 661 VAL B C 1
ATOM 11564 O O . VAL B 1 661 ? -23.703 -18.797 17.281 1 93.38 661 VAL B O 1
ATOM 11567 N N . ASN B 1 662 ? -24.969 -17.234 16.312 1 90.81 662 ASN B N 1
ATOM 11568 C CA . ASN B 1 662 ? -26.141 -17.641 17.094 1 90.81 662 ASN B CA 1
ATOM 11569 C C . ASN B 1 662 ? -26.938 -18.719 16.391 1 90.81 662 ASN B C 1
ATOM 11571 O O . ASN B 1 662 ? -26.516 -19.25 15.359 1 90.81 662 ASN B O 1
ATOM 11575 N N . SER B 1 663 ? -28.031 -19.109 16.922 1 89.94 663 SER B N 1
ATOM 11576 C CA . SER B 1 663 ? -28.828 -20.234 16.438 1 89.94 663 SER B CA 1
ATOM 11577 C C . SER B 1 663 ? -29.438 -19.938 15.078 1 89.94 663 SER B C 1
ATOM 11579 O O . SER B 1 663 ? -29.766 -20.859 14.328 1 89.94 663 SER B O 1
ATOM 11581 N N . ARG B 1 664 ? -29.594 -18.641 14.719 1 89.81 664 ARG B N 1
ATOM 11582 C CA . ARG B 1 664 ? -30.172 -18.266 13.438 1 89.81 664 ARG B CA 1
ATOM 11583 C C . ARG B 1 664 ? -29.078 -18.094 12.375 1 89.81 664 ARG B C 1
ATOM 11585 O O . ARG B 1 664 ? -29.375 -17.844 11.211 1 89.81 664 ARG B O 1
ATOM 11592 N N . GLY B 1 665 ? -27.844 -18.281 12.781 1 91.69 665 GLY B N 1
ATOM 11593 C CA . GLY B 1 665 ? -26.734 -18.203 11.836 1 91.69 665 GLY B CA 1
ATOM 11594 C C . GLY B 1 665 ? -26.125 -16.828 11.734 1 91.69 665 GLY B C 1
ATOM 11595 O O . GLY B 1 665 ? -25.25 -16.594 10.898 1 91.69 665 GLY B O 1
ATOM 11596 N N . ASP B 1 666 ? -26.594 -15.867 12.562 1 94.56 666 ASP B N 1
ATOM 11597 C CA . ASP B 1 666 ? -26.031 -14.516 12.547 1 94.56 666 ASP B CA 1
ATOM 11598 C C . ASP B 1 666 ? -24.625 -14.5 13.117 1 94.56 666 ASP B C 1
ATOM 11600 O O . ASP B 1 666 ? -24.375 -15.086 14.172 1 94.56 666 ASP B O 1
ATOM 11604 N N . LEU B 1 667 ? -23.734 -13.898 12.414 1 95.5 667 LEU B N 1
ATOM 11605 C CA . LEU B 1 667 ? -22.375 -13.727 12.891 1 95.5 667 LEU B CA 1
ATOM 11606 C C . LEU B 1 667 ? -22.203 -12.375 13.578 1 95.5 667 LEU B C 1
ATOM 11608 O O . LEU B 1 667 ? -22.422 -11.328 12.969 1 95.5 667 LEU B O 1
ATOM 11612 N N . ASN B 1 668 ? -21.844 -12.367 14.805 1 93.19 668 ASN B N 1
ATOM 11613 C CA . ASN B 1 668 ? -21.672 -11.164 15.602 1 93.19 668 ASN B CA 1
ATOM 11614 C C . ASN B 1 668 ? -20.203 -10.828 15.805 1 93.19 668 ASN B C 1
ATOM 11616 O O . ASN B 1 668 ? -19.547 -11.375 16.703 1 93.19 668 ASN B O 1
ATOM 11620 N N . THR B 1 669 ? -19.734 -9.82 15.133 1 89.25 669 THR B N 1
ATOM 11621 C CA . THR B 1 669 ? -18.312 -9.461 15.203 1 89.25 669 THR B CA 1
ATOM 11622 C C . THR B 1 669 ? -18.016 -8.742 16.516 1 89.25 669 THR B C 1
ATOM 11624 O O . THR B 1 669 ? -16.859 -8.695 16.953 1 89.25 669 THR B O 1
ATOM 11627 N N . HIS B 1 670 ? -19 -8.172 17.141 1 80.69 670 HIS B N 1
ATOM 11628 C CA . HIS B 1 670 ? -18.812 -7.41 18.375 1 80.69 670 HIS B CA 1
ATOM 11629 C C . HIS B 1 670 ? -18.469 -8.328 19.531 1 80.69 670 HIS B C 1
ATOM 11631 O O . HIS B 1 670 ? -17.969 -7.863 20.578 1 80.69 670 HIS B O 1
ATOM 11637 N N . ARG B 1 671 ? -18.594 -9.641 19.375 1 81 671 ARG B N 1
ATOM 11638 C CA . ARG B 1 671 ? -18.281 -10.617 20.422 1 81 671 ARG B CA 1
ATOM 11639 C C . ARG B 1 671 ? -16.828 -11.078 20.297 1 81 671 ARG B C 1
ATOM 11641 O O . ARG B 1 671 ? -16.484 -12.172 20.75 1 81 671 ARG B O 1
ATOM 11648 N N . ALA B 1 672 ? -16.031 -10.289 19.656 1 79.81 672 ALA B N 1
ATOM 11649 C CA . ALA B 1 672 ? -14.617 -10.609 19.453 1 79.81 672 ALA B CA 1
ATOM 11650 C C . ALA B 1 672 ? -13.906 -10.789 20.797 1 79.81 672 ALA B C 1
ATOM 11652 O O . ALA B 1 672 ? -12.906 -11.508 20.875 1 79.81 672 ALA B O 1
ATOM 11653 N N . ASP B 1 673 ? -14.414 -10.211 21.844 1 75.38 673 ASP B N 1
ATOM 11654 C CA . ASP B 1 673 ? -13.805 -10.305 23.156 1 75.38 673 ASP B CA 1
ATOM 11655 C C . ASP B 1 673 ? -13.906 -11.727 23.719 1 75.38 673 ASP B C 1
ATOM 11657 O O . ASP B 1 673 ? -13.148 -12.109 24.609 1 75.38 673 ASP B O 1
ATOM 11661 N N . LYS B 1 674 ? -14.797 -12.516 23.109 1 78.88 674 LYS B N 1
ATOM 11662 C CA . LYS B 1 674 ? -15.008 -13.883 23.594 1 78.88 674 LYS B CA 1
ATOM 11663 C C . LYS B 1 674 ? -14.008 -14.844 22.953 1 78.88 674 LYS B C 1
ATOM 11665 O O . LYS B 1 674 ? -13.93 -16.016 23.344 1 78.88 674 LYS B O 1
ATOM 11670 N N . ILE B 1 675 ? -13.359 -14.305 21.969 1 84.56 675 ILE B N 1
ATOM 11671 C CA . ILE B 1 675 ? -12.43 -15.148 21.234 1 84.56 675 ILE B CA 1
ATOM 11672 C C . ILE B 1 675 ? -10.992 -14.82 21.641 1 84.56 675 ILE B C 1
ATOM 11674 O O . ILE B 1 675 ? -10.656 -13.656 21.844 1 84.56 675 ILE B O 1
ATOM 11678 N N . SER B 1 676 ? -10.141 -15.828 21.812 1 81.06 676 SER B N 1
ATOM 11679 C CA . SER B 1 676 ? -8.758 -15.633 22.234 1 81.06 676 SER B CA 1
ATOM 11680 C C . SER B 1 676 ? -7.793 -15.906 21.094 1 81.06 676 SER B C 1
ATOM 11682 O O . SER B 1 676 ? -6.621 -15.523 21.156 1 81.06 676 SER B O 1
ATOM 11684 N N . GLU B 1 677 ? -8.305 -16.578 20.047 1 88.12 677 GLU B N 1
ATOM 11685 C CA . GLU B 1 677 ? -7.422 -16.906 18.938 1 88.12 677 GLU B CA 1
ATOM 11686 C C . GLU B 1 677 ? -7.004 -15.664 18.172 1 88.12 677 GLU B C 1
ATOM 11688 O O . GLU B 1 677 ? -7.848 -14.961 17.609 1 88.12 677 GLU B O 1
ATOM 11693 N N . SER B 1 678 ? -5.738 -15.406 18.047 1 85.81 678 SER B N 1
ATOM 11694 C CA . SER B 1 678 ? -5.191 -14.164 17.516 1 85.81 678 SER B CA 1
ATOM 11695 C C . SER B 1 678 ? -5.559 -13.992 16.047 1 85.81 678 SER B C 1
ATOM 11697 O O . SER B 1 678 ? -5.969 -12.914 15.625 1 85.81 678 SER B O 1
ATOM 11699 N N . MET B 1 679 ? -5.434 -15.125 15.297 1 90.94 679 MET B N 1
ATOM 11700 C CA . MET B 1 679 ? -5.68 -15.031 13.867 1 90.94 679 MET B CA 1
ATOM 11701 C C . MET B 1 679 ? -7.156 -14.797 13.578 1 90.94 679 MET B C 1
ATOM 11703 O O . MET B 1 679 ? -7.504 -14.008 12.695 1 90.94 679 MET B O 1
ATOM 11707 N N . THR B 1 680 ? -8.008 -15.484 14.32 1 92.5 680 THR B N 1
ATOM 11708 C CA . THR B 1 680 ? -9.445 -15.281 14.18 1 92.5 680 THR B CA 1
ATOM 11709 C C . THR B 1 680 ? -9.828 -13.844 14.539 1 92.5 680 THR B C 1
ATOM 11711 O O . THR B 1 680 ? -10.641 -13.227 13.852 1 92.5 680 THR B O 1
ATOM 11714 N N . LEU B 1 681 ? -9.203 -13.328 15.516 1 89.25 681 LEU B N 1
ATOM 11715 C CA . LEU B 1 681 ? -9.469 -11.961 15.953 1 89.25 681 LEU B CA 1
ATOM 11716 C C . LEU B 1 681 ? -9.039 -10.953 14.891 1 89.25 681 LEU B C 1
ATOM 11718 O O . LEU B 1 681 ? -9.742 -9.977 14.633 1 89.25 681 LEU B O 1
ATOM 11722 N N . LYS B 1 682 ? -7.879 -11.156 14.344 1 89.25 682 LYS B N 1
ATOM 11723 C CA . LYS B 1 682 ? -7.371 -10.281 13.289 1 89.25 682 LYS B CA 1
ATOM 11724 C C . LYS B 1 682 ? -8.344 -10.211 12.117 1 89.25 682 LYS B C 1
ATOM 11726 O O . LYS B 1 682 ? -8.625 -9.125 11.609 1 89.25 682 LYS B O 1
ATOM 11731 N N . TYR B 1 683 ? -8.867 -11.344 11.727 1 94.06 683 TYR B N 1
ATOM 11732 C CA . TYR B 1 683 ? -9.828 -11.391 10.625 1 94.06 683 TYR B CA 1
ATOM 11733 C C . TYR B 1 683 ? -11.141 -10.711 11.016 1 94.06 683 TYR B C 1
ATOM 11735 O O . TYR B 1 683 ? -11.703 -9.945 10.234 1 94.06 683 TYR B O 1
ATOM 11743 N N . LEU B 1 684 ? -11.594 -11.008 12.156 1 93.56 684 LEU B N 1
ATOM 11744 C CA . LEU B 1 684 ? -12.859 -10.453 12.625 1 93.56 684 LEU B CA 1
ATOM 11745 C C . LEU B 1 684 ? -12.781 -8.93 12.703 1 93.56 684 LEU B C 1
ATOM 11747 O O . LEU B 1 684 ? -13.758 -8.242 12.398 1 93.56 684 LEU B O 1
ATOM 11751 N N . ARG B 1 685 ? -11.688 -8.43 13.102 1 89.31 685 ARG B N 1
ATOM 11752 C CA . ARG B 1 685 ? -11.508 -6.984 13.164 1 89.31 685 ARG B CA 1
ATOM 11753 C C . ARG B 1 685 ? -11.523 -6.371 11.766 1 89.31 685 ARG B C 1
ATOM 11755 O O . ARG B 1 685 ? -12.047 -5.273 11.57 1 89.31 685 ARG B O 1
ATOM 11762 N N . ARG B 1 686 ? -10.914 -7.062 10.82 1 94.44 686 ARG B N 1
ATOM 11763 C CA . ARG B 1 686 ? -10.961 -6.617 9.43 1 94.44 686 ARG B CA 1
ATOM 11764 C C . ARG B 1 686 ? -12.398 -6.594 8.914 1 94.44 686 ARG B C 1
ATOM 11766 O O . ARG B 1 686 ? -12.812 -5.633 8.258 1 94.44 686 ARG B O 1
ATOM 11773 N N . VAL B 1 687 ? -13.141 -7.637 9.258 1 96.88 687 VAL B N 1
ATOM 11774 C CA . VAL B 1 687 ? -14.539 -7.727 8.852 1 96.88 687 VAL B CA 1
ATOM 11775 C C . VAL B 1 687 ? -15.32 -6.566 9.461 1 96.88 687 VAL B C 1
ATOM 11777 O O . VAL B 1 687 ? -16.062 -5.879 8.758 1 96.88 687 VAL B O 1
ATOM 11780 N N . GLU B 1 688 ? -15.109 -6.352 10.672 1 93.12 688 GLU B N 1
ATOM 11781 C CA . GLU B 1 688 ? -15.812 -5.293 11.398 1 93.12 688 GLU B CA 1
ATOM 11782 C C . GLU B 1 688 ? -15.547 -3.928 10.773 1 93.12 688 GLU B C 1
ATOM 11784 O O . GLU B 1 688 ? -16.469 -3.115 10.633 1 93.12 688 GLU B O 1
ATOM 11789 N N . SER B 1 689 ? -14.344 -3.674 10.406 1 92.94 689 SER B N 1
ATOM 11790 C CA . SER B 1 689 ? -13.969 -2.377 9.859 1 92.94 689 SER B CA 1
ATOM 11791 C C . SER B 1 689 ? -14.633 -2.135 8.508 1 92.94 689 SER B C 1
ATOM 11793 O O . SER B 1 689 ? -14.789 -0.989 8.078 1 92.94 689 SER B O 1
ATOM 11795 N N . VAL B 1 690 ? -15.07 -3.201 7.82 1 97.12 690 VAL B N 1
ATOM 11796 C CA . VAL B 1 690 ? -15.586 -3.084 6.461 1 97.12 690 VAL B CA 1
ATOM 11797 C C . VAL B 1 690 ? -17.109 -3.031 6.488 1 97.12 690 VAL B C 1
ATOM 11799 O O . VAL B 1 690 ? -17.719 -2.146 5.879 1 97.12 690 VAL B O 1
ATOM 11802 N N . ILE B 1 691 ? -17.766 -3.871 7.25 1 97.25 691 ILE B N 1
ATOM 11803 C CA . ILE B 1 691 ? -19.188 -4.148 7.059 1 97.25 691 ILE B CA 1
ATOM 11804 C C . ILE B 1 691 ? -20.016 -3.217 7.941 1 97.25 691 ILE B C 1
ATOM 11806 O O . ILE B 1 691 ? -21.234 -3.107 7.766 1 97.25 691 ILE B O 1
ATOM 11810 N N . TRP B 1 692 ? -19.438 -2.508 8.859 1 94.94 692 TRP B N 1
ATOM 11811 C CA . TRP B 1 692 ? -20.141 -1.742 9.875 1 94.94 692 TRP B CA 1
ATOM 11812 C C . TRP B 1 692 ? -21.172 -0.813 9.25 1 94.94 692 TRP B C 1
ATOM 11814 O O . TRP B 1 692 ? -20.828 0.102 8.5 1 94.94 692 TRP B O 1
ATOM 11824 N N . ARG B 1 693 ? -22.469 -1.061 9.484 1 95.12 693 ARG B N 1
ATOM 11825 C CA . ARG B 1 693 ? -23.625 -0.264 9.102 1 95.12 693 ARG B CA 1
ATOM 11826 C C . ARG B 1 693 ? -23.828 -0.285 7.59 1 95.12 693 ARG B C 1
ATOM 11828 O O . ARG B 1 693 ? -24.453 0.619 7.027 1 95.12 693 ARG B O 1
ATOM 11835 N N . ARG B 1 694 ? -23.312 -1.24 6.957 1 97.69 694 ARG B N 1
ATOM 11836 C CA . ARG B 1 694 ? -23.578 -1.473 5.539 1 97.69 694 ARG B CA 1
ATOM 11837 C C . ARG B 1 694 ? -24.625 -2.557 5.352 1 97.69 694 ARG B C 1
ATOM 11839 O O . ARG B 1 694 ? -25.172 -3.086 6.328 1 97.69 694 ARG B O 1
ATOM 11846 N N . ARG B 1 695 ? -25 -2.75 4.105 1 98.19 695 ARG B N 1
ATOM 11847 C CA . ARG B 1 695 ? -25.938 -3.795 3.721 1 98.19 695 ARG B CA 1
ATOM 11848 C C . ARG B 1 695 ? -25.328 -4.734 2.686 1 98.19 695 ARG B C 1
ATOM 11850 O O . ARG B 1 695 ? -24.578 -4.297 1.812 1 98.19 695 ARG B O 1
ATOM 11857 N N . ILE B 1 696 ? -25.594 -6.035 2.873 1 98.38 696 ILE B N 1
ATOM 11858 C CA . ILE B 1 696 ? -25.359 -6.938 1.751 1 98.38 696 ILE B CA 1
ATOM 11859 C C . ILE B 1 696 ? -26.469 -6.781 0.719 1 98.38 696 ILE B C 1
ATOM 11861 O O . ILE B 1 696 ? -27.656 -6.707 1.075 1 98.38 696 ILE B O 1
ATOM 11865 N N . VAL B 1 697 ? -26.109 -6.688 -0.546 1 98.38 697 VAL B N 1
ATOM 11866 C CA . VAL B 1 697 ? -27.125 -6.441 -1.568 1 98.38 697 VAL B CA 1
ATOM 11867 C C . VAL B 1 697 ? -27 -7.484 -2.678 1 98.38 697 VAL B C 1
ATOM 11869 O O . VAL B 1 697 ? -25.906 -7.949 -2.984 1 98.38 697 VAL B O 1
ATOM 11872 N N . ARG B 1 698 ? -28.094 -7.852 -3.184 1 97.94 698 ARG B N 1
ATOM 11873 C CA . ARG B 1 698 ? -28.219 -8.617 -4.418 1 97.94 698 ARG B CA 1
ATOM 11874 C C . ARG B 1 698 ? -28.594 -7.719 -5.59 1 97.94 698 ARG B C 1
ATOM 11876 O O . ARG B 1 698 ? -29.625 -7.055 -5.555 1 97.94 698 ARG B O 1
ATOM 11883 N N . ILE B 1 699 ? -27.719 -7.676 -6.535 1 97.5 699 ILE B N 1
ATOM 11884 C CA . ILE B 1 699 ? -27.875 -6.793 -7.688 1 97.5 699 ILE B CA 1
ATOM 11885 C C . ILE B 1 699 ? -28.297 -7.613 -8.906 1 97.5 699 ILE B C 1
ATOM 11887 O O . ILE B 1 699 ? -27.609 -8.57 -9.281 1 97.5 699 ILE B O 1
ATOM 11891 N N . GLU B 1 700 ? -29.328 -7.301 -9.461 1 96.44 700 GLU B N 1
ATOM 11892 C CA . GLU B 1 700 ? -29.781 -7.938 -10.695 1 96.44 700 GLU B CA 1
ATOM 11893 C C . GLU B 1 700 ? -29.188 -7.25 -11.922 1 96.44 700 GLU B C 1
ATOM 11895 O O . GLU B 1 700 ? -29.344 -6.043 -12.102 1 96.44 700 GLU B O 1
ATOM 11900 N N . THR B 1 701 ? -28.438 -8.133 -12.633 1 91.19 701 THR B N 1
ATOM 11901 C CA . THR B 1 701 ? -27.75 -7.559 -13.789 1 91.19 701 THR B CA 1
ATOM 11902 C C . THR B 1 701 ? -28.547 -7.797 -15.062 1 91.19 701 THR B C 1
ATOM 11904 O O . THR B 1 701 ? -29.266 -8.789 -15.18 1 91.19 701 THR B O 1
ATOM 11907 N N . GLY B 1 702 ? -28.812 -6.914 -15.938 1 72.62 702 GLY B N 1
ATOM 11908 C CA . GLY B 1 702 ? -29.531 -7.105 -17.203 1 72.62 702 GLY B CA 1
ATOM 11909 C C . GLY B 1 702 ? -28.609 -7.512 -18.344 1 72.62 702 GLY B C 1
ATOM 11910 O O . GLY B 1 702 ? -29.031 -8.25 -19.234 1 72.62 702 GLY B O 1
ATOM 11911 N N . SER B 1 703 ? -27.516 -7.145 -18.328 1 68.06 703 SER B N 1
ATOM 11912 C CA . SER B 1 703 ? -26.703 -7.238 -19.547 1 68.06 703 SER B CA 1
ATOM 11913 C C . SER B 1 703 ? -25.406 -8 -19.281 1 68.06 703 SER B C 1
ATOM 11915 O O . SER B 1 703 ? -24.656 -8.281 -20.219 1 68.06 703 SER B O 1
ATOM 11917 N N . LEU B 1 704 ? -25.234 -8.367 -18.109 1 72.5 704 LEU B N 1
ATOM 11918 C CA . LEU B 1 704 ? -23.953 -9.023 -17.828 1 72.5 704 LEU B CA 1
ATOM 11919 C C . LEU B 1 704 ? -24.125 -10.539 -17.797 1 72.5 704 LEU B C 1
ATOM 11921 O O . LEU B 1 704 ? -25.25 -11.047 -17.859 1 72.5 704 LEU B O 1
ATOM 11925 N N . GLN B 1 705 ? -23.031 -11.219 -17.797 1 69.62 705 GLN B N 1
ATOM 11926 C CA . GLN B 1 705 ? -23.016 -12.672 -17.859 1 69.62 705 GLN B CA 1
ATOM 11927 C C . GLN B 1 705 ? -23.688 -13.289 -16.625 1 69.62 705 GLN B C 1
ATOM 11929 O O . GLN B 1 705 ? -24.453 -14.25 -16.75 1 69.62 705 GLN B O 1
ATOM 11934 N N . SER B 1 706 ? -23.453 -12.648 -15.531 1 77.19 706 SER B N 1
ATOM 11935 C CA . SER B 1 706 ? -24.047 -13.156 -14.297 1 77.19 706 SER B CA 1
ATOM 11936 C C . SER B 1 706 ? -25.406 -12.516 -14.047 1 77.19 706 SER B C 1
ATOM 11938 O O . SER B 1 706 ? -25.562 -11.305 -14.18 1 77.19 706 SER B O 1
ATOM 11940 N N . LYS B 1 707 ? -26.328 -13.305 -13.734 1 84 707 LYS B N 1
ATOM 11941 C CA . LYS B 1 707 ? -27.672 -12.805 -13.461 1 84 707 LYS B CA 1
ATOM 11942 C C . LYS B 1 707 ? -27.688 -11.938 -12.203 1 84 707 LYS B C 1
ATOM 11944 O O . LYS B 1 707 ? -28.359 -10.914 -12.148 1 84 707 LYS B O 1
ATOM 11949 N N . TYR B 1 708 ? -26.938 -12.398 -11.219 1 92.81 708 TYR B N 1
ATOM 11950 C CA . TYR B 1 708 ? -26.906 -11.672 -9.953 1 92.81 708 TYR B CA 1
ATOM 11951 C C . TYR B 1 708 ? -25.469 -11.398 -9.523 1 92.81 708 TYR B C 1
ATOM 11953 O O . TYR B 1 708 ? -24.578 -12.227 -9.742 1 92.81 708 TYR B O 1
ATOM 11961 N N . LEU B 1 709 ? -25.328 -10.227 -9.078 1 94.81 709 LEU B N 1
ATOM 11962 C CA . LEU B 1 709 ? -24.094 -9.844 -8.398 1 94.81 709 LEU B CA 1
ATOM 11963 C C . LEU B 1 709 ? -24.359 -9.531 -6.926 1 94.81 709 LEU B C 1
ATOM 11965 O O . LEU B 1 709 ? -25.484 -9.195 -6.555 1 94.81 709 LEU B O 1
ATOM 11969 N N . TYR B 1 710 ? -23.375 -9.727 -6.129 1 96.81 710 TYR B N 1
ATOM 11970 C CA . TYR B 1 710 ? -23.5 -9.43 -4.703 1 96.81 710 TYR B CA 1
ATOM 11971 C C . TYR B 1 710 ? -22.453 -8.422 -4.258 1 96.81 710 TYR B C 1
ATOM 11973 O O . TYR B 1 710 ? -21.375 -8.344 -4.848 1 96.81 710 TYR B O 1
ATOM 11981 N N . GLY B 1 711 ? -22.781 -7.648 -3.314 1 97.94 711 GLY B N 1
ATOM 11982 C CA . GLY B 1 711 ? -21.844 -6.652 -2.83 1 97.94 711 GLY B CA 1
ATOM 11983 C C . GLY B 1 711 ? -22.266 -6.02 -1.517 1 97.94 711 GLY B C 1
ATOM 11984 O O . GLY B 1 711 ? -23.125 -6.559 -0.807 1 97.94 711 GLY B O 1
ATOM 11985 N N . LEU B 1 712 ? -21.516 -5.047 -1.077 1 98.62 712 LEU B N 1
ATOM 11986 C CA . LEU B 1 712 ? -21.797 -4.219 0.092 1 98.62 712 LEU B CA 1
ATOM 11987 C C . LEU B 1 712 ? -22.188 -2.805 -0.323 1 98.62 712 LEU B C 1
ATOM 11989 O O . LEU B 1 712 ? -21.547 -2.215 -1.202 1 98.62 712 LEU B O 1
ATOM 11993 N N . ALA B 1 713 ? -23.266 -2.338 0.233 1 98.5 713 ALA B N 1
ATOM 11994 C CA . ALA B 1 713 ? -23.766 -1.003 -0.083 1 98.5 713 ALA B CA 1
ATOM 11995 C C . ALA B 1 713 ? -24.016 -0.193 1.188 1 98.5 713 ALA B C 1
ATOM 11997 O O . ALA B 1 713 ? -24.062 -0.751 2.285 1 98.5 713 ALA B O 1
ATOM 11998 N N . PRO B 1 714 ? -24.125 1.149 1.042 1 97.56 714 PRO B N 1
ATOM 11999 C CA . PRO B 1 714 ? -24.375 2 2.205 1 97.56 714 PRO B CA 1
ATOM 12000 C C . PRO B 1 714 ? -25.703 1.678 2.889 1 97.56 714 PRO B C 1
ATOM 12002 O O . PRO B 1 714 ? -26.578 1.042 2.287 1 97.56 714 PRO B O 1
ATOM 12005 N N . GLU B 1 715 ? -25.859 2.156 4.086 1 96.81 715 GLU B N 1
ATOM 12006 C CA . GLU B 1 715 ? -27.031 1.896 4.918 1 96.81 715 GLU B CA 1
ATOM 12007 C C . GLU B 1 715 ? -28.297 2.416 4.262 1 96.81 715 GLU B C 1
ATOM 12009 O O . GLU B 1 715 ? -29.359 1.808 4.387 1 96.81 715 GLU B O 1
ATOM 12014 N N . GLY B 1 716 ? -28.219 3.477 3.449 1 96.62 716 GLY B N 1
ATOM 12015 C CA . GLY B 1 716 ? -29.391 4.109 2.859 1 96.62 716 GLY B CA 1
ATOM 12016 C C . GLY B 1 716 ? -29.859 3.426 1.592 1 96.62 716 GLY B C 1
ATOM 12017 O O . GLY B 1 716 ? -30.875 3.816 1.012 1 96.62 716 GLY B O 1
ATOM 12018 N N . THR B 1 717 ? -29.203 2.365 1.198 1 98.12 717 THR B N 1
ATOM 12019 C CA . THR B 1 717 ? -29.547 1.676 -0.04 1 98.12 717 THR B CA 1
ATOM 12020 C C . THR B 1 717 ? -30.891 0.976 0.089 1 98.12 717 THR B C 1
ATOM 12022 O O . THR B 1 717 ? -31.203 0.403 1.136 1 98.12 717 THR B O 1
ATOM 12025 N N . ARG B 1 718 ? -31.688 1.051 -1.021 1 97.31 718 ARG B N 1
ATOM 12026 C CA . ARG B 1 718 ? -33 0.431 -1.073 1 97.31 718 ARG B CA 1
ATOM 12027 C C . ARG B 1 718 ? -33.188 -0.355 -2.367 1 97.31 718 ARG B C 1
ATOM 12029 O O . ARG B 1 718 ? -32.438 -0.182 -3.32 1 97.31 718 ARG B O 1
ATOM 12036 N N . GLU B 1 719 ? -34.219 -1.215 -2.217 1 97.5 719 GLU B N 1
ATOM 12037 C CA . GLU B 1 719 ? -34.594 -1.925 -3.436 1 97.5 719 GLU B CA 1
ATOM 12038 C C . GLU B 1 719 ? -34.969 -0.951 -4.551 1 97.5 719 GLU B C 1
ATOM 12040 O O . GLU B 1 719 ? -35.625 0.052 -4.305 1 97.5 719 GLU B O 1
ATOM 12045 N N . GLY B 1 720 ? -34.406 -1.181 -5.699 1 96.31 720 GLY B N 1
ATOM 12046 C CA . GLY B 1 720 ? -34.688 -0.312 -6.828 1 96.31 720 GLY B CA 1
ATOM 12047 C C . GLY B 1 720 ? -33.562 0.657 -7.137 1 96.31 720 GLY B C 1
ATOM 12048 O O . GLY B 1 720 ? -33.5 1.229 -8.227 1 96.31 720 GLY B O 1
ATOM 12049 N N . ASP B 1 721 ? -32.656 0.851 -6.191 1 97.81 721 ASP B N 1
ATOM 12050 C CA . ASP B 1 721 ? -31.5 1.703 -6.457 1 97.81 721 ASP B CA 1
ATOM 12051 C C . ASP B 1 721 ? -30.609 1.104 -7.547 1 97.81 721 ASP B C 1
ATOM 12053 O O . ASP B 1 721 ? -30.547 -0.118 -7.703 1 97.81 721 ASP B O 1
ATOM 12057 N N . MET B 1 722 ? -29.938 1.978 -8.242 1 97 722 MET B N 1
ATOM 12058 C CA . MET B 1 722 ? -29.047 1.542 -9.312 1 97 722 MET B CA 1
ATOM 12059 C C . MET B 1 722 ? -27.594 1.494 -8.828 1 97 722 MET B C 1
ATOM 12061 O O . MET B 1 722 ? -27.156 2.381 -8.094 1 97 722 MET B O 1
ATOM 12065 N N . VAL B 1 723 ? -26.906 0.442 -9.148 1 97.81 723 VAL B N 1
ATOM 12066 C CA . VAL B 1 723 ? -25.469 0.365 -8.922 1 97.81 723 VAL B CA 1
ATOM 12067 C C . VAL B 1 723 ? -24.719 0.624 -10.227 1 97.81 723 VAL B C 1
ATOM 12069 O O . VAL B 1 723 ? -24.953 -0.068 -11.219 1 97.81 723 VAL B O 1
ATOM 12072 N N . CYS B 1 724 ? -23.797 1.643 -10.195 1 97.06 724 CYS B N 1
ATOM 12073 C CA . CYS B 1 724 ? -23.172 2.09 -11.438 1 97.06 724 CYS B CA 1
ATOM 12074 C C . CYS B 1 724 ? -21.656 2.166 -11.297 1 97.06 724 CYS B C 1
ATOM 12076 O O . CYS B 1 724 ? -21.141 2.344 -10.188 1 97.06 724 CYS B O 1
ATOM 12078 N N . ILE B 1 725 ? -20.984 1.894 -12.375 1 96.88 725 ILE B N 1
ATOM 12079 C CA . ILE B 1 725 ? -19.594 2.258 -12.523 1 96.88 725 ILE B CA 1
ATOM 12080 C C . ILE B 1 725 ? -19.469 3.602 -13.242 1 96.88 725 ILE B C 1
ATOM 12082 O O . ILE B 1 725 ? -19.812 3.711 -14.422 1 96.88 725 ILE B O 1
ATOM 12086 N N . LEU B 1 726 ? -19.078 4.613 -12.484 1 96.88 726 LEU B N 1
ATOM 12087 C CA . LEU B 1 726 ? -18.906 5.938 -13.062 1 96.88 726 LEU B CA 1
ATOM 12088 C C . LEU B 1 726 ? -17.484 6.121 -13.602 1 96.88 726 LEU B C 1
ATOM 12090 O O . LEU B 1 726 ? -16.531 5.656 -12.992 1 96.88 726 LEU B O 1
ATOM 12094 N N . ALA B 1 727 ? -17.375 6.852 -14.711 1 95.44 727 ALA B N 1
ATOM 12095 C CA . ALA B 1 727 ? -16.062 7.148 -15.273 1 95.44 727 ALA B CA 1
ATOM 12096 C C . ALA B 1 727 ? -15.211 7.938 -14.289 1 95.44 727 ALA B C 1
ATOM 12098 O O . ALA B 1 727 ? -15.695 8.883 -13.656 1 95.44 727 ALA B O 1
ATOM 12099 N N . ALA B 1 728 ? -13.969 7.516 -14.133 1 94.69 728 ALA B N 1
ATOM 12100 C CA . ALA B 1 728 ? -12.961 8.164 -13.305 1 94.69 728 ALA B CA 1
ATOM 12101 C C . ALA B 1 728 ? -13.242 7.949 -11.82 1 94.69 728 ALA B C 1
ATOM 12103 O O . ALA B 1 728 ? -12.703 8.656 -10.969 1 94.69 728 ALA B O 1
ATOM 12104 N N . CYS B 1 729 ? -14.164 7.082 -11.484 1 97.19 729 CYS B N 1
ATOM 12105 C CA . CYS B 1 729 ? -14.391 6.695 -10.102 1 97.19 729 CYS B CA 1
ATOM 12106 C C . CYS B 1 729 ? -13.805 5.316 -9.812 1 97.19 729 CYS B C 1
ATOM 12108 O O . CYS B 1 729 ? -14.016 4.379 -10.594 1 97.19 729 CYS B O 1
ATOM 12110 N N . SER B 1 730 ? -13.141 5.164 -8.742 1 96.69 730 SER B N 1
ATOM 12111 C CA . SER B 1 730 ? -12.383 3.938 -8.508 1 96.69 730 SER B CA 1
ATOM 12112 C C . SER B 1 730 ? -13.266 2.852 -7.902 1 96.69 730 SER B C 1
ATOM 12114 O O . SER B 1 730 ? -12.852 1.695 -7.797 1 96.69 730 SER B O 1
ATOM 12116 N N . VAL B 1 731 ? -14.523 3.184 -7.52 1 98.31 731 VAL B N 1
ATOM 12117 C CA . VAL B 1 731 ? -15.43 2.215 -6.91 1 98.31 731 VAL B CA 1
ATOM 12118 C C . VAL B 1 731 ? -16.812 2.32 -7.551 1 98.31 731 VAL B C 1
ATOM 12120 O O . VAL B 1 731 ? -17.156 3.357 -8.117 1 98.31 731 VAL B O 1
ATOM 12123 N N . PRO B 1 732 ? -17.594 1.252 -7.473 1 98.25 732 PRO B N 1
ATOM 12124 C CA . PRO B 1 732 ? -19 1.38 -7.863 1 98.25 732 PRO B CA 1
ATOM 12125 C C . PRO B 1 732 ? -19.781 2.307 -6.941 1 98.25 732 PRO B C 1
ATOM 12127 O O . PRO B 1 732 ? -19.406 2.488 -5.777 1 98.25 732 PRO B O 1
ATOM 12130 N N . THR B 1 733 ? -20.844 2.885 -7.484 1 98.44 733 THR B N 1
ATOM 12131 C CA . THR B 1 733 ? -21.656 3.811 -6.711 1 98.44 733 THR B CA 1
ATOM 12132 C C . THR B 1 733 ? -23.141 3.424 -6.785 1 98.44 733 THR B C 1
ATOM 12134 O O . THR B 1 733 ? -23.578 2.855 -7.781 1 98.44 733 THR B O 1
ATOM 12137 N N . VAL B 1 734 ? -23.844 3.691 -5.738 1 98.69 734 VAL B N 1
ATOM 12138 C CA . VAL B 1 734 ? -25.281 3.479 -5.684 1 98.69 734 VAL B CA 1
ATOM 12139 C C . VAL B 1 734 ? -26.016 4.793 -5.957 1 98.69 734 VAL B C 1
ATOM 12141 O O . VAL B 1 734 ? -25.766 5.797 -5.281 1 98.69 734 VAL B O 1
ATOM 12144 N N . LEU B 1 735 ? -26.891 4.789 -6.941 1 97.94 735 LEU B N 1
ATOM 12145 C CA . LEU B 1 735 ? -27.656 5.961 -7.348 1 97.94 735 LEU B CA 1
ATOM 12146 C C . LEU B 1 735 ? -29.156 5.715 -7.203 1 97.94 735 LEU B C 1
ATOM 12148 O O . LEU B 1 735 ? -29.641 4.617 -7.492 1 97.94 735 LEU B O 1
ATOM 12152 N N . ARG B 1 736 ? -29.859 6.688 -6.699 1 97.25 736 ARG B N 1
ATOM 12153 C CA . ARG B 1 736 ? -31.312 6.637 -6.59 1 97.25 736 ARG B CA 1
ATOM 12154 C C . ARG B 1 736 ? -31.969 7.645 -7.531 1 97.25 736 ARG B C 1
ATOM 12156 O O . ARG B 1 736 ? -31.656 8.836 -7.484 1 97.25 736 ARG B O 1
ATOM 12163 N N . LYS B 1 737 ? -32.875 7.219 -8.289 1 93.75 737 LYS B N 1
ATOM 12164 C CA . LYS B 1 737 ? -33.594 8.102 -9.203 1 93.75 737 LYS B CA 1
ATOM 12165 C C . LYS B 1 737 ? -34.562 9.008 -8.445 1 93.75 737 LYS B C 1
ATOM 12167 O O . LYS B 1 737 ? -35.312 8.531 -7.586 1 93.75 737 LYS B O 1
ATOM 12172 N N . ILE B 1 738 ? -34.375 10.305 -8.664 1 90.19 738 ILE B N 1
ATOM 12173 C CA . ILE B 1 738 ? -35.281 11.273 -8.062 1 90.19 738 ILE B CA 1
ATOM 12174 C C . ILE B 1 738 ? -36.469 11.5 -8.977 1 90.19 738 ILE B C 1
ATOM 12176 O O . ILE B 1 738 ? -36.312 11.852 -10.148 1 90.19 738 ILE B O 1
ATOM 12180 N N . GLU B 1 739 ? -37.656 11.086 -8.625 1 77.88 739 GLU B N 1
ATOM 12181 C CA . GLU B 1 739 ? -38.875 11.305 -9.406 1 77.88 739 GLU B CA 1
ATOM 12182 C C . GLU B 1 739 ? -39.438 12.703 -9.172 1 77.88 739 GLU B C 1
ATOM 12184 O O . GLU B 1 739 ? -39.812 13.039 -8.047 1 77.88 739 GLU B O 1
ATOM 12189 N N . ALA B 1 740 ? -38.719 13.781 -9.523 1 60 740 ALA B N 1
ATOM 12190 C CA . ALA B 1 740 ? -39.344 15.07 -9.32 1 60 740 ALA B CA 1
ATOM 12191 C C . ALA B 1 740 ? -40.531 15.258 -10.289 1 60 740 ALA B C 1
ATOM 12193 O O . ALA B 1 740 ? -40.438 14.891 -11.461 1 60 740 ALA B O 1
ATOM 12194 N N . GLU B 1 741 ? -41.75 15.461 -9.805 1 55.34 741 GLU B N 1
ATOM 12195 C CA . GLU B 1 741 ? -42.969 15.758 -10.539 1 55.34 741 GLU B CA 1
ATOM 12196 C C . GLU B 1 741 ? -42.719 16.734 -11.68 1 55.34 741 GLU B C 1
ATOM 12198 O O . GLU B 1 741 ? -43.312 16.609 -12.758 1 55.34 741 GLU B O 1
ATOM 12203 N N . ASP B 1 742 ? -42.094 17.906 -11.406 1 49.91 742 ASP B N 1
ATOM 12204 C CA . ASP B 1 742 ? -42.062 19.031 -12.336 1 49.91 742 ASP B CA 1
ATOM 12205 C C . ASP B 1 742 ? -40.906 18.875 -13.328 1 49.91 742 ASP B C 1
ATOM 12207 O O . ASP B 1 742 ? -40.531 19.812 -14.023 1 49.91 742 ASP B O 1
ATOM 12211 N N . GLN B 1 743 ? -40.094 17.906 -13.18 1 52.44 743 GLN B N 1
ATOM 12212 C CA . GLN B 1 743 ? -38.906 17.906 -14.062 1 52.44 743 GLN B CA 1
ATOM 12213 C C . GLN B 1 743 ? -39.312 17.469 -15.477 1 52.44 743 GLN B C 1
ATOM 12215 O O . GLN B 1 743 ? -40.281 16.75 -15.672 1 52.44 743 GLN B O 1
ATOM 12220 N N . LYS B 1 744 ? -38.875 18.203 -16.516 1 51.53 744 LYS B N 1
ATOM 12221 C CA . LYS B 1 744 ? -39.062 17.906 -17.922 1 51.53 744 LYS B CA 1
ATOM 12222 C C . LYS B 1 744 ? -38.938 16.406 -18.203 1 51.53 744 LYS B C 1
ATOM 12224 O O . LYS B 1 744 ? -38.125 15.734 -17.594 1 51.53 744 LYS B O 1
ATOM 12229 N N . PRO B 1 745 ? -39.719 15.93 -19 1 48.06 745 PRO B N 1
ATOM 12230 C CA . PRO B 1 745 ? -39.719 14.547 -19.5 1 48.06 745 PRO B CA 1
ATOM 12231 C C . PRO B 1 745 ? -38.375 14.156 -20.109 1 48.06 745 PRO B C 1
ATOM 12233 O O . PRO B 1 745 ? -37.875 14.852 -21 1 48.06 745 PRO B O 1
ATOM 12236 N N . GLY B 1 746 ? -37.344 13.406 -19.344 1 54.47 746 GLY B N 1
ATOM 12237 C CA . GLY B 1 746 ? -36.125 12.883 -19.953 1 54.47 746 GLY B CA 1
ATOM 12238 C C . GLY B 1 746 ? -34.906 13.039 -19.094 1 54.47 746 GLY B C 1
ATOM 12239 O O . GLY B 1 746 ? -33.906 12.352 -19.281 1 54.47 746 GLY B O 1
ATOM 12240 N N . ALA B 1 747 ? -34.906 14.242 -18.328 1 58.25 747 ALA B N 1
ATOM 12241 C CA . ALA B 1 747 ? -33.656 14.438 -17.625 1 58.25 747 ALA B CA 1
ATOM 12242 C C . ALA B 1 747 ? -33.562 13.547 -16.375 1 58.25 747 ALA B C 1
ATOM 12244 O O . ALA B 1 747 ? -34.438 13.586 -15.516 1 58.25 747 ALA B O 1
ATOM 12245 N N . LYS B 1 748 ? -32.812 12.461 -16.344 1 78.81 748 LYS B N 1
ATOM 12246 C CA . LYS B 1 748 ? -32.688 11.547 -15.219 1 78.81 748 LYS B CA 1
ATOM 12247 C C . LYS B 1 748 ? -31.688 12.062 -14.195 1 78.81 748 LYS B C 1
ATOM 12249 O O . LYS B 1 748 ? -30.5 12.18 -14.5 1 78.81 748 LYS B O 1
ATOM 12254 N N . VAL B 1 749 ? -32.344 12.695 -13.117 1 91.69 749 VAL B N 1
ATOM 12255 C CA . VAL B 1 749 ? -31.578 13.188 -11.984 1 91.69 749 VAL B CA 1
ATOM 12256 C C . VAL B 1 749 ? -31.469 12.102 -10.922 1 91.69 749 VAL B C 1
ATOM 12258 O O . VAL B 1 749 ? -32.406 11.375 -10.664 1 91.69 749 VAL B O 1
ATOM 12261 N N . PHE B 1 750 ? -30.312 12.039 -10.398 1 96.19 750 PHE B N 1
ATOM 12262 C CA . PHE B 1 750 ? -30.047 10.961 -9.461 1 96.19 750 PHE B CA 1
ATOM 12263 C C . PHE B 1 750 ? -29.453 11.508 -8.164 1 96.19 750 PHE B C 1
ATOM 12265 O O . PHE B 1 750 ? -28.766 12.531 -8.172 1 96.19 750 PHE B O 1
ATOM 12272 N N . GLN B 1 751 ? -29.781 10.859 -7.094 1 96.88 751 GLN B N 1
ATOM 12273 C CA . GLN B 1 751 ? -29.125 11.062 -5.809 1 96.88 751 GLN B CA 1
ATOM 12274 C C . GLN B 1 751 ? -28.031 10.039 -5.586 1 96.88 751 GLN B C 1
ATOM 12276 O O . GLN B 1 751 ? -28.219 8.844 -5.844 1 96.88 751 GLN B O 1
ATOM 12281 N N . LEU B 1 752 ? -26.875 10.516 -5.211 1 98 752 LEU B N 1
ATOM 12282 C CA . LEU B 1 752 ? -25.797 9.609 -4.852 1 98 752 LEU B CA 1
ATOM 12283 C C . LEU B 1 752 ? -25.969 9.094 -3.428 1 98 752 LEU B C 1
ATOM 12285 O O . LEU B 1 752 ? -25.938 9.867 -2.473 1 98 752 LEU B O 1
ATOM 12289 N N . ILE B 1 753 ? -26.141 7.816 -3.275 1 97.94 753 ILE B N 1
ATOM 12290 C CA . ILE B 1 753 ? -26.297 7.211 -1.957 1 97.94 753 ILE B CA 1
ATOM 12291 C C . ILE B 1 753 ? -24.922 6.965 -1.336 1 97.94 753 ILE B C 1
ATOM 12293 O O . ILE B 1 753 ? -24.719 7.188 -0.139 1 97.94 753 ILE B O 1
ATOM 12297 N N . GLY B 1 754 ? -23.984 6.457 -2.16 1 97.88 754 GLY B N 1
ATOM 12298 C CA . GLY B 1 754 ? -22.625 6.262 -1.676 1 97.88 754 GLY B CA 1
ATOM 12299 C C . GLY B 1 754 ? -21.844 5.234 -2.477 1 97.88 754 GLY B C 1
ATOM 12300 O O . GLY B 1 754 ? -22.312 4.781 -3.527 1 97.88 754 GLY B O 1
ATOM 12301 N N . GLU B 1 755 ? -20.656 4.945 -2.008 1 98.06 755 GLU B N 1
ATOM 12302 C CA . GLU B 1 755 ? -19.797 3.971 -2.67 1 98.06 755 GLU B CA 1
ATOM 12303 C C . GLU B 1 755 ? -20.172 2.545 -2.287 1 98.06 755 GLU B C 1
ATOM 12305 O O . GLU B 1 755 ? -20.703 2.311 -1.199 1 98.06 755 GLU B O 1
ATOM 12310 N N . ALA B 1 756 ? -19.906 1.646 -3.15 1 98.5 756 ALA B N 1
ATOM 12311 C CA . ALA B 1 756 ? -20.25 0.244 -2.939 1 98.5 756 ALA B CA 1
ATOM 12312 C C . ALA B 1 756 ? -19.094 -0.677 -3.314 1 98.5 756 ALA B C 1
ATOM 12314 O O . ALA B 1 756 ? -18.172 -0.267 -4.023 1 98.5 756 ALA B O 1
ATOM 12315 N N . TYR B 1 757 ? -19.094 -1.841 -2.68 1 98.12 757 TYR B N 1
ATOM 12316 C CA . TYR B 1 757 ? -18.266 -2.973 -3.09 1 98.12 757 TYR B CA 1
ATOM 12317 C C . TYR B 1 757 ? -19.094 -4 -3.855 1 98.12 757 TYR B C 1
ATOM 12319 O O . TYR B 1 757 ? -20.125 -4.457 -3.369 1 98.12 757 TYR B O 1
ATOM 12327 N N . VAL B 1 758 ? -18.703 -4.266 -5.055 1 97.69 758 VAL B N 1
ATOM 12328 C CA . VAL B 1 758 ? -19.344 -5.324 -5.832 1 97.69 758 VAL B CA 1
ATOM 12329 C C . VAL B 1 758 ? -18.328 -6.43 -6.129 1 97.69 758 VAL B C 1
ATOM 12331 O O . VAL B 1 758 ? -17.328 -6.195 -6.801 1 97.69 758 VAL B O 1
ATOM 12334 N N . HIS B 1 759 ? -18.656 -7.621 -5.629 1 95.06 759 HIS B N 1
ATOM 12335 C CA . HIS B 1 759 ? -17.703 -8.727 -5.723 1 95.06 759 HIS B CA 1
ATOM 12336 C C . HIS B 1 759 ? -17.375 -9.055 -7.176 1 95.06 759 HIS B C 1
ATOM 12338 O O . HIS B 1 759 ? -18.281 -9.289 -7.98 1 95.06 759 HIS B O 1
ATOM 12344 N N . GLY B 1 760 ? -16.141 -8.984 -7.516 1 89.75 760 GLY B N 1
ATOM 12345 C CA . GLY B 1 760 ? -15.672 -9.328 -8.844 1 89.75 760 GLY B CA 1
ATOM 12346 C C . GLY B 1 760 ? -15.766 -8.172 -9.828 1 89.75 760 GLY B C 1
ATOM 12347 O O . GLY B 1 760 ? -15.594 -8.359 -11.031 1 89.75 760 GLY B O 1
ATOM 12348 N N . ARG B 1 761 ? -16.094 -6.98 -9.383 1 93.94 761 ARG B N 1
ATOM 12349 C CA . ARG B 1 761 ? -16.25 -5.848 -10.289 1 93.94 761 ARG B CA 1
ATOM 12350 C C . ARG B 1 761 ? -15.547 -4.609 -9.758 1 93.94 761 ARG B C 1
ATOM 12352 O O . ARG B 1 761 ? -16 -3.484 -9.984 1 93.94 761 ARG B O 1
ATOM 12359 N N . MET B 1 762 ? -14.461 -4.797 -9.016 1 95 762 MET B N 1
ATOM 12360 C CA . MET B 1 762 ? -13.82 -3.674 -8.336 1 95 762 MET B CA 1
ATOM 12361 C C . MET B 1 762 ? -12.594 -3.201 -9.102 1 95 762 MET B C 1
ATOM 12363 O O . MET B 1 762 ? -12.062 -2.119 -8.836 1 95 762 MET B O 1
ATOM 12367 N N . ASP B 1 763 ? -12.18 -3.982 -10.094 1 90.44 763 ASP B N 1
ATOM 12368 C CA . ASP B 1 763 ? -10.898 -3.672 -10.719 1 90.44 763 ASP B CA 1
ATOM 12369 C C . ASP B 1 763 ? -11 -3.699 -12.242 1 90.44 763 ASP B C 1
ATOM 12371 O O . ASP B 1 763 ? -10.148 -4.277 -12.914 1 90.44 763 ASP B O 1
ATOM 12375 N N . GLY B 1 764 ? -12.062 -3.16 -12.766 1 90 764 GLY B N 1
ATOM 12376 C CA . GLY B 1 764 ? -12.195 -2.957 -14.203 1 90 764 GLY B CA 1
ATOM 12377 C C . GLY B 1 764 ? -12.867 -4.117 -14.906 1 90 764 GLY B C 1
ATOM 12378 O O . GLY B 1 764 ? -13.086 -4.07 -16.125 1 90 764 GLY B O 1
ATOM 12379 N N . GLU B 1 765 ? -13.25 -5.211 -14.242 1 87.81 765 GLU B N 1
ATOM 12380 C CA . GLU B 1 765 ? -13.883 -6.375 -14.867 1 87.81 765 GLU B CA 1
ATOM 12381 C C . GLU B 1 765 ? -15.156 -5.98 -15.594 1 87.81 765 GLU B C 1
ATOM 12383 O O . GLU B 1 765 ? -15.391 -6.418 -16.719 1 87.81 765 GLU B O 1
ATOM 12388 N N . ALA B 1 766 ? -15.938 -5.148 -14.93 1 90.5 766 ALA B N 1
ATOM 12389 C CA . ALA B 1 766 ? -17.188 -4.711 -15.531 1 90.5 766 ALA B CA 1
ATOM 12390 C C . ALA B 1 766 ? -16.938 -3.869 -16.781 1 90.5 766 ALA B C 1
ATOM 12392 O O . ALA B 1 766 ? -17.641 -4 -17.781 1 90.5 766 ALA B O 1
ATOM 12393 N N . VAL B 1 767 ? -15.992 -3.023 -16.719 1 90.69 767 VAL B N 1
ATOM 12394 C CA . VAL B 1 767 ? -15.68 -2.139 -17.844 1 90.69 767 VAL B CA 1
ATOM 12395 C C . VAL B 1 767 ? -15.25 -2.967 -19.047 1 90.69 767 VAL B C 1
ATOM 12397 O O . VAL B 1 767 ? -15.641 -2.678 -20.172 1 90.69 767 VAL B O 1
ATOM 12400 N N . ARG B 1 768 ? -14.438 -3.928 -18.812 1 84.06 768 ARG B N 1
ATOM 12401 C CA . ARG B 1 768 ? -14.016 -4.809 -19.891 1 84.06 768 ARG B CA 1
ATOM 12402 C C . ARG B 1 768 ? -15.211 -5.504 -20.531 1 84.06 768 ARG B C 1
ATOM 12404 O O . ARG B 1 768 ? -15.273 -5.645 -21.766 1 84.06 768 ARG B O 1
ATOM 12411 N N . GLU B 1 769 ? -16.109 -5.906 -19.703 1 85.94 769 GLU B N 1
ATOM 12412 C CA . GLU B 1 769 ? -17.328 -6.527 -20.219 1 85.94 769 GLU B CA 1
ATOM 12413 C C . GLU B 1 769 ? -18.172 -5.527 -21.016 1 85.94 769 GLU B C 1
ATOM 12415 O O . GLU B 1 769 ? -18.734 -5.863 -22.062 1 85.94 769 GLU B O 1
ATOM 12420 N N . PHE B 1 770 ? -18.266 -4.312 -20.5 1 89.12 770 PHE B N 1
ATOM 12421 C CA . PHE B 1 770 ? -19.016 -3.268 -21.203 1 89.12 770 PHE B CA 1
ATOM 12422 C C . PHE B 1 770 ? -18.391 -2.965 -22.562 1 89.12 770 PHE B C 1
ATOM 12424 O O . PHE B 1 770 ? -19.109 -2.773 -23.547 1 89.12 770 PHE B O 1
ATOM 12431 N N . LYS B 1 771 ? -17.141 -2.867 -22.531 1 84.06 771 LYS B N 1
ATOM 12432 C CA . LYS B 1 771 ? -16.422 -2.582 -23.766 1 84.06 771 LYS B CA 1
ATOM 12433 C C . LYS B 1 771 ? -16.625 -3.707 -24.781 1 84.06 771 LYS B C 1
ATOM 12435 O O . LYS B 1 771 ? -16.812 -3.451 -25.969 1 84.06 771 LYS B O 1
ATOM 12440 N N . SER B 1 772 ? -16.516 -4.945 -24.297 1 81.5 772 SER B N 1
ATOM 12441 C CA . SER B 1 772 ? -16.688 -6.09 -25.188 1 81.5 772 SER B CA 1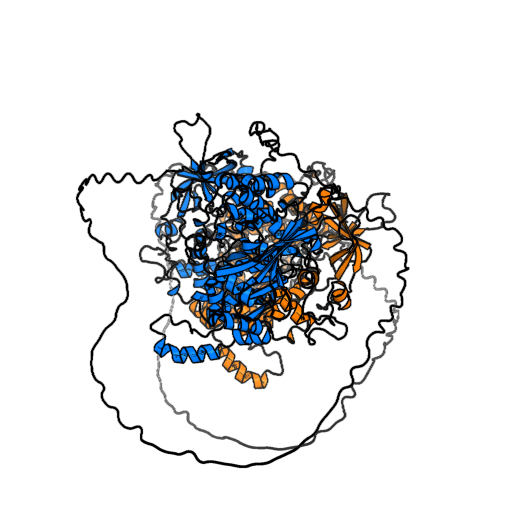
ATOM 12442 C C . SER B 1 772 ? -18.094 -6.105 -25.781 1 81.5 772 SER B C 1
ATOM 12444 O O . SER B 1 772 ? -18.297 -6.562 -26.922 1 81.5 772 SER B O 1
ATOM 12446 N N . ARG B 1 773 ? -19.062 -5.543 -25.125 1 84.75 773 ARG B N 1
ATOM 12447 C CA . ARG B 1 773 ? -20.438 -5.512 -25.594 1 84.75 773 ARG B CA 1
ATOM 12448 C C . ARG B 1 773 ? -20.766 -4.18 -26.266 1 84.75 773 ARG B C 1
ATOM 12450 O O . ARG B 1 773 ? -21.906 -3.943 -26.672 1 84.75 773 ARG B O 1
ATOM 12457 N N . GLU B 1 774 ? -19.766 -3.268 -26.328 1 85.75 774 GLU B N 1
ATOM 12458 C CA . GLU B 1 774 ? -19.922 -1.945 -26.922 1 85.75 774 GLU B CA 1
ATOM 12459 C C . GLU B 1 774 ? -21.047 -1.167 -26.266 1 85.75 774 GLU B C 1
ATOM 12461 O O . GLU B 1 774 ? -21.859 -0.54 -26.953 1 85.75 774 GLU B O 1
ATOM 12466 N N . THR B 1 775 ? -21.109 -1.38 -24.969 1 86.62 775 THR B N 1
ATOM 12467 C CA . THR B 1 775 ? -22.094 -0.618 -24.219 1 86.62 775 THR B CA 1
ATOM 12468 C C . THR B 1 775 ? -21.688 0.85 -24.125 1 86.62 775 THR B C 1
ATOM 12470 O O . THR B 1 775 ? -20.578 1.166 -23.672 1 86.62 775 THR B O 1
ATOM 12473 N N . PRO B 1 776 ? -22.531 1.719 -24.562 1 86.62 776 PRO B N 1
ATOM 12474 C CA . PRO B 1 776 ? -22.172 3.137 -24.5 1 86.62 776 PRO B CA 1
ATOM 12475 C C . PRO B 1 776 ? -22.234 3.711 -23.094 1 86.62 776 PRO B C 1
ATOM 12477 O O . PRO B 1 776 ? -23.047 3.254 -22.281 1 86.62 776 PRO B O 1
ATOM 12480 N N . LEU B 1 777 ? -21.438 4.688 -22.875 1 90.44 777 LEU B N 1
ATOM 12481 C CA . LEU B 1 777 ? -21.516 5.426 -21.625 1 90.44 777 LEU B CA 1
ATOM 12482 C C . LEU B 1 777 ? -22.766 6.289 -21.562 1 90.44 777 LEU B C 1
ATOM 12484 O O . LEU B 1 777 ? -23.156 6.891 -22.562 1 90.44 777 LEU B O 1
ATOM 12488 N N . ARG B 1 778 ? -23.406 6.258 -20.453 1 91.25 778 ARG B N 1
ATOM 12489 C CA . ARG B 1 778 ? -24.578 7.086 -20.219 1 91.25 778 ARG B CA 1
ATOM 12490 C C . ARG B 1 778 ? -24.266 8.25 -19.281 1 91.25 778 ARG B C 1
ATOM 12492 O O . ARG B 1 778 ? -23.344 8.164 -18.469 1 91.25 778 ARG B O 1
ATOM 12499 N N . SER B 1 779 ? -25.016 9.289 -19.422 1 91.81 779 SER B N 1
ATOM 12500 C CA . SER B 1 779 ? -24.859 10.461 -18.578 1 91.81 779 SER B CA 1
ATOM 12501 C C . SER B 1 779 ? -25.812 10.43 -17.391 1 91.81 779 SER B C 1
ATOM 12503 O O . SER B 1 779 ? -26.984 10.078 -17.547 1 91.81 779 SER B O 1
ATOM 12505 N N . PHE B 1 780 ? -25.297 10.68 -16.266 1 93.12 780 PHE B N 1
ATOM 12506 C CA . PHE B 1 780 ? -26.078 10.789 -15.047 1 93.12 780 PHE B CA 1
ATOM 12507 C C . PHE B 1 780 ? -25.969 12.188 -14.445 1 93.12 780 PHE B C 1
ATOM 12509 O O . PHE B 1 780 ? -24.859 12.727 -14.328 1 93.12 780 PHE B O 1
ATOM 12516 N N . MET B 1 781 ? -27.094 12.805 -14.141 1 94.31 781 MET B N 1
ATOM 12517 C CA . MET B 1 781 ? -27.094 14.086 -13.445 1 94.31 781 MET B CA 1
ATOM 12518 C C . MET B 1 781 ? -27.297 13.898 -11.945 1 94.31 781 MET B C 1
ATOM 12520 O O . MET B 1 781 ? -28.391 13.523 -11.516 1 94.31 781 MET B O 1
ATOM 12524 N N . LEU B 1 782 ? -26.266 14.188 -11.203 1 95.5 782 LEU B N 1
ATOM 12525 C CA . LEU B 1 782 ? -26.328 14.039 -9.75 1 95.5 782 LEU B CA 1
ATOM 12526 C C . LEU B 1 782 ? -26.781 15.336 -9.094 1 95.5 782 LEU B C 1
ATOM 12528 O O . LEU B 1 782 ? -26.375 16.422 -9.516 1 95.5 782 LEU B O 1
ATOM 12532 N N . GLN B 1 783 ? -27.609 15.148 -8.078 1 93.31 783 GLN B N 1
ATOM 12533 C CA . GLN B 1 783 ? -28.094 16.312 -7.34 1 93.31 783 GLN B CA 1
ATOM 12534 C C . GLN B 1 783 ? -27.969 16.094 -5.836 1 93.31 783 GLN B C 1
ATOM 12536 O O . GLN B 1 783 ? -28.297 15.008 -5.332 1 93.31 783 GLN B O 1
#